Protein 7L7X (pdb70)

Solvent-accessible surface area: 29473 Å² total; per-residue (Å²): 154,31,25,67,37,5,36,14,51,104,115,1,0,62,1,0,18,156,12,0,70,52,30,97,0,3,1,83,54,7,112,38,0,38,70,0,17,97,57,0,6,146,69,0,68,11,155,53,8,0,0,0,11,7,9,8,4,0,4,17,0,0,0,63,8,4,113,4,16,95,54,30,25,0,0,0,2,0,1,3,88,3,6,3,0,0,1,0,32,55,44,41,7,48,2,34,8,0,16,5,47,99,41,16,1,4,2,25,28,148,22,0,47,85,42,28,70,156,139,10,55,1,1,0,0,5,0,4,5,0,17,0,1,46,0,80,20,0,46,55,15,2,112,148,78,135,8,80,0,2,0,8,0,17,20,0,0,18,1,38,6,91,56,102,8,0,1,5,38,7,62,0,0,0,0,8,0,25,41,32,29,0,0,2,0,0,0,3,0,0,0,0,0,3,60,64,73,104,19,30,56,115,0,4,10,35,0,0,4,0,27,19,55,39,5,24,101,99,72,152,52,78,132,59,94,121,108,25,8,72,55,32,0,4,6,24,26,0,3,1,2,10,0,12,0,0,48,31,1,14,164,49,2,98,65,21,28,61,91,2,41,56,16,0,45,61,0,3,84,9,0,46,96,20,70,88,113,15,24,1,43,9,27,42,1,92,132,34,144,135,13,63,108,10,64,14,0,3,20,24,4,23,1,16,6,62,64,145,71,21,54,209,149,26,48,34,89,65,0,28,139,43,0,64,111,106,49,4,28,3,87,25,16,24,13,8,12,2,2,63,3,121,9,2,53,162,55,82,30,90,33,171,111,115,24,94,35,0,69,68,2,23,85,8,0,1,18,2,33,0,12,12,48,13,67,161,77,21,9,112,68,3,27,90,4,1,40,39,7,1,35,85,8,75,146,155,28,23,67,37,4,33,14,52,105,115,1,0,80,7,0,17,139,5,0,66,51,31,93,0,3,0,84,55,6,112,26,0,39,71,0,15,96,55,0,6,145,67,0,79,11,155,54,9,1,0,0,11,6,10,8,4,0,4,16,0,0,0,69,10,12,112,5,17,96,53,29,29,0,0,0,3,0,1,3,86,3,6,2,0,0,1,0,32,55,46,42,7,47,3,33,8,0,17,5,47,100,41,15,0,4,2,27,29,146,23,0,48,83,40,36,71,139,116,14,54,1,1,0,0,5,0,4,4,0,17,0,1,41,0,72,20,0,47,63,23,3,125,159,82,116,7,73,0,2,0,7,0,16,21,0,0,17,1,36,2,64,59,100,8,0,1,14,40,6,59,0,0,0,0,8,0,27,41,33,29,0,0,2,0,0,0,4,0,0,0,0,0,2,62,67,72,104,22,31,56,117,0,3,10,35,0,0,4,0,27,20,54,39,6,25,101,97,74,153,57,80,137,57,96,132,111,23,9,74,53,34,0,4,6,24,25,0,3,1,1,12,0,6,0,0,48,32,1,14,163,46,3,100,66,19,29,60,91,2,37,59,16,0,51,62,0,2,85,9,0,44,80,11,69,93,84,15,24,0,42,9,26,36,1,82,132,35,143,129,14,62,105,9,62,15,0,3,20,26,5,24,0,15,6,62,63,144,73,20,53,205,150,25,49,31,75,61,0,25,130,48,0,63,124,104,50,4,32,3,89,23,16,26,11,8,11,2,0,62,2,124,8,2,60,161,57,81,33,80,33,177,120,119,25,94,36,0,68,69,1,24,83,9,0,0,18,2,34,0,11,12,47,14,67,126,84,19,10,104,64,3,28,120,4,1,41,38,6,1,48,82,6,87,166

Nearest PDB structures (foldseek):
  7l7x-assembly1_BBB  TM=1.002E+00  e=5.937E-85  Psychrobacter cryohalolentis K5
  7b0m-assembly1_AAA-2  TM=9.394E-01  e=1.020E-35  uncultured bacterium
  6blg-assembly1_A  TM=9.410E-01  e=3.674E-32  Klebsiella pneumoniae subsp. pneumoniae MGH 78578
  8e75-assembly1_A  TM=9.158E-01  e=1.496E-31  Psychrobacter cryohalolentis K5
  1b9h-assembly1_A-2  TM=8.781E-01  e=1.890E-31  Amycolatopsis mediterranei

Radius of gyration: 28.17 Å; Cα contacts (8 Å, |Δi|>4): 1909; chains: 2; bounding box: 57×68×94 Å

Secondary structure (P-SEA, 3-state):
cccccccccaaaaaaaaaaaaacccccccccaaaaaaaaaaaaaccccccccccaaaaaaaaaaaacccccbbbbbbccccccccaaaaaabbbbbbbbbbcccccccaaaaaacccccccccccccccccccaaaaaaaaaaaabbbbbbbcccccccccccccccccccbbbbbbcccccccccccccccccccaaaaaaaaaaacccccccccccccccccccccccbbbbcccccaaaaaaaaaaaaaaaaaaaaaaaaaaaaaaaaaaaaaaccbbbbbcccccccccbbbcccbbbbbbccccccccccaaaaaaaaaaacccccccccccccccccccccccccccccaaaaaaaabbbbbbbcccccaaaaaaaaaaaaaaaaaaac/cccccccccaaaaaaaaaaaaacccccccccaaaaaaaaaaaaaccccccccccaaaaaaaaaaaacccccbbbbbbccccccccaaaaaabbbbbbbbbbcccccccaaaaaaaccccccccccccccccccaaaaaaaaaaaabbbbbbbcccccccccccccccccccbbbbbbcccccccccccccccccccaaaaaaaaaaacccccccccccccccccccccccbbbbcccccaaaaaaaaaaaaaaaaaaaaaaaaaaaaaaaaaaaaaaccbbbbbcccccccccbbbcccbbbbbbccccccccccaaaaaaaaaaacccccccccccccccccccccccccccccaaaaaaaabbbbbbbcccccaaaaaaaaaaaaaaaaaaac

Foldseek 3Di:
DFDDFPDDDPVLVVLLVVCVVVVQKAPVRDCLQVVLFVLVCVLQVFPTKHKFFFLLVLLLLLCVLLVAAAQAEEEFEQWFPCSSPVSCVVRHYFYAYFAADLQQLWHALVRSVVGDDLRYAEYETENPLQNDYLLVSVVVSCVVSVHFYEYECQNHVVWFFLQGHPQERTQKYKYWQARRHLHHLPHTIIMMGHRDVSSNQSSNLQQPQQFGPCQVPVDDDDPDDGDGRPDGHHHGHDISSSSNSSVVVSVCLVVFQVQLVVLQVLQLVLCVVLVVVVFKARRDLCPDPSRPSIDGSRSKHKIWTPQVNFPPVDFQVVLQVQLVVLVFHKDLDTRLRNCVDCVVPPVPNHDPDGNVSSVRSSRTIIIHHRTNSGDPVNSVSSSVSVCVVSVVRVD/DFDDPPDDDPVLVVLLVVCVVVVQKAPVRDCLQVVLFVLVCVLQVFPTKHKFFFLLVLLLLLCVLLVQAAQAEEEFEQWFPCSLPVSCVVRHYFYAYFFADLQQLWHALVSRVVGDDLRHAEYETENPLANDYLLVSVVVSCVVNVHFYEYECQNHVPWFFLAGHPQERTQKYKYWQARRHLHHLPHTIIMMGHRDVSSNQSSNLQQVQQFGPCQVPVDDDDPDDGDGRPDGHHHRHDISSSSNSSVVVSVCLVVFQVQLVVLLCLQLVLCVVLVVVPFKARRDLCPDPSRVSIDGSRSKHKIWTNQVPFDPVDFQVVLQVQLVVLVFHKDLDTRLRNCVPCVVPPVVNRPPDGNVSSVRSSRTIIIHDRTNSGDPVNSVSNSVSSCVSSVVRVD

Sequence (790 aa):
PFSPWPSFTQIEADAVSSRRVLLSNQVNYWTGQECRQFETTEFAEWADSKKYAIAMGNGTLALDVALQQALDIGAGDEVIVTPRTFIASISSSVVNIGATPVFSDVDDEATGNITPESIAAVLTDKTKGIVCVHLAGWPCDMDGIMALADKHNLYYVIEDCAQAHGATYKGRSVGSIGHIGAWSFCQDKKIMTTGGEGGMVTTNDDEQLWRKKMWAYKDHGKSYAAVYETDHAPGYRWLHESFGTNWRMTEMQAVLGRIQLKRMPDWTAKRTANAQQTILDACAKWEAKGYLSVPRLEESVQFADSTHAYYKLLYVYVVQSSDNLPKEEWSRDRIIRREINNDLGVPCFSGSASEVYLEKAFDNTGLRPENRLPVAKQLGETSLMFLVHPTLTEDEIKQTVQAIDGVFANNIHNPFSPWPSFTQIEADAVSSRVLLSNQVNYWTGQECRQFETTEFAEWADSKYAIAMGNGTLALDVALQQALDIGAGDEVIVTPRTFIASISSSVVNIGATPVFSDVDDEATGNITPESSIAAVLTDKTKGIVCVHLAGWPCDMDGIMALADKHNLYYVIEDCAQAHGATYKGRSVGSIGHIGAWSFCQDKKIMTTGGEGGMVTTNDDEQLWRKMWAYKDHGKSYAAVYETDHAPGYRWLHESFGTNWRMTEMQAVLGRIQLKRMPDWTAKRTANAQQTILDACAKWEAKKGYLSSVPRLEESVQFADSTHAYYKLYVYVQSSDNLPKEWSRDRIIREINDLGVPCFSGSASEVYLEKAFDNTGLRPENRLLPVAKQLGETSLMFLVHPTLTEDEIKQTVQAIDGVFANIHN

Structure (mmCIF, N/CA/C/O backbone):
data_7L7X
#
_entry.id   7L7X
#
_cell.length_a   57.529
_cell.length_b   63.141
_cell.length_c   69.853
_cell.angle_alpha   81.747
_cell.angle_beta   78.593
_cell.angle_gamma   66.818
#
_symmetry.space_group_name_H-M   'P 1'
#
loop_
_entity.id
_entity.type
_entity.pdbx_description
1 polymer 'DegT/DnrJ/EryC1/StrS aminotransferase'
2 non-polymer "4'-DEOXY-4'-AMINOPYRIDOXAL-5'-PHOSPHATE"
3 non-polymer '[(2R,3R,4R,5S,6R)-3-acetamido-6-methyl-5-[(E)-[2-methyl-3-oxidanyl-5-(phosphonooxymethyl)pyridin-4-yl]methylideneamino]-4-oxidanyl-oxan-2-yl] [[(2R,3S,4R,5R)-5-[2,4-bis(oxidanylidene)pyrimidin-1-yl]-3,4-bis(oxidanyl)oxolan-2-yl]methoxy-oxidanyl-phosphoryl] hydrogen phosphate'
4 non-polymer 1,2-ETHANEDIOL
5 non-polymer 'TETRAMETHYLAMMONIUM ION'
6 non-polymer 'SODIUM ION'
7 water water
#
loop_
_atom_site.group_PDB
_atom_site.id
_atom_site.type_symbol
_atom_site.label_atom_id
_atom_site.label_alt_id
_atom_site.label_comp_id
_atom_site.label_asym_id
_atom_site.label_entity_id
_atom_site.label_seq_id
_atom_site.pdbx_PDB_ins_code
_atom_site.Cartn_x
_atom_site.Cartn_y
_atom_site.Cartn_z
_atom_site.occupancy
_atom_site.B_iso_or_equiv
_atom_site.auth_seq_id
_atom_site.auth_comp_id
_atom_site.auth_asym_id
_atom_site.auth_atom_id
_atom_site.pdbx_PDB_model_num
ATOM 1 N N . PRO A 1 9 ? -10.439 -18.348 20.475 1.000 36.312 5 PRO AAA N 1
ATOM 2 C CA . PRO A 1 9 ? -9.878 -17.361 19.484 1.000 33.953 5 PRO AAA CA 1
ATOM 3 C C . PRO A 1 9 ? -11.020 -16.573 18.839 1.000 26.660 5 PRO AAA C 1
ATOM 4 O O . PRO A 1 9 ? -12.146 -17.117 18.723 1.000 24.867 5 PRO AAA O 1
ATOM 6 N N . PHE A 1 10 ? -10.740 -15.358 18.366 1.000 20.102 6 PHE AAA N 1
ATOM 7 C CA . PHE A 1 10 ? -11.735 -14.543 17.641 1.000 15.689 6 PHE AAA CA 1
ATOM 8 C C . PHE A 1 10 ? -12.014 -15.149 16.263 1.000 13.883 6 PHE AAA C 1
ATOM 9 O O . PHE A 1 10 ? -11.168 -15.861 15.692 1.000 13.823 6 PHE AAA O 1
ATOM 17 N N . SER A 1 11 ? -13.168 -14.803 15.734 1.000 12.679 7 SER AAA N 1
ATOM 18 C CA . SER A 1 11 ? -13.602 -15.166 14.369 1.000 11.836 7 SER AAA CA 1
ATOM 19 C C . SER A 1 11 ? -12.439 -14.979 13.405 1.000 12.369 7 SER AAA C 1
ATOM 20 O O . SER A 1 11 ? -11.722 -13.985 13.449 1.000 11.638 7 SER AAA O 1
ATOM 23 N N . PRO A 1 12 ? -12.258 -15.926 12.479 1.000 11.149 8 PRO AAA N 1
ATOM 24 C CA . PRO A 1 12 ? -11.088 -15.956 11.612 1.000 10.751 8 PRO AAA CA 1
ATOM 25 C C . PRO A 1 12 ? -11.097 -14.858 10.541 1.000 9.350 8 PRO AAA C 1
ATOM 26 O O . PRO A 1 12 ? -12.141 -14.462 10.059 1.000 9.662 8 PRO AAA O 1
ATOM 30 N N . TRP A 1 13 ? -9.911 -14.454 10.136 1.000 9.896 9 TRP AAA N 1
ATOM 31 C CA . TRP A 1 13 ? -9.681 -13.751 8.860 1.000 9.210 9 TRP AAA CA 1
ATOM 32 C C . TRP A 1 13 ? -8.384 -14.261 8.281 1.000 9.365 9 TRP AAA C 1
ATOM 33 O O . TRP A 1 13 ? -7.364 -14.282 8.958 1.000 10.080 9 TRP AAA O 1
ATOM 44 N N . PRO A 1 14 ? -8.382 -14.795 7.047 1.000 8.625 10 PRO AAA N 1
ATOM 45 C CA . PRO A 1 14 ? -9.575 -14.867 6.203 1.000 8.711 10 PRO AAA CA 1
ATOM 46 C C . PRO A 1 14 ? -10.584 -15.919 6.677 1.000 8.502 10 PRO AAA C 1
ATOM 47 O O . PRO A 1 14 ? -10.309 -16.697 7.561 1.000 9.407 10 PRO AAA O 1
ATOM 51 N N . SER A 1 15 ? -11.763 -15.869 6.084 1.000 8.493 11 SER AAA N 1
ATOM 52 C CA . SER A 1 15 ? -12.885 -16.779 6.400 1.000 9.465 11 SER AAA CA 1
ATOM 53 C C . SER A 1 15 ? -13.622 -17.114 5.108 1.000 9.527 11 SER AAA C 1
ATOM 54 O O . SER A 1 15 ? -14.510 -16.365 4.704 1.000 11.244 11 SER AAA O 1
ATOM 57 N N . PHE A 1 16 ? -13.176 -18.143 4.415 1.000 9.250 12 PHE AAA N 1
ATOM 58 C CA . PHE A 1 16 ? -13.714 -18.509 3.088 1.000 9.778 12 PHE AAA CA 1
ATOM 59 C C . PHE A 1 16 ? -15.062 -19.220 3.262 1.000 9.543 12 PHE AAA C 1
ATOM 60 O O . PHE A 1 16 ? -15.248 -20.039 4.185 1.000 10.043 12 PHE AAA O 1
ATOM 68 N N . THR A 1 17 ? -15.980 -18.848 2.397 1.000 10.547 13 THR AAA N 1
ATOM 69 C CA . THR A 1 17 ? -17.384 -19.308 2.424 1.000 11.085 13 THR AAA CA 1
ATOM 70 C C . THR A 1 17 ? -17.541 -20.515 1.499 1.000 12.421 13 THR AAA C 1
ATOM 71 O O . THR A 1 17 ? -16.714 -20.751 0.581 1.000 10.180 13 THR AAA O 1
ATOM 75 N N . GLN A 1 18 ? -18.614 -21.262 1.692 1.000 11.666 14 GLN AAA N 1
ATOM 76 C CA . GLN A 1 18 ? -18.967 -22.352 0.770 1.000 12.415 14 GLN AAA CA 1
ATOM 77 C C . GLN A 1 18 ? -19.141 -21.799 -0.655 1.000 10.944 14 GLN AAA C 1
ATOM 78 O O . GLN A 1 18 ? -18.763 -22.488 -1.622 1.000 11.719 14 GLN AAA O 1
ATOM 84 N N . ILE A 1 19 ? -19.736 -20.629 -0.827 1.000 10.927 15 ILE AAA N 1
ATOM 85 C CA . ILE A 1 19 ? -19.899 -20.015 -2.175 1.000 11.705 15 ILE AAA CA 1
ATOM 86 C C . ILE A 1 19 ? -18.511 -19.910 -2.840 1.000 10.382 15 ILE AAA C 1
ATOM 87 O O . ILE A 1 19 ? -18.356 -20.274 -4.027 1.000 10.810 15 ILE AAA O 1
ATOM 92 N N . GLU A 1 20 ? -17.510 -19.435 -2.106 1.000 9.300 16 GLU AAA N 1
ATOM 93 C CA . GLU A 1 20 ? -16.132 -19.299 -2.658 1.000 9.157 16 GLU AAA CA 1
ATOM 94 C C . GLU A 1 20 ? -15.514 -20.676 -2.932 1.000 8.676 16 GLU AAA C 1
ATOM 95 O O . GLU A 1 20 ? -14.888 -20.863 -4.005 1.000 9.589 16 GLU AAA O 1
ATOM 101 N N . ALA A 1 21 ? -15.678 -21.632 -2.023 1.000 9.170 17 ALA AAA N 1
ATOM 102 C CA . ALA A 1 21 ? -15.144 -22.991 -2.239 1.000 9.388 17 ALA AAA CA 1
ATOM 103 C C . ALA A 1 21 ? -15.766 -23.599 -3.492 1.000 9.889 17 ALA AAA C 1
ATOM 104 O O . ALA A 1 21 ? -15.055 -24.243 -4.283 1.000 10.228 17 ALA AAA O 1
ATOM 106 N N . ASP A 1 22 ? -17.077 -23.456 -3.645 1.000 10.531 18 ASP AAA N 1
ATOM 107 C CA . ASP A 1 22 ? -17.795 -24.031 -4.797 1.000 11.176 18 ASP AAA CA 1
ATOM 108 C C . ASP A 1 22 ? -17.310 -23.353 -6.077 1.000 10.373 18 ASP AAA C 1
ATOM 109 O O . ASP A 1 22 ? -17.141 -24.034 -7.091 1.000 10.704 18 ASP AAA O 1
ATOM 114 N N . ALA A 1 23 ? -17.036 -22.052 -6.036 1.000 9.611 19 ALA AAA N 1
ATOM 115 C CA . ALA A 1 23 ? -16.551 -21.330 -7.228 1.000 9.314 19 ALA AAA CA 1
ATOM 116 C C . ALA A 1 23 ? -15.159 -21.845 -7.642 1.000 8.586 19 ALA AAA C 1
ATOM 117 O O . ALA A 1 23 ? -14.931 -22.052 -8.846 1.000 8.937 19 ALA AAA O 1
ATOM 119 N N . VAL A 1 24 ? -14.243 -22.036 -6.700 1.000 8.612 20 VAL AAA N 1
ATOM 120 C CA . VAL A 1 24 ? -12.876 -22.492 -7.062 1.000 9.142 20 VAL AAA CA 1
ATOM 121 C C . VAL A 1 24 ? -12.974 -23.930 -7.578 1.000 8.489 20 VAL AAA C 1
ATOM 122 O O . VAL A 1 24 ? -12.295 -24.269 -8.539 1.000 8.916 20 VAL AAA O 1
ATOM 126 N N . SER A 1 25 ? -13.836 -24.756 -6.978 1.000 9.590 21 SER AAA N 1
ATOM 127 C CA A SER A 1 25 ? -14.070 -26.152 -7.436 0.500 10.188 21 SER AAA CA 1
ATOM 128 C CA B SER A 1 25 ? -14.052 -26.153 -7.440 0.500 9.686 21 SER AAA CA 1
ATOM 129 C C . SER A 1 25 ? -14.565 -26.150 -8.889 1.000 9.191 21 SER AAA C 1
ATOM 130 O O . SER A 1 25 ? -14.036 -26.924 -9.703 1.000 8.686 21 SER AAA O 1
ATOM 135 N N . ARG A 1 26 ? -15.511 -25.276 -9.219 1.000 9.911 22 ARG AAA N 1
ATOM 136 C CA A ARG A 1 26 ? -16.080 -25.167 -10.592 0.500 10.445 22 ARG AAA CA 1
ATOM 137 C CA B ARG A 1 26 ? -16.072 -25.202 -10.589 0.500 10.997 22 ARG AAA CA 1
ATOM 138 C C . ARG A 1 26 ? -14.976 -24.731 -11.559 1.000 9.645 22 ARG AAA C 1
ATOM 139 O O . ARG A 1 26 ? -14.878 -25.288 -12.654 1.000 9.613 22 ARG AAA O 1
ATOM 154 N N . VAL A 1 27 ? -14.170 -23.723 -11.180 1.000 8.955 23 VAL AAA N 1
ATOM 155 C CA . VAL A 1 27 ? -13.066 -23.286 -12.072 1.000 9.075 23 VAL AAA CA 1
ATOM 156 C C . VAL A 1 27 ? -12.150 -24.475 -12.327 1.000 8.245 23 VAL AAA C 1
ATOM 157 O O . VAL A 1 27 ? -11.792 -24.743 -13.489 1.000 8.184 23 VAL AAA O 1
ATOM 161 N N . LEU A 1 28 ? -11.761 -25.194 -11.274 1.000 8.026 24 LEU AAA N 1
ATOM 162 C CA . LEU A 1 28 ? -10.769 -26.275 -11.453 1.000 8.295 24 LEU AAA CA 1
ATOM 163 C C . LEU A 1 28 ? -11.362 -27.335 -12.389 1.000 8.676 24 LEU AAA C 1
ATOM 164 O O . LEU A 1 28 ? -10.692 -27.754 -13.350 1.000 8.850 24 LEU AAA O 1
ATOM 169 N N . LEU A 1 29 ? -12.590 -27.774 -12.127 1.000 8.413 25 LEU AAA N 1
ATOM 170 C CA . LEU A 1 29 ? -13.161 -28.903 -12.895 1.000 10.153 25 LEU AAA CA 1
ATOM 171 C C . LEU A 1 29 ? -13.428 -28.471 -14.334 1.000 9.872 25 LEU AAA C 1
ATOM 172 O O . LEU A 1 29 ? -13.505 -29.348 -15.201 1.000 9.960 25 LEU AAA O 1
ATOM 177 N N . SER A 1 30 ? -13.603 -27.178 -14.611 1.000 9.275 26 SER AAA N 1
ATOM 178 C CA . SER A 1 30 ? -13.731 -26.674 -15.997 1.000 9.784 26 SER AAA CA 1
ATOM 179 C C . SER A 1 30 ? -12.444 -26.902 -16.791 1.000 9.551 26 SER AAA C 1
ATOM 180 O O . SER A 1 30 ? -12.511 -26.845 -18.017 1.000 10.317 26 SER AAA O 1
ATOM 183 N N . ASN A 1 31 ? -11.309 -27.050 -16.103 1.000 9.198 27 ASN AAA N 1
ATOM 184 C CA . ASN A 1 31 ? -9.962 -27.147 -16.700 1.000 8.719 27 ASN AAA CA 1
ATOM 185 C C . ASN A 1 31 ? -9.515 -25.808 -17.296 1.000 9.541 27 ASN AAA C 1
ATOM 186 O O . ASN A 1 31 ? -8.354 -25.763 -17.787 1.000 10.929 27 ASN AAA O 1
ATOM 191 N N . GLN A 1 32 ? -10.332 -24.775 -17.200 1.000 9.275 28 GLN AAA N 1
ATOM 192 C CA . GLN A 1 32 ? -9.986 -23.430 -17.711 1.000 9.377 28 GLN AAA CA 1
ATOM 193 C C . GLN A 1 32 ? -9.296 -22.666 -16.577 1.000 8.527 28 GLN AAA C 1
ATOM 194 O O . GLN A 1 32 ? -9.904 -21.838 -15.959 1.000 9.689 28 GLN AAA O 1
ATOM 200 N N . VAL A 1 33 ? -8.047 -23.008 -16.306 1.000 8.170 29 VAL AAA N 1
ATOM 201 C CA . VAL A 1 33 ? -7.399 -22.650 -15.005 1.000 7.824 29 VAL AAA CA 1
ATOM 202 C C . VAL A 1 33 ? -6.380 -21.523 -15.159 1.000 7.920 29 VAL AAA C 1
ATOM 203 O O . VAL A 1 33 ? -5.966 -20.994 -14.130 1.000 7.854 29 VAL AAA O 1
ATOM 207 N N . ASN A 1 34 ? -6.049 -21.139 -16.374 1.000 7.925 30 ASN AAA N 1
ATOM 208 C CA . ASN A 1 34 ? -4.963 -20.190 -16.648 1.000 7.601 30 ASN AAA CA 1
ATOM 209 C C . ASN A 1 34 ? -5.516 -18.900 -17.250 1.000 7.085 30 ASN AAA C 1
ATOM 210 O O . ASN A 1 34 ? -6.590 -18.932 -17.916 1.000 7.055 30 ASN AAA O 1
ATOM 215 N N . TYR A 1 35 ? -4.791 -17.812 -17.061 1.000 6.753 31 TYR AAA N 1
ATOM 216 C CA . TYR A 1 35 ? -5.056 -16.490 -17.684 1.000 7.510 31 TYR AAA CA 1
ATOM 217 C C . TYR A 1 35 ? -5.359 -16.629 -19.177 1.000 8.306 31 TYR AAA C 1
ATOM 218 O O . TYR A 1 35 ? -6.091 -15.781 -19.730 1.000 9.475 31 TYR AAA O 1
ATOM 227 N N . TRP A 1 36 ? -4.740 -17.603 -19.836 1.000 8.780 32 TRP AAA N 1
ATOM 228 C CA . TRP A 1 36 ? -4.806 -17.803 -21.312 1.000 8.801 32 TRP AAA CA 1
ATOM 229 C C . TRP A 1 36 ? -5.833 -18.871 -21.694 1.000 9.949 32 TRP AAA C 1
ATOM 230 O O . TRP A 1 36 ? -5.973 -19.131 -22.924 1.000 11.796 32 TRP AAA O 1
ATOM 241 N N . THR A 1 37 ? -6.493 -19.525 -20.732 1.000 9.725 33 THR AAA N 1
ATOM 242 C CA . THR A 1 37 ? -7.466 -20.606 -21.055 1.000 10.701 33 THR AAA CA 1
ATOM 243 C C . THR A 1 37 ? -8.837 -20.341 -20.441 1.000 11.300 33 THR AAA C 1
ATOM 244 O O . THR A 1 37 ? -9.766 -21.093 -20.762 1.000 14.936 33 THR AAA O 1
ATOM 248 N N . GLY A 1 38 ? -8.991 -19.299 -19.635 1.000 10.249 34 GLY AAA N 1
ATOM 249 C CA . GLY A 1 38 ? -10.278 -18.895 -19.063 1.000 9.808 34 GLY AAA CA 1
ATOM 250 C C . GLY A 1 38 ? -10.458 -17.395 -19.077 1.000 9.723 34 GLY AAA C 1
ATOM 251 O O . GLY A 1 38 ? -9.575 -16.682 -19.561 1.000 10.138 34 GLY AAA O 1
ATOM 252 N N . GLN A 1 39 ? -11.593 -16.935 -18.565 1.000 10.084 35 GLN AAA N 1
ATOM 253 C CA . GLN A 1 39 ? -11.970 -15.502 -18.590 1.000 10.548 35 GLN AAA CA 1
ATOM 254 C C . GLN A 1 39 ? -12.177 -14.941 -17.191 1.000 10.173 35 GLN AAA C 1
ATOM 255 O O . GLN A 1 39 ? -12.620 -13.805 -17.113 1.000 10.046 35 GLN AAA O 1
ATOM 261 N N . GLU A 1 40 ? -11.896 -15.677 -16.110 1.000 8.262 36 GLU AAA N 1
ATOM 262 C CA . GLU A 1 40 ? -12.137 -15.126 -14.757 1.000 8.943 36 GLU AAA CA 1
ATOM 263 C C . GLU A 1 40 ? -11.168 -13.954 -14.519 1.000 8.376 36 GLU AAA C 1
ATOM 264 O O . GLU A 1 40 ? -11.602 -12.905 -14.039 1.000 8.456 36 GLU AAA O 1
ATOM 270 N N . CYS A 1 41 ? -9.875 -14.137 -14.780 1.000 8.352 37 CYS AAA N 1
ATOM 271 C CA . CYS A 1 41 ? -8.920 -13.021 -14.607 1.000 7.666 37 CYS AAA CA 1
ATOM 272 C C . CYS A 1 41 ? -9.351 -11.835 -15.468 1.000 7.823 37 CYS AAA C 1
ATOM 273 O O . CYS A 1 41 ? -9.278 -10.711 -14.999 1.000 7.482 37 CYS AAA O 1
ATOM 276 N N . ARG A 1 42 ? -9.714 -12.063 -16.728 1.000 8.098 38 ARG AAA N 1
ATOM 277 C CA . ARG A 1 42 ? -10.016 -10.908 -17.616 1.000 8.580 38 ARG AAA CA 1
ATOM 278 C C . ARG A 1 42 ? -11.247 -10.168 -17.082 1.000 8.569 38 ARG AAA C 1
ATOM 279 O O . ARG A 1 42 ? -11.243 -8.924 -17.070 1.000 9.640 38 ARG AAA O 1
ATOM 287 N N . GLN A 1 43 ? -12.273 -10.871 -16.612 1.000 8.811 39 GLN AAA N 1
ATOM 288 C CA . GLN A 1 43 ? -13.468 -10.204 -16.053 1.000 9.696 39 GLN AAA CA 1
ATOM 289 C C . GLN A 1 43 ? -13.123 -9.530 -14.720 1.000 9.641 39 GLN AAA C 1
ATOM 290 O O . GLN A 1 43 ? -13.629 -8.426 -14.447 1.000 9.377 39 GLN AAA O 1
ATOM 296 N N . PHE A 1 44 ? -12.278 -10.162 -13.904 1.000 8.850 40 PHE AAA N 1
ATOM 297 C CA . PHE A 1 44 ? -11.829 -9.542 -12.636 1.000 8.045 40 PHE AAA CA 1
ATOM 298 C C . PHE A 1 44 ? -11.114 -8.216 -12.938 1.000 8.447 40 PHE AAA C 1
ATOM 299 O O . PHE A 1 44 ? -11.339 -7.230 -12.244 1.000 8.104 40 PHE AAA O 1
ATOM 307 N N . GLU A 1 45 ? -10.263 -8.201 -13.956 1.000 7.637 41 GLU AAA N 1
ATOM 308 C CA . GLU A 1 45 ? -9.560 -6.960 -14.363 1.000 7.719 41 GLU AAA CA 1
ATOM 309 C C . GLU A 1 45 ? -10.593 -5.861 -14.669 1.000 8.386 41 GLU AAA C 1
ATOM 310 O O . GLU A 1 45 ? -10.479 -4.750 -14.140 1.000 9.174 41 GLU AAA O 1
ATOM 316 N N . THR A 1 46 ? -11.596 -6.145 -15.501 1.000 8.711 42 THR AAA N 1
ATOM 317 C CA A THR A 1 46 ? -12.526 -5.072 -15.924 0.500 9.336 42 THR AAA CA 1
ATOM 318 C CA B THR A 1 46 ? -12.624 -5.163 -15.941 0.500 8.567 42 THR AAA CA 1
ATOM 319 C C . THR A 1 46 ? -13.398 -4.673 -14.721 1.000 8.873 42 THR AAA C 1
ATOM 320 O O . THR A 1 46 ? -13.596 -3.476 -14.550 1.000 10.064 42 THR AAA O 1
ATOM 327 N N . GLU A 1 47 ? -13.813 -5.617 -13.877 1.000 8.490 43 GLU AAA N 1
ATOM 328 C CA . GLU A 1 47 ? -14.660 -5.298 -12.703 1.000 9.126 43 GLU AAA CA 1
ATOM 329 C C . GLU A 1 47 ? -13.832 -4.513 -11.682 1.000 9.242 43 GLU AAA C 1
ATOM 330 O O . GLU A 1 47 ? -14.354 -3.585 -11.056 1.000 9.946 43 GLU AAA O 1
ATOM 336 N N . PHE A 1 48 ? -12.582 -4.904 -11.464 1.000 8.949 44 PHE AAA N 1
ATOM 337 C CA . PHE A 1 48 ? -11.711 -4.210 -10.496 1.000 8.655 44 PHE AAA CA 1
ATOM 338 C C . PHE A 1 48 ? -11.469 -2.771 -10.973 1.000 8.350 44 PHE AAA C 1
ATOM 339 O O . PHE A 1 48 ? -11.513 -1.839 -10.158 1.000 8.267 44 PHE AAA O 1
ATOM 347 N N . ALA A 1 49 ? -11.148 -2.594 -12.243 1.000 8.548 45 ALA AAA N 1
ATOM 348 C CA . ALA A 1 49 ? -10.897 -1.253 -12.789 1.000 9.287 45 ALA AAA CA 1
ATOM 349 C C . ALA A 1 49 ? -12.113 -0.373 -12.508 1.000 9.774 45 ALA AAA C 1
ATOM 350 O O . ALA A 1 49 ? -11.951 0.739 -11.967 1.000 10.926 45 ALA AAA O 1
ATOM 352 N N . GLU A 1 50 ? -13.301 -0.852 -12.845 1.000 10.761 46 GLU AAA N 1
ATOM 353 C CA . GLU A 1 50 ? -14.541 -0.059 -12.646 1.000 12.653 46 GLU AAA CA 1
ATOM 354 C C . GLU A 1 50 ? -14.713 0.260 -11.160 1.000 11.633 46 GLU AAA C 1
ATOM 355 O O . GLU A 1 50 ? -14.983 1.435 -10.812 1.000 13.638 46 GLU AAA O 1
ATOM 361 N N . TRP A 1 51 ? -14.515 -0.730 -10.295 1.000 10.196 47 TRP AAA N 1
ATOM 362 C CA . TRP A 1 51 ? -14.690 -0.549 -8.845 1.000 10.864 47 TRP AAA CA 1
ATOM 363 C C . TRP A 1 51 ? -13.685 0.497 -8.333 1.000 10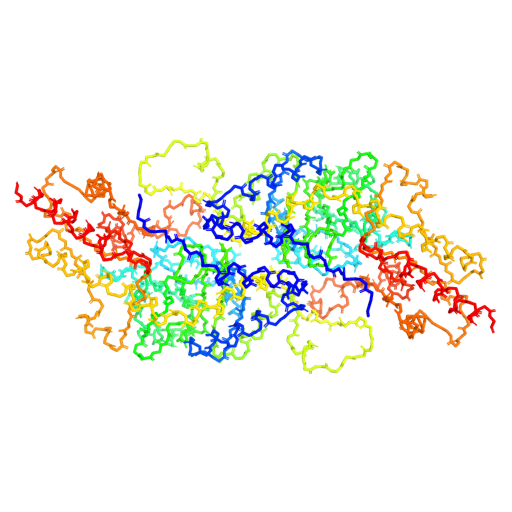.667 47 TRP AAA C 1
ATOM 364 O O . TRP A 1 51 ? -14.043 1.298 -7.452 1.000 12.567 47 TRP AAA O 1
ATOM 375 N N . ALA A 1 52 ? -12.467 0.489 -8.862 1.000 10.549 48 ALA AAA N 1
ATOM 376 C CA . ALA A 1 52 ? -11.351 1.324 -8.348 1.000 11.405 48 ALA AAA CA 1
ATOM 377 C C . ALA A 1 52 ? -11.248 2.623 -9.136 1.000 11.787 48 ALA AAA C 1
ATOM 378 O O . ALA A 1 52 ? -10.182 3.269 -9.067 1.000 12.141 48 ALA AAA O 1
ATOM 380 N N . ASP A 1 53 ? -12.278 2.983 -9.902 1.000 10.921 49 ASP AAA N 1
ATOM 381 C CA . ASP A 1 53 ? -12.328 4.297 -10.595 1.000 11.881 49 ASP AAA CA 1
ATOM 382 C C . ASP A 1 53 ? -11.143 4.451 -11.562 1.000 11.399 49 ASP AAA C 1
ATOM 383 O O . ASP A 1 53 ? -10.646 5.594 -11.739 1.000 11.231 49 ASP AAA O 1
ATOM 388 N N . SER A 1 54 ? -10.720 3.370 -12.221 1.000 9.883 50 SER AAA N 1
ATOM 389 C CA . SER A 1 54 ? -9.543 3.362 -13.113 1.000 9.642 50 SER AAA CA 1
ATOM 390 C C . SER A 1 54 ? -9.942 2.866 -14.489 1.000 9.807 50 SER AAA C 1
ATOM 391 O O . SER A 1 54 ? -10.796 1.981 -14.595 1.000 9.866 50 SER AAA O 1
ATOM 394 N N . LYS A 1 55 ? -9.277 3.351 -15.520 1.000 9.690 51 LYS AAA N 1
ATOM 395 C CA A LYS A 1 55 ? -9.575 2.908 -16.903 0.500 11.003 51 LYS AAA CA 1
ATOM 396 C CA B LYS A 1 55 ? -9.566 2.915 -16.906 0.500 10.836 51 LYS AAA CA 1
ATOM 397 C C . LYS A 1 55 ? -9.074 1.477 -17.112 1.000 10.240 51 LYS AAA C 1
ATOM 398 O O . LYS A 1 55 ? -9.692 0.755 -17.872 1.000 10.875 51 LYS AAA O 1
ATOM 409 N N . TYR A 1 56 ? -7.965 1.107 -16.470 1.000 9.808 52 TYR AAA N 1
ATOM 410 C CA . TYR A 1 56 ? -7.274 -0.176 -16.735 1.000 9.022 52 TYR AAA CA 1
ATOM 411 C C . TYR A 1 56 ? -6.920 -0.866 -15.433 1.000 8.138 52 TYR AAA C 1
ATOM 412 O O . TYR A 1 56 ? -6.524 -0.205 -14.459 1.000 8.529 52 TYR AAA O 1
ATOM 421 N N . ALA A 1 57 ? -6.999 -2.196 -15.446 1.000 7.318 53 ALA AAA N 1
ATOM 422 C CA . ALA A 1 57 ? -6.467 -3.033 -14.360 1.000 7.464 53 ALA AAA CA 1
ATOM 423 C C . ALA A 1 57 ? -5.851 -4.293 -14.958 1.000 7.592 53 ALA AAA C 1
ATOM 424 O O . ALA A 1 57 ? -6.309 -4.766 -15.979 1.000 7.328 53 ALA AAA O 1
ATOM 426 N N . ILE A 1 58 ? -4.818 -4.806 -14.295 1.000 6.992 54 ILE AAA N 1
ATOM 427 C CA . ILE A 1 58 ? -4.129 -6.055 -14.689 1.000 6.847 54 ILE AAA CA 1
ATOM 428 C C . ILE A 1 58 ? -3.983 -6.915 -13.457 1.000 6.651 54 ILE AAA C 1
ATOM 429 O O . ILE A 1 58 ? -3.435 -6.434 -12.442 1.000 6.400 54 ILE AAA O 1
ATOM 434 N N . ALA A 1 59 ? -4.427 -8.147 -13.565 1.000 6.811 55 ALA AAA N 1
ATOM 435 C CA . ALA A 1 59 ? -4.304 -9.145 -12.484 1.000 7.013 55 ALA AAA CA 1
ATOM 436 C C . ALA A 1 59 ? -2.841 -9.599 -12.369 1.000 6.453 55 ALA AAA C 1
ATOM 437 O O . ALA A 1 59 ? -2.203 -9.932 -13.375 1.000 6.445 55 ALA AAA O 1
ATOM 439 N N . MET A 1 60 ? -2.349 -9.633 -11.152 1.000 6.320 56 MET AAA N 1
ATOM 440 C CA . MET A 1 60 ? -0.941 -9.945 -10.833 1.000 6.349 56 MET AAA CA 1
ATOM 441 C C . MET A 1 60 ? -0.859 -11.075 -9.792 1.000 6.713 56 MET AAA C 1
ATOM 442 O O . MET A 1 60 ? -1.831 -11.340 -9.077 1.000 6.448 56 MET AAA O 1
ATOM 447 N N . GLY A 1 61 ? 0.301 -11.695 -9.687 1.000 6.137 57 GLY AAA N 1
ATOM 448 C CA . GLY A 1 61 ? 0.483 -12.821 -8.758 1.000 6.397 57 GLY AAA CA 1
ATOM 449 C C . GLY A 1 61 ? 0.389 -12.360 -7.318 1.000 6.320 57 GLY AAA C 1
ATOM 450 O O . GLY A 1 61 ? -0.021 -13.152 -6.471 1.000 6.620 57 GLY AAA O 1
ATOM 451 N N . ASN A 1 62 ? 0.812 -11.147 -6.990 1.000 6.194 58 ASN AAA N 1
ATOM 452 C CA . ASN A 1 62 ? 0.813 -10.664 -5.585 1.000 6.101 58 ASN AAA CA 1
ATOM 453 C C . ASN A 1 62 ? 1.105 -9.170 -5.584 1.000 5.955 58 ASN AAA C 1
ATOM 454 O O . ASN A 1 62 ? 1.352 -8.591 -6.656 1.000 6.058 58 ASN AAA O 1
ATOM 459 N N . GLY A 1 63 ? 1.006 -8.544 -4.424 1.000 6.259 59 GLY AAA N 1
ATOM 460 C CA . GLY A 1 63 ? 1.167 -7.080 -4.315 1.000 6.290 59 GLY AAA CA 1
ATOM 461 C C . GLY A 1 63 ? 2.598 -6.646 -4.500 1.000 6.263 59 GLY AAA C 1
ATOM 462 O O . GLY A 1 63 ? 2.837 -5.497 -4.862 1.000 5.861 59 GLY AAA O 1
ATOM 463 N N . THR A 1 64 ? 3.553 -7.522 -4.260 1.000 5.827 60 THR AAA N 1
ATOM 464 C CA . THR A 1 64 ? 4.981 -7.228 -4.482 1.000 5.947 60 THR AAA CA 1
ATOM 465 C C . THR A 1 64 ? 5.198 -7.108 -5.988 1.000 6.270 60 THR AAA C 1
ATOM 466 O O . THR A 1 64 ? 5.796 -6.125 -6.453 1.000 6.344 60 THR AAA O 1
ATOM 470 N N . LEU A 1 65 ? 4.720 -8.084 -6.748 1.000 6.160 61 LEU AAA N 1
ATOM 471 C CA . LEU A 1 65 ? 4.856 -8.065 -8.229 1.000 6.262 61 LEU AAA CA 1
ATOM 472 C C . LEU A 1 65 ? 4.087 -6.872 -8.798 1.000 5.708 61 LEU AAA C 1
ATOM 473 O O . LEU A 1 65 ? 4.526 -6.294 -9.816 1.000 6.037 61 LEU AAA O 1
ATOM 478 N N . ALA A 1 66 ? 2.980 -6.474 -8.189 1.000 5.504 62 ALA AAA N 1
ATOM 479 C CA . ALA A 1 66 ? 2.250 -5.251 -8.619 1.000 6.096 62 ALA AAA CA 1
ATOM 480 C C . ALA A 1 66 ? 3.184 -4.034 -8.509 1.000 6.110 62 ALA AAA C 1
ATOM 481 O O . ALA A 1 66 ? 3.261 -3.203 -9.446 1.000 6.083 62 ALA AAA O 1
ATOM 483 N N . LEU A 1 67 ? 3.886 -3.882 -7.381 1.000 5.489 63 LEU AAA N 1
ATOM 484 C CA . LEU A 1 67 ? 4.850 -2.777 -7.241 1.000 6.387 63 LEU AAA CA 1
ATOM 485 C C . LEU A 1 67 ? 5.950 -2.929 -8.297 1.000 6.070 63 LEU AAA C 1
ATOM 486 O O . LEU A 1 67 ? 6.332 -1.937 -8.935 1.000 6.667 63 LEU AAA O 1
ATOM 491 N N . ASP A 1 68 ? 6.477 -4.127 -8.441 1.000 5.935 64 ASP AAA N 1
ATOM 492 C CA . ASP A 1 68 ? 7.590 -4.395 -9.376 1.000 6.253 64 ASP AAA CA 1
ATOM 493 C C . ASP A 1 68 ? 7.197 -4.004 -10.797 1.000 6.359 64 ASP AAA C 1
ATOM 494 O O . ASP A 1 68 ? 8.012 -3.358 -11.501 1.000 6.789 64 ASP AAA O 1
ATOM 499 N N . VAL A 1 69 ? 6.002 -4.357 -11.234 1.000 6.598 65 VAL AAA N 1
ATOM 500 C CA . VAL A 1 69 ? 5.616 -4.117 -12.650 1.000 6.193 65 VAL AAA CA 1
ATOM 501 C C . VAL A 1 69 ? 5.359 -2.612 -12.840 1.000 5.961 65 VAL AAA C 1
ATOM 502 O O . VAL A 1 69 ? 5.608 -2.099 -13.920 1.000 6.303 65 VAL AAA O 1
ATOM 506 N N . ALA A 1 70 ? 4.850 -1.934 -11.818 1.000 6.085 66 ALA AAA N 1
ATOM 507 C CA . ALA A 1 70 ? 4.635 -0.476 -11.899 1.000 6.383 66 ALA AAA CA 1
ATOM 508 C C . ALA A 1 70 ? 5.991 0.213 -12.076 1.000 6.742 66 ALA AAA C 1
ATOM 509 O O . ALA A 1 70 ? 6.107 1.110 -12.952 1.000 6.837 66 ALA AAA O 1
ATOM 511 N N . LEU A 1 71 ? 6.997 -0.141 -11.281 1.000 7.563 67 LEU AAA N 1
ATOM 512 C CA . LEU A 1 71 ? 8.349 0.464 -11.411 1.000 7.554 67 LEU AAA CA 1
ATOM 513 C C . LEU A 1 71 ? 8.942 0.169 -12.797 1.000 7.883 67 LEU AAA C 1
ATOM 514 O O . LEU A 1 71 ? 9.554 1.081 -13.386 1.000 8.742 67 LEU AAA O 1
ATOM 519 N N . GLN A 1 72 ? 8.742 -1.029 -13.339 1.000 7.945 68 GLN AAA N 1
ATOM 520 C CA A GLN A 1 72 ? 9.214 -1.391 -14.690 0.500 8.877 68 GLN AAA CA 1
ATOM 521 C CA B GLN A 1 72 ? 9.228 -1.387 -14.700 0.500 8.024 68 GLN AAA CA 1
ATOM 522 C C . GLN A 1 72 ? 8.575 -0.462 -15.728 1.000 8.154 68 GLN AAA C 1
ATOM 523 O O . GLN A 1 72 ? 9.299 0.068 -16.607 1.000 8.252 68 GLN AAA O 1
ATOM 534 N N . ALA A 1 73 ? 7.268 -0.298 -15.676 1.000 7.752 69 ALA AAA N 1
ATOM 535 C CA . ALA A 1 73 ? 6.552 0.482 -16.707 1.000 7.939 69 ALA AAA CA 1
ATOM 536 C C . ALA A 1 73 ? 7.001 1.943 -16.658 1.000 8.862 69 ALA AAA C 1
ATOM 537 O O . ALA A 1 73 ? 6.958 2.625 -17.692 1.000 9.167 69 ALA AAA O 1
ATOM 539 N N . LEU A 1 74 ? 7.358 2.439 -15.483 1.000 7.576 70 LEU AAA N 1
ATOM 540 C CA . LEU A 1 74 ? 7.772 3.855 -15.317 1.000 8.514 70 LEU AAA CA 1
ATOM 541 C C . LEU A 1 74 ? 9.256 4.043 -15.635 1.000 9.494 70 LEU AAA C 1
ATOM 542 O O . LEU A 1 74 ? 9.737 5.198 -15.518 1.000 10.124 70 LEU AAA O 1
ATOM 547 N N . ASP A 1 75 ? 9.964 2.993 -16.049 1.000 9.184 71 ASP AAA N 1
ATOM 548 C CA . ASP A 1 75 ? 11.385 3.099 -16.471 1.000 10.939 71 ASP AAA CA 1
ATOM 549 C C . ASP A 1 75 ? 12.210 3.656 -15.308 1.000 10.307 71 ASP AAA C 1
ATOM 550 O O . ASP A 1 75 ? 13.063 4.557 -15.509 1.000 11.381 71 ASP AAA O 1
ATOM 555 N N . ILE A 1 76 ? 11.922 3.194 -14.107 1.000 9.719 72 ILE AAA N 1
ATOM 556 C CA . ILE A 1 76 ? 12.698 3.571 -12.909 1.000 9.582 72 ILE AAA CA 1
ATOM 557 C C . ILE A 1 76 ? 13.786 2.525 -12.712 1.000 10.088 72 ILE AAA C 1
ATOM 558 O O . ILE A 1 76 ? 13.472 1.321 -12.696 1.000 10.720 72 ILE AAA O 1
ATOM 563 N N . GLY A 1 77 ? 15.040 2.927 -12.571 1.000 9.700 73 GLY AAA N 1
ATOM 564 C CA . GLY A 1 77 ? 16.180 1.995 -12.468 1.000 9.821 73 GLY AAA CA 1
ATOM 565 C C . GLY A 1 77 ? 17.418 2.668 -11.928 1.000 9.851 73 GLY AAA C 1
ATOM 566 O O . GLY A 1 77 ? 17.291 3.592 -11.119 1.000 9.347 73 GLY AAA O 1
ATOM 567 N N . ALA A 1 78 ? 18.589 2.163 -12.317 1.000 11.003 74 ALA AAA N 1
ATOM 568 C CA . ALA A 1 78 ? 19.897 2.602 -11.797 1.000 10.809 74 ALA AAA CA 1
ATOM 569 C C . ALA A 1 78 ? 19.982 4.128 -11.857 1.000 11.257 74 ALA AAA C 1
ATOM 570 O O . ALA A 1 78 ? 19.781 4.725 -12.935 1.000 12.000 74 ALA AAA O 1
ATOM 572 N N . GLY A 1 79 ? 20.333 4.722 -10.723 1.000 11.304 75 GLY AAA N 1
ATOM 573 C CA . GLY A 1 79 ? 20.599 6.170 -10.632 1.000 12.028 75 GLY AAA CA 1
ATOM 574 C C . GLY A 1 79 ? 19.354 6.956 -10.283 1.000 12.707 75 GLY AAA C 1
ATOM 575 O O . GLY A 1 79 ? 19.502 8.117 -9.920 1.000 15.065 75 GLY AAA O 1
ATOM 576 N N . ASP A 1 80 ? 18.164 6.367 -10.380 1.000 9.962 76 ASP AAA N 1
ATOM 577 C CA . ASP A 1 80 ? 16.893 7.048 -10.039 1.000 9.221 76 ASP AAA CA 1
ATOM 578 C C . ASP A 1 80 ? 16.635 6.878 -8.557 1.000 8.870 76 ASP AAA C 1
ATOM 579 O O . ASP A 1 80 ? 16.745 5.746 -8.043 1.000 9.988 76 ASP AAA O 1
ATOM 584 N N . GLU A 1 81 ? 16.289 7.950 -7.885 1.000 8.901 77 GLU AAA N 1
ATOM 585 C CA . GLU A 1 81 ? 15.843 7.890 -6.482 1.000 8.579 77 GLU AAA CA 1
ATOM 586 C C . GLU A 1 81 ? 14.328 7.773 -6.443 1.000 7.703 77 GLU AAA C 1
ATOM 587 O O . GLU A 1 81 ? 13.626 8.380 -7.265 1.000 8.083 77 GLU AAA O 1
ATOM 593 N N . VAL A 1 82 ? 13.835 7.015 -5.475 1.000 7.041 78 VAL AAA N 1
ATOM 594 C CA . VAL A 1 82 ? 12.379 6.856 -5.255 1.000 7.222 78 VAL AAA CA 1
ATOM 595 C C . VAL A 1 82 ? 12.117 7.091 -3.783 1.000 7.249 78 VAL AAA C 1
ATOM 596 O O . VAL A 1 82 ? 12.717 6.399 -2.935 1.000 7.060 78 VAL AAA O 1
ATOM 600 N N . ILE A 1 83 ? 11.206 8.010 -3.501 1.000 7.001 79 ILE AAA N 1
ATOM 601 C CA . ILE A 1 83 ? 10.832 8.268 -2.093 1.000 7.010 79 ILE AAA CA 1
ATOM 602 C C . ILE A 1 83 ? 9.962 7.112 -1.619 1.000 7.377 79 ILE AAA C 1
ATOM 603 O O . ILE A 1 83 ? 9.008 6.725 -2.312 1.000 7.829 79 ILE AAA O 1
ATOM 608 N N . VAL A 1 84 ? 10.310 6.586 -0.467 1.000 7.031 80 VAL AAA N 1
ATOM 609 C CA . VAL A 1 84 ? 9.605 5.439 0.154 1.000 7.492 80 VAL AAA CA 1
ATOM 610 C C . VAL A 1 84 ? 9.272 5.789 1.591 1.000 7.818 80 VAL AAA C 1
ATOM 611 O O . VAL A 1 84 ? 9.873 6.711 2.146 1.000 7.922 80 VAL AAA O 1
ATOM 615 N N . THR A 1 85 ? 8.391 5.001 2.203 1.000 6.814 81 THR AAA N 1
ATOM 616 C CA . THR A 1 85 ? 8.055 5.120 3.638 1.000 7.225 81 THR AAA CA 1
ATOM 617 C C . THR A 1 85 ? 8.821 4.084 4.449 1.000 7.202 81 THR AAA C 1
ATOM 618 O O . THR A 1 85 ? 9.036 2.962 4.006 1.000 7.524 81 THR AAA O 1
ATOM 622 N N . PRO A 1 86 ? 9.231 4.438 5.681 1.000 7.002 82 PRO AAA N 1
ATOM 623 C CA . PRO A 1 86 ? 9.844 3.471 6.588 1.000 7.504 82 PRO AAA CA 1
ATOM 624 C C . PRO A 1 86 ? 8.810 2.596 7.282 1.000 6.696 82 PRO AAA C 1
ATOM 625 O O . PRO A 1 86 ? 9.200 1.613 7.868 1.000 7.109 82 PRO AAA O 1
ATOM 629 N N . ARG A 1 87 ? 7.534 3.000 7.219 1.000 6.816 83 ARG AAA N 1
ATOM 630 C CA . ARG A 1 87 ? 6.450 2.401 8.032 1.000 7.277 83 ARG AAA CA 1
ATOM 631 C C . ARG A 1 87 ? 5.508 1.656 7.102 1.000 7.014 83 ARG AAA C 1
ATOM 632 O O . ARG A 1 87 ? 4.551 2.239 6.591 1.000 7.080 83 ARG AAA O 1
ATOM 640 N N . THR A 1 88 ? 5.841 0.395 6.833 1.000 7.062 84 THR AAA N 1
ATOM 641 C CA . THR A 1 88 ? 5.180 -0.422 5.814 1.000 7.154 84 THR AAA CA 1
ATOM 642 C C . THR A 1 88 ? 5.724 -1.836 5.945 1.000 7.144 84 THR AAA C 1
ATOM 643 O O . THR A 1 88 ? 6.502 -2.128 6.873 1.000 7.597 84 THR AAA O 1
ATOM 647 N N . PHE A 1 89 ? 5.301 -2.699 5.043 1.000 7.640 85 PHE AAA N 1
ATOM 648 C CA . PHE A 1 89 ? 5.944 -3.997 4.774 1.000 7.860 85 PHE AAA CA 1
ATOM 649 C C . PHE A 1 89 ? 7.098 -3.763 3.794 1.000 7.588 85 PHE AAA C 1
ATOM 650 O O . PHE A 1 89 ? 6.977 -2.928 2.873 1.000 7.156 85 PHE AAA O 1
ATOM 658 N N . ILE A 1 90 ? 8.183 -4.518 3.968 1.000 7.124 86 ILE AAA N 1
ATOM 659 C CA . ILE A 1 90 ? 9.460 -4.301 3.239 1.000 7.580 86 ILE AAA CA 1
ATOM 660 C C . ILE A 1 90 ? 9.258 -4.192 1.715 1.000 6.976 86 ILE AAA C 1
ATOM 661 O O . ILE A 1 90 ? 10.009 -3.439 1.081 1.000 7.356 86 ILE AAA O 1
ATOM 666 N N . ALA A 1 91 ? 8.278 -4.879 1.111 1.000 7.275 87 ALA AAA N 1
ATOM 667 C CA . ALA A 1 91 ? 8.083 -4.864 -0.355 1.000 7.317 87 ALA AAA CA 1
ATOM 668 C C . ALA A 1 91 ? 7.951 -3.443 -0.897 1.000 6.652 87 ALA AAA C 1
ATOM 669 O O . ALA A 1 91 ? 8.369 -3.239 -2.018 1.000 7.276 87 ALA AAA O 1
ATOM 671 N N . SER A 1 92 ? 7.346 -2.526 -0.144 1.000 7.006 88 SER AAA N 1
ATOM 672 C CA . SER A 1 92 ? 7.150 -1.120 -0.571 1.000 7.339 88 SER AAA CA 1
ATOM 673 C C . SER A 1 92 ? 8.494 -0.441 -0.818 1.000 7.371 88 SER AAA C 1
ATOM 674 O O . SER A 1 92 ? 8.490 0.660 -1.394 1.000 7.295 88 SER AAA O 1
ATOM 677 N N . ILE A 1 93 ? 9.578 -1.022 -0.317 1.000 7.535 89 ILE AAA N 1
ATOM 678 C CA . ILE A 1 93 ? 10.967 -0.478 -0.404 1.000 7.278 89 ILE AAA CA 1
ATOM 679 C C . ILE A 1 93 ? 11.835 -1.405 -1.254 1.000 6.971 89 ILE AAA C 1
ATOM 680 O O . ILE A 1 93 ? 12.559 -0.918 -2.128 1.000 7.902 89 ILE AAA O 1
ATOM 685 N N . SER A 1 94 ? 11.798 -2.703 -0.997 1.000 7.139 90 SER AAA N 1
ATOM 686 C CA . SER A 1 94 ? 12.674 -3.642 -1.703 1.000 7.454 90 SER AAA CA 1
ATOM 687 C C . SER A 1 94 ? 12.325 -3.752 -3.196 1.000 6.788 90 SER AAA C 1
ATOM 688 O O . SER A 1 94 ? 13.208 -4.041 -3.974 1.000 7.113 90 SER AAA O 1
ATOM 691 N N A SER A 1 95 ? 11.067 -3.524 -3.590 0.500 6.781 91 SER AAA N 1
ATOM 692 N N B SER A 1 95 ? 11.081 -3.499 -3.593 0.500 7.565 91 SER AAA N 1
ATOM 693 C CA A SER A 1 95 ? 10.709 -3.408 -5.031 0.500 6.522 91 SER AAA CA 1
ATOM 694 C CA B SER A 1 95 ? 10.739 -3.434 -5.036 0.500 7.748 91 SER AAA CA 1
ATOM 695 C C A SER A 1 95 ? 11.633 -2.371 -5.691 0.500 6.710 91 SER AAA C 1
ATOM 696 C C B SER A 1 95 ? 11.588 -2.349 -5.719 0.500 7.367 91 SER AAA C 1
ATOM 697 O O A SER A 1 95 ? 12.184 -2.636 -6.764 0.500 6.635 91 SER AAA O 1
ATOM 698 O O B SER A 1 95 ? 12.064 -2.570 -6.836 0.500 6.985 91 SER AAA O 1
ATOM 703 N N . VAL A 1 96 ? 11.832 -1.229 -5.038 1.000 7.123 92 VAL AAA N 1
ATOM 704 C CA . VAL A 1 96 ? 12.710 -0.163 -5.590 1.000 6.581 92 VAL AAA CA 1
ATOM 705 C C . VAL A 1 96 ? 14.148 -0.671 -5.697 1.000 6.315 92 VAL AAA C 1
ATOM 706 O O . VAL A 1 96 ? 14.783 -0.522 -6.778 1.000 6.903 92 VAL AAA O 1
ATOM 710 N N . VAL A 1 97 ? 14.661 -1.283 -4.636 1.000 6.777 93 VAL AAA N 1
ATOM 711 C CA . VAL A 1 97 ? 16.044 -1.833 -4.631 1.000 7.439 93 VAL AAA CA 1
ATOM 712 C C . VAL A 1 97 ? 16.176 -2.863 -5.757 1.000 7.576 93 VAL AAA C 1
ATOM 713 O O . VAL A 1 97 ? 17.180 -2.860 -6.505 1.000 7.578 93 VAL AAA O 1
ATOM 717 N N . ASN A 1 98 ? 15.180 -3.740 -5.917 1.000 7.970 94 ASN AAA N 1
ATOM 718 C CA . ASN A 1 98 ? 15.364 -4.910 -6.816 1.000 8.801 94 ASN AAA CA 1
ATOM 719 C C . ASN A 1 98 ? 15.423 -4.484 -8.280 1.000 8.695 94 ASN AAA C 1
ATOM 720 O O . ASN A 1 98 ? 16.057 -5.193 -9.081 1.000 8.482 94 ASN AAA O 1
ATOM 725 N N . ILE A 1 99 ? 14.786 -3.372 -8.651 1.000 8.406 95 ILE AAA N 1
ATOM 726 C CA . ILE A 1 99 ? 14.841 -2.868 -10.049 1.000 8.313 95 ILE AAA CA 1
ATOM 727 C C . ILE A 1 99 ? 16.117 -2.038 -10.259 1.000 8.494 95 ILE AAA C 1
ATOM 728 O O . ILE A 1 99 ? 16.373 -1.613 -11.406 1.000 10.483 95 ILE AAA O 1
ATOM 733 N N . GLY A 1 100 ? 16.905 -1.812 -9.212 1.000 7.656 96 GLY AAA N 1
ATOM 734 C CA . GLY A 1 100 ? 18.206 -1.132 -9.330 1.000 8.652 96 GLY AAA CA 1
ATOM 735 C C . GLY A 1 100 ? 18.147 0.321 -8.918 1.000 9.385 96 GLY AAA C 1
ATOM 736 O O . GLY A 1 100 ? 19.189 0.986 -8.980 1.000 10.225 96 GLY AAA O 1
ATOM 737 N N . ALA A 1 101 ? 16.987 0.824 -8.519 1.000 8.606 97 ALA AAA N 1
ATOM 738 C CA . ALA A 1 101 ? 16.832 2.232 -8.100 1.000 7.845 97 ALA AAA CA 1
ATOM 739 C C . ALA A 1 101 ? 17.214 2.389 -6.636 1.000 8.229 97 ALA AAA C 1
ATOM 740 O O . ALA A 1 101 ? 17.480 1.395 -5.922 1.000 8.255 97 ALA AAA O 1
ATOM 742 N N . THR A 1 102 ? 17.271 3.627 -6.194 1.000 7.859 98 THR AAA N 1
ATOM 743 C CA . THR A 1 102 ? 17.740 3.996 -4.848 1.000 8.134 98 THR AAA CA 1
ATOM 744 C C . THR A 1 102 ? 16.559 4.465 -4.022 1.000 8.018 98 THR AAA C 1
ATOM 745 O O . THR A 1 102 ? 16.060 5.572 -4.254 1.000 8.130 98 THR AAA O 1
ATOM 749 N N . PRO A 1 103 ? 16.089 3.680 -3.026 1.000 8.041 99 PRO AAA N 1
ATOM 750 C CA . PRO A 1 103 ? 15.027 4.151 -2.139 1.000 8.035 99 PRO AAA CA 1
ATOM 751 C C . PRO A 1 103 ? 15.595 5.233 -1.221 1.000 8.487 99 PRO AAA C 1
ATOM 752 O O . PRO A 1 103 ? 16.737 5.113 -0.757 1.000 8.378 99 PRO AAA O 1
ATOM 756 N N . VAL A 1 104 ? 14.784 6.255 -0.967 1.000 7.720 100 VAL AAA N 1
ATOM 757 C CA . VAL A 1 104 ? 15.116 7.382 -0.065 1.000 8.084 100 VAL AAA CA 1
ATOM 758 C C . VAL A 1 104 ? 13.926 7.536 0.869 1.000 7.366 100 VAL AAA C 1
ATOM 759 O O . VAL A 1 104 ? 12.813 7.750 0.393 1.000 7.367 100 VAL AAA O 1
ATOM 763 N N . PHE A 1 105 ? 14.168 7.417 2.168 1.000 7.808 101 PHE AAA N 1
ATOM 764 C CA . PHE A 1 105 ? 13.086 7.387 3.167 1.000 7.995 101 PHE AAA CA 1
ATOM 765 C C . PHE A 1 105 ? 12.624 8.793 3.522 1.000 8.020 101 PHE AAA C 1
ATOM 766 O O . PHE A 1 105 ? 13.478 9.667 3.815 1.000 9.939 101 PHE AAA O 1
ATOM 774 N N . SER A 1 106 ? 11.309 8.988 3.506 1.000 8.166 102 SER AAA N 1
ATOM 775 C CA . SER A 1 106 ? 10.599 10.166 4.079 1.000 9.059 102 SER AAA CA 1
ATOM 776 C C . SER A 1 106 ? 10.072 9.814 5.467 1.000 8.762 102 SER AAA C 1
ATOM 777 O O . SER A 1 106 ? 9.575 8.697 5.667 1.000 8.508 102 SER AAA O 1
ATOM 780 N N . ASP A 1 107 ? 10.072 10.746 6.397 1.000 8.653 103 ASP AAA N 1
ATOM 781 C CA . ASP A 1 107 ? 9.348 10.538 7.668 1.000 8.222 103 ASP AAA CA 1
ATOM 782 C C . ASP A 1 107 ? 7.841 10.561 7.417 1.000 7.935 103 ASP AAA C 1
ATOM 783 O O . ASP A 1 107 ? 7.383 10.864 6.289 1.000 8.346 103 ASP AAA O 1
ATOM 788 N N . VAL A 1 108 ? 7.103 10.213 8.460 1.000 8.023 104 VAL AAA N 1
ATOM 789 C CA . VAL A 1 108 ? 5.644 9.990 8.366 1.000 8.090 104 VAL AAA CA 1
ATOM 790 C C . VAL A 1 108 ? 4.897 10.964 9.274 1.000 8.214 104 VAL AAA C 1
ATOM 791 O O . VAL A 1 108 ? 5.525 11.644 10.132 1.000 9.055 104 VAL AAA O 1
ATOM 795 N N . ASP A 1 109 ? 3.614 11.059 9.002 1.000 8.518 105 ASP AAA N 1
ATOM 796 C CA A ASP A 1 109 ? 2.662 11.861 9.798 0.500 9.160 105 ASP AAA CA 1
ATOM 797 C CA B ASP A 1 109 ? 2.575 11.807 9.752 0.500 8.350 105 ASP AAA CA 1
ATOM 798 C C . ASP A 1 109 ? 2.380 11.186 11.135 1.000 9.226 105 ASP AAA C 1
ATOM 799 O O . ASP A 1 109 ? 2.127 9.993 11.198 1.000 8.517 105 ASP AAA O 1
ATOM 808 N N . GLU A 1 110 ? 2.425 11.974 12.193 1.000 8.970 106 GLU AAA N 1
ATOM 809 C CA . GLU A 1 110 ? 2.269 11.463 13.569 1.000 10.145 106 GLU AAA CA 1
ATOM 810 C C . GLU A 1 110 ? 0.857 10.927 13.818 1.000 9.574 106 GLU AAA C 1
ATOM 811 O O . GLU A 1 110 ? 0.728 10.016 14.653 1.000 10.728 106 GLU AAA O 1
ATOM 817 N N . ALA A 1 111 ? -0.155 11.406 13.097 1.000 9.475 107 ALA AAA N 1
ATOM 818 C CA . ALA A 1 111 ? -1.561 10.967 13.254 1.000 10.147 107 ALA AAA CA 1
ATOM 819 C C . ALA A 1 111 ? -1.886 9.785 12.323 1.000 10.056 107 ALA AAA C 1
ATOM 820 O O . ALA A 1 111 ? -2.629 8.892 12.731 1.000 9.573 107 ALA AAA O 1
ATOM 822 N N . THR A 1 112 ? -1.373 9.787 11.092 1.000 9.530 108 THR AAA N 1
ATOM 823 C CA . THR A 1 112 ? -1.863 8.859 10.053 1.000 10.783 108 THR AAA CA 1
ATOM 824 C C . THR A 1 112 ? -0.840 7.764 9.767 1.000 9.654 108 THR AAA C 1
ATOM 825 O O . THR A 1 112 ? -1.255 6.770 9.163 1.000 11.010 108 THR AAA O 1
ATOM 829 N N . GLY A 1 113 ? 0.436 7.947 10.096 1.000 9.229 109 GLY AAA N 1
ATOM 830 C CA . GLY A 1 113 ? 1.512 6.992 9.818 1.000 8.783 109 GLY AAA CA 1
ATOM 831 C C . GLY A 1 113 ? 1.932 6.964 8.358 1.000 8.767 109 GLY AAA C 1
ATOM 832 O O . GLY A 1 113 ? 2.746 6.124 8.032 1.000 8.165 109 GLY AAA O 1
ATOM 833 N N . ASN A 1 114 ? 1.467 7.916 7.537 1.000 7.814 110 ASN AAA N 1
ATOM 834 C CA . ASN A 1 114 ? 1.800 7.984 6.088 1.000 7.662 110 ASN AAA CA 1
ATOM 835 C C . ASN A 1 114 ? 2.871 9.033 5.797 1.000 7.873 110 ASN AAA C 1
ATOM 836 O O . ASN A 1 114 ? 2.951 10.046 6.504 1.000 8.134 110 ASN AAA O 1
ATOM 841 N N . ILE A 1 115 ? 3.641 8.826 4.746 1.000 7.143 111 ILE AAA N 1
ATOM 842 C CA . ILE A 1 115 ? 4.548 9.902 4.276 1.000 7.884 111 ILE AAA CA 1
ATOM 843 C C . ILE A 1 115 ? 3.699 11.098 3.856 1.000 8.584 111 ILE AAA C 1
ATOM 844 O O . ILE A 1 115 ? 2.560 10.943 3.369 1.000 8.969 111 ILE AAA O 1
ATOM 849 N N . THR A 1 116 ? 4.243 12.290 4.075 1.000 9.052 112 THR AAA N 1
ATOM 850 C CA . THR A 1 116 ? 3.532 13.571 3.872 1.000 9.848 112 THR AAA CA 1
ATOM 851 C C . THR A 1 116 ? 4.247 14.381 2.814 1.000 10.281 112 THR AAA C 1
ATOM 852 O O . THR A 1 116 ? 5.441 14.241 2.617 1.000 9.892 112 THR AAA O 1
ATOM 856 N N . PRO A 1 117 ? 3.539 15.294 2.137 1.000 10.372 113 PRO AAA N 1
ATOM 857 C CA . PRO A 1 117 ? 4.209 16.243 1.252 1.000 10.286 113 PRO AAA CA 1
ATOM 858 C C . PRO A 1 117 ? 5.420 16.942 1.887 1.000 9.955 113 PRO AAA C 1
ATOM 859 O O . PRO A 1 117 ? 6.424 17.038 1.264 1.000 10.240 113 PRO AAA O 1
ATOM 863 N N . GLU A 1 118 ? 5.295 17.416 3.119 1.000 10.373 114 GLU AAA N 1
ATOM 864 C CA . GLU A 1 118 ? 6.394 18.120 3.813 1.000 11.791 114 GLU AAA CA 1
ATOM 865 C C . GLU A 1 118 ? 7.601 17.182 3.964 1.000 10.487 114 GLU AAA C 1
ATOM 866 O O . GLU A 1 118 ? 8.749 17.578 3.690 1.000 11.541 114 GLU AAA O 1
ATOM 872 N N . SER A 1 119 ? 7.397 15.949 4.434 1.000 9.679 115 SER AAA N 1
ATOM 873 C CA . SER A 1 119 ? 8.533 15.043 4.717 1.000 9.233 115 SER AAA CA 1
ATOM 874 C C . SER A 1 119 ? 9.118 14.519 3.406 1.000 8.204 115 SER AAA C 1
ATOM 875 O O . SER A 1 119 ? 10.321 14.317 3.348 1.000 9.338 115 SER AAA O 1
ATOM 878 N N . ILE A 1 120 ? 8.310 14.403 2.366 1.000 8.031 116 ILE AAA N 1
ATOM 879 C CA . ILE A 1 120 ? 8.796 13.992 1.023 1.000 7.919 116 ILE AAA CA 1
ATOM 880 C C . ILE A 1 120 ? 9.678 15.117 0.480 1.000 8.518 116 ILE AAA C 1
ATOM 881 O O . ILE A 1 120 ? 10.798 14.854 0.028 1.000 8.623 116 ILE AAA O 1
ATOM 886 N N . ALA A 1 121 ? 9.167 16.346 0.512 1.000 8.590 117 ALA AAA N 1
ATOM 887 C CA . ALA A 1 121 ? 9.910 17.495 -0.056 1.000 7.955 117 ALA AAA CA 1
ATOM 888 C C . ALA A 1 121 ? 11.311 17.595 0.577 1.000 9.051 117 ALA AAA C 1
ATOM 889 O O . ALA A 1 121 ? 12.272 17.928 -0.141 1.000 10.212 117 ALA AAA O 1
ATOM 891 N N . ALA A 1 122 ? 11.431 17.303 1.868 1.000 8.744 118 ALA AAA N 1
ATOM 892 C CA . ALA A 1 122 ? 12.689 17.391 2.631 1.000 10.550 118 ALA AAA CA 1
ATOM 893 C C . ALA A 1 122 ? 13.770 16.460 2.070 1.000 10.570 118 ALA AAA C 1
ATOM 894 O O . ALA A 1 122 ? 14.945 16.699 2.353 1.000 10.870 118 ALA AAA O 1
ATOM 896 N N . VAL A 1 123 ? 13.394 15.413 1.314 1.000 9.258 119 VAL AAA N 1
ATOM 897 C CA . VAL A 1 123 ? 14.381 14.405 0.839 1.000 8.556 119 VAL AAA CA 1
ATOM 898 C C . VAL A 1 123 ? 14.389 14.331 -0.691 1.000 8.118 119 VAL AAA C 1
ATOM 899 O O . VAL A 1 123 ? 15.115 13.486 -1.230 1.000 8.544 119 VAL AAA O 1
ATOM 903 N N . LEU A 1 124 ? 13.682 15.221 -1.377 1.000 8.224 120 LEU AAA N 1
ATOM 904 C CA . LEU A 1 124 ? 13.766 15.279 -2.851 1.000 9.552 120 LEU AAA CA 1
ATOM 905 C C . LEU A 1 124 ? 15.162 15.726 -3.283 1.000 10.243 120 LEU AAA C 1
ATOM 906 O O . LEU A 1 124 ? 15.743 16.641 -2.645 1.000 11.054 120 LEU AAA O 1
ATOM 911 N N . THR A 1 125 ? 15.622 15.180 -4.400 1.000 9.082 121 THR AAA N 1
ATOM 912 C CA . THR A 1 125 ? 16.821 15.652 -5.132 1.000 9.906 121 THR AAA CA 1
ATOM 913 C C . THR A 1 125 ? 16.516 15.702 -6.620 1.000 9.785 121 THR AAA C 1
ATOM 914 O O . THR A 1 125 ? 15.420 15.312 -7.038 1.000 8.893 121 THR AAA O 1
ATOM 918 N N . ASP A 1 126 ? 17.446 16.198 -7.427 1.000 9.188 122 ASP AAA N 1
ATOM 919 C CA . ASP A 1 126 ? 17.218 16.240 -8.879 1.000 10.284 122 ASP AAA CA 1
ATOM 920 C C . ASP A 1 126 ? 17.148 14.812 -9.427 1.000 9.968 122 ASP AAA C 1
ATOM 921 O O . ASP A 1 126 ? 16.494 14.634 -10.487 1.000 12.254 122 ASP AAA O 1
ATOM 926 N N . LYS A 1 127 ? 17.708 13.837 -8.708 1.000 9.641 123 LYS AAA N 1
ATOM 927 C CA . LYS A 1 127 ? 17.694 12.411 -9.132 1.000 11.251 123 LYS AAA CA 1
ATOM 928 C C . LYS A 1 127 ? 16.407 11.704 -8.699 1.000 10.547 123 LYS AAA C 1
ATOM 929 O O . LYS A 1 127 ? 16.189 10.589 -9.158 1.000 9.786 123 LYS AAA O 1
ATOM 935 N N . THR A 1 128 ? 15.557 12.305 -7.879 1.000 9.305 124 THR AAA N 1
ATOM 936 C CA . THR A 1 128 ? 14.249 11.694 -7.561 1.000 8.316 124 THR AAA CA 1
ATOM 937 C C . THR A 1 128 ? 13.456 11.561 -8.847 1.000 8.576 124 THR AAA C 1
ATOM 938 O O . THR A 1 128 ? 13.346 12.564 -9.602 1.000 9.122 124 THR AAA O 1
ATOM 942 N N . LYS A 1 129 ? 12.886 10.377 -9.069 1.000 8.048 125 LYS AAA N 1
ATOM 943 C CA . LYS A 1 129 ? 12.014 10.136 -10.246 1.000 8.479 125 LYS AAA CA 1
ATOM 944 C C . LYS A 1 129 ? 10.620 9.676 -9.819 1.000 7.336 125 LYS AAA C 1
ATOM 945 O O . LYS A 1 129 ? 9.677 9.817 -10.596 1.000 8.000 125 LYS AAA O 1
ATOM 951 N N . GLY A 1 130 ? 10.497 9.121 -8.622 1.000 7.669 126 GLY AAA N 1
ATOM 952 C CA . GLY A 1 130 ? 9.237 8.506 -8.197 1.000 8.307 126 GLY AAA CA 1
ATOM 953 C C . GLY A 1 130 ? 8.997 8.647 -6.723 1.000 7.260 126 GLY AAA C 1
ATOM 954 O O . GLY A 1 130 ? 9.945 8.895 -5.974 1.000 7.250 126 GLY AAA O 1
ATOM 955 N N . ILE A 1 131 ? 7.748 8.405 -6.335 1.000 7.668 127 ILE AAA N 1
ATOM 956 C CA . ILE A 1 131 ? 7.289 8.284 -4.931 1.000 7.709 127 ILE AAA CA 1
ATOM 957 C C . ILE A 1 131 ? 6.436 7.017 -4.868 1.000 7.767 127 ILE AAA C 1
ATOM 958 O O . ILE A 1 131 ? 5.517 6.878 -5.709 1.000 7.795 127 ILE AAA O 1
ATOM 963 N N . VAL A 1 132 ? 6.728 6.133 -3.917 1.000 7.123 128 VAL AAA N 1
ATOM 964 C CA . VAL A 1 132 ? 5.837 4.988 -3.569 1.000 7.309 128 VAL AAA CA 1
ATOM 965 C C . VAL A 1 132 ? 5.177 5.339 -2.244 1.000 7.068 128 VAL AAA C 1
ATOM 966 O O . VAL A 1 132 ? 5.818 5.198 -1.195 1.000 7.793 128 VAL AAA O 1
ATOM 970 N N . CYS A 1 133 ? 3.963 5.859 -2.316 1.000 7.272 129 CYS AAA N 1
ATOM 971 C CA . CYS A 1 133 ? 3.233 6.253 -1.116 1.000 7.316 129 CYS AAA CA 1
ATOM 972 C C . CYS A 1 133 ? 2.307 5.118 -0.687 1.000 7.987 129 CYS AAA C 1
ATOM 973 O O . CYS A 1 133 ? 1.557 4.600 -1.487 1.000 9.352 129 CYS AAA O 1
ATOM 976 N N . VAL A 1 134 ? 2.364 4.792 0.583 1.000 7.897 130 VAL AAA N 1
ATOM 977 C CA . VAL A 1 134 ? 1.546 3.700 1.158 1.000 7.032 130 VAL AAA CA 1
ATOM 978 C C . VAL A 1 134 ? 0.354 4.329 1.863 1.000 6.663 130 VAL AAA C 1
ATOM 979 O O . VAL A 1 134 ? 0.548 5.184 2.724 1.000 6.340 130 VAL AAA O 1
ATOM 983 N N . HIS A 1 135 ? -0.843 3.830 1.596 1.000 7.059 131 HIS AAA N 1
ATOM 984 C CA . HIS A 1 135 ? -2.032 4.201 2.394 1.000 6.942 131 HIS AAA CA 1
ATOM 985 C C . HIS A 1 135 ? -2.089 3.279 3.602 1.000 6.483 131 HIS AAA C 1
ATOM 986 O O . HIS A 1 135 ? -2.745 2.208 3.557 1.000 6.886 131 HIS AAA O 1
ATOM 993 N N . LEU A 1 136 ? -1.311 3.578 4.633 1.000 6.691 132 LEU AAA N 1
ATOM 994 C CA . LEU A 1 136 ? -1.073 2.576 5.694 1.000 7.274 132 LEU AAA CA 1
ATOM 995 C C . LEU A 1 136 ? -2.354 2.295 6.478 1.000 7.633 132 LEU AAA C 1
ATOM 996 O O . LEU A 1 136 ? -3.037 3.234 6.925 1.000 6.647 132 LEU AAA O 1
ATOM 1001 N N . ALA A 1 137 ? -2.655 1.021 6.647 1.000 7.134 133 ALA AAA N 1
ATOM 1002 C CA . ALA A 1 137 ? -3.804 0.513 7.428 1.000 7.260 133 ALA AAA CA 1
ATOM 1003 C C . ALA A 1 137 ? -5.121 0.885 6.765 1.000 7.437 133 ALA AAA C 1
ATOM 1004 O O . ALA A 1 137 ? -6.137 0.535 7.336 1.000 7.494 133 ALA AAA O 1
ATOM 1006 N N . GLY A 1 138 ? -5.087 1.588 5.634 1.000 7.690 134 GLY AAA N 1
ATOM 1007 C CA . GLY A 1 138 ? -6.315 2.051 4.966 1.000 7.484 134 GLY AAA CA 1
ATOM 1008 C C . GLY A 1 138 ? -6.536 3.547 5.085 1.000 7.200 134 GLY AAA C 1
ATOM 1009 O O . GLY A 1 138 ? -7.520 4.012 4.526 1.000 7.349 134 GLY AAA O 1
ATOM 1010 N N . TRP A 1 139 ? -5.670 4.280 5.782 1.000 7.292 135 TRP AAA N 1
ATOM 1011 C CA . TRP A 1 139 ? -5.775 5.759 5.822 1.000 7.435 135 TRP AAA CA 1
ATOM 1012 C C . TRP A 1 139 ? -5.136 6.320 4.557 1.000 7.904 135 TRP AAA C 1
ATOM 1013 O O . TRP A 1 139 ? -3.949 6.090 4.343 1.000 8.241 135 TRP AAA O 1
ATOM 1024 N N . PRO A 1 140 ? -5.867 7.046 3.688 1.000 8.678 136 PRO AAA N 1
ATOM 1025 C CA . PRO A 1 140 ? -5.266 7.575 2.467 1.000 8.813 136 PRO AAA CA 1
ATOM 1026 C C . PRO A 1 140 ? -4.230 8.664 2.767 1.000 9.297 136 PRO AAA C 1
ATOM 1027 O O . PRO A 1 140 ? -4.428 9.507 3.680 1.000 9.728 136 PRO AAA O 1
ATOM 1031 N N . CYS A 1 141 ? -3.140 8.655 2.017 1.000 8.664 137 CYS AAA N 1
ATOM 1032 C CA . CYS A 1 141 ? -2.163 9.776 1.995 1.000 8.387 137 CYS AAA CA 1
ATOM 1033 C C . CYS A 1 141 ? -2.862 11.058 1.531 1.000 8.389 137 CYS AAA C 1
ATOM 1034 O O . CYS A 1 141 ? -3.924 10.990 0.892 1.000 8.678 137 CYS AAA O 1
ATOM 1037 N N . ASP A 1 142 ? -2.235 12.191 1.825 1.000 8.769 138 ASP AAA N 1
ATOM 1038 C CA . ASP A 1 142 ? -2.597 13.521 1.260 1.000 9.931 138 ASP AAA CA 1
ATOM 1039 C C . ASP A 1 142 ? -2.281 13.544 -0.238 1.000 9.499 138 ASP AAA C 1
ATOM 1040 O O . ASP A 1 142 ? -1.226 14.050 -0.627 1.000 9.852 138 ASP AAA O 1
ATOM 1045 N N . MET A 1 143 ? -3.201 13.048 -1.067 1.000 9.607 139 MET AAA N 1
ATOM 1046 C CA . MET A 1 143 ? -2.910 12.856 -2.496 1.000 9.511 139 MET AAA CA 1
ATOM 1047 C C . MET A 1 143 ? -2.914 14.206 -3.219 1.000 9.787 139 MET AAA C 1
ATOM 1048 O O . MET A 1 143 ? -2.149 14.344 -4.155 1.000 10.355 139 MET AAA O 1
ATOM 1053 N N . ASP A 1 144 ? -3.703 15.177 -2.777 1.000 11.331 140 ASP AAA N 1
ATOM 1054 C CA . ASP A 1 144 ? -3.639 16.524 -3.422 1.000 12.164 140 ASP AAA CA 1
ATOM 1055 C C . ASP A 1 144 ? -2.214 17.051 -3.259 1.000 11.199 140 ASP AAA C 1
ATOM 1056 O O . ASP A 1 144 ? -1.620 17.515 -4.264 1.000 11.630 140 ASP AAA O 1
ATOM 1061 N N . GLY A 1 145 ? -1.667 16.999 -2.046 1.000 10.778 141 GLY AAA N 1
ATOM 1062 C CA . GLY A 1 145 ? -0.308 17.465 -1.749 1.000 10.782 141 GLY AAA CA 1
ATOM 1063 C C . GLY A 1 145 ? 0.746 16.684 -2.489 1.000 10.426 141 GLY AAA C 1
ATOM 1064 O O . GLY A 1 145 ? 1.672 17.258 -3.000 1.000 10.927 141 GLY AAA O 1
ATOM 1065 N N . ILE A 1 146 ? 0.630 15.359 -2.484 1.000 9.970 142 ILE AAA N 1
ATOM 1066 C CA . ILE A 1 146 ? 1.651 14.497 -3.124 1.000 9.134 142 ILE AAA CA 1
ATOM 1067 C C . ILE A 1 146 ? 1.623 14.728 -4.639 1.000 8.528 142 ILE AAA C 1
ATOM 1068 O O . ILE A 1 146 ? 2.699 14.856 -5.251 1.000 9.074 142 ILE AAA O 1
ATOM 1073 N N . MET A 1 147 ? 0.455 14.771 -5.255 1.000 9.006 143 MET AAA N 1
ATOM 1074 C CA . MET A 1 147 ? 0.385 14.938 -6.718 1.000 9.249 143 MET AAA CA 1
ATOM 1075 C C . MET A 1 147 ? 0.865 16.354 -7.101 1.000 9.622 143 MET AAA C 1
ATOM 1076 O O . MET A 1 147 ? 1.508 16.489 -8.156 1.000 10.214 143 MET AAA O 1
ATOM 1081 N N . ALA A 1 148 ? 0.598 17.355 -6.263 1.000 10.549 144 ALA AAA N 1
ATOM 1082 C CA . ALA A 1 148 ? 1.060 18.740 -6.547 1.000 10.942 144 ALA AAA CA 1
ATOM 1083 C C . ALA A 1 148 ? 2.583 18.746 -6.547 1.000 12.450 144 ALA AAA C 1
ATOM 1084 O O . ALA A 1 148 ? 3.225 19.349 -7.447 1.000 11.838 144 ALA AAA O 1
ATOM 1086 N N . LEU A 1 149 ? 3.162 18.128 -5.539 1.000 10.906 145 LEU AAA N 1
ATOM 1087 C CA . LEU A 1 149 ? 4.610 18.021 -5.383 1.000 11.356 145 LEU AAA CA 1
ATOM 1088 C C . LEU A 1 149 ? 5.192 17.253 -6.568 1.000 11.142 145 LEU AAA C 1
ATOM 1089 O O . LEU A 1 149 ? 6.169 17.723 -7.173 1.000 12.157 145 LEU AAA O 1
ATOM 1094 N N . ALA A 1 150 ? 4.568 16.142 -6.987 1.000 9.535 146 ALA AAA N 1
ATOM 1095 C CA . ALA A 1 150 ? 5.043 15.332 -8.120 1.000 11.201 146 ALA AAA CA 1
ATOM 1096 C C . ALA A 1 150 ? 4.995 16.165 -9.410 1.000 11.478 146 ALA AAA C 1
ATOM 1097 O O . ALA A 1 150 ? 5.898 16.026 -10.236 1.000 11.504 146 ALA AAA O 1
ATOM 1099 N N . ASP A 1 151 ? 3.956 16.975 -9.588 1.000 11.208 147 ASP AAA N 1
ATOM 1100 C CA . ASP A 1 151 ? 3.842 17.837 -10.784 1.000 12.026 147 ASP AAA CA 1
ATOM 1101 C C . ASP A 1 151 ? 5.011 18.836 -10.806 1.000 11.959 147 ASP AAA C 1
ATOM 1102 O O . ASP A 1 151 ? 5.696 18.931 -11.839 1.000 12.308 147 ASP AAA O 1
ATOM 1107 N N . LYS A 1 152 ? 5.289 19.502 -9.699 1.000 10.197 148 LYS AAA N 1
ATOM 1108 C CA . LYS A 1 152 ? 6.348 20.550 -9.675 1.000 10.912 148 LYS AAA CA 1
ATOM 1109 C C . LYS A 1 152 ? 7.741 19.954 -9.876 1.000 9.996 148 LYS AAA C 1
ATOM 1110 O O . LYS A 1 152 ? 8.601 20.628 -10.459 1.000 10.817 148 LYS AAA O 1
ATOM 1116 N N . HIS A 1 153 ? 7.977 18.716 -9.451 1.000 8.685 149 HIS AAA N 1
ATOM 1117 C CA . HIS A 1 153 ? 9.298 18.065 -9.501 1.000 8.996 149 HIS AAA CA 1
ATOM 1118 C C . HIS A 1 153 ? 9.365 17.032 -10.636 1.000 7.728 149 HIS AAA C 1
ATOM 1119 O O . HIS A 1 153 ? 10.381 16.371 -10.742 1.000 9.656 149 HIS AAA O 1
ATOM 1126 N N . ASN A 1 154 ? 8.325 16.921 -11.454 1.000 9.442 150 ASN AAA N 1
ATOM 1127 C CA . ASN A 1 154 ? 8.325 15.979 -12.603 1.000 10.643 150 ASN AAA CA 1
ATOM 1128 C C . ASN A 1 154 ? 8.541 14.531 -12.113 1.000 10.670 150 ASN AAA C 1
ATOM 1129 O O . ASN A 1 154 ? 9.442 13.827 -12.632 1.000 11.967 150 ASN AAA O 1
ATOM 1134 N N . LEU A 1 155 ? 7.757 14.122 -11.131 1.000 9.483 151 LEU AAA N 1
ATOM 1135 C CA . LEU A 1 155 ? 7.866 12.783 -10.506 1.000 9.124 151 LEU AAA CA 1
ATOM 1136 C C . LEU A 1 155 ? 6.666 11.929 -10.876 1.000 9.549 151 LEU AAA C 1
ATOM 1137 O O . LEU A 1 155 ? 5.549 12.444 -11.072 1.000 9.918 151 LEU AAA O 1
ATOM 1142 N N . TYR A 1 156 ? 6.892 10.628 -10.844 1.000 9.481 152 TYR AAA N 1
ATOM 1143 C CA B TYR A 1 156 ? 5.851 9.585 -10.981 0.380 9.598 152 TYR AAA CA 1
ATOM 1144 C CA C TYR A 1 156 ? 5.816 9.625 -10.987 0.620 9.942 152 TYR AAA CA 1
ATOM 1145 C C . TYR A 1 156 ? 5.422 9.124 -9.598 1.000 9.537 152 TYR AAA C 1
ATOM 1146 O O . TYR A 1 156 ? 6.289 8.988 -8.722 1.000 11.138 152 TYR AAA O 1
ATOM 1163 N N . VAL A 1 157 ? 4.141 8.849 -9.440 1.000 8.828 153 VAL AAA N 1
ATOM 1164 C CA . VAL A 1 157 ? 3.604 8.409 -8.135 1.000 8.440 153 VAL AAA CA 1
ATOM 1165 C C . VAL A 1 157 ? 2.986 7.024 -8.327 1.000 8.076 153 VAL AAA C 1
ATOM 1166 O O . VAL A 1 157 ? 2.088 6.840 -9.171 1.000 7.976 153 VAL AAA O 1
ATOM 1170 N N . ILE A 1 158 ? 3.428 6.093 -7.488 1.000 7.082 154 ILE AAA N 1
ATOM 1171 C CA . ILE A 1 158 ? 2.791 4.773 -7.315 1.000 6.980 154 ILE AAA CA 1
ATOM 1172 C C . ILE A 1 158 ? 2.096 4.757 -5.969 1.000 6.717 154 ILE AAA C 1
ATOM 1173 O O . ILE A 1 158 ? 2.756 5.019 -4.967 1.000 7.446 154 ILE AAA O 1
ATOM 1178 N N . GLU A 1 159 ? 0.793 4.534 -5.957 1.000 6.614 155 GLU AAA N 1
ATOM 1179 C CA . GLU A 1 159 ? 0.042 4.329 -4.711 1.000 5.867 155 GLU AAA CA 1
ATOM 1180 C C . GLU A 1 159 ? 0.110 2.851 -4.328 1.000 6.543 155 GLU AAA C 1
ATOM 1181 O O . GLU A 1 159 ? -0.372 2.009 -5.116 1.000 7.223 155 GLU AAA O 1
ATOM 1187 N N . ASP A 1 160 ? 0.691 2.549 -3.184 1.000 6.130 156 ASP AAA N 1
ATOM 1188 C CA . ASP A 1 160 ? 0.660 1.177 -2.629 1.000 5.894 156 ASP AAA CA 1
ATOM 1189 C C . ASP A 1 160 ? -0.633 1.044 -1.833 1.000 5.747 156 ASP AAA C 1
ATOM 1190 O O . ASP A 1 160 ? -0.709 1.592 -0.699 1.000 6.228 156 ASP AAA O 1
ATOM 1195 N N . CYS A 1 161 ? -1.603 0.345 -2.422 1.000 5.406 157 CYS AAA N 1
ATOM 1196 C CA . CYS A 1 161 ? -2.977 0.195 -1.906 1.000 6.133 157 CYS AAA CA 1
ATOM 1197 C C . CYS A 1 161 ? -3.177 -1.181 -1.242 1.000 6.197 157 CYS AAA C 1
ATOM 1198 O O . CYS A 1 161 ? -4.338 -1.542 -0.972 1.000 7.081 157 CYS AAA O 1
ATOM 1201 N N . ALA A 1 162 ? -2.095 -1.868 -0.887 1.000 6.466 158 ALA AAA N 1
ATOM 1202 C CA . ALA A 1 162 ? -2.188 -3.231 -0.319 1.000 5.834 158 ALA AAA CA 1
ATOM 1203 C C . ALA A 1 162 ? -3.028 -3.280 0.956 1.000 6.052 158 ALA AAA C 1
ATOM 1204 O O . ALA A 1 162 ? -3.565 -4.361 1.275 1.000 6.780 158 ALA AAA O 1
ATOM 1206 N N . GLN A 1 163 ? -3.067 -2.215 1.718 1.000 6.220 159 GLN AAA N 1
ATOM 1207 C CA . GLN A 1 163 ? -3.814 -2.138 3.002 1.000 6.359 159 GLN AAA CA 1
ATOM 1208 C C . GLN A 1 163 ? -5.076 -1.262 2.867 1.000 6.665 159 GLN AAA C 1
ATOM 1209 O O . GLN A 1 163 ? -5.565 -0.809 3.910 1.000 7.119 159 GLN AAA O 1
ATOM 1215 N N . ALA A 1 164 ? -5.584 -0.991 1.663 1.000 6.822 160 ALA AAA N 1
ATOM 1216 C CA . ALA A 1 164 ? -6.495 0.159 1.490 1.000 6.666 160 ALA AAA CA 1
ATOM 1217 C C . ALA A 1 164 ? -7.678 -0.111 0.573 1.000 6.946 160 ALA AAA C 1
ATOM 1218 O O . ALA A 1 164 ? -8.302 0.836 0.145 1.000 7.714 160 ALA AAA O 1
ATOM 1220 N N . HIS A 1 165 ? -8.058 -1.367 0.363 1.000 6.783 161 HIS AAA N 1
ATOM 1221 C CA . HIS A 1 165 ? -9.261 -1.698 -0.433 1.000 7.455 161 HIS AAA CA 1
ATOM 1222 C C . HIS A 1 165 ? -10.472 -1.031 0.216 1.000 7.249 161 HIS AAA C 1
ATOM 1223 O O . HIS A 1 165 ? -10.777 -1.362 1.358 1.000 7.022 161 HIS AAA O 1
ATOM 1230 N N . GLY A 1 166 ? -11.183 -0.178 -0.517 1.000 7.794 162 GLY AAA N 1
ATOM 1231 C CA . GLY A 1 166 ? -12.359 0.544 -0.001 1.000 8.492 162 GLY AAA CA 1
ATOM 1232 C C . GLY A 1 166 ? -12.030 1.958 0.412 1.000 8.526 162 GLY AAA C 1
ATOM 1233 O O . GLY A 1 166 ? -12.976 2.734 0.589 1.000 11.687 162 GLY AAA O 1
ATOM 1234 N N . ALA A 1 167 ? -10.750 2.309 0.581 1.000 7.938 163 ALA AAA N 1
ATOM 1235 C CA . ALA A 1 167 ? -10.381 3.695 0.926 1.000 8.666 163 ALA AAA CA 1
ATOM 1236 C C . ALA A 1 167 ? -10.693 4.608 -0.255 1.000 9.330 163 ALA AAA C 1
ATOM 1237 O O . ALA A 1 167 ? -10.533 4.212 -1.416 1.000 8.917 163 ALA AAA O 1
ATOM 1239 N N . THR A 1 168 ? -11.112 5.828 0.050 1.000 9.714 164 THR AAA N 1
ATOM 1240 C CA . THR A 1 168 ? -11.337 6.889 -0.956 1.000 10.685 164 THR AAA CA 1
ATOM 1241 C C . THR A 1 168 ? -10.643 8.165 -0.501 1.000 10.067 164 THR AAA C 1
ATOM 1242 O O . THR A 1 168 ? -10.479 8.376 0.690 1.000 10.357 164 THR AAA O 1
ATOM 1246 N N . TYR A 1 169 ? -10.273 8.988 -1.466 1.000 12.727 165 TYR AAA N 1
ATOM 1247 C CA . TYR A 1 169 ? -9.652 10.294 -1.206 1.000 12.875 165 TYR AAA CA 1
ATOM 1248 C C . TYR A 1 169 ? -10.431 11.320 -1.997 1.000 14.437 165 TYR AAA C 1
ATOM 1249 O O . TYR A 1 169 ? -10.469 11.226 -3.231 1.000 14.962 165 TYR AAA O 1
ATOM 1258 N N . LYS A 1 170 ? -11.158 12.176 -1.271 1.000 15.663 166 LYS AAA N 1
ATOM 1259 C CA . LYS A 1 170 ? -11.967 13.262 -1.872 1.000 17.700 166 LYS AAA CA 1
ATOM 1260 C C . LYS A 1 170 ? -12.765 12.706 -3.058 1.000 18.487 166 LYS AAA C 1
ATOM 1261 O O . LYS A 1 170 ? -12.672 13.296 -4.132 1.000 24.086 166 LYS AAA O 1
ATOM 1267 N N . GLY A 1 171 ? -13.511 11.616 -2.843 1.000 20.164 167 GLY AAA N 1
ATOM 1268 C CA . GLY A 1 171 ? -14.581 11.110 -3.726 1.000 20.902 167 GLY AAA CA 1
ATOM 1269 C C . GLY A 1 171 ? -14.115 10.003 -4.670 1.000 20.824 167 GLY AAA C 1
ATOM 1270 O O . GLY A 1 171 ? -14.968 9.413 -5.359 1.000 23.691 167 GLY AAA O 1
ATOM 1271 N N . ARG A 1 172 ? -12.815 9.711 -4.688 1.000 17.467 168 ARG AAA N 1
ATOM 1272 C CA . ARG A 1 172 ? -12.189 8.792 -5.679 1.000 18.648 168 ARG AAA CA 1
ATOM 1273 C C . ARG A 1 172 ? -11.569 7.604 -4.938 1.000 13.486 168 ARG AAA C 1
ATOM 1274 O O . ARG A 1 172 ? -10.933 7.814 -3.911 1.000 13.859 168 ARG AAA O 1
ATOM 1282 N N . SER A 1 173 ? -11.642 6.415 -5.514 1.000 12.617 169 SER AAA N 1
ATOM 1283 C CA . SER A 1 173 ? -10.901 5.242 -4.985 1.000 10.839 169 SER AAA CA 1
ATOM 1284 C C . SER A 1 173 ? -9.415 5.557 -4.893 1.000 10.037 169 SER AAA C 1
ATOM 1285 O O . SER A 1 173 ? -8.814 6.068 -5.843 1.000 9.337 169 SER AAA O 1
ATOM 1288 N N . VAL A 1 174 ? -8.785 5.148 -3.812 1.000 8.839 170 VAL AAA N 1
ATOM 1289 C CA . VAL A 1 174 ? -7.309 5.023 -3.847 1.000 8.710 170 VAL AAA CA 1
ATOM 1290 C C . VAL A 1 174 ? -6.925 4.133 -5.042 1.000 7.636 170 VAL AAA C 1
ATOM 1291 O O . VAL A 1 174 ? -7.712 3.271 -5.498 1.000 8.298 170 VAL AAA O 1
ATOM 1295 N N . GLY A 1 175 ? -5.739 4.365 -5.565 1.000 7.501 171 GLY AAA N 1
ATOM 1296 C CA . GLY A 1 175 ? -5.202 3.576 -6.670 1.000 7.824 171 GLY AAA CA 1
ATOM 1297 C C . GLY A 1 175 ? -5.520 4.182 -8.018 1.000 8.505 171 GLY AAA C 1
ATOM 1298 O O . GLY A 1 175 ? -4.962 3.692 -9.018 1.000 8.439 171 GLY AAA O 1
ATOM 1299 N N . SER A 1 176 ? -6.381 5.203 -8.055 1.000 9.140 172 SER AAA N 1
ATOM 1300 C CA . SER A 1 176 ? -6.837 5.866 -9.305 1.000 9.288 172 SER AAA CA 1
ATOM 1301 C C . SER A 1 176 ? -6.202 7.245 -9.461 1.000 10.002 172 SER AAA C 1
ATOM 1302 O O . SER A 1 176 ? -6.500 7.892 -10.479 1.000 9.953 172 SER AAA O 1
ATOM 1305 N N . ILE A 1 177 ? -5.403 7.696 -8.496 1.000 8.571 173 ILE AAA N 1
ATOM 1306 C CA . ILE A 1 177 ? -4.954 9.117 -8.419 1.000 9.602 173 ILE AAA CA 1
ATOM 1307 C C . ILE A 1 177 ? -3.505 9.231 -8.883 1.000 9.136 173 ILE AAA C 1
ATOM 1308 O O . ILE A 1 177 ? -3.187 10.094 -9.718 1.000 10.236 173 ILE AAA O 1
ATOM 1313 N N . GLY A 1 178 ? -2.615 8.403 -8.364 1.000 8.433 174 GLY AAA N 1
ATOM 1314 C CA . GLY A 1 178 ? -1.235 8.318 -8.848 1.000 8.832 174 GLY AAA CA 1
ATOM 1315 C C . GLY A 1 178 ? -1.163 7.791 -10.268 1.000 7.971 174 GLY AAA C 1
ATOM 1316 O O . GLY A 1 178 ? -2.196 7.433 -10.861 1.000 8.092 174 GLY AAA O 1
ATOM 1317 N N . HIS A 1 179 ? 0.033 7.759 -10.845 1.000 8.061 175 HIS AAA N 1
ATOM 1318 C CA . HIS A 1 179 ? 0.210 7.205 -12.193 1.000 8.388 175 HIS AAA CA 1
ATOM 1319 C C . HIS A 1 179 ? -0.246 5.742 -12.213 1.000 7.314 175 HIS AAA C 1
ATOM 1320 O O . HIS A 1 179 ? -0.836 5.325 -13.199 1.000 6.826 175 HIS AAA O 1
ATOM 1327 N N . ILE A 1 180 ? 0.077 4.980 -11.168 1.000 7.531 176 ILE AAA N 1
ATOM 1328 C CA . ILE A 1 180 ? -0.246 3.532 -11.061 1.000 7.373 176 ILE AAA CA 1
ATOM 1329 C C . ILE A 1 180 ? -0.607 3.233 -9.613 1.000 7.293 176 ILE AAA C 1
ATOM 1330 O O . ILE A 1 180 ? 0.087 3.761 -8.712 1.000 7.185 176 ILE AAA O 1
ATOM 1335 N N . GLY A 1 181 ? -1.631 2.404 -9.419 1.000 6.993 177 GLY AAA N 1
ATOM 1336 C CA . GLY A 1 181 ? -1.973 1.794 -8.126 1.000 6.946 177 GLY AAA CA 1
ATOM 1337 C C . GLY A 1 181 ? -1.502 0.347 -8.089 1.000 6.798 177 GLY AAA C 1
ATOM 1338 O O . GLY A 1 181 ? -1.703 -0.373 -9.062 1.000 7.193 177 GLY AAA O 1
ATOM 1339 N N . ALA A 1 182 ? -0.862 -0.043 -6.996 1.000 6.321 178 ALA AAA N 1
ATOM 1340 C CA . ALA A 1 182 ? -0.429 -1.430 -6.746 1.000 6.909 178 ALA AAA CA 1
ATOM 1341 C C . ALA A 1 182 ? -1.262 -1.998 -5.611 1.000 6.358 178 ALA AAA C 1
ATOM 1342 O O . ALA A 1 182 ? -1.457 -1.313 -4.584 1.000 7.135 178 ALA AAA O 1
ATOM 1344 N N . TRP A 1 183 ? -1.746 -3.225 -5.787 1.000 6.554 179 TRP AAA N 1
ATOM 1345 C CA . TRP A 1 183 ? -2.667 -3.864 -4.844 1.000 6.390 179 TRP AAA CA 1
ATOM 1346 C C . TRP A 1 183 ? -2.170 -5.260 -4.484 1.000 6.344 179 TRP AAA C 1
ATOM 1347 O O . TRP A 1 183 ? -1.720 -5.968 -5.361 1.000 6.325 179 TRP AAA O 1
ATOM 1358 N N . SER A 1 184 ? -2.413 -5.646 -3.246 1.000 6.062 180 SER AAA N 1
ATOM 1359 C CA . SER A 1 184 ? -2.239 -7.004 -2.701 1.000 5.966 180 SER AAA CA 1
ATOM 1360 C C . SER A 1 184 ? -3.600 -7.573 -2.351 1.000 6.741 180 SER AAA C 1
ATOM 1361 O O . SER A 1 184 ? -4.440 -6.839 -1.845 1.000 7.140 180 SER AAA O 1
ATOM 1364 N N . PHE A 1 185 ? -3.741 -8.878 -2.528 1.000 6.355 181 PHE AAA N 1
ATOM 1365 C CA . PHE A 1 185 ? -4.847 -9.679 -1.963 1.000 6.820 181 PHE AAA CA 1
ATOM 1366 C C . PHE A 1 185 ? -4.250 -10.840 -1.198 1.000 6.795 181 PHE AAA C 1
ATOM 1367 O O . PHE A 1 185 ? -4.768 -11.960 -1.284 1.000 6.833 181 PHE AAA O 1
ATOM 1375 N N . CYS A 1 186 ? -3.195 -10.584 -0.440 1.000 6.778 182 CYS AAA N 1
ATOM 1376 C CA . CYS A 1 186 ? -2.574 -11.615 0.393 1.000 7.939 182 CYS AAA CA 1
ATOM 1377 C C . CYS A 1 186 ? -3.515 -12.004 1.541 1.000 7.405 182 CYS AAA C 1
ATOM 1378 O O . CYS A 1 186 ? -4.619 -11.464 1.685 1.000 7.313 182 CYS AAA O 1
ATOM 1381 N N . GLN A 1 187 ? -3.125 -13.056 2.251 1.000 7.639 183 GLN AAA N 1
ATOM 1382 C CA . GLN A 1 187 ? -4.078 -13.897 2.998 1.000 8.006 183 GLN AAA CA 1
ATOM 1383 C C . GLN A 1 187 ? -4.925 -13.119 3.999 1.000 7.687 183 GLN AAA C 1
ATOM 1384 O O . GLN A 1 187 ? -6.106 -13.455 4.095 1.000 7.834 183 GLN AAA O 1
ATOM 1390 N N . ASP A 1 188 ? -4.404 -12.118 4.712 1.000 7.737 184 ASP AAA N 1
ATOM 1391 C CA . ASP A 1 188 ? -5.238 -11.419 5.718 1.000 8.192 184 ASP AAA CA 1
ATOM 1392 C C . ASP A 1 188 ? -5.706 -10.044 5.211 1.000 8.278 184 ASP AAA C 1
ATOM 1393 O O . ASP A 1 188 ? -6.264 -9.281 6.021 1.000 8.526 184 ASP AAA O 1
ATOM 1398 N N . LYS A 1 189 ? -5.521 -9.736 3.938 1.000 8.276 185 LYS AAA N 1
ATOM 1399 C CA A LYS A 1 189 ? -5.856 -8.378 3.441 0.500 7.594 185 LYS AAA CA 1
ATOM 1400 C CA B LYS A 1 189 ? -5.862 -8.399 3.386 0.500 8.001 185 LYS AAA CA 1
ATOM 1401 C C . LYS A 1 189 ? -7.380 -8.223 3.304 1.000 7.509 185 LYS AAA C 1
ATOM 1402 O O . LYS A 1 189 ? -8.138 -9.215 3.445 1.000 7.423 185 LYS AAA O 1
ATOM 1413 N N . ILE A 1 190 ? -7.826 -7.011 3.042 1.000 7.065 186 ILE AAA N 1
ATOM 1414 C CA . ILE A 1 190 ? -9.276 -6.692 3.011 1.000 7.076 186 ILE AAA CA 1
ATOM 1415 C C . ILE A 1 190 ? -9.958 -7.514 1.909 1.000 7.406 186 ILE AAA C 1
ATOM 1416 O O . ILE A 1 190 ? -11.091 -7.972 2.095 1.000 7.785 186 ILE AAA O 1
ATOM 1421 N N . MET A 1 191 ? -9.294 -7.684 0.788 1.000 6.807 187 MET AAA N 1
ATOM 1422 C CA . MET A 1 191 ? -9.650 -8.708 -0.217 1.000 7.907 187 MET AAA CA 1
ATOM 1423 C C . MET A 1 191 ? -8.524 -9.727 -0.219 1.000 7.530 187 MET AAA C 1
ATOM 1424 O O . MET A 1 191 ? -7.355 -9.328 -0.063 1.000 7.755 187 MET AAA O 1
ATOM 1429 N N . THR A 1 192 ? -8.867 -11.010 -0.321 1.000 7.161 188 THR AAA N 1
ATOM 1430 C CA . THR A 1 192 ? -7.937 -12.108 -0.041 1.000 7.516 188 THR AAA CA 1
ATOM 1431 C C . THR A 1 192 ? -8.242 -13.230 -1.029 1.000 7.259 188 THR AAA C 1
ATOM 1432 O O . THR A 1 192 ? -9.199 -14.006 -0.818 1.000 7.558 188 THR AAA O 1
ATOM 1436 N N . THR A 1 193 ? -7.496 -13.303 -2.118 1.000 6.757 189 THR AAA N 1
ATOM 1437 C CA . THR A 1 193 ? -7.809 -14.196 -3.243 1.000 6.586 189 THR AAA CA 1
ATOM 1438 C C . THR A 1 193 ? -7.192 -15.592 -3.035 1.000 6.661 189 THR AAA C 1
ATOM 1439 O O . THR A 1 193 ? -6.492 -16.082 -3.932 1.000 7.096 189 THR AAA O 1
ATOM 1443 N N . GLY A 1 194 ? -7.493 -16.228 -1.911 1.000 6.729 190 GLY AAA N 1
ATOM 1444 C CA . GLY A 1 194 ? -7.162 -17.650 -1.722 1.000 6.816 190 GLY AAA CA 1
ATOM 1445 C C . GLY A 1 194 ? -5.683 -17.921 -1.483 1.000 7.400 190 GLY AAA C 1
ATOM 1446 O O . GLY A 1 194 ? -5.219 -19.030 -1.799 1.000 9.608 190 GLY AAA O 1
ATOM 1447 N N . GLY A 1 195 ? -4.963 -16.962 -0.915 1.000 7.272 191 GLY AAA N 1
ATOM 1448 C CA . GLY A 1 195 ? -3.618 -17.154 -0.352 1.000 6.594 191 GLY AAA CA 1
ATOM 1449 C C . GLY A 1 195 ? -2.633 -16.112 -0.844 1.000 7.170 191 GLY AAA C 1
ATOM 1450 O O . GLY A 1 195 ? -1.724 -15.752 -0.085 1.000 7.441 191 GLY AAA O 1
ATOM 1451 N N . GLU A 1 196 ? -2.724 -15.766 -2.123 1.000 6.620 192 GLU AAA N 1
ATOM 1452 C CA . GLU A 1 196 ? -1.912 -14.708 -2.752 1.000 6.497 192 GLU AAA CA 1
ATOM 1453 C C . GLU A 1 196 ? -2.779 -14.011 -3.780 1.000 6.596 192 GLU AAA C 1
ATOM 1454 O O . GLU A 1 196 ? -3.703 -14.625 -4.298 1.000 6.758 192 GLU AAA O 1
ATOM 1460 N N . GLY A 1 197 ? -2.405 -12.799 -4.148 1.000 6.564 193 GLY AAA N 1
ATOM 1461 C CA . GLY A 1 197 ? -2.941 -12.174 -5.357 1.000 6.357 193 GLY AAA CA 1
ATOM 1462 C C . GLY A 1 197 ? -2.570 -10.723 -5.412 1.000 6.268 193 GLY AAA C 1
ATOM 1463 O O . GLY A 1 197 ? -2.201 -10.159 -4.390 1.000 6.449 193 GLY AAA O 1
ATOM 1464 N N . GLY A 1 198 ? -2.657 -10.128 -6.598 1.000 6.502 194 GLY AAA N 1
ATOM 1465 C CA . GLY A 1 198 ? -2.402 -8.696 -6.738 1.000 6.140 194 GLY AAA CA 1
ATOM 1466 C C . GLY A 1 198 ? -3.087 -8.115 -7.932 1.000 6.116 194 GLY AAA C 1
ATOM 1467 O O . GLY A 1 198 ? -3.725 -8.817 -8.710 1.000 6.273 194 GLY AAA O 1
ATOM 1468 N N . MET A 1 199 ? -2.859 -6.833 -8.120 1.000 6.308 195 MET AAA N 1
ATOM 1469 C CA . MET A 1 199 ? -3.483 -6.083 -9.212 1.000 6.401 195 MET AAA CA 1
ATOM 1470 C C . MET A 1 199 ? -2.699 -4.797 -9.385 1.000 6.249 195 MET AAA C 1
ATOM 1471 O O . MET A 1 199 ? -2.227 -4.245 -8.373 1.000 6.087 195 MET AAA O 1
ATOM 1476 N N . VAL A 1 200 ? -2.671 -4.280 -10.601 1.000 5.829 196 VAL AAA N 1
ATOM 1477 C CA . VAL A 1 200 ? -2.321 -2.857 -10.828 1.000 6.262 196 VAL AAA CA 1
ATOM 1478 C C . VAL A 1 200 ? -3.507 -2.162 -11.474 1.000 6.789 196 VAL AAA C 1
ATOM 1479 O O . VAL A 1 200 ? -4.225 -2.758 -12.254 1.000 7.815 196 VAL AAA O 1
ATOM 1483 N N . THR A 1 201 ? -3.637 -0.888 -11.170 1.000 6.511 197 THR AAA N 1
ATOM 1484 C CA . THR A 1 201 ? -4.623 -0.003 -11.806 1.000 6.947 197 THR AAA CA 1
ATOM 1485 C C . THR A 1 201 ? -3.891 1.200 -12.386 1.000 7.087 197 THR AAA C 1
ATOM 1486 O O . THR A 1 201 ? -2.877 1.650 -11.816 1.000 7.060 197 THR AAA O 1
ATOM 1490 N N . THR A 1 202 ? -4.381 1.703 -13.510 1.000 7.079 198 THR AAA N 1
ATOM 1491 C CA . THR A 1 202 ? -3.829 2.932 -14.122 1.000 7.386 198 THR AAA CA 1
ATOM 1492 C C . THR A 1 202 ? -4.893 3.540 -15.015 1.000 8.592 198 THR AAA C 1
ATOM 1493 O O . THR A 1 202 ? -5.806 2.835 -15.457 1.000 8.062 198 THR AAA O 1
ATOM 1497 N N . ASN A 1 203 ? -4.734 4.829 -15.287 1.000 8.485 199 ASN AAA N 1
ATOM 1498 C CA . ASN A 1 203 ? -5.564 5.531 -16.280 1.000 9.734 199 ASN AAA CA 1
ATOM 1499 C C . ASN A 1 203 ? -4.790 5.713 -17.577 1.000 9.528 199 ASN AAA C 1
ATOM 1500 O O . ASN A 1 203 ? -5.408 6.218 -18.561 1.000 12.107 199 ASN AAA O 1
ATOM 1505 N N . ASP A 1 204 ? -3.516 5.309 -17.635 1.000 8.923 200 ASP AAA N 1
ATOM 1506 C CA A ASP A 1 204 ? -2.638 5.621 -18.791 0.500 9.676 200 ASP AAA CA 1
ATOM 1507 C CA B ASP A 1 204 ? -2.614 5.623 -18.768 0.500 9.111 200 ASP AAA CA 1
ATOM 1508 C C . ASP A 1 204 ? -2.508 4.389 -19.675 1.000 10.127 200 ASP AAA C 1
ATOM 1509 O O . ASP A 1 204 ? -2.041 3.350 -19.195 1.000 9.750 200 ASP AAA O 1
ATOM 1518 N N . GLU A 1 205 ? -2.980 4.480 -20.914 1.000 10.281 201 GLU AAA N 1
ATOM 1519 C CA . GLU A 1 205 ? -2.977 3.326 -21.842 1.000 10.804 201 GLU AAA CA 1
ATOM 1520 C C . GLU A 1 205 ? -1.555 2.789 -22.049 1.000 9.860 201 GLU AAA C 1
ATOM 1521 O O . GLU A 1 205 ? -1.405 1.576 -22.187 1.000 8.999 201 GLU AAA O 1
ATOM 1527 N N . GLN A 1 206 ? -0.543 3.635 -22.189 1.000 10.136 202 GLN AAA N 1
ATOM 1528 C CA . GLN A 1 206 ? 0.821 3.156 -22.474 1.000 10.318 202 GLN AAA CA 1
ATOM 1529 C C . GLN A 1 206 ? 1.384 2.429 -21.253 1.000 8.789 202 GLN AAA C 1
ATOM 1530 O O . GLN A 1 206 ? 2.054 1.410 -21.435 1.000 9.831 202 GLN AAA O 1
ATOM 1536 N N . LEU A 1 207 ? 1.121 2.932 -20.046 1.000 8.355 203 LEU AAA N 1
ATOM 1537 C CA . LEU A 1 207 ? 1.578 2.220 -18.823 1.000 7.641 203 LEU AAA CA 1
ATOM 1538 C C . LEU A 1 207 ? 0.856 0.868 -18.736 1.000 7.808 203 LEU AAA C 1
ATOM 1539 O O . LEU A 1 207 ? 1.489 -0.159 -18.389 1.000 7.577 203 LEU AAA O 1
ATOM 1544 N N . TRP A 1 208 ? -0.432 0.843 -19.046 1.000 7.626 204 TRP AAA N 1
ATOM 1545 C CA . TRP A 1 208 ? -1.203 -0.410 -19.069 1.000 7.685 204 TRP AAA CA 1
ATOM 1546 C C . TRP A 1 208 ? -0.556 -1.378 -20.072 1.000 8.467 204 TRP AAA C 1
ATOM 1547 O O . TRP A 1 208 ? -0.294 -2.541 -19.708 1.000 8.172 204 TRP AAA O 1
ATOM 1558 N N . ARG A 1 209 ? -0.299 -0.949 -21.301 1.000 8.249 205 ARG AAA N 1
ATOM 1559 C CA . ARG A 1 209 ? 0.283 -1.867 -22.319 1.000 8.152 205 ARG AAA CA 1
ATOM 1560 C C . ARG A 1 209 ? 1.631 -2.390 -21.818 1.000 7.965 205 ARG AAA C 1
ATOM 1561 O O . ARG A 1 209 ? 1.948 -3.576 -22.023 1.000 7.964 205 ARG AAA O 1
ATOM 1569 N N . LYS A 1 210 ? 2.447 -1.543 -21.205 1.000 7.617 206 LYS AAA N 1
ATOM 1570 C CA A LYS A 1 210 ? 3.799 -1.956 -20.756 0.500 7.757 206 LYS AAA CA 1
ATOM 1571 C CA B LYS A 1 210 ? 3.800 -1.953 -20.754 0.500 8.213 206 LYS AAA CA 1
ATOM 1572 C C . LYS A 1 210 ? 3.666 -2.994 -19.633 1.000 6.944 206 LYS AAA C 1
ATOM 1573 O O . LYS A 1 210 ? 4.366 -4.007 -19.662 1.000 7.344 206 LYS AAA O 1
ATOM 1584 N N . MET A 1 211 ? 2.830 -2.727 -18.649 1.000 6.759 207 MET AAA N 1
ATOM 1585 C CA . MET A 1 211 ? 2.699 -3.679 -17.524 1.000 6.393 207 MET AAA CA 1
ATOM 1586 C C . MET A 1 211 ? 2.083 -4.983 -18.023 1.000 6.539 207 MET AAA C 1
ATOM 1587 O O . MET A 1 211 ? 2.474 -6.067 -17.554 1.000 6.339 207 MET AAA O 1
ATOM 1592 N N . TRP A 1 212 ? 1.095 -4.921 -18.916 1.000 6.334 208 TRP AAA N 1
ATOM 1593 C CA . TRP A 1 212 ? 0.416 -6.130 -19.410 1.000 6.817 208 TRP AAA CA 1
ATOM 1594 C C . TRP A 1 212 ? 1.427 -7.042 -20.103 1.000 6.936 208 TRP AAA C 1
ATOM 1595 O O . TRP A 1 212 ? 1.410 -8.251 -19.847 1.000 7.248 208 TRP AAA O 1
ATOM 1606 N N . ALA A 1 213 ? 2.299 -6.498 -20.926 1.000 6.614 209 ALA AAA N 1
ATOM 1607 C CA . ALA A 1 213 ? 3.362 -7.253 -21.604 1.000 6.903 209 ALA AAA CA 1
ATOM 1608 C C . ALA A 1 213 ? 4.361 -7.808 -20.572 1.000 6.910 209 ALA AAA C 1
ATOM 1609 O O . ALA A 1 213 ? 4.748 -8.993 -20.672 1.000 7.436 209 ALA AAA O 1
ATOM 1611 N N . TYR A 1 214 ? 4.770 -7.013 -19.601 1.000 6.462 210 TYR AAA N 1
ATOM 1612 C CA . TYR A 1 214 ? 5.929 -7.375 -18.772 1.000 6.025 210 TYR AAA CA 1
ATOM 1613 C C . TYR A 1 214 ? 5.533 -8.593 -17.941 1.000 6.324 210 TYR AAA C 1
ATOM 1614 O O . TYR A 1 214 ? 6.381 -9.455 -17.685 1.000 6.742 210 TYR AAA O 1
ATOM 1623 N N . LYS A 1 215 ? 4.281 -8.660 -17.480 1.000 6.228 211 LYS AAA N 1
ATOM 1624 C CA . LYS A 1 215 ? 3.828 -9.796 -16.624 1.000 5.776 211 LYS AAA CA 1
ATOM 1625 C C . LYS A 1 215 ? 3.591 -11.062 -17.448 1.000 5.917 211 LYS AAA C 1
ATOM 1626 O O . LYS A 1 215 ? 3.279 -12.101 -16.826 1.000 6.282 211 LYS AAA O 1
ATOM 1632 N N . ASP A 1 216 ? 3.728 -10.988 -18.776 1.000 6.299 212 ASP AAA N 1
ATOM 1633 C CA . ASP A 1 216 ? 3.386 -12.075 -19.729 1.000 6.575 212 ASP AAA CA 1
ATOM 1634 C C . ASP A 1 216 ? 4.518 -12.236 -20.738 1.000 6.730 212 ASP AAA C 1
ATOM 1635 O O . ASP A 1 216 ? 4.266 -12.343 -21.954 1.000 6.941 212 ASP AAA O 1
ATOM 1640 N N . HIS A 1 217 ? 5.744 -12.289 -20.239 1.000 6.667 213 HIS AAA N 1
ATOM 1641 C CA . HIS A 1 217 ? 6.952 -12.641 -21.043 1.000 7.096 213 HIS AAA CA 1
ATOM 1642 C C . HIS A 1 217 ? 7.191 -11.663 -22.192 1.000 7.038 213 HIS AAA C 1
ATOM 1643 O O . HIS A 1 217 ? 7.892 -12.041 -23.129 1.000 8.204 213 HIS AAA O 1
ATOM 1650 N N . GLY A 1 218 ? 6.660 -10.456 -22.118 1.000 7.299 214 GLY AAA N 1
ATOM 1651 C CA . GLY A 1 218 ? 6.857 -9.460 -23.176 1.000 7.166 214 GLY AAA CA 1
ATOM 1652 C C . GLY A 1 218 ? 5.913 -9.655 -24.335 1.000 7.640 214 GLY AAA C 1
ATOM 1653 O O . GLY A 1 218 ? 6.168 -9.062 -25.402 1.000 7.907 214 GLY AAA O 1
ATOM 1654 N N . LYS A 1 219 ? 4.861 -10.436 -24.180 1.000 7.552 215 LYS AAA N 1
ATOM 1655 C CA . LYS A 1 219 ? 3.801 -10.484 -25.207 1.000 7.687 215 LYS AAA CA 1
ATOM 1656 C C . LYS A 1 219 ? 3.215 -9.079 -25.363 1.000 7.936 215 LYS AAA C 1
ATOM 1657 O O . LYS A 1 219 ? 2.725 -8.484 -24.408 1.000 8.024 215 LYS AAA O 1
ATOM 1663 N N . SER A 1 220 ? 3.262 -8.580 -26.583 1.000 8.430 216 SER AAA N 1
ATOM 1664 C CA . SER A 1 220 ? 2.653 -7.285 -26.928 1.000 9.126 216 SER AAA CA 1
ATOM 1665 C C . SER A 1 220 ? 1.133 -7.457 -26.961 1.000 8.365 216 SER AAA C 1
ATOM 1666 O O . SER A 1 220 ? 0.665 -8.303 -27.732 1.000 8.125 216 SER AAA O 1
ATOM 1669 N N . TYR A 1 221 ? 0.384 -6.620 -26.263 1.000 8.303 217 TYR AAA N 1
ATOM 1670 C CA . TYR A 1 221 ? -1.088 -6.640 -26.379 1.000 8.895 217 TYR AAA CA 1
ATOM 1671 C C . TYR A 1 221 ? -1.473 -6.438 -27.847 1.000 9.805 217 TYR AAA C 1
ATOM 1672 O O . TYR A 1 221 ? -2.390 -7.129 -28.340 1.000 10.382 217 TYR AAA O 1
ATOM 1681 N N . ALA A 1 222 ? -0.788 -5.522 -28.513 1.000 10.234 218 ALA AAA N 1
ATOM 1682 C CA . ALA A 1 222 ? -1.021 -5.236 -29.946 1.000 10.644 218 ALA AAA CA 1
ATOM 1683 C C . ALA A 1 222 ? -0.771 -6.498 -30.787 1.000 11.263 218 ALA AAA C 1
ATOM 1684 O O . ALA A 1 222 ? -1.588 -6.784 -31.694 1.000 11.397 218 ALA AAA O 1
ATOM 1686 N N . ALA A 1 223 ? 0.319 -7.222 -30.544 1.000 10.220 219 ALA AAA N 1
ATOM 1687 C CA . ALA A 1 223 ? 0.641 -8.440 -31.322 1.000 11.396 219 ALA AAA CA 1
ATOM 1688 C C . ALA A 1 223 ? -0.442 -9.476 -31.063 1.000 11.306 219 ALA AAA C 1
ATOM 1689 O O . ALA A 1 223 ? -0.809 -10.203 -31.990 1.000 11.812 219 ALA AAA O 1
ATOM 1691 N N . VAL A 1 224 ? -0.902 -9.614 -29.825 1.000 10.724 220 VAL AAA N 1
ATOM 1692 C CA . VAL A 1 224 ? -1.885 -10.673 -29.487 1.000 10.338 220 VAL AAA CA 1
ATOM 1693 C C . VAL A 1 224 ? -3.269 -10.341 -30.070 1.000 12.487 220 VAL AAA C 1
ATOM 1694 O O . VAL A 1 224 ? -3.884 -11.259 -30.647 1.000 13.108 220 VAL AAA O 1
ATOM 1698 N N . TYR A 1 225 ? -3.767 -9.119 -29.876 1.000 11.304 221 TYR AAA N 1
ATOM 1699 C CA . TYR A 1 225 ? -5.204 -8.771 -30.059 1.000 11.676 221 TYR AAA CA 1
ATOM 1700 C C . TYR A 1 225 ? -5.423 -7.782 -31.213 1.000 12.240 221 TYR AAA C 1
ATOM 1701 O O . TYR A 1 225 ? -6.600 -7.598 -31.564 1.000 14.148 221 TYR AAA O 1
ATOM 1710 N N . GLU A 1 226 ? -4.399 -7.115 -31.726 1.000 11.262 222 GLU AAA N 1
ATOM 1711 C CA . GLU A 1 226 ? -4.602 -5.991 -32.685 1.000 12.627 222 GLU AAA CA 1
ATOM 1712 C C . GLU A 1 226 ? -3.838 -6.283 -33.983 1.000 14.127 222 GLU AAA C 1
ATOM 1713 O O . GLU A 1 226 ? -3.504 -5.317 -34.698 1.000 17.319 222 GLU AAA O 1
ATOM 1719 N N . THR A 1 227 ? -3.562 -7.562 -34.234 1.000 15.802 223 THR AAA N 1
ATOM 1720 C CA . THR A 1 227 ? -2.746 -8.050 -35.377 1.000 21.281 223 THR AAA CA 1
ATOM 1721 C C . THR A 1 227 ? -3.449 -9.278 -35.979 1.000 24.611 223 THR AAA C 1
ATOM 1722 O O . THR A 1 227 ? -3.858 -10.165 -35.201 1.000 28.719 223 THR AAA O 1
ATOM 1726 N N . ASP A 1 228 ? -3.598 -9.341 -37.306 1.000 30.387 224 ASP AAA N 1
ATOM 1727 C CA . ASP A 1 228 ? -4.186 -10.520 -38.010 1.000 33.619 224 ASP AAA CA 1
ATOM 1728 C C . ASP A 1 228 ? -3.081 -11.566 -38.191 1.000 32.057 224 ASP AAA C 1
ATOM 1729 O O . ASP A 1 228 ? -2.026 -11.208 -38.718 1.000 30.263 224 ASP AAA O 1
ATOM 1734 N N . HIS A 1 229 ? -3.297 -12.791 -37.706 1.000 37.720 225 HIS AAA N 1
ATOM 1735 C CA . HIS A 1 229 ? -2.253 -13.845 -37.615 1.000 40.458 225 HIS AAA CA 1
ATOM 1736 C C . HIS A 1 229 ? -2.461 -14.907 -38.700 1.000 47.253 225 HIS AAA C 1
ATOM 1737 O O . HIS A 1 229 ? -3.573 -15.468 -38.768 1.000 41.758 225 HIS AAA O 1
ATOM 1744 N N . ALA A 1 230 ? -1.408 -15.177 -39.480 1.000 50.542 226 ALA AAA N 1
ATOM 1745 C CA . ALA A 1 230 ? -1.267 -16.359 -40.363 1.000 52.945 226 ALA AAA CA 1
ATOM 1746 C C . ALA A 1 230 ? -1.386 -17.625 -39.521 1.000 56.839 226 ALA AAA C 1
ATOM 1747 O O . ALA A 1 230 ? -1.089 -17.612 -38.322 1.000 50.680 226 ALA AAA O 1
ATOM 1749 N N . PRO A 1 231 ? -1.812 -18.761 -40.123 1.000 53.785 227 PRO AAA N 1
ATOM 1750 C CA . PRO A 1 231 ? -1.875 -20.031 -39.404 1.000 46.954 227 PRO AAA CA 1
ATOM 1751 C C . PRO A 1 231 ? -0.495 -20.394 -38.838 1.000 35.881 227 PRO AAA C 1
ATOM 1752 O O . PRO A 1 231 ? 0.498 -19.960 -39.391 1.000 34.857 227 PRO AAA O 1
ATOM 1756 N N . GLY A 1 232 ? -0.480 -21.155 -37.745 1.000 35.776 228 GLY AAA N 1
ATOM 1757 C CA . GLY A 1 232 ? 0.741 -21.703 -37.131 1.000 33.065 228 GLY AAA CA 1
ATOM 1758 C C . GLY A 1 232 ? 1.335 -20.765 -36.090 1.000 32.841 228 GLY AAA C 1
ATOM 1759 O O . GLY A 1 232 ? 0.589 -19.931 -35.515 1.000 29.432 228 GLY AAA O 1
ATOM 1760 N N . TYR A 1 233 ? 2.639 -20.901 -35.852 1.000 31.295 229 TYR AAA N 1
ATOM 1761 C CA . TYR A 1 233 ? 3.372 -20.213 -34.760 1.000 27.821 229 TYR AAA CA 1
ATOM 1762 C C . TYR A 1 233 ? 3.167 -18.689 -34.864 1.000 26.943 229 TYR AAA C 1
ATOM 1763 O O . TYR A 1 233 ? 3.413 -18.083 -35.920 1.000 25.753 229 TYR AAA O 1
ATOM 1772 N N . ARG A 1 234 ? 2.783 -18.056 -33.759 1.000 23.825 230 ARG AAA N 1
ATOM 1773 C CA . ARG A 1 234 ? 2.620 -16.578 -33.712 1.000 21.393 230 ARG AAA CA 1
ATOM 1774 C C . ARG A 1 234 ? 3.816 -15.958 -32.974 1.000 16.299 230 ARG AAA C 1
ATOM 1775 O O . ARG A 1 234 ? 4.128 -16.460 -31.883 1.000 18.171 230 ARG AAA O 1
ATOM 1783 N N . TRP A 1 235 ? 4.430 -14.936 -33.574 1.000 18.128 231 TRP AAA N 1
ATOM 1784 C CA . TRP A 1 235 ? 5.546 -14.139 -32.981 1.000 17.846 231 TRP AAA CA 1
ATOM 1785 C C . TRP A 1 235 ? 4.966 -12.978 -32.165 1.000 14.490 231 TRP AAA C 1
ATOM 1786 O O . TRP A 1 235 ? 4.473 -11.992 -32.758 1.000 14.610 231 TRP AAA O 1
ATOM 1797 N N . LEU A 1 236 ? 5.036 -13.085 -30.843 1.000 11.527 232 LEU AAA N 1
ATOM 1798 C CA . LEU A 1 236 ? 4.294 -12.196 -29.919 1.000 10.397 232 LEU AAA CA 1
ATOM 1799 C C . LEU A 1 236 ? 5.240 -11.418 -29.004 1.000 9.670 232 LEU AAA C 1
ATOM 1800 O O . LEU A 1 236 ? 4.771 -10.414 -28.423 1.000 9.722 232 LEU AAA O 1
ATOM 1805 N N . HIS A 1 237 ? 6.457 -11.909 -28.768 1.000 9.029 233 HIS AAA N 1
ATOM 1806 C CA . HIS A 1 237 ? 7.321 -11.410 -27.671 1.000 9.121 233 HIS AAA CA 1
ATOM 1807 C C . HIS A 1 237 ? 8.177 -10.267 -28.203 1.000 9.227 233 HIS AAA C 1
ATOM 1808 O O . HIS A 1 237 ? 9.283 -10.516 -28.703 1.000 9.605 233 HIS AAA O 1
ATOM 1815 N N . GLU A 1 238 ? 7.641 -9.055 -28.158 1.000 9.115 234 GLU AAA N 1
ATOM 1816 C CA . GLU A 1 238 ? 8.267 -7.873 -28.792 1.000 9.193 234 GLU AAA CA 1
ATOM 1817 C C . GLU A 1 238 ? 9.166 -7.127 -27.811 1.000 9.676 234 GLU AAA C 1
ATOM 1818 O O . GLU A 1 238 ? 9.881 -6.192 -28.240 1.000 10.757 234 GLU AAA O 1
ATOM 1824 N N . SER A 1 239 ? 9.171 -7.552 -26.561 1.000 8.871 235 SER AAA N 1
ATOM 1825 C CA . SER A 1 239 ? 10.060 -7.015 -25.513 1.000 8.113 235 SER AAA CA 1
ATOM 1826 C C . SER A 1 239 ? 10.301 -8.139 -24.521 1.000 8.199 235 SER AAA C 1
ATOM 1827 O O . SER A 1 239 ? 9.673 -9.185 -24.661 1.000 7.975 235 SER AAA O 1
ATOM 1830 N N . PHE A 1 240 ? 11.213 -7.945 -23.576 1.000 8.124 236 PHE AAA N 1
ATOM 1831 C CA . PHE A 1 240 ? 11.460 -8.965 -22.534 1.000 8.326 236 PHE AAA CA 1
ATOM 1832 C C . PHE A 1 240 ? 10.488 -8.752 -21.380 1.000 7.888 236 PHE AAA C 1
ATOM 1833 O O . PHE A 1 240 ? 10.182 -7.628 -21.007 1.000 8.874 236 PHE AAA O 1
ATOM 1841 N N . GLY A 1 241 ? 10.071 -9.862 -20.768 1.000 7.268 237 GLY AAA N 1
ATOM 1842 C CA . GLY A 1 241 ? 9.207 -9.859 -19.591 1.000 7.118 237 GLY AAA CA 1
ATOM 1843 C C . GLY A 1 241 ? 9.338 -11.162 -18.855 1.000 7.317 237 GLY AAA C 1
ATOM 1844 O O . GLY A 1 241 ? 10.325 -11.883 -19.053 1.000 7.876 237 GLY AAA O 1
ATOM 1845 N N . THR A 1 242 ? 8.369 -11.423 -18.000 1.000 6.863 238 THR AAA N 1
ATOM 1846 C CA . THR A 1 242 ? 8.456 -12.502 -17.012 1.000 6.639 238 THR AAA CA 1
ATOM 1847 C C . THR A 1 242 ? 7.056 -13.074 -16.810 1.000 6.654 238 THR AAA C 1
ATOM 1848 O O . THR A 1 242 ? 6.139 -12.720 -17.550 1.000 7.165 238 THR AAA O 1
ATOM 1852 N N . ASN A 1 243 ? 6.903 -13.983 -15.851 1.000 6.359 239 ASN AAA N 1
ATOM 1853 C CA . ASN A 1 243 ? 5.572 -14.550 -15.522 1.000 5.798 239 ASN AAA CA 1
ATOM 1854 C C . ASN A 1 243 ? 5.156 -14.047 -14.146 1.000 5.694 239 ASN AAA C 1
ATOM 1855 O O . ASN A 1 243 ? 5.645 -14.579 -13.135 1.000 6.449 239 ASN AAA O 1
ATOM 1860 N N . TRP A 1 244 ? 4.315 -13.024 -14.116 1.000 5.807 240 TRP AAA N 1
ATOM 1861 C CA . TRP A 1 244 ? 3.790 -12.485 -12.851 1.000 5.335 240 TRP AAA CA 1
ATOM 1862 C C . TRP A 1 244 ? 2.272 -12.579 -12.854 1.000 5.911 240 TRP AAA C 1
ATOM 1863 O O . TRP A 1 244 ? 1.604 -11.736 -12.223 1.000 6.131 240 TRP AAA O 1
ATOM 1874 N N . ARG A 1 245 ? 1.746 -13.640 -13.463 1.000 6.362 241 ARG AAA N 1
ATOM 1875 C CA . ARG A 1 245 ? 0.283 -13.812 -13.635 1.000 6.976 241 ARG AAA CA 1
ATOM 1876 C C . ARG A 1 245 ? -0.402 -14.368 -12.376 1.000 7.013 241 ARG AAA C 1
ATOM 1877 O O . ARG A 1 245 ? 0.240 -15.047 -11.537 1.000 8.329 241 ARG AAA O 1
ATOM 1885 N N . MET A 1 246 ? -1.706 -14.123 -12.322 1.000 7.280 242 MET AAA N 1
ATOM 1886 C CA . MET A 1 246 ? -2.694 -14.706 -11.386 1.000 8.052 242 MET AAA CA 1
ATOM 1887 C C . MET A 1 246 ? -3.331 -15.947 -12.040 1.000 7.347 242 MET AAA C 1
ATOM 1888 O O . MET A 1 246 ? -3.413 -15.997 -13.271 1.000 7.897 242 MET AAA O 1
ATOM 1893 N N . THR A 1 247 ? -3.775 -16.902 -11.226 1.000 7.185 243 THR AAA N 1
ATOM 1894 C CA . THR A 1 247 ? -4.600 -18.047 -11.683 1.000 6.844 243 THR AAA CA 1
ATOM 1895 C C . THR A 1 247 ? -6.091 -17.683 -11.735 1.000 6.547 243 THR AAA C 1
ATOM 1896 O O . THR A 1 247 ? -6.576 -16.771 -11.031 1.000 6.600 243 THR AAA O 1
ATOM 1900 N N . GLU A 1 248 ? -6.842 -18.460 -12.485 1.000 6.627 244 GLU AAA N 1
ATOM 1901 C CA . GLU A 1 248 ? -8.310 -18.325 -12.571 1.000 6.979 244 GLU AAA CA 1
ATOM 1902 C C . GLU A 1 248 ? -8.974 -18.581 -11.212 1.000 7.188 244 GLU AAA C 1
ATOM 1903 O O . GLU A 1 248 ? -9.987 -17.888 -10.900 1.000 7.727 244 GLU AAA O 1
ATOM 1909 N N . MET A 1 249 ? -8.469 -19.509 -10.410 1.000 7.446 245 MET AAA N 1
ATOM 1910 C CA . MET A 1 249 ? -9.089 -19.778 -9.096 1.000 7.894 245 MET AAA CA 1
ATOM 1911 C C . MET A 1 249 ? -8.953 -18.550 -8.194 1.000 7.920 245 MET AAA C 1
ATOM 1912 O O . MET A 1 249 ? -9.900 -18.209 -7.452 1.000 7.958 245 MET AAA O 1
ATOM 1917 N N . GLN A 1 250 ? -7.818 -17.860 -8.252 1.000 7.323 246 GLN AAA N 1
ATOM 1918 C CA . GLN A 1 250 ? -7.635 -16.632 -7.448 1.000 7.713 246 GLN AAA CA 1
ATOM 1919 C C . GLN A 1 250 ? -8.617 -15.557 -7.954 1.000 7.359 246 GLN AAA C 1
ATOM 1920 O O . GLN A 1 250 ? -9.264 -14.860 -7.141 1.000 7.511 246 GLN AAA O 1
ATOM 1926 N N . ALA A 1 251 ? -8.732 -15.429 -9.268 1.000 7.102 247 ALA AAA N 1
ATOM 1927 C CA . ALA A 1 251 ? -9.567 -14.386 -9.869 1.000 7.066 247 ALA AAA CA 1
ATOM 1928 C C . ALA A 1 251 ? -11.040 -14.574 -9.492 1.000 7.375 247 ALA AAA C 1
ATOM 1929 O O . ALA A 1 251 ? -11.698 -13.576 -9.222 1.000 8.268 247 ALA AAA O 1
ATOM 1931 N N . VAL A 1 252 ? -11.557 -15.789 -9.489 1.000 7.300 248 VAL AAA N 1
ATOM 1932 C CA . VAL A 1 252 ? -13.011 -15.954 -9.206 1.000 7.813 248 VAL AAA CA 1
ATOM 1933 C C . VAL A 1 252 ? -13.271 -15.521 -7.760 1.000 8.175 248 VAL AAA C 1
ATOM 1934 O O . VAL A 1 252 ? -14.327 -14.931 -7.494 1.000 8.636 248 VAL AAA O 1
ATOM 1938 N N . LEU A 1 253 ? -12.328 -15.766 -6.851 1.000 7.740 249 LEU AAA N 1
ATOM 1939 C CA . LEU A 1 253 ? -12.468 -15.277 -5.459 1.000 7.954 249 LEU AAA CA 1
ATOM 1940 C C . LEU A 1 253 ? -12.509 -13.751 -5.453 1.000 8.010 249 LEU AAA C 1
ATOM 1941 O O . LEU A 1 253 ? -13.336 -13.176 -4.760 1.000 7.684 249 LEU AAA O 1
ATOM 1946 N N . GLY A 1 254 ? -11.612 -13.118 -6.187 1.000 8.101 250 GLY AAA N 1
ATOM 1947 C CA . GLY A 1 254 ? -11.588 -11.645 -6.296 1.000 8.254 250 GLY AAA CA 1
ATOM 1948 C C . GLY A 1 254 ? -12.925 -11.102 -6.766 1.000 8.528 250 GLY AAA C 1
ATOM 1949 O O . GLY A 1 254 ? -13.410 -10.109 -6.226 1.000 7.950 250 GLY AAA O 1
ATOM 1950 N N . ARG A 1 255 ? -13.503 -11.726 -7.782 1.000 8.017 251 ARG AAA N 1
ATOM 1951 C CA . ARG A 1 255 ? -14.769 -11.238 -8.360 1.000 8.405 251 ARG AAA CA 1
ATOM 1952 C C . ARG A 1 255 ? -15.885 -11.341 -7.317 1.000 8.508 251 ARG AAA C 1
ATOM 1953 O O . ARG A 1 255 ? -16.706 -10.422 -7.205 1.000 9.541 251 ARG AAA O 1
ATOM 1961 N N . ILE A 1 256 ? -15.939 -12.439 -6.582 1.000 8.584 252 ILE AAA N 1
ATOM 1962 C CA . ILE A 1 256 ? -16.941 -12.630 -5.499 1.000 8.820 252 ILE AAA CA 1
ATOM 1963 C C . ILE A 1 256 ? -16.738 -11.538 -4.449 1.000 9.362 252 ILE AAA C 1
ATOM 1964 O O . ILE A 1 256 ? -17.727 -10.934 -3.999 1.000 9.450 252 ILE AAA O 1
ATOM 1969 N N . GLN A 1 257 ? -15.488 -11.301 -4.049 1.000 8.760 253 GLN AAA N 1
ATOM 1970 C CA . GLN A 1 257 ? -15.225 -10.403 -2.918 1.000 8.559 253 GLN AAA CA 1
ATOM 1971 C C . GLN A 1 257 ? -15.490 -8.952 -3.326 1.000 8.543 253 GLN AAA C 1
ATOM 1972 O O . GLN A 1 257 ? -15.934 -8.172 -2.483 1.000 9.462 253 GLN AAA O 1
ATOM 1978 N N . LEU A 1 258 ? -15.273 -8.584 -4.581 1.000 9.405 254 LEU AAA N 1
ATOM 1979 C CA . LEU A 1 258 ? -15.606 -7.213 -5.029 1.000 10.358 254 LEU AAA CA 1
ATOM 1980 C C . LEU A 1 258 ? -17.065 -6.893 -4.692 1.000 10.183 254 LEU AAA C 1
ATOM 1981 O O . LEU A 1 258 ? -17.349 -5.770 -4.290 1.000 11.452 254 LEU AAA O 1
ATOM 1986 N N . LYS A 1 259 ? -17.967 -7.845 -4.885 1.000 11.356 255 LYS AAA N 1
ATOM 1987 C CA . LYS A 1 259 ? -19.420 -7.628 -4.662 1.000 12.179 255 LYS AAA CA 1
ATOM 1988 C C . LYS A 1 259 ? -19.698 -7.479 -3.168 1.000 11.381 255 LYS AAA C 1
ATOM 1989 O O . LYS A 1 259 ? -20.706 -6.828 -2.828 1.000 12.842 255 LYS AAA O 1
ATOM 1995 N N . ARG A 1 260 ? -18.839 -8.037 -2.315 1.000 10.299 256 ARG AAA N 1
ATOM 1996 C CA . ARG A 1 260 ? -18.973 -7.955 -0.838 1.000 9.862 256 ARG AAA CA 1
ATOM 1997 C C . ARG A 1 260 ? -18.331 -6.675 -0.293 1.000 10.055 256 ARG AAA C 1
ATOM 1998 O O . ARG A 1 260 ? -18.529 -6.394 0.885 1.000 10.342 256 ARG AAA O 1
ATOM 2006 N N . MET A 1 261 ? -17.578 -5.932 -1.090 1.000 10.367 257 MET AAA N 1
ATOM 2007 C CA . MET A 1 261 ? -16.767 -4.830 -0.524 1.000 9.683 257 MET AAA CA 1
ATOM 2008 C C . MET A 1 261 ? -17.653 -3.776 0.148 1.000 10.909 257 MET AAA C 1
ATOM 2009 O O . MET A 1 261 ? -17.270 -3.264 1.202 1.000 10.305 257 MET AAA O 1
ATOM 2014 N N . PRO A 1 262 ? -18.828 -3.362 -0.379 1.000 10.999 258 PRO AAA N 1
ATOM 2015 C CA . PRO A 1 262 ? -19.653 -2.402 0.370 1.000 11.345 258 PRO AAA CA 1
ATOM 2016 C C . PRO A 1 262 ? -19.927 -2.872 1.800 1.000 11.461 258 PRO AAA C 1
ATOM 2017 O O . PRO A 1 262 ? -19.752 -2.093 2.741 1.000 12.189 258 PRO AAA O 1
ATOM 2021 N N . ASP A 1 263 ? -20.306 -4.132 1.945 1.000 10.809 259 ASP AAA N 1
ATOM 2022 C CA . ASP A 1 263 ? -20.645 -4.745 3.242 1.000 12.916 259 ASP AAA CA 1
ATOM 2023 C C . ASP A 1 263 ? -19.375 -4.806 4.097 1.000 11.409 259 ASP AAA C 1
ATOM 2024 O O . ASP A 1 263 ? -19.422 -4.494 5.306 1.000 11.925 259 ASP AAA O 1
ATOM 2029 N N . TRP A 1 264 ? -18.283 -5.280 3.513 1.000 10.944 260 TRP AAA N 1
ATOM 2030 C CA . TRP A 1 264 ? -17.017 -5.492 4.251 1.000 10.335 260 TRP AAA CA 1
ATOM 2031 C C . TRP A 1 264 ? -16.478 -4.160 4.761 1.000 9.355 260 TRP AAA C 1
ATOM 2032 O O . TRP A 1 264 ? -16.089 -4.070 5.944 1.000 9.814 260 TRP AAA O 1
ATOM 2043 N N . THR A 1 265 ? -16.506 -3.131 3.936 1.000 8.720 261 THR AAA N 1
ATOM 2044 C CA . THR A 1 265 ? -16.062 -1.790 4.364 1.000 9.002 261 THR AAA CA 1
ATOM 2045 C C . THR A 1 265 ? -16.995 -1.296 5.462 1.000 10.204 261 THR AAA C 1
ATOM 2046 O O . THR A 1 265 ? -16.502 -0.723 6.450 1.000 10.515 261 THR AAA O 1
ATOM 2050 N N . ALA A 1 266 ? -18.306 -1.481 5.298 1.000 10.440 262 ALA AAA N 1
ATOM 2051 C CA . ALA A 1 266 ? -19.259 -1.004 6.318 1.000 11.106 262 ALA AAA CA 1
ATOM 2052 C C . ALA A 1 266 ? -18.979 -1.698 7.650 1.000 10.549 262 ALA AAA C 1
ATOM 2053 O O . ALA A 1 266 ? -19.005 -1.004 8.703 1.000 11.674 262 ALA AAA O 1
ATOM 2055 N N . LYS A 1 267 ? -18.737 -3.003 7.649 1.000 9.888 263 LYS AAA N 1
ATOM 2056 C CA . LYS A 1 267 ? -18.509 -3.771 8.900 1.000 10.726 263 LYS AAA CA 1
ATOM 2057 C C . LYS A 1 267 ? -17.168 -3.365 9.527 1.000 10.693 263 LYS AAA C 1
ATOM 2058 O O . LYS A 1 267 ? -17.113 -3.150 10.753 1.000 10.185 263 LYS AAA O 1
ATOM 2064 N N . ARG A 1 268 ? -16.107 -3.266 8.732 1.000 10.033 264 ARG AAA N 1
ATOM 2065 C CA . ARG A 1 268 ? -14.807 -2.813 9.282 1.000 9.901 264 ARG AAA CA 1
ATOM 2066 C C . ARG A 1 268 ? -14.975 -1.426 9.900 1.000 10.125 264 ARG AAA C 1
ATOM 2067 O O . ARG A 1 268 ? -14.412 -1.164 10.959 1.000 9.689 264 ARG AAA O 1
ATOM 2075 N N . THR A 1 269 ? -15.713 -0.548 9.232 1.000 10.444 265 THR AAA N 1
ATOM 2076 C CA . THR A 1 269 ? -15.903 0.834 9.694 1.000 9.971 265 THR AAA CA 1
ATOM 2077 C C . THR A 1 269 ? -16.677 0.804 11.018 1.000 10.511 265 THR AAA C 1
ATOM 2078 O O . THR A 1 269 ? -16.309 1.513 11.949 1.000 10.330 265 THR AAA O 1
ATOM 2082 N N . ALA A 1 270 ? -17.737 0.017 11.107 1.000 10.814 266 ALA AAA N 1
ATOM 2083 C CA . ALA A 1 270 ? -18.556 -0.039 12.341 1.000 11.197 266 ALA AAA CA 1
ATOM 2084 C C . ALA A 1 270 ? -17.705 -0.574 13.490 1.000 11.277 266 ALA AAA C 1
ATOM 2085 O O . ALA A 1 270 ? -17.778 -0.019 14.626 1.000 11.442 266 ALA AAA O 1
ATOM 2087 N N . ASN A 1 271 ? -16.914 -1.610 13.224 1.000 10.519 267 ASN AAA N 1
ATOM 2088 C CA . ASN A 1 271 ? -16.015 -2.209 14.234 1.000 10.697 267 ASN AAA CA 1
ATOM 2089 C C . ASN A 1 271 ? -15.010 -1.159 14.701 1.000 10.693 267 ASN AAA C 1
ATOM 2090 O O . ASN A 1 271 ? -14.809 -1.002 15.932 1.000 10.419 267 ASN AAA O 1
ATOM 2095 N N . ALA A 1 272 ? -14.388 -0.457 13.766 1.000 10.276 268 ALA AAA N 1
ATOM 2096 C CA . ALA A 1 272 ? -13.380 0.568 14.102 1.000 10.819 268 ALA AAA CA 1
ATOM 2097 C C . ALA A 1 272 ? -14.028 1.670 14.943 1.000 11.722 268 ALA AAA C 1
ATOM 2098 O O . ALA A 1 272 ? -13.415 2.077 15.943 1.000 12.047 268 ALA AAA O 1
ATOM 2100 N N . GLN A 1 273 ? -15.215 2.132 14.559 1.000 11.903 269 GLN AAA N 1
ATOM 2101 C CA A GLN A 1 273 ? -15.933 3.260 15.229 0.500 13.089 269 GLN AAA CA 1
ATOM 2102 C CA B GLN A 1 273 ? -15.815 3.304 15.246 0.500 13.114 269 GLN AAA CA 1
ATOM 2103 C C . GLN A 1 273 ? -16.203 2.882 16.681 1.000 12.482 269 GLN AAA C 1
ATOM 2104 O O . GLN A 1 273 ? -16.012 3.719 17.585 1.000 13.501 269 GLN AAA O 1
ATOM 2115 N N . THR A 1 274 ? -16.625 1.639 16.921 1.000 12.045 270 THR AAA N 1
ATOM 2116 C CA . THR A 1 274 ? -16.936 1.179 18.296 1.000 11.893 270 THR AAA CA 1
ATOM 2117 C C . THR A 1 274 ? -15.652 1.204 19.128 1.000 11.707 270 THR AAA C 1
ATOM 2118 O O . THR A 1 274 ? -15.652 1.668 20.304 1.000 12.051 270 THR AAA O 1
ATOM 2122 N N . ILE A 1 275 ? -14.553 0.710 18.572 1.000 10.951 271 ILE AAA N 1
ATOM 2123 C CA . ILE A 1 275 ? -13.274 0.687 19.329 1.000 10.185 271 ILE AAA CA 1
ATOM 2124 C C . ILE A 1 275 ? -12.761 2.119 19.534 1.000 10.805 271 ILE AAA C 1
ATOM 2125 O O . ILE A 1 275 ? -12.390 2.458 20.662 1.000 10.795 271 ILE AAA O 1
ATOM 2130 N N . LEU A 1 276 ? -12.725 2.950 18.495 1.000 10.583 272 LEU AAA N 1
ATOM 2131 C CA . LEU A 1 276 ? -12.240 4.340 18.633 1.000 10.752 272 LEU AAA CA 1
ATOM 2132 C C . LEU A 1 276 ? -13.092 5.076 19.675 1.000 11.406 272 LEU AAA C 1
ATOM 2133 O O . LEU A 1 276 ? -12.533 5.831 20.456 1.000 11.012 272 LEU AAA O 1
ATOM 2138 N N . ASP A 1 277 ? -14.406 4.879 19.658 1.000 10.772 273 ASP AAA N 1
ATOM 2139 C CA . ASP A 1 277 ? -15.293 5.554 20.642 1.000 11.848 273 ASP AAA CA 1
ATOM 2140 C C . 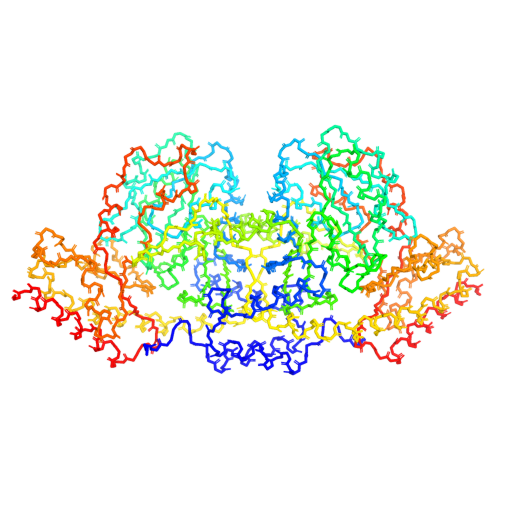ASP A 1 277 ? -14.873 5.150 22.061 1.000 11.135 273 ASP AAA C 1
ATOM 2141 O O . ASP A 1 277 ? -14.822 6.034 22.944 1.000 12.031 273 ASP AAA O 1
ATOM 2146 N N . ALA A 1 278 ? -14.585 3.877 22.315 1.000 10.787 274 ALA AAA N 1
ATOM 2147 C CA . ALA A 1 278 ? -14.217 3.407 23.664 1.000 10.799 274 ALA AAA CA 1
ATOM 2148 C C . ALA A 1 278 ? -12.884 4.018 24.087 1.000 11.572 274 ALA AAA C 1
ATOM 2149 O O . ALA A 1 278 ? -12.661 4.237 25.302 1.000 11.523 274 ALA AAA O 1
ATOM 2151 N N . CYS A 1 279 ? -12.003 4.251 23.118 1.000 11.114 275 CYS AAA N 1
ATOM 2152 C CA . CYS A 1 279 ? -10.663 4.811 23.375 1.000 12.217 275 CYS AAA CA 1
ATOM 2153 C C . CYS A 1 279 ? -10.766 6.300 23.746 1.000 11.781 275 CYS AAA C 1
ATOM 2154 O O . CYS A 1 279 ? -9.824 6.777 24.410 1.000 12.931 275 CYS AAA O 1
ATOM 2157 N N . ALA A 1 280 ? -11.869 6.990 23.418 1.000 13.531 276 ALA AAA N 1
ATOM 2158 C CA . ALA A 1 280 ? -12.019 8.456 23.646 1.000 13.292 276 ALA AAA CA 1
ATOM 2159 C C . ALA A 1 280 ? -11.770 8.794 25.112 1.000 13.860 276 ALA AAA C 1
ATOM 2160 O O . ALA A 1 280 ? -11.067 9.780 25.370 1.000 12.463 276 ALA AAA O 1
ATOM 2162 N N . LYS A 1 281 ? -12.392 8.085 26.052 1.000 13.860 277 LYS AAA N 1
ATOM 2163 C CA . LYS A 1 281 ? -12.289 8.439 27.487 1.000 13.056 277 LYS AAA CA 1
ATOM 2164 C C . LYS A 1 281 ? -10.830 8.339 27.919 1.000 11.247 277 LYS AAA C 1
ATOM 2165 O O . LYS A 1 281 ? -10.439 9.079 28.803 1.000 12.241 277 LYS AAA O 1
ATOM 2171 N N . TRP A 1 282 ? -10.052 7.400 27.363 1.000 11.106 278 TRP AAA N 1
ATOM 2172 C CA . TRP A 1 282 ? -8.649 7.202 27.796 1.000 10.603 278 TRP AAA CA 1
ATOM 2173 C C . TRP A 1 282 ? -7.752 8.243 27.120 1.000 9.923 278 TRP AAA C 1
ATOM 2174 O O . TRP A 1 282 ? -6.714 8.608 27.702 1.000 11.619 278 TRP AAA O 1
ATOM 2185 N N . GLU A 1 283 ? -8.127 8.710 25.942 1.000 10.078 279 GLU AAA N 1
ATOM 2186 C CA . GLU A 1 283 ? -7.484 9.897 25.329 1.000 10.827 279 GLU AAA CA 1
ATOM 2187 C C . GLU A 1 283 ? -7.742 11.121 26.217 1.000 10.890 279 GLU AAA C 1
ATOM 2188 O O . GLU A 1 283 ? -6.794 11.868 26.476 1.000 10.389 279 GLU AAA O 1
ATOM 2194 N N . ALA A 1 284 ? -8.977 11.307 26.680 1.000 11.457 280 ALA AAA N 1
ATOM 2195 C CA . ALA A 1 284 ? -9.311 12.428 27.589 1.000 10.532 280 ALA AAA CA 1
ATOM 2196 C C . ALA A 1 284 ? -8.431 12.375 28.843 1.000 11.373 280 ALA AAA C 1
ATOM 2197 O O . ALA A 1 284 ? -8.068 13.439 29.358 1.000 11.626 280 ALA AAA O 1
ATOM 2199 N N . LYS A 1 285 ? -8.174 11.185 29.373 1.000 10.294 281 LYS AAA N 1
ATOM 2200 C CA . LYS A 1 285 ? -7.331 10.993 30.579 1.000 11.683 281 LYS AAA CA 1
ATOM 2201 C C . LYS A 1 285 ? -5.832 11.078 30.260 1.000 11.462 281 LYS AAA C 1
ATOM 2202 O O . LYS A 1 285 ? -5.025 11.031 31.232 1.000 13.351 281 LYS AAA O 1
ATOM 2208 N N . GLY A 1 286 ? -5.441 11.178 28.972 1.000 9.890 282 GLY AAA N 1
ATOM 2209 C CA . GLY A 1 286 ? -4.053 11.430 28.556 1.000 9.895 282 GLY AAA CA 1
ATOM 2210 C C . GLY A 1 286 ? -3.260 10.177 28.221 1.000 10.465 282 GLY AAA C 1
ATOM 2211 O O . GLY A 1 286 ? -2.073 10.305 27.994 1.000 10.838 282 GLY AAA O 1
ATOM 2212 N N . TYR A 1 287 ? -3.869 8.992 28.207 1.000 9.084 283 TYR AAA N 1
ATOM 2213 C CA . TYR A 1 287 ? -3.100 7.731 28.050 1.000 9.699 283 TYR AAA CA 1
ATOM 2214 C C . TYR A 1 287 ? -2.974 7.334 26.574 1.000 9.274 283 TYR AAA C 1
ATOM 2215 O O . TYR A 1 287 ? -2.060 6.549 26.264 1.000 9.072 283 TYR AAA O 1
ATOM 2224 N N . LEU A 1 288 ? -3.914 7.780 25.748 1.000 9.171 284 LEU AAA N 1
ATOM 2225 C CA . LEU A 1 288 ? -3.981 7.403 24.321 1.000 9.314 284 LEU AAA CA 1
ATOM 2226 C C . LEU A 1 288 ? -4.071 8.660 23.479 1.000 10.120 284 LEU AAA C 1
ATOM 2227 O O . LEU A 1 288 ? -4.595 9.680 23.912 1.000 10.242 284 LEU AAA O 1
ATOM 2232 N N . SER A 1 289 ? -3.602 8.538 22.266 1.000 9.324 285 SER AAA N 1
ATOM 2233 C CA . SER A 1 289 ? -3.904 9.469 21.170 1.000 10.279 285 SER AAA CA 1
ATOM 2234 C C . SER A 1 289 ? -4.686 8.678 20.157 1.000 9.757 285 SER AAA C 1
ATOM 2235 O O . SER A 1 289 ? -4.227 7.560 19.811 1.000 9.366 285 SER AAA O 1
ATOM 2238 N N . VAL A 1 290 ? -5.841 9.198 19.775 1.000 9.287 286 VAL AAA N 1
ATOM 2239 C CA . VAL A 1 290 ? -6.843 8.449 18.981 1.000 9.661 286 VAL AAA CA 1
ATOM 2240 C C . VAL A 1 290 ? -7.214 9.264 17.748 1.000 10.532 286 VAL AAA C 1
ATOM 2241 O O . VAL A 1 290 ? -8.300 9.836 17.667 1.000 10.760 286 VAL AAA O 1
ATOM 2245 N N . PRO A 1 291 ? -6.331 9.324 16.725 1.000 10.319 287 PRO AAA N 1
ATOM 2246 C CA . PRO A 1 291 ? -6.656 10.041 15.502 1.000 10.229 287 PRO AAA CA 1
ATOM 2247 C C . PRO A 1 291 ? -7.829 9.365 14.780 1.000 10.181 287 PRO AAA C 1
ATOM 2248 O O . PRO A 1 291 ? -7.859 8.140 14.669 1.000 10.673 287 PRO AAA O 1
ATOM 2252 N N . ARG A 1 292 ? -8.778 10.149 14.295 1.000 10.799 288 ARG AAA N 1
ATOM 2253 C CA . ARG A 1 292 ? -9.977 9.635 13.601 1.000 11.358 288 ARG AAA CA 1
ATOM 2254 C C . ARG A 1 292 ? -10.121 10.342 12.267 1.000 11.431 288 ARG AAA C 1
ATOM 2255 O O . ARG A 1 292 ? -10.195 11.572 12.275 1.000 12.213 288 ARG AAA O 1
ATOM 2263 N N . LEU A 1 293 ? -10.031 9.604 11.166 1.000 11.391 289 LEU AAA N 1
ATOM 2264 C CA . LEU A 1 293 ? -10.047 10.214 9.820 1.000 12.452 289 LEU AAA CA 1
ATOM 2265 C C . LEU A 1 293 ? -11.319 11.046 9.643 1.000 13.435 289 LEU AAA C 1
ATOM 2266 O O . LEU A 1 293 ? -11.218 12.127 9.065 1.000 13.247 289 LEU AAA O 1
ATOM 2271 N N . GLU A 1 294 ? -12.463 10.550 10.132 1.000 15.102 290 GLU AAA N 1
ATOM 2272 C CA . GLU A 1 294 ? -13.802 11.148 9.908 1.000 16.318 290 GLU AAA CA 1
ATOM 2273 C C . GLU A 1 294 ? -13.887 12.489 10.645 1.000 17.839 290 GLU AAA C 1
ATOM 2274 O O . GLU A 1 294 ? -14.780 13.268 10.287 1.000 20.133 290 GLU AAA O 1
ATOM 2280 N N . GLU A 1 295 ? -12.963 12.764 11.576 1.000 19.633 291 GLU AAA N 1
ATOM 2281 C CA . GLU A 1 295 ? -12.893 14.040 12.345 1.000 22.750 291 GLU AAA CA 1
ATOM 2282 C C . GLU A 1 295 ? -11.772 14.938 11.827 1.000 22.188 291 GLU AAA C 1
ATOM 2283 O O . GLU A 1 295 ? -11.663 16.080 12.294 1.000 28.436 291 GLU AAA O 1
ATOM 2289 N N . SER A 1 296 ? -10.974 14.481 10.876 1.000 24.097 292 SER AAA N 1
ATOM 2290 C CA . SER A 1 296 ? -9.804 15.233 10.377 1.000 24.004 292 SER AAA CA 1
ATOM 2291 C C . SER A 1 296 ? -10.263 16.205 9.300 1.000 28.386 292 SER AAA C 1
ATOM 2292 O O . SER A 1 296 ? -10.834 15.734 8.307 1.000 34.554 292 SER AAA O 1
ATOM 2295 N N . VAL A 1 297 ? -9.949 17.489 9.438 1.000 28.583 293 VAL AAA N 1
ATOM 2296 C CA . VAL A 1 297 ? -10.377 18.515 8.446 1.000 32.602 293 VAL AAA CA 1
ATOM 2297 C C . VAL A 1 297 ? -9.672 18.248 7.108 1.000 29.084 293 VAL AAA C 1
ATOM 2298 O O . VAL A 1 297 ? -10.300 18.487 6.069 1.000 32.292 293 VAL AAA O 1
ATOM 2302 N N . GLN A 1 298 ? -8.451 17.703 7.127 1.000 29.515 294 GLN AAA N 1
ATOM 2303 C CA . GLN A 1 298 ? -7.656 17.421 5.894 1.000 29.357 294 GLN AAA CA 1
ATOM 2304 C C . GLN A 1 298 ? -8.246 16.248 5.091 1.000 26.378 294 GLN AAA C 1
ATOM 2305 O O . GLN A 1 298 ? -7.852 16.089 3.919 1.000 28.825 294 GLN AAA O 1
ATOM 2311 N N . PHE A 1 299 ? -9.069 15.401 5.702 1.000 24.260 295 PHE AAA N 1
ATOM 2312 C CA . PHE A 1 299 ? -9.534 14.121 5.093 1.000 24.137 295 PHE AAA CA 1
ATOM 2313 C C . PHE A 1 299 ? -11.060 14.127 5.003 1.000 29.767 295 PHE AAA C 1
ATOM 2314 O O . PHE A 1 299 ? -11.684 13.055 5.123 1.000 30.477 295 PHE AAA O 1
ATOM 2322 N N . ALA A 1 300 ? -11.635 15.314 4.767 1.000 31.498 296 ALA AAA N 1
ATOM 2323 C CA . ALA A 1 300 ? -13.062 15.492 4.424 1.000 31.377 296 ALA AAA CA 1
ATOM 2324 C C . ALA A 1 300 ? -13.329 14.831 3.071 1.000 29.663 296 ALA AAA C 1
ATOM 2325 O O . ALA A 1 300 ? -12.452 14.900 2.175 1.000 30.495 296 ALA AAA O 1
ATOM 2327 N N . ASP A 1 301 ? -14.506 14.232 2.930 1.000 26.401 297 ASP AAA N 1
ATOM 2328 C CA . ASP A 1 301 ? -14.944 13.535 1.700 1.000 27.820 297 ASP AAA CA 1
ATOM 2329 C C . ASP A 1 301 ? -13.939 12.422 1.394 1.000 22.589 297 ASP AAA C 1
ATOM 2330 O O . ASP A 1 301 ? -13.895 11.988 0.236 1.000 25.744 297 ASP AAA O 1
ATOM 2335 N N . SER A 1 302 ? -13.181 11.954 2.399 1.000 21.508 298 SER AAA N 1
ATOM 2336 C CA . SER A 1 302 ? -12.324 10.741 2.268 1.000 15.698 298 SER AAA CA 1
ATOM 2337 C C . SER A 1 302 ? -12.817 9.655 3.208 1.000 14.610 298 SER AAA C 1
ATOM 2338 O O . SER A 1 302 ? -13.580 9.956 4.157 1.000 15.789 298 SER AAA O 1
ATOM 2341 N N . THR A 1 303 ? -12.392 8.424 2.975 1.000 11.765 299 THR AAA N 1
ATOM 2342 C CA . THR A 1 303 ? -12.817 7.303 3.817 1.000 11.665 299 THR AAA CA 1
ATOM 2343 C C . THR A 1 303 ? -11.645 6.361 4.049 1.000 9.666 299 THR AAA C 1
ATOM 2344 O O . THR A 1 303 ? -10.792 6.190 3.157 1.000 10.494 299 THR AAA O 1
ATOM 2348 N N . HIS A 1 304 ?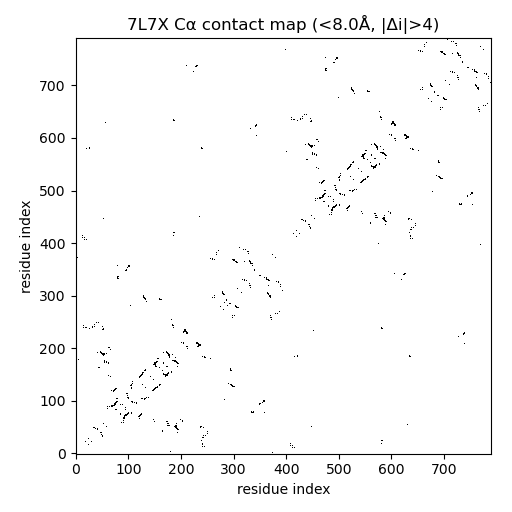 -11.606 5.816 5.256 1.000 8.763 300 HIS AAA N 1
ATOM 2349 C CA . HIS A 1 304 ? -10.584 4.856 5.721 1.000 8.643 300 HIS AAA CA 1
ATOM 2350 C C . HIS A 1 304 ? -11.013 3.447 5.325 1.000 8.671 300 HIS AAA C 1
ATOM 2351 O O . HIS A 1 304 ? -12.170 3.078 5.576 1.000 9.067 300 HIS AAA O 1
ATOM 2358 N N . ALA A 1 305 ? -10.094 2.635 4.809 1.000 8.112 301 ALA AAA N 1
ATOM 2359 C CA . ALA A 1 305 ? -10.409 1.231 4.485 1.000 7.422 301 ALA AAA CA 1
ATOM 2360 C C . ALA A 1 305 ? -10.467 0.362 5.731 1.000 7.514 301 ALA AAA C 1
ATOM 2361 O O . ALA A 1 305 ? -11.087 -0.700 5.686 1.000 8.028 301 ALA AAA O 1
ATOM 2363 N N . TYR A 1 306 ? -9.801 0.758 6.798 1.000 7.625 302 TYR AAA N 1
ATOM 2364 C CA . TYR A 1 306 ? -9.786 -0.036 8.047 1.000 7.592 302 TYR AAA CA 1
ATOM 2365 C C . TYR A 1 306 ? -9.325 -1.472 7.789 1.000 7.503 302 TYR AAA C 1
ATOM 2366 O O . TYR A 1 306 ? -9.961 -2.462 8.220 1.000 7.467 302 TYR AAA O 1
ATOM 2375 N N . TYR A 1 307 ? -8.135 -1.628 7.200 1.000 6.970 303 TYR AAA N 1
ATOM 2376 C CA . TYR A 1 307 ? -7.431 -2.925 7.225 1.000 7.299 303 TYR AAA CA 1
ATOM 2377 C C . TYR A 1 307 ? -7.185 -3.342 8.681 1.000 7.036 303 TYR AAA C 1
ATOM 2378 O O . TYR A 1 307 ? -7.441 -4.489 9.055 1.000 8.322 303 TYR AAA O 1
ATOM 2387 N N . LYS A 1 308 ? -6.634 -2.433 9.464 1.000 7.846 304 LYS AAA N 1
ATOM 2388 C CA . LYS A 1 308 ? -6.310 -2.618 10.893 1.000 8.317 304 LYS AAA CA 1
ATOM 2389 C C . LYS A 1 308 ? -6.622 -1.314 11.589 1.000 8.550 304 LYS AAA C 1
ATOM 2390 O O . LYS A 1 308 ? -6.658 -0.272 10.903 1.000 8.808 304 LYS AAA O 1
ATOM 2396 N N . LEU A 1 309 ? -6.837 -1.357 12.891 1.000 8.296 305 LEU AAA N 1
ATOM 2397 C CA A LEU A 1 309 ? -7.216 -0.157 13.682 0.500 8.247 305 LEU AAA CA 1
ATOM 2398 C CA B LEU A 1 309 ? -7.208 -0.161 13.675 0.500 8.554 305 LEU AAA CA 1
ATOM 2399 C C . LEU A 1 309 ? -6.059 0.211 14.614 1.000 7.967 305 LEU AAA C 1
ATOM 2400 O O . LEU A 1 309 ? -5.729 -0.576 15.510 1.000 8.766 305 LEU AAA O 1
ATOM 2409 N N . TYR A 1 310 ? -5.497 1.401 14.413 1.000 8.089 306 TYR AAA N 1
ATOM 2410 C CA . TYR A 1 310 ? -4.402 1.919 15.258 1.000 8.339 306 TYR AAA CA 1
ATOM 2411 C C . TYR A 1 310 ? -4.909 2.980 16.227 1.000 8.293 306 TYR AAA C 1
ATOM 2412 O O . TYR A 1 310 ? -5.651 3.890 15.840 1.000 8.268 306 TYR AAA O 1
ATOM 2421 N N . VAL A 1 311 ? -4.436 2.878 17.459 1.000 8.425 307 VAL AAA N 1
ATOM 2422 C CA . VAL A 1 311 ? -4.357 4.016 18.407 1.000 8.009 307 VAL AAA CA 1
ATOM 2423 C C . VAL A 1 311 ? -2.932 4.032 18.937 1.000 7.999 307 VAL AAA C 1
ATOM 2424 O O . VAL A 1 311 ? -2.123 3.137 18.592 1.000 7.846 307 VAL AAA O 1
ATOM 2428 N N . TYR A 1 312 ? -2.590 5.053 19.722 1.000 8.105 308 TYR AAA N 1
ATOM 2429 C CA . TYR A 1 312 ? -1.191 5.269 20.132 1.000 8.092 308 TYR AAA CA 1
ATOM 2430 C C . TYR A 1 312 ? -1.150 5.621 21.596 1.000 9.656 308 TYR AAA C 1
ATOM 2431 O O . TYR A 1 312 ? -1.885 6.465 22.039 1.000 10.241 308 TYR AAA O 1
ATOM 2440 N N . VAL A 1 313 ? -0.283 4.968 22.330 1.000 9.427 309 VAL AAA N 1
ATOM 2441 C CA A VAL A 1 313 ? -0.057 5.327 23.754 0.500 10.000 309 VAL AAA CA 1
ATOM 2442 C CA B VAL A 1 313 ? -0.088 5.348 23.758 0.500 8.875 309 VAL AAA CA 1
ATOM 2443 C C . VAL A 1 313 ? 0.601 6.711 23.809 1.000 9.925 309 VAL AAA C 1
ATOM 2444 O O . VAL A 1 313 ? 1.400 7.029 22.911 1.000 10.260 309 VAL AAA O 1
ATOM 2451 N N . GLN A 1 314 ? 0.261 7.490 24.826 1.000 9.848 310 GLN AAA N 1
ATOM 2452 C CA . GLN A 1 314 ? 1.066 8.666 25.243 1.000 9.855 310 GLN AAA CA 1
ATOM 2453 C C . GLN A 1 314 ? 2.064 8.160 26.285 1.000 11.549 310 GLN AAA C 1
ATOM 2454 O O . GLN A 1 314 ? 1.700 8.119 27.470 1.000 10.781 310 GLN AAA O 1
ATOM 2460 N N . SER A 1 315 ? 3.243 7.747 25.848 1.000 12.422 311 SER AAA N 1
ATOM 2461 C CA A SER A 1 315 ? 4.283 7.097 26.692 0.500 14.441 311 SER AAA CA 1
ATOM 2462 C CA B SER A 1 315 ? 4.228 7.062 26.725 0.500 14.132 311 SER AAA CA 1
ATOM 2463 C C . SER A 1 315 ? 4.545 7.946 27.940 1.000 14.007 311 SER AAA C 1
ATOM 2464 O O . SER A 1 315 ? 4.669 7.388 29.030 1.000 15.254 311 SER AAA O 1
ATOM 2469 N N . ASP A 1 316 ? 4.600 9.259 27.767 1.000 14.013 312 ASP AAA N 1
ATOM 2470 C CA . ASP A 1 316 ? 4.972 10.196 28.863 1.000 15.793 312 ASP AAA CA 1
ATOM 2471 C C . ASP A 1 316 ? 3.950 10.143 30.006 1.000 16.040 312 ASP AAA C 1
ATOM 2472 O O . ASP A 1 316 ? 4.315 10.540 31.142 1.000 16.165 312 ASP AAA O 1
ATOM 2477 N N . ASN A 1 317 ? 2.710 9.731 29.740 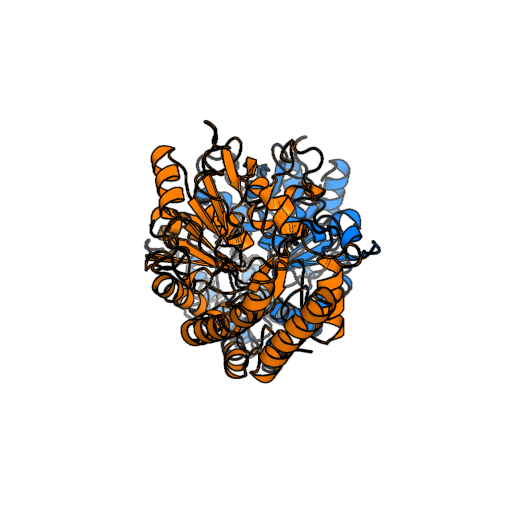1.000 11.842 313 ASN AAA N 1
ATOM 2478 C CA . ASN A 1 317 ? 1.596 9.786 30.721 1.000 11.698 313 ASN AAA CA 1
ATOM 2479 C C . ASN A 1 317 ? 1.339 8.416 31.339 1.000 11.995 313 ASN AAA C 1
ATOM 2480 O O . ASN A 1 317 ? 0.476 8.325 32.232 1.000 14.594 313 ASN AAA O 1
ATOM 2485 N N . LEU A 1 318 ? 2.046 7.371 30.907 1.000 11.373 314 LEU AAA N 1
ATOM 2486 C CA . LEU A 1 318 ? 1.875 6.038 31.533 1.000 11.894 314 LEU AAA CA 1
ATOM 2487 C C . LEU A 1 318 ? 2.662 6.018 32.833 1.000 13.117 314 LEU AAA C 1
ATOM 2488 O O . LEU A 1 318 ? 3.788 6.503 32.902 1.000 15.564 314 LEU AAA O 1
ATOM 2493 N N . PRO A 1 319 ? 2.122 5.371 33.869 1.000 12.747 315 PRO AAA N 1
ATOM 2494 C CA . PRO A 1 319 ? 2.919 5.100 35.066 1.000 13.511 315 PRO AAA CA 1
ATOM 2495 C C . PRO A 1 319 ? 4.162 4.276 34.705 1.000 12.120 315 PRO AAA C 1
ATOM 2496 O O . PRO A 1 319 ? 4.162 3.529 33.716 1.000 12.195 315 PRO AAA O 1
ATOM 2500 N N . LYS A 1 320 ? 5.189 4.348 35.551 1.000 12.361 316 LYS AAA N 1
ATOM 2501 C CA . LYS A 1 320 ? 6.494 3.697 35.303 1.000 13.442 316 LYS AAA CA 1
ATOM 2502 C C . LYS A 1 320 ? 6.316 2.178 35.132 1.000 11.559 316 LYS AAA C 1
ATOM 2503 O O . LYS A 1 320 ? 7.090 1.564 34.369 1.000 12.934 316 LYS AAA O 1
ATOM 2509 N N . GLU A 1 321 ? 5.366 1.561 35.820 1.000 12.222 317 GLU AAA N 1
ATOM 2510 C CA A GLU A 1 321 ? 5.193 0.089 35.805 0.500 12.096 317 GLU AAA CA 1
ATOM 2511 C CA B GLU A 1 321 ? 5.192 0.087 35.786 0.500 11.587 317 GLU AAA CA 1
ATOM 2512 C C . GLU A 1 321 ? 4.463 -0.317 34.503 1.000 11.902 317 GLU AAA C 1
ATOM 2513 O O . GLU A 1 321 ? 4.252 -1.512 34.295 1.000 12.852 317 GLU AAA O 1
ATOM 2524 N N . TRP A 1 322 ? 4.115 0.658 33.670 1.000 10.558 318 TRP AAA N 1
ATOM 2525 C CA . TRP A 1 322 ? 3.332 0.402 32.433 1.000 11.928 318 TRP AAA CA 1
ATOM 2526 C C . TRP A 1 322 ? 4.148 0.771 31.199 1.000 11.897 318 TRP AAA C 1
ATOM 2527 O O . TRP A 1 322 ? 5.066 1.584 31.264 1.000 12.432 318 TRP AAA O 1
ATOM 2538 N N . SER A 1 323 ? 3.738 0.219 30.061 1.000 11.633 319 SER AAA N 1
ATOM 2539 C CA . SER A 1 323 ? 4.386 0.460 28.764 1.000 11.968 319 SER AAA CA 1
ATOM 2540 C C . SER A 1 323 ? 3.414 0.017 27.676 1.000 11.543 319 SER AAA C 1
ATOM 2541 O O . SER A 1 323 ? 2.474 -0.732 27.972 1.000 10.722 319 SER AAA O 1
ATOM 2544 N N . ARG A 1 324 ? 3.654 0.455 26.443 1.000 11.414 320 ARG AAA N 1
ATOM 2545 C CA . ARG A 1 324 ? 2.916 -0.065 25.273 1.000 9.782 320 ARG AAA CA 1
ATOM 2546 C C . ARG A 1 324 ? 2.978 -1.601 25.288 1.000 10.616 320 ARG AAA C 1
ATOM 2547 O O . ARG A 1 324 ? 1.941 -2.224 25.128 1.000 10.154 320 ARG AAA O 1
ATOM 2555 N N . ASP A 1 325 ? 4.163 -2.181 25.433 1.000 10.901 321 ASP AAA N 1
ATOM 2556 C CA . ASP A 1 325 ? 4.363 -3.649 25.357 1.000 12.011 321 ASP AAA CA 1
ATOM 2557 C C . ASP A 1 325 ? 3.571 -4.337 26.470 1.000 11.667 321 ASP AAA C 1
ATOM 2558 O O . ASP A 1 325 ? 2.965 -5.366 26.214 1.000 12.469 321 ASP AAA O 1
ATOM 2563 N N . ARG A 1 326 ? 3.547 -3.787 27.679 1.000 11.547 322 ARG AAA N 1
ATOM 2564 C CA . ARG A 1 326 ? 2.745 -4.403 28.753 1.000 11.308 322 ARG AAA CA 1
ATOM 2565 C C . ARG A 1 326 ? 1.254 -4.330 28.408 1.000 10.190 322 ARG AAA C 1
ATOM 2566 O O . ARG A 1 326 ? 0.548 -5.302 28.649 1.000 11.312 322 ARG AAA O 1
ATOM 2574 N N . ILE A 1 327 ? 0.779 -3.214 27.851 1.000 10.542 323 ILE AAA N 1
ATOM 2575 C CA . ILE A 1 327 ? -0.647 -3.113 27.445 1.000 10.267 323 ILE AAA CA 1
ATOM 2576 C C . ILE A 1 327 ? -0.963 -4.237 26.440 1.000 9.723 323 ILE AAA C 1
ATOM 2577 O O . ILE A 1 327 ? -2.021 -4.880 26.567 1.000 10.645 323 ILE AAA O 1
ATOM 2582 N N . ILE A 1 328 ? -0.110 -4.444 25.435 1.000 10.517 324 ILE AAA N 1
ATOM 2583 C CA . ILE A 1 328 ? -0.325 -5.558 24.457 1.000 10.451 324 ILE AAA CA 1
ATOM 2584 C C . ILE A 1 328 ? -0.463 -6.884 25.232 1.000 11.461 324 ILE AAA C 1
ATOM 2585 O O . ILE A 1 328 ? -1.408 -7.620 24.986 1.000 11.765 324 ILE AAA O 1
ATOM 2590 N N . ARG A 1 329 ? 0.469 -7.167 26.130 1.000 13.370 325 ARG AAA N 1
ATOM 2591 C CA A ARG A 1 329 ? 0.487 -8.408 26.958 0.500 14.808 325 ARG AAA CA 1
ATOM 2592 C CA B ARG A 1 329 ? 0.467 -8.440 26.894 0.500 14.021 325 ARG AAA CA 1
ATOM 2593 C C . ARG A 1 329 ? -0.844 -8.552 27.692 1.000 14.530 325 ARG AAA C 1
ATOM 2594 O O . ARG A 1 329 ? -1.464 -9.639 27.655 1.000 14.390 325 ARG AAA O 1
ATOM 2609 N N . GLU A 1 330 ? -1.245 -7.505 28.396 1.000 13.674 326 GLU AAA N 1
ATOM 2610 C CA . GLU A 1 330 ? -2.429 -7.555 29.284 1.000 13.507 326 GLU AAA CA 1
ATOM 2611 C C . GLU A 1 330 ? -3.696 -7.735 28.452 1.000 15.074 326 GLU AAA C 1
ATOM 2612 O O . GLU A 1 330 ? -4.623 -8.428 28.912 1.000 16.367 326 GLU AAA O 1
ATOM 2618 N N . ILE A 1 331 ? -3.804 -7.083 27.287 1.000 11.877 327 ILE AAA N 1
ATOM 2619 C CA . ILE A 1 331 ? -5.036 -7.227 26.473 1.000 11.912 327 ILE AAA CA 1
ATOM 2620 C C . ILE A 1 331 ? -5.059 -8.650 25.888 1.000 12.506 327 ILE AAA C 1
ATOM 2621 O O . ILE A 1 331 ? -6.130 -9.279 25.884 1.000 13.099 327 ILE AAA O 1
ATOM 2626 N N . ASN A 1 332 ? -3.930 -9.142 25.390 1.000 12.582 328 ASN AAA N 1
ATOM 2627 C CA A ASN A 1 332 ? -3.859 -10.535 24.877 0.500 13.639 328 ASN AAA CA 1
ATOM 2628 C CA B ASN A 1 332 ? -3.801 -10.543 24.905 0.500 13.435 328 ASN AAA CA 1
ATOM 2629 C C . ASN A 1 332 ? -4.229 -11.504 26.014 1.000 14.970 328 ASN AAA C 1
ATOM 2630 O O . ASN A 1 332 ? -4.939 -12.467 25.717 1.000 14.365 328 ASN AAA O 1
ATOM 2639 N N . ASP A 1 333 ? -3.807 -11.234 27.250 1.000 15.403 329 ASP AAA N 1
ATOM 2640 C CA . ASP A 1 333 ? -4.083 -12.156 28.387 1.000 17.031 329 ASP AAA CA 1
ATOM 2641 C C . ASP A 1 333 ? -5.581 -12.224 28.684 1.000 17.798 329 ASP AAA C 1
ATOM 2642 O O . ASP A 1 333 ? -6.007 -13.269 29.228 1.000 19.436 329 ASP AAA O 1
ATOM 2647 N N . LEU A 1 334 ? -6.363 -11.206 28.320 1.000 16.771 330 LEU AAA N 1
ATOM 2648 C CA . LEU A 1 334 ? -7.843 -11.178 28.470 1.000 16.906 330 LEU AAA CA 1
ATOM 2649 C C . LEU A 1 334 ? -8.536 -11.845 27.263 1.000 16.517 330 LEU AAA C 1
ATOM 2650 O O . LEU A 1 334 ? -9.757 -11.818 27.223 1.000 20.091 330 LEU AAA O 1
ATOM 2655 N N . GLY A 1 335 ? -7.789 -12.401 26.311 1.000 16.768 331 GLY AAA N 1
ATOM 2656 C CA . GLY A 1 335 ? -8.338 -13.140 25.155 1.000 16.103 331 GLY AAA CA 1
ATOM 2657 C C . GLY A 1 335 ? -8.602 -12.253 23.934 1.000 16.349 331 GLY AAA C 1
ATOM 2658 O O . GLY A 1 335 ? -9.324 -12.685 23.019 1.000 18.737 331 GLY AAA O 1
ATOM 2659 N N . VAL A 1 336 ? -8.041 -11.052 23.900 1.000 13.621 332 VAL AAA N 1
ATOM 2660 C CA . VAL A 1 336 ? -8.303 -10.067 22.817 1.000 13.226 332 VAL AAA CA 1
ATOM 2661 C C . VAL A 1 336 ? -7.031 -9.888 22.001 1.000 11.402 332 VAL AAA C 1
ATOM 2662 O O . VAL A 1 336 ? -5.966 -9.582 22.540 1.000 12.352 332 VAL AAA O 1
ATOM 2666 N N . PRO A 1 337 ? -7.088 -10.040 20.655 1.000 12.233 333 PRO AAA N 1
ATOM 2667 C CA . PRO A 1 337 ? -5.913 -9.771 19.837 1.000 11.972 333 PRO AAA CA 1
ATOM 2668 C C . PRO A 1 337 ? -5.489 -8.299 19.939 1.000 10.881 333 PRO AAA C 1
ATOM 2669 O O . PRO A 1 337 ? -6.309 -7.409 20.030 1.000 11.708 333 PRO AAA O 1
ATOM 2673 N N . CYS A 1 338 ? -4.182 -8.105 20.028 1.000 10.665 334 CYS AAA N 1
ATOM 2674 C CA . CYS A 1 338 ? -3.548 -6.774 20.110 1.000 9.937 334 CYS AAA CA 1
ATOM 2675 C C . CYS A 1 338 ? -2.097 -6.899 19.687 1.000 9.723 334 CYS AAA C 1
ATOM 2676 O O . CYS A 1 338 ? -1.424 -7.855 20.080 1.000 10.936 334 CYS AAA O 1
ATOM 2679 N N . PHE A 1 339 ? -1.631 -5.940 18.901 1.000 9.327 335 PHE AAA N 1
ATOM 2680 C CA . PHE A 1 339 ? -0.313 -6.012 18.247 1.000 9.849 335 PHE AAA CA 1
ATOM 2681 C C . PHE A 1 339 ? 0.360 -4.652 18.263 1.000 9.483 335 PHE AAA C 1
ATOM 2682 O O . PHE A 1 339 ? -0.292 -3.612 18.427 1.000 9.590 335 PHE AAA O 1
ATOM 2690 N N . SER A 1 340 ? 1.671 -4.679 18.081 1.000 9.482 336 SER AAA N 1
ATOM 2691 C CA . SER A 1 340 ? 2.456 -3.442 17.896 1.000 11.103 336 SER AAA CA 1
ATOM 2692 C C . SER A 1 340 ? 2.296 -2.912 16.467 1.000 11.403 336 SER AAA C 1
ATOM 2693 O O . SER A 1 340 ? 2.554 -1.719 16.249 1.000 13.780 336 SER AAA O 1
ATOM 2696 N N . GLY A 1 341 ? 1.826 -3.726 15.533 1.000 10.710 337 GLY AAA N 1
ATOM 2697 C CA . GLY A 1 341 ? 1.485 -3.245 14.182 1.000 11.099 337 GLY AAA CA 1
ATOM 2698 C C . GLY A 1 341 ? 2.652 -3.234 13.207 1.000 9.708 337 GLY AAA C 1
ATOM 2699 O O . GLY A 1 341 ? 3.627 -3.950 13.355 1.000 10.487 337 GLY AAA O 1
ATOM 2700 N N . SER A 1 342 ? 2.515 -2.423 12.182 1.000 9.573 338 SER AAA N 1
ATOM 2701 C CA . SER A 1 342 ? 3.457 -2.334 11.057 1.000 8.889 338 SER AAA CA 1
ATOM 2702 C C . SER A 1 342 ? 4.874 -2.172 11.594 1.000 8.759 338 SER AAA C 1
ATOM 2703 O O . SER A 1 342 ? 5.081 -1.381 12.521 1.000 9.416 338 SER AAA O 1
ATOM 2706 N N . ALA A 1 343 ? 5.869 -2.735 10.923 1.000 8.628 339 ALA AAA N 1
ATOM 2707 C CA . ALA A 1 343 ? 7.237 -2.240 11.065 1.000 8.760 339 ALA AAA CA 1
ATOM 2708 C C . ALA A 1 343 ? 7.184 -0.732 10.823 1.000 8.163 339 ALA AAA C 1
ATOM 2709 O O . ALA A 1 343 ? 6.477 -0.290 9.901 1.000 7.986 339 ALA AAA O 1
ATOM 2711 N N . SER A 1 344 ? 7.920 0.041 11.598 1.000 7.808 340 SER AAA N 1
ATOM 2712 C CA . SER A 1 344 ? 7.893 1.520 11.500 1.000 7.603 340 SER AAA CA 1
ATOM 2713 C C . SER A 1 344 ? 9.229 2.066 10.986 1.000 7.820 340 SER AAA C 1
ATOM 2714 O O . SER A 1 344 ? 9.268 3.214 10.534 1.000 8.618 340 SER AAA O 1
ATOM 2717 N N . GLU A 1 345 ? 10.298 1.289 11.089 1.000 8.681 341 GLU AAA N 1
ATOM 2718 C CA . GLU A 1 345 ? 11.641 1.662 10.603 1.000 8.575 341 GLU AAA CA 1
ATOM 2719 C C . GLU A 1 345 ? 12.219 0.479 9.831 1.000 8.178 341 GLU AAA C 1
ATOM 2720 O O . GLU A 1 345 ? 13.146 -0.162 10.295 1.000 8.880 341 GLU AAA O 1
ATOM 2726 N N . VAL A 1 346 ? 11.673 0.206 8.654 1.000 8.044 342 VAL AAA N 1
ATOM 2727 C CA . VAL A 1 346 ? 12.062 -0.997 7.883 1.000 8.050 342 VAL AAA CA 1
ATOM 2728 C C . VAL A 1 346 ? 13.569 -0.939 7.598 1.000 8.703 342 VAL AAA C 1
ATOM 2729 O O . VAL A 1 346 ? 14.202 -1.982 7.516 1.000 9.069 342 VAL AAA O 1
ATOM 2733 N N . TYR A 1 347 ? 14.128 0.260 7.442 1.000 9.056 343 TYR AAA N 1
ATOM 2734 C CA . TYR A 1 347 ? 15.576 0.450 7.171 1.000 9.044 343 TYR AAA CA 1
ATOM 2735 C C . TYR A 1 347 ? 16.454 -0.164 8.268 1.000 9.627 343 TYR AAA C 1
ATOM 2736 O O . TYR A 1 347 ? 17.653 -0.293 7.977 1.000 10.266 343 TYR AAA O 1
ATOM 2745 N N . LEU A 1 348 ? 15.925 -0.528 9.439 1.000 9.542 344 LEU AAA N 1
ATOM 2746 C CA . LEU A 1 348 ? 16.746 -1.186 10.489 1.000 10.754 344 LEU AAA CA 1
ATOM 2747 C C . LEU A 1 348 ? 17.022 -2.651 10.140 1.000 12.171 344 LEU AAA C 1
ATOM 2748 O O . LEU A 1 348 ? 17.913 -3.230 10.764 1.000 12.620 344 LEU AAA O 1
ATOM 2753 N N . GLU A 1 349 ? 16.302 -3.239 9.184 1.000 10.343 345 GLU AAA N 1
ATOM 2754 C CA . GLU A 1 349 ? 16.553 -4.637 8.779 1.000 10.455 345 GLU AAA CA 1
ATOM 2755 C C . GLU A 1 349 ? 18.010 -4.777 8.344 1.000 9.050 345 GLU AAA C 1
ATOM 2756 O O . GLU A 1 349 ? 18.558 -3.862 7.719 1.000 9.322 345 GLU AAA O 1
ATOM 2762 N N . LYS A 1 350 ? 18.588 -5.956 8.581 1.000 10.788 346 LYS AAA N 1
ATOM 2763 C CA . LYS A 1 350 ? 19.976 -6.251 8.158 1.000 10.898 346 LYS AAA CA 1
ATOM 2764 C C . LYS A 1 350 ? 20.148 -6.202 6.639 1.000 10.717 346 LYS AAA C 1
ATOM 2765 O O . LYS A 1 350 ? 21.272 -6.000 6.203 1.000 10.809 346 LYS AAA O 1
ATOM 2771 N N . ALA A 1 351 ? 19.089 -6.343 5.843 1.000 9.837 347 ALA AAA N 1
ATOM 2772 C CA . ALA A 1 351 ? 19.203 -6.183 4.385 1.000 9.868 347 ALA AAA CA 1
ATOM 2773 C C . ALA A 1 351 ? 19.869 -4.829 4.050 1.000 9.349 347 ALA AAA C 1
ATOM 2774 O O . ALA A 1 351 ? 20.492 -4.696 2.980 1.000 10.801 347 ALA AAA O 1
ATOM 2776 N N . PHE A 1 352 ? 19.711 -3.816 4.911 1.000 9.989 348 PHE AAA N 1
ATOM 2777 C CA . PHE A 1 352 ? 20.200 -2.440 4.628 1.000 9.964 348 PHE AAA CA 1
ATOM 2778 C C . PHE A 1 352 ? 21.652 -2.269 5.103 1.000 10.876 348 PHE AAA C 1
ATOM 2779 O O . PHE A 1 352 ? 22.256 -1.224 4.809 1.000 11.470 348 PHE AAA O 1
ATOM 2787 N N . ASP A 1 353 ? 22.212 -3.271 5.760 1.000 12.870 349 ASP AAA N 1
ATOM 2788 C CA . ASP A 1 353 ? 23.619 -3.194 6.251 1.000 13.713 349 ASP AAA CA 1
ATOM 2789 C C . ASP A 1 353 ? 24.535 -2.963 5.055 1.000 16.132 349 ASP AAA C 1
ATOM 2790 O O . ASP A 1 353 ? 24.389 -3.671 4.047 1.000 15.167 349 ASP AAA O 1
ATOM 2795 N N . ASN A 1 354 ? 25.453 -2.001 5.168 1.000 17.436 350 ASN AAA N 1
ATOM 2796 C CA . ASN A 1 354 ? 26.522 -1.775 4.161 1.000 21.099 350 ASN AAA CA 1
ATOM 2797 C C . ASN A 1 354 ? 25.934 -1.365 2.802 1.000 21.409 350 ASN AAA C 1
ATOM 2798 O O . ASN A 1 354 ? 26.611 -1.570 1.789 1.000 25.526 350 ASN AAA O 1
ATOM 2803 N N . THR A 1 355 ? 24.729 -0.790 2.744 1.000 15.023 351 THR AAA N 1
ATOM 2804 C CA . THR A 1 355 ? 24.114 -0.362 1.461 1.000 14.383 351 THR AAA CA 1
ATOM 2805 C C . THR A 1 355 ? 24.234 1.142 1.242 1.000 13.724 351 THR AAA C 1
ATOM 2806 O O . THR A 1 355 ? 24.016 1.565 0.114 1.000 15.701 351 THR AAA O 1
ATOM 2810 N N . GLY A 1 356 ? 24.440 1.914 2.303 1.000 14.043 352 GLY AAA N 1
ATOM 2811 C CA . GLY A 1 356 ? 24.320 3.379 2.271 1.000 15.955 352 GLY AAA CA 1
ATOM 2812 C C . GLY A 1 356 ? 22.882 3.876 2.150 1.000 15.846 352 GLY AAA C 1
ATOM 2813 O O . GLY A 1 356 ? 22.691 5.102 1.916 1.000 16.187 352 GLY AAA O 1
ATOM 2814 N N . LEU A 1 357 ? 21.878 2.999 2.311 1.000 13.797 353 LEU AAA N 1
ATOM 2815 C CA . LEU A 1 357 ? 20.466 3.378 2.101 1.000 13.851 353 LEU AAA CA 1
ATOM 2816 C C . LEU A 1 357 ? 19.811 3.863 3.391 1.000 14.045 353 LEU AAA C 1
ATOM 2817 O O . LEU A 1 357 ? 18.748 4.460 3.288 1.000 16.460 353 LEU AAA O 1
ATOM 2822 N N . ARG A 1 358 ? 20.401 3.603 4.552 1.000 15.680 354 ARG AAA N 1
ATOM 2823 C CA . ARG A 1 358 ? 19.806 4.090 5.824 1.000 16.978 354 ARG AAA CA 1
ATOM 2824 C C . ARG A 1 358 ? 19.813 5.607 5.836 1.000 19.131 354 ARG AAA C 1
ATOM 2825 O O . ARG A 1 358 ? 20.710 6.259 5.307 1.000 20.321 354 ARG AAA O 1
ATOM 2833 N N . PRO A 1 359 ? 18.794 6.241 6.432 1.000 17.475 355 PRO AAA N 1
ATOM 2834 C CA . PRO A 1 359 ? 18.858 7.677 6.669 1.000 18.968 355 PRO AAA CA 1
ATOM 2835 C C . PRO A 1 359 ? 20.008 7.973 7.645 1.000 20.067 355 PRO AAA C 1
ATOM 2836 O O . PRO A 1 359 ? 20.352 7.101 8.435 1.000 18.473 355 PRO AAA O 1
ATOM 2840 N N . GLU A 1 360 ? 20.566 9.185 7.551 1.000 22.387 356 GLU AAA N 1
ATOM 2841 C CA . GLU A 1 360 ? 21.700 9.653 8.400 1.000 27.390 356 GLU AAA CA 1
ATOM 2842 C C . GLU A 1 360 ? 21.330 9.415 9.869 1.000 24.266 356 GLU AAA C 1
ATOM 2843 O O . GLU A 1 360 ? 22.136 8.850 10.619 1.000 24.036 356 GLU AAA O 1
ATOM 2849 N N . ASN A 1 361 ? 20.104 9.775 10.238 1.000 20.939 357 ASN AAA N 1
ATOM 2850 C CA . ASN A 1 361 ? 19.579 9.654 11.611 1.000 20.083 357 ASN AAA CA 1
ATOM 2851 C C . ASN A 1 361 ? 18.265 8.878 11.524 1.000 16.012 357 ASN AAA C 1
ATOM 2852 O O . ASN A 1 361 ? 17.605 8.974 10.476 1.000 16.302 357 ASN AAA O 1
ATOM 2857 N N . ARG A 1 362 ? 17.896 8.163 12.576 1.000 14.829 358 ARG AAA N 1
ATOM 2858 C CA . ARG A 1 362 ? 16.548 7.552 12.638 1.000 13.369 358 ARG AAA CA 1
ATOM 2859 C C . ARG A 1 362 ? 15.494 8.630 12.405 1.000 13.213 358 ARG AAA C 1
ATOM 2860 O O . ARG A 1 362 ? 15.682 9.803 12.850 1.000 14.214 358 ARG AAA O 1
ATOM 2868 N N . LEU A 1 363 ? 14.463 8.307 11.635 1.000 11.701 359 LEU AAA N 1
ATOM 2869 C CA . LEU A 1 363 ? 13.353 9.226 11.351 1.000 10.270 359 LEU AAA CA 1
ATOM 2870 C C . LEU A 1 363 ? 12.459 9.319 12.587 1.000 10.219 359 LEU AAA C 1
ATOM 2871 O O . LEU A 1 363 ? 11.962 8.310 13.089 1.000 9.204 359 LEU AAA O 1
ATOM 2876 N N . PRO A 1 364 ? 12.331 10.514 13.188 1.000 9.547 360 PRO AAA N 1
ATOM 2877 C CA . PRO A 1 364 ? 11.802 10.599 14.548 1.000 9.529 360 PRO AAA CA 1
ATOM 2878 C C . PRO A 1 364 ? 10.320 10.234 14.684 1.000 10.004 360 PRO AAA C 1
ATOM 2879 O O . PRO A 1 364 ? 9.977 9.597 15.661 1.000 11.032 360 PRO AAA O 1
ATOM 2883 N N . VAL A 1 365 ? 9.475 10.610 13.743 1.000 10.234 361 VAL AAA N 1
ATOM 2884 C CA . VAL A 1 365 ? 8.029 10.293 13.883 1.000 9.562 361 VAL AAA CA 1
ATOM 2885 C C . VAL A 1 365 ? 7.880 8.788 13.668 1.000 9.847 361 VAL AAA C 1
ATOM 2886 O O . VAL A 1 365 ? 7.191 8.128 14.452 1.000 9.547 361 VAL AAA O 1
ATOM 2890 N N . ALA A 1 366 ? 8.521 8.236 12.644 1.000 8.745 362 ALA AAA N 1
ATOM 2891 C CA . ALA A 1 366 ? 8.460 6.783 12.375 1.000 9.070 362 ALA AAA CA 1
ATOM 2892 C C . ALA A 1 366 ? 8.929 6.005 13.599 1.000 8.973 362 ALA AAA C 1
ATOM 2893 O O . ALA A 1 366 ? 8.289 5.019 13.983 1.000 8.425 362 ALA AAA O 1
ATOM 2895 N N . LYS A 1 367 ? 10.027 6.430 14.224 1.000 9.476 363 LYS AAA N 1
ATOM 2896 C CA . LYS A 1 367 ? 10.551 5.751 15.422 1.000 9.844 363 LYS AAA CA 1
ATOM 2897 C C . LYS A 1 367 ? 9.483 5.808 16.529 1.000 9.124 363 LYS AAA C 1
ATOM 2898 O O . LYS A 1 367 ? 9.161 4.774 17.152 1.000 9.738 363 LYS AAA O 1
ATOM 2904 N N . GLN A 1 368 ? 8.916 6.981 16.747 1.000 9.469 364 GLN AAA N 1
ATOM 2905 C CA . GLN A 1 368 ? 7.883 7.152 17.803 1.000 10.081 364 GLN AAA CA 1
ATOM 2906 C C . GLN A 1 368 ? 6.707 6.209 17.541 1.000 9.184 364 GLN AAA C 1
ATOM 2907 O O . GLN A 1 368 ? 6.284 5.523 18.464 1.000 9.821 364 GLN AAA O 1
ATOM 2913 N N . LEU A 1 369 ? 6.179 6.152 16.314 1.000 8.994 365 LEU AAA N 1
ATOM 2914 C CA . LEU A 1 369 ? 4.956 5.361 16.091 1.000 9.057 365 LEU AAA CA 1
ATOM 2915 C C . LEU A 1 369 ? 5.277 3.879 16.289 1.000 8.823 365 LEU AAA C 1
ATOM 2916 O O . LEU A 1 369 ? 4.403 3.125 16.735 1.000 8.590 365 LEU AAA O 1
ATOM 2921 N N . GLY A 1 370 ? 6.493 3.430 15.970 1.000 8.919 366 GLY AAA N 1
ATOM 2922 C CA . GLY A 1 370 ? 6.842 2.025 16.250 1.000 9.571 366 GLY AAA CA 1
ATOM 2923 C C . GLY A 1 370 ? 6.731 1.727 17.730 1.000 9.151 366 GLY AAA C 1
ATOM 2924 O O . GLY A 1 370 ? 6.381 0.606 18.100 1.000 10.386 366 GLY AAA O 1
ATOM 2925 N N . GLU A 1 371 ? 7.057 2.706 18.568 1.000 9.690 367 GLU AAA N 1
ATOM 2926 C CA . GLU A 1 371 ? 7.104 2.558 20.043 1.000 10.349 367 GLU AAA CA 1
ATOM 2927 C C . GLU A 1 371 ? 5.699 2.683 20.634 1.000 9.734 367 GLU AAA C 1
ATOM 2928 O O . GLU A 1 371 ? 5.472 2.137 21.726 1.000 9.862 367 GLU AAA O 1
ATOM 2934 N N . THR A 1 372 ? 4.808 3.445 20.013 1.000 9.133 368 THR AAA N 1
ATOM 2935 C CA . THR A 1 372 ? 3.524 3.848 20.638 1.000 8.727 368 THR AAA CA 1
ATOM 2936 C C . THR A 1 372 ? 2.311 3.111 20.059 1.000 8.597 368 THR AAA C 1
ATOM 2937 O O . THR A 1 372 ? 1.242 3.139 20.703 1.000 9.183 368 THR AAA O 1
ATOM 2941 N N . SER A 1 373 ? 2.432 2.479 18.899 1.000 8.509 369 SER AAA N 1
ATOM 2942 C CA . SER A 1 373 ? 1.265 1.875 18.219 1.000 8.063 369 SER AAA CA 1
ATOM 2943 C C . SER A 1 373 ? 0.658 0.744 19.047 1.000 8.477 369 SER AAA C 1
ATOM 2944 O O . SER A 1 373 ? 1.403 -0.147 19.516 1.000 8.921 369 SER AAA O 1
ATOM 2947 N N . LEU A 1 374 ? -0.659 0.751 19.102 1.000 8.929 370 LEU AAA N 1
ATOM 2948 C CA . LEU A 1 374 ? -1.510 -0.387 19.500 1.000 8.657 370 LEU AAA CA 1
ATOM 2949 C C . LEU A 1 374 ? -2.436 -0.666 18.337 1.000 9.141 370 LEU AAA C 1
ATOM 2950 O O . LEU A 1 374 ? -3.102 0.257 17.859 1.000 10.177 370 LEU AAA O 1
ATOM 2955 N N . MET A 1 375 ? -2.445 -1.898 17.859 1.000 8.008 371 MET AAA N 1
ATOM 2956 C CA . MET A 1 375 ? -3.206 -2.265 16.645 1.000 8.411 371 MET AAA CA 1
ATOM 2957 C C . MET A 1 375 ? -4.223 -3.355 16.985 1.000 8.327 371 MET AAA C 1
ATOM 2958 O O . MET A 1 375 ? -3.854 -4.367 17.634 1.000 10.162 371 MET AAA O 1
ATOM 2963 N N . PHE A 1 376 ? -5.463 -3.137 16.586 1.000 8.373 372 PHE AAA N 1
ATOM 2964 C CA . PHE A 1 376 ? -6.589 -4.043 16.849 1.000 8.955 372 PHE AAA CA 1
ATOM 2965 C C . PHE A 1 376 ? -7.174 -4.516 15.526 1.000 9.192 372 PHE AAA C 1
ATOM 2966 O O . PHE A 1 376 ? -7.027 -3.838 14.469 1.000 9.721 372 PHE AAA O 1
ATOM 2974 N N . LEU A 1 377 ? -7.823 -5.666 15.584 1.000 9.193 373 LEU AAA N 1
ATOM 2975 C CA . LEU A 1 377 ? -8.488 -6.283 14.427 1.000 9.310 373 LEU AAA CA 1
ATOM 2976 C C . LEU A 1 377 ? -9.928 -5.796 14.329 1.000 9.159 373 LEU AAA C 1
ATOM 2977 O O . LEU A 1 377 ? -10.626 -5.650 15.367 1.000 10.578 373 LEU AAA O 1
ATOM 2982 N N . VAL A 1 378 ? -10.405 -5.610 13.096 1.000 8.235 374 VAL AAA N 1
ATOM 2983 C CA . VAL A 1 378 ? -11.737 -5.045 12.790 1.000 8.545 374 VAL AAA CA 1
ATOM 2984 C C . VAL A 1 378 ? -12.356 -5.783 11.603 1.000 8.364 374 VAL AAA C 1
ATOM 2985 O O . VAL A 1 378 ? -13.319 -5.270 11.040 1.000 8.600 374 VAL AAA O 1
ATOM 2989 N N . HIS A 1 379 ? -11.849 -6.949 11.243 1.000 9.123 375 HIS AAA N 1
ATOM 2990 C CA . HIS A 1 379 ? -12.289 -7.649 10.010 1.000 9.444 375 HIS AAA CA 1
ATOM 2991 C C . HIS A 1 379 ? -13.754 -8.056 10.126 1.000 10.085 375 HIS AAA C 1
ATOM 2992 O O . HIS A 1 379 ? -14.327 -8.154 11.213 1.000 9.613 375 HIS AAA O 1
ATOM 2999 N N . PRO A 1 380 ? -14.432 -8.234 8.978 1.000 9.862 376 PRO AAA N 1
ATOM 3000 C CA . PRO A 1 380 ? -15.887 -8.287 8.953 1.000 10.521 376 PRO AAA CA 1
ATOM 3001 C C . PRO A 1 380 ? -16.570 -9.475 9.644 1.000 11.243 376 PRO AAA C 1
ATOM 3002 O O . PRO A 1 380 ? -17.783 -9.375 9.901 1.000 12.058 376 PRO AAA O 1
ATOM 3006 N N . THR A 1 381 ? -15.845 -10.551 9.917 1.000 9.636 377 THR AAA N 1
ATOM 3007 C CA . THR A 1 381 ? -16.431 -11.723 10.601 1.000 10.700 377 THR AAA CA 1
ATOM 3008 C C . THR A 1 381 ? -16.503 -11.484 12.111 1.000 11.247 377 THR AAA C 1
ATOM 3009 O O . THR A 1 381 ? -17.124 -12.324 12.796 1.000 12.529 377 THR AAA O 1
ATOM 3013 N N . LEU A 1 382 ? -15.824 -10.483 12.661 1.000 10.504 378 LEU AAA N 1
ATOM 3014 C CA . LEU A 1 382 ? -15.871 -10.276 14.135 1.000 10.736 378 LEU AAA CA 1
ATOM 3015 C C . LEU A 1 382 ? -17.308 -9.994 14.557 1.000 11.335 378 LEU AAA C 1
ATOM 3016 O O . LEU A 1 382 ? -17.993 -9.146 13.954 1.000 11.996 378 LEU AAA O 1
ATOM 3021 N N . THR A 1 383 ? -17.771 -10.696 15.586 1.000 11.463 379 THR AAA N 1
ATOM 3022 C CA . THR A 1 383 ? -19.167 -10.545 16.045 1.000 12.164 379 THR AAA CA 1
ATOM 3023 C C . THR A 1 383 ? -19.297 -9.301 16.919 1.000 13.616 379 THR AAA C 1
ATOM 3024 O O . THR A 1 383 ? -18.265 -8.812 17.440 1.000 11.977 379 THR AAA O 1
ATOM 3028 N N . GLU A 1 384 ? -20.529 -8.848 17.122 1.000 14.217 380 GLU AAA N 1
ATOM 3029 C CA . GLU A 1 384 ? -20.820 -7.762 18.089 1.000 14.789 380 GLU AAA CA 1
ATOM 3030 C C . GLU A 1 384 ? -20.164 -8.124 19.420 1.000 13.802 380 GLU AAA C 1
ATOM 3031 O O . GLU A 1 384 ? -19.583 -7.243 20.074 1.000 13.003 380 GLU AAA O 1
ATOM 3037 N N . ASP A 1 385 ? -20.264 -9.377 19.849 1.000 13.540 381 ASP AAA N 1
ATOM 3038 C CA . ASP A 1 385 ? -19.736 -9.759 21.175 1.000 13.074 381 ASP AAA CA 1
ATOM 3039 C C . ASP A 1 385 ? -18.203 -9.660 21.180 1.000 11.778 381 ASP AAA C 1
ATOM 3040 O O . ASP A 1 385 ? -17.631 -9.295 22.212 1.000 12.198 381 ASP AAA O 1
ATOM 3045 N N . GLU A 1 386 ? -17.535 -10.013 20.084 1.000 11.322 382 GLU AAA N 1
ATOM 3046 C CA . GLU A 1 386 ? -16.060 -9.939 20.040 1.000 10.374 382 GLU AAA CA 1
ATOM 3047 C C . GLU A 1 386 ? -15.629 -8.471 20.087 1.000 9.495 382 GLU AAA C 1
ATOM 3048 O O . GLU A 1 386 ? -14.635 -8.168 20.765 1.000 10.538 382 GLU AAA O 1
ATOM 3054 N N . ILE A 1 387 ? -16.356 -7.587 19.437 1.000 9.811 383 ILE AAA N 1
ATOM 3055 C CA . ILE A 1 387 ? -16.027 -6.143 19.516 1.000 10.882 383 ILE AAA CA 1
ATOM 3056 C C . ILE A 1 387 ? -16.300 -5.647 20.947 1.000 11.229 383 ILE AAA C 1
ATOM 3057 O O . ILE A 1 387 ? -15.465 -4.902 21.485 1.000 10.683 383 ILE AAA O 1
ATOM 3062 N N . LYS A 1 388 ? -17.386 -6.124 21.568 1.000 11.216 384 LYS AAA N 1
ATOM 3063 C CA . LYS A 1 388 ? -17.708 -5.805 22.994 1.000 11.858 384 LYS AAA CA 1
ATOM 3064 C C . LYS A 1 388 ? -16.539 -6.250 23.881 1.000 11.304 384 LYS AAA C 1
ATOM 3065 O O . LYS A 1 388 ? -16.081 -5.478 24.760 1.000 10.950 384 LYS AAA O 1
ATOM 3071 N N . GLN A 1 389 ? -16.033 -7.454 23.679 1.000 10.607 385 GLN AAA N 1
ATOM 3072 C CA . GLN A 1 389 ? -14.890 -7.960 24.455 1.000 11.173 385 GLN AAA CA 1
ATOM 3073 C C . GLN A 1 389 ? -13.668 -7.075 24.216 1.000 11.142 385 GLN AAA C 1
ATOM 3074 O O . GLN A 1 389 ? -12.876 -6.890 25.153 1.000 11.449 385 GLN AAA O 1
ATOM 3080 N N . THR A 1 390 ? -13.457 -6.615 22.983 1.000 11.424 386 THR AAA N 1
ATOM 3081 C CA . THR A 1 390 ? -12.318 -5.713 22.659 1.000 11.249 386 THR AAA CA 1
ATOM 3082 C C . THR A 1 390 ? -12.433 -4.436 23.509 1.000 10.346 386 THR AAA C 1
ATOM 3083 O O . THR A 1 390 ? -11.461 -4.057 24.175 1.000 11.235 386 THR AAA O 1
ATOM 3087 N N . VAL A 1 391 ? -13.570 -3.785 23.462 1.000 10.795 387 VAL AAA N 1
ATOM 3088 C CA . VAL A 1 391 ? -13.852 -2.556 24.245 1.000 12.159 387 VAL AAA CA 1
ATOM 3089 C C . VAL A 1 391 ? -13.606 -2.847 25.727 1.000 12.333 387 VAL AAA C 1
ATOM 3090 O O . VAL A 1 391 ? -13.010 -2.015 26.405 1.000 12.771 387 VAL AAA O 1
ATOM 3094 N N . GLN A 1 392 ? -14.086 -3.982 26.223 1.000 12.603 388 GLN AAA N 1
ATOM 3095 C CA . GLN A 1 392 ? -14.009 -4.275 27.667 1.000 12.745 388 GLN AAA CA 1
ATOM 3096 C C . GLN A 1 392 ? -12.572 -4.529 28.083 1.000 11.907 388 GLN AAA C 1
ATOM 3097 O O . GLN A 1 392 ? -12.220 -4.172 29.231 1.000 12.191 388 GLN AAA O 1
ATOM 3103 N N . ALA A 1 393 ? -11.742 -5.113 27.224 1.000 11.450 389 ALA AAA N 1
ATOM 3104 C CA . ALA A 1 393 ? -10.320 -5.360 27.536 1.000 11.935 389 ALA AAA CA 1
ATOM 3105 C C . ALA A 1 393 ? -9.600 -4.008 27.576 1.000 11.985 389 ALA AAA C 1
ATOM 3106 O O . ALA A 1 393 ? -8.751 -3.791 28.468 1.000 12.577 389 ALA AAA O 1
ATOM 3108 N N . ILE A 1 394 ? -9.905 -3.127 26.623 1.000 12.479 390 ILE AAA N 1
ATOM 3109 C CA . ILE A 1 394 ? -9.306 -1.764 26.598 1.000 12.032 390 ILE AAA CA 1
ATOM 3110 C C . ILE A 1 394 ? -9.700 -1.045 27.892 1.000 12.580 390 ILE AAA C 1
ATOM 3111 O O . ILE A 1 394 ? -8.814 -0.522 28.591 1.000 11.701 390 ILE AAA O 1
ATOM 3116 N N . ASP A 1 395 ? -10.982 -1.033 28.226 1.000 12.716 391 ASP AAA N 1
ATOM 3117 C CA . ASP A 1 395 ? -11.463 -0.334 29.440 1.000 12.370 391 ASP AAA CA 1
ATOM 3118 C C . ASP A 1 395 ? -10.826 -0.974 30.684 1.000 12.575 391 ASP AAA C 1
ATOM 3119 O O . ASP A 1 395 ? -10.470 -0.218 31.616 1.000 13.412 391 ASP AAA O 1
ATOM 3124 N N . GLY A 1 396 ? -10.700 -2.298 30.743 1.000 12.760 392 GLY AAA N 1
ATOM 3125 C CA . GLY A 1 396 ? -10.151 -2.971 31.939 1.000 13.523 392 GLY AAA CA 1
ATOM 3126 C C . GLY A 1 396 ? -8.705 -2.596 32.170 1.000 13.727 392 GLY AAA C 1
ATOM 3127 O O . GLY A 1 396 ? -8.328 -2.229 33.308 1.000 14.847 392 GLY AAA O 1
ATOM 3128 N N . VAL A 1 397 ? -7.889 -2.631 31.115 1.000 11.311 393 VAL AAA N 1
ATOM 3129 C CA . VAL A 1 397 ? -6.445 -2.363 31.238 1.000 11.311 393 VAL AAA CA 1
ATOM 3130 C C . VAL A 1 397 ? -6.236 -0.875 31.506 1.000 11.348 393 VAL AAA C 1
ATOM 3131 O O . VAL A 1 397 ? -5.447 -0.540 32.398 1.000 12.697 393 VAL AAA O 1
ATOM 3135 N N . PHE A 1 398 ? -6.940 0.004 30.810 1.000 10.918 394 PHE AAA N 1
ATOM 3136 C CA . PHE A 1 398 ? -6.713 1.454 31.008 1.000 10.804 394 PHE AAA CA 1
ATOM 3137 C C . PHE A 1 398 ? -7.283 1.887 32.369 1.000 12.262 394 PHE AAA C 1
ATOM 3138 O O . PHE A 1 398 ? -6.680 2.785 32.976 1.000 11.600 394 PHE AAA O 1
ATOM 3146 N N . ALA A 1 399 ? -8.361 1.269 32.852 1.000 11.798 395 ALA AAA N 1
ATOM 3147 C CA . ALA A 1 399 ? -8.863 1.534 34.221 1.000 13.562 395 ALA AAA CA 1
ATOM 3148 C C . ALA A 1 399 ? -7.781 1.138 35.233 1.000 14.272 395 ALA AAA C 1
ATOM 3149 O O . ALA A 1 399 ? -7.564 1.896 36.206 1.000 14.571 395 ALA AAA O 1
ATOM 3151 N N . ASN A 1 400 ? -7.078 0.042 35.003 1.000 14.583 396 ASN AAA N 1
ATOM 3152 C CA A ASN A 1 400 ? -5.927 -0.397 35.835 0.500 16.835 396 ASN AAA CA 1
ATOM 3153 C CA B ASN A 1 400 ? -5.947 -0.369 35.875 0.500 15.840 396 ASN AAA CA 1
ATOM 3154 C C . ASN A 1 400 ? -4.824 0.670 35.811 1.000 16.857 396 ASN AAA C 1
ATOM 3155 O O . ASN A 1 400 ? -4.306 1.045 36.879 1.000 19.506 396 ASN AAA O 1
ATOM 3164 N N . ILE A 1 401 ? -4.467 1.145 34.623 1.000 14.357 397 ILE AAA N 1
ATOM 3165 C CA . ILE A 1 401 ? -3.458 2.222 34.467 1.000 13.483 397 ILE AAA CA 1
ATOM 3166 C C . ILE A 1 401 ? -3.903 3.452 35.255 1.000 13.796 397 ILE AAA C 1
ATOM 3167 O O . ILE A 1 401 ? -3.069 4.064 35.914 1.000 15.438 397 ILE AAA O 1
ATOM 3172 N N . HIS A 1 402 ? -5.168 3.831 35.128 1.000 13.331 398 HIS AAA N 1
ATOM 3173 C CA . HIS A 1 402 ? -5.710 5.077 35.727 1.000 15.727 398 HIS AAA CA 1
ATOM 3174 C C . HIS A 1 402 ? -5.709 4.989 37.266 1.000 19.017 398 HIS AAA C 1
ATOM 3175 O O . HIS A 1 402 ? -5.496 6.043 37.915 1.000 18.430 398 HIS AAA O 1
ATOM 3182 N N . ASN A 1 403 ? -5.941 3.795 37.819 1.000 22.863 399 ASN AAA N 1
ATOM 3183 C CA . ASN A 1 403 ? -6.329 3.570 39.240 1.000 29.522 399 ASN AAA CA 1
ATOM 3184 C C . ASN A 1 403 ? -5.323 2.620 39.900 1.000 34.603 399 ASN AAA C 1
ATOM 3185 O O . ASN A 1 403 ? -4.242 2.988 40.360 1.000 35.645 399 ASN AAA O 1
ATOM 3190 N N . PRO B 1 9 ? -13.715 -32.633 -29.703 1.000 39.945 5 PRO BBB N 1
ATOM 3191 C CA . PRO B 1 9 ? -12.254 -32.475 -29.367 1.000 35.170 5 PRO BBB CA 1
ATOM 3192 C C . PRO B 1 9 ? -11.730 -33.756 -28.706 1.000 27.057 5 PRO BBB C 1
ATOM 3193 O O . PRO B 1 9 ? -12.558 -34.543 -28.180 1.000 29.832 5 PRO BBB O 1
ATOM 3195 N N . PHE B 1 10 ? -10.404 -33.924 -28.647 1.000 20.455 6 PHE BBB N 1
ATOM 3196 C CA . PHE B 1 10 ? -9.772 -35.005 -27.852 1.000 15.376 6 PHE BBB CA 1
ATOM 3197 C C . PHE B 1 10 ? -9.920 -34.727 -26.349 1.000 13.179 6 PHE BBB C 1
ATOM 3198 O O . PHE B 1 10 ? -10.049 -33.555 -25.943 1.000 14.393 6 PHE BBB O 1
ATOM 3206 N N . SER B 1 11 ? -9.863 -35.787 -25.557 1.000 11.903 7 SER BBB N 1
ATOM 3207 C CA . SER B 1 11 ? -9.856 -35.750 -24.081 1.000 11.553 7 SER BBB CA 1
ATOM 3208 C C . SER B 1 11 ? -8.967 -34.609 -23.603 1.000 12.497 7 SER BBB C 1
ATOM 3209 O O . SER B 1 11 ? -7.877 -34.376 -24.140 1.000 12.242 7 SER BBB O 1
ATOM 3212 N N . PRO B 1 12 ? -9.421 -33.868 -22.580 1.000 11.815 8 PRO BBB N 1
ATOM 3213 C CA . PRO B 1 12 ? -8.735 -32.650 -22.173 1.000 10.949 8 PRO BBB CA 1
ATOM 3214 C C . PRO B 1 12 ? -7.405 -32.880 -21.457 1.000 9.968 8 PRO BBB C 1
ATOM 3215 O O . PRO B 1 12 ? -7.223 -33.873 -20.760 1.000 9.467 8 PRO BBB O 1
ATOM 3219 N N . TRP B 1 13 ? -6.513 -31.912 -21.612 1.000 9.798 9 TRP BBB N 1
ATOM 3220 C CA . TRP B 1 13 ? -5.362 -31.737 -20.703 1.000 9.052 9 TRP BBB CA 1
ATOM 3221 C C . TRP B 1 13 ? -5.209 -30.254 -20.451 1.000 8.093 9 TRP BBB C 1
ATOM 3222 O O . TRP B 1 13 ? -5.119 -29.489 -21.400 1.000 9.364 9 TRP BBB O 1
ATOM 3233 N N . PRO B 1 14 ? -5.224 -29.770 -19.191 1.000 8.650 10 PRO BBB N 1
ATOM 3234 C CA . PRO B 1 14 ? -5.376 -30.607 -18.009 1.000 8.292 10 PRO BBB CA 1
ATOM 3235 C C . PRO B 1 14 ? -6.800 -31.167 -17.853 1.000 8.464 10 PRO BBB C 1
ATOM 3236 O O . PRO B 1 14 ? -7.695 -30.787 -18.571 1.000 8.451 10 PRO BBB O 1
ATOM 3240 N N . SER B 1 15 ? -6.945 -32.108 -16.929 1.000 8.882 11 SER BBB N 1
ATOM 3241 C CA . SER B 1 15 ? -8.231 -32.783 -16.640 1.000 9.447 11 SER BBB CA 1
ATOM 3242 C C . SER B 1 15 ? -8.308 -33.000 -15.137 1.000 9.214 11 SER BBB C 1
ATOM 3243 O O . SER B 1 15 ? -7.806 -34.007 -14.632 1.000 9.795 11 SER BBB O 1
ATOM 3246 N N . PHE B 1 16 ? -8.840 -32.024 -14.423 1.000 8.547 12 PHE BBB N 1
ATOM 3247 C CA . PHE B 1 16 ? -8.945 -32.087 -12.956 1.000 9.310 12 PHE BBB CA 1
ATOM 3248 C C . PHE B 1 16 ? -10.063 -33.030 -12.517 1.000 8.758 12 PHE BBB C 1
ATOM 3249 O O . PHE B 1 16 ? -11.153 -33.007 -13.050 1.000 9.855 12 PHE BBB O 1
ATOM 3257 N N . THR B 1 17 ? -9.738 -33.814 -11.516 1.000 9.123 13 THR BBB N 1
ATOM 3258 C CA . THR B 1 17 ? -10.636 -34.817 -10.925 1.000 8.498 13 THR BBB CA 1
ATOM 3259 C C . THR B 1 17 ? -11.410 -34.233 -9.755 1.000 9.475 13 THR BBB C 1
ATOM 3260 O O . THR B 1 17 ? -10.974 -33.234 -9.133 1.000 9.459 13 THR BBB O 1
ATOM 3264 N N . GLN B 1 18 ? -12.487 -34.913 -9.352 1.000 9.172 14 GLN BBB N 1
ATOM 3265 C CA . GLN B 1 18 ? -13.221 -34.540 -8.132 1.000 9.001 14 GLN BBB CA 1
ATOM 3266 C C . GLN B 1 18 ? -12.289 -34.585 -6.928 1.000 8.506 14 GLN BBB C 1
ATOM 3267 O O . GLN B 1 18 ? -12.456 -33.758 -6.021 1.000 8.957 14 GLN BBB O 1
ATOM 3273 N N . ILE B 1 19 ? -11.353 -35.522 -6.857 1.000 8.327 15 ILE BBB N 1
ATOM 3274 C CA . ILE B 1 19 ? -10.405 -35.585 -5.716 1.000 8.735 15 ILE BBB CA 1
ATOM 3275 C C . ILE B 1 19 ? -9.669 -34.240 -5.628 1.000 8.637 15 ILE BBB C 1
ATOM 3276 O O . ILE B 1 19 ? -9.465 -33.710 -4.502 1.000 9.280 15 ILE BBB O 1
ATOM 3281 N N . GLU B 1 20 ? -9.175 -33.748 -6.767 1.000 8.398 16 GLU BBB N 1
ATOM 3282 C CA . GLU B 1 20 ? -8.438 -32.470 -6.806 1.000 8.265 16 GLU BBB CA 1
ATOM 3283 C C . GLU B 1 20 ? -9.365 -31.303 -6.457 1.000 8.146 16 GLU BBB C 1
ATOM 3284 O O . GLU B 1 20 ? -8.946 -30.417 -5.696 1.000 8.709 16 GLU BBB O 1
ATOM 3290 N N . ALA B 1 21 ? -10.571 -31.252 -6.995 1.000 8.595 17 ALA BBB N 1
ATOM 3291 C CA . ALA B 1 21 ? -11.526 -30.170 -6.669 1.000 9.117 17 ALA BBB CA 1
ATOM 3292 C C . ALA B 1 21 ? -11.848 -30.196 -5.178 1.000 9.836 17 ALA BBB C 1
ATOM 3293 O O . ALA B 1 21 ? -11.886 -29.135 -4.528 1.000 9.693 17 ALA BBB O 1
ATOM 3295 N N . ASP B 1 22 ? -12.061 -31.385 -4.610 1.000 9.430 18 ASP BBB N 1
ATOM 3296 C CA . ASP B 1 22 ? -12.361 -31.495 -3.166 1.000 9.832 18 ASP BBB CA 1
ATOM 3297 C C . ASP B 1 22 ? -11.160 -31.001 -2.361 1.000 9.924 18 ASP BBB C 1
ATOM 3298 O O . ASP B 1 22 ? -11.342 -30.367 -1.313 1.000 9.719 18 ASP BBB O 1
ATOM 3303 N N . ALA B 1 23 ? -9.945 -31.296 -2.788 1.000 10.197 19 ALA BBB N 1
ATOM 3304 C CA . ALA B 1 23 ? -8.720 -30.915 -2.055 1.000 10.154 19 ALA BBB CA 1
ATOM 3305 C C . ALA B 1 23 ? -8.595 -29.385 -2.040 1.000 10.365 19 ALA BBB C 1
ATOM 3306 O O . ALA B 1 23 ? -8.304 -28.843 -0.966 1.000 10.280 19 ALA BBB O 1
ATOM 3308 N N . VAL B 1 24 ? -8.820 -28.713 -3.161 1.000 8.708 20 VAL BBB N 1
ATOM 3309 C CA . VAL B 1 24 ? -8.648 -27.242 -3.180 1.000 9.744 20 VAL BBB CA 1
ATOM 3310 C C . VAL B 1 24 ? -9.764 -26.634 -2.336 1.000 10.282 20 VAL BBB C 1
ATOM 3311 O O . VAL B 1 24 ? -9.519 -25.639 -1.654 1.000 9.817 20 VAL BBB O 1
ATOM 3315 N N . SER B 1 25 ? -10.974 -27.164 -2.407 1.000 9.795 21 SER BBB N 1
ATOM 3316 C CA A SER B 1 25 ? -12.112 -26.667 -1.595 0.500 9.991 21 SER BBB CA 1
ATOM 3317 C CA B SER B 1 25 ? -12.126 -26.704 -1.582 0.500 11.255 21 SER BBB CA 1
ATOM 3318 C C . SER B 1 25 ? -11.771 -26.816 -0.099 1.000 10.809 21 SER BBB C 1
ATOM 3319 O O . SER B 1 25 ? -12.008 -25.882 0.662 1.000 9.696 21 SER BBB O 1
ATOM 3324 N N . ARG B 1 26 ? -11.225 -27.950 0.303 1.000 11.077 22 ARG BBB N 1
ATOM 3325 C CA . ARG B 1 26 ? -10.870 -28.214 1.713 1.000 12.222 22 ARG BBB CA 1
ATOM 3326 C C . ARG B 1 26 ? -9.799 -27.222 2.154 1.000 10.573 22 ARG BBB C 1
ATOM 3327 O O . ARG B 1 26 ? -9.902 -26.656 3.268 1.000 10.143 22 ARG BBB O 1
ATOM 3335 N N . VAL B 1 27 ? -8.777 -27.015 1.329 1.000 9.172 23 VAL BBB N 1
ATOM 3336 C CA . VAL B 1 27 ? -7.673 -26.086 1.698 1.000 9.180 23 VAL BBB CA 1
ATOM 3337 C C . VAL B 1 27 ? -8.266 -24.677 1.864 1.000 8.827 23 VAL BBB C 1
ATOM 3338 O O . VAL B 1 27 ? -8.005 -23.989 2.892 1.000 8.350 23 VAL BBB O 1
ATOM 3342 N N . LEU B 1 28 ? -9.139 -24.272 0.955 1.000 8.282 24 LEU BBB N 1
ATOM 3343 C CA . LEU B 1 28 ? -9.732 -22.919 1.017 1.000 8.115 24 LEU BBB CA 1
ATOM 3344 C C . LEU B 1 28 ? -10.549 -22.781 2.306 1.000 9.107 24 LEU BBB C 1
ATOM 3345 O O . LEU B 1 28 ? -10.363 -21.799 3.056 1.000 9.751 24 LEU BBB O 1
ATOM 3350 N N . LEU B 1 29 ? -11.428 -23.733 2.599 1.000 8.863 25 LEU BBB N 1
ATOM 3351 C CA . LEU B 1 29 ? -12.356 -23.587 3.746 1.000 10.396 25 LEU BBB CA 1
ATOM 3352 C C . LEU B 1 29 ? -11.567 -23.678 5.048 1.000 9.528 25 LEU BBB C 1
ATOM 3353 O O . LEU B 1 29 ? -12.070 -23.136 6.046 1.000 9.871 25 LEU BBB O 1
ATOM 3358 N N . SER B 1 30 ? -10.383 -24.292 5.067 1.000 9.972 26 SER BBB N 1
ATOM 3359 C CA . SER B 1 30 ? -9.497 -24.347 6.253 1.000 10.054 26 SER BBB CA 1
ATOM 3360 C C . SER B 1 30 ? -9.024 -22.945 6.625 1.000 9.631 26 SER BBB C 1
ATOM 3361 O O . SER B 1 30 ? -8.617 -22.773 7.764 1.000 10.267 26 SER BBB O 1
ATOM 3364 N N . ASN B 1 31 ? -8.997 -22.025 5.654 1.000 9.041 27 ASN BBB N 1
ATOM 3365 C CA . ASN B 1 31 ? -8.447 -20.641 5.775 1.000 9.049 27 ASN BBB CA 1
ATOM 3366 C C . ASN B 1 31 ? -6.922 -20.675 5.849 1.000 9.449 27 ASN BBB C 1
ATOM 3367 O O . ASN B 1 31 ? -6.327 -19.597 5.880 1.000 11.248 27 ASN BBB O 1
ATOM 3372 N N . GLN B 1 32 ? -6.308 -21.841 5.807 1.000 9.969 28 GLN BBB N 1
ATOM 3373 C CA . GLN B 1 32 ? -4.840 -21.969 5.864 1.000 11.042 28 GLN BBB CA 1
ATOM 3374 C C . GLN B 1 32 ? -4.335 -21.926 4.426 1.000 9.611 28 GLN BBB C 1
ATOM 3375 O O . GLN B 1 32 ? -4.040 -22.957 3.857 1.000 9.934 28 GLN BBB O 1
ATOM 3381 N N . VAL B 1 33 ? -4.320 -20.731 3.820 1.000 8.467 29 VAL BBB N 1
ATOM 3382 C CA . VAL B 1 33 ? -4.254 -20.619 2.336 1.000 8.696 29 VAL BBB CA 1
ATOM 3383 C C . VAL B 1 33 ? -2.878 -20.165 1.864 1.000 7.906 29 VAL BBB C 1
ATOM 3384 O O . VAL B 1 33 ? -2.604 -20.270 0.655 1.000 7.505 29 VAL BBB O 1
ATOM 3388 N N . ASN B 1 34 ? -2.011 -19.766 2.764 1.000 7.745 30 ASN BBB N 1
ATOM 3389 C CA . ASN B 1 34 ? -0.724 -19.161 2.418 1.000 8.134 30 ASN BBB CA 1
ATOM 3390 C C . ASN B 1 34 ? 0.432 -20.058 2.873 1.000 8.276 30 ASN BBB C 1
ATOM 3391 O O . ASN B 1 34 ? 0.263 -20.873 3.838 1.000 7.870 30 ASN BBB O 1
ATOM 3396 N N . TYR B 1 35 ? 1.566 -19.954 2.197 1.000 7.700 31 TYR BBB N 1
ATOM 3397 C CA . TYR B 1 35 ? 2.862 -20.580 2.577 1.000 7.949 31 TYR BBB CA 1
ATOM 3398 C C . TYR B 1 35 ? 3.150 -20.435 4.073 1.000 8.541 31 TYR BBB C 1
ATOM 3399 O O . TYR B 1 35 ? 3.846 -21.306 4.618 1.000 9.870 31 TYR BBB O 1
ATOM 3408 N N . TRP B 1 36 ? 2.717 -19.336 4.690 1.000 8.465 32 TRP BBB N 1
ATOM 3409 C CA . TRP B 1 36 ? 3.013 -18.992 6.100 1.000 9.235 32 TRP BBB CA 1
ATOM 3410 C C . TRP B 1 36 ? 1.857 -19.376 7.024 1.000 9.817 32 TRP BBB C 1
ATOM 3411 O O . TRP B 1 36 ? 1.995 -19.112 8.236 1.000 12.054 32 TRP BBB O 1
ATOM 3422 N N . THR B 1 37 ? 0.731 -19.866 6.527 1.000 9.828 33 THR BBB N 1
ATOM 3423 C CA . THR B 1 37 ? -0.417 -20.210 7.412 1.000 10.577 33 THR BBB CA 1
ATOM 3424 C C . THR B 1 37 ? -0.848 -21.665 7.252 1.000 11.825 33 THR BBB C 1
ATOM 3425 O O . THR B 1 37 ? -1.728 -22.088 8.022 1.000 15.023 33 THR BBB O 1
ATOM 3429 N N . GLY B 1 38 ? -0.261 -22.420 6.340 1.000 11.095 34 GLY BBB N 1
ATOM 3430 C CA . GLY B 1 38 ? -0.522 -23.858 6.205 1.000 10.279 34 GLY BBB CA 1
ATOM 3431 C C . GLY B 1 38 ? 0.749 -24.628 5.942 1.000 10.215 34 GLY BBB C 1
ATOM 3432 O O . GLY B 1 38 ? 1.853 -24.047 5.896 1.000 11.137 34 GLY BBB O 1
ATOM 3433 N N . GLN B 1 39 ? 0.592 -25.935 5.759 1.000 10.362 35 GLN BBB N 1
ATOM 3434 C CA . GLN B 1 39 ? 1.724 -26.867 5.587 1.000 10.854 35 GLN BBB CA 1
ATOM 3435 C C . GLN B 1 39 ? 1.646 -27.598 4.253 1.000 10.026 35 GLN BBB C 1
ATOM 3436 O O . GLN B 1 39 ? 2.491 -28.486 4.045 1.000 11.019 35 GLN BBB O 1
ATOM 3442 N N . GLU B 1 40 ? 0.727 -27.245 3.359 1.000 8.955 36 GLU BBB N 1
ATOM 3443 C CA . GLU B 1 40 ? 0.675 -27.967 2.062 1.000 9.110 36 GLU BBB CA 1
ATOM 3444 C C . GLU B 1 40 ? 1.954 -27.698 1.238 1.000 9.058 36 GLU BBB C 1
ATOM 3445 O O . GLU B 1 40 ? 2.579 -28.661 0.724 1.000 8.307 36 GLU BBB O 1
ATOM 3451 N N . CYS B 1 41 ? 2.331 -26.442 1.027 1.000 8.333 37 CYS BBB N 1
ATOM 3452 C CA . CYS B 1 41 ? 3.577 -26.136 0.290 1.000 8.433 37 CYS BBB CA 1
ATOM 3453 C C . CYS B 1 41 ? 4.773 -26.806 0.966 1.000 8.137 37 CYS BBB C 1
ATOM 3454 O O . CYS B 1 41 ? 5.598 -27.358 0.270 1.000 8.140 37 CYS BBB O 1
ATOM 3457 N N . ARG B 1 42 ? 4.853 -26.765 2.297 1.000 8.703 38 ARG BBB N 1
ATOM 3458 C CA . ARG B 1 42 ? 6.060 -27.278 2.975 1.000 9.127 38 ARG BBB CA 1
ATOM 3459 C C . ARG B 1 42 ? 6.160 -28.792 2.751 1.000 8.397 38 ARG BBB C 1
ATOM 3460 O O . ARG B 1 42 ? 7.271 -29.278 2.488 1.000 9.554 38 ARG BBB O 1
ATOM 3468 N N . GLN B 1 43 ? 5.041 -29.503 2.802 1.000 9.356 39 GLN BBB N 1
ATOM 3469 C CA . GLN B 1 43 ? 5.041 -30.969 2.562 1.000 9.920 39 GLN BBB CA 1
ATOM 3470 C C . GLN B 1 43 ? 5.261 -31.262 1.076 1.000 9.686 39 GLN BBB C 1
ATOM 3471 O O . GLN B 1 43 ? 5.965 -32.231 0.752 1.000 10.062 39 GLN BBB O 1
ATOM 3477 N N . PHE B 1 44 ? 4.741 -30.415 0.193 1.000 8.753 40 PHE BBB N 1
ATOM 3478 C CA . PHE B 1 44 ? 4.998 -30.561 -1.258 1.000 8.353 40 PHE BBB CA 1
ATOM 3479 C C . PHE B 1 44 ? 6.493 -30.448 -1.517 1.000 8.189 40 PHE BBB C 1
ATOM 3480 O O . PHE B 1 44 ? 7.026 -31.205 -2.334 1.000 7.689 40 PHE BBB O 1
ATOM 3488 N N . GLU B 1 45 ? 7.157 -29.495 -0.881 1.000 7.958 41 GLU BBB N 1
ATOM 3489 C CA . GLU B 1 45 ? 8.622 -29.320 -1.028 1.000 8.392 41 GLU BBB CA 1
ATOM 3490 C C . GLU B 1 45 ? 9.351 -30.611 -0.644 1.000 8.730 41 GLU BBB C 1
ATOM 3491 O O . GLU B 1 45 ? 10.196 -31.070 -1.409 1.000 9.529 41 GLU BBB O 1
ATOM 3497 N N . THR B 1 46 ? 9.082 -31.152 0.524 1.000 9.436 42 THR BBB N 1
ATOM 3498 C CA A THR B 1 46 ? 9.853 -32.342 0.956 0.500 9.700 42 THR BBB CA 1
ATOM 3499 C CA B THR B 1 46 ? 9.749 -32.386 1.030 0.500 9.503 42 THR BBB CA 1
ATOM 3500 C C . THR B 1 46 ? 9.471 -33.532 0.049 1.000 9.193 42 THR BBB C 1
ATOM 3501 O O . THR B 1 46 ? 10.384 -34.271 -0.337 1.000 9.846 42 THR BBB O 1
ATOM 3508 N N . GLU B 1 47 ? 8.203 -33.672 -0.334 1.000 9.136 43 GLU BBB N 1
ATOM 3509 C CA . GLU B 1 47 ? 7.780 -34.802 -1.196 1.000 9.161 43 GLU BBB CA 1
ATOM 3510 C C . GLU B 1 47 ? 8.416 -34.639 -2.569 1.000 9.439 43 GLU BBB C 1
ATOM 3511 O O . GLU B 1 47 ? 8.837 -35.636 -3.189 1.000 10.975 43 GLU BBB O 1
ATOM 3517 N N . PHE B 1 48 ? 8.418 -33.422 -3.112 1.000 8.926 44 PHE BBB N 1
ATOM 3518 C CA . PHE B 1 48 ? 8.980 -33.200 -4.459 1.000 8.055 44 PHE BBB CA 1
ATOM 3519 C C . PHE B 1 48 ? 10.487 -33.471 -4.458 1.000 7.924 44 PHE BBB C 1
ATOM 3520 O O . PHE B 1 48 ? 11.017 -34.099 -5.383 1.000 8.370 44 PHE BBB O 1
ATOM 3528 N N . ALA B 1 49 ? 11.192 -32.983 -3.455 1.000 8.238 45 ALA BBB N 1
ATOM 3529 C CA . ALA B 1 49 ? 12.640 -33.203 -3.357 1.000 9.087 45 ALA BBB CA 1
ATOM 3530 C C . ALA B 1 49 ? 12.898 -34.722 -3.391 1.000 9.391 45 ALA BBB C 1
ATOM 3531 O O . ALA B 1 49 ? 13.747 -35.181 -4.195 1.000 10.072 45 ALA BBB O 1
ATOM 3533 N N . GLU B 1 50 ? 12.181 -35.488 -2.586 1.000 10.673 46 GLU BBB N 1
ATOM 3534 C CA . GLU B 1 50 ? 12.380 -36.965 -2.524 1.000 12.582 46 GLU BBB CA 1
ATOM 3535 C C . GLU B 1 50 ? 12.113 -37.552 -3.907 1.000 10.993 46 GLU BBB C 1
ATOM 3536 O O . GLU B 1 50 ? 12.938 -38.352 -4.404 1.000 11.899 46 GLU BBB O 1
ATOM 3542 N N . TRP B 1 51 ? 11.002 -37.162 -4.521 1.000 9.831 47 TRP BBB N 1
ATOM 3543 C CA . TRP B 1 51 ? 10.603 -37.700 -5.841 1.000 10.382 47 TRP BBB CA 1
ATOM 3544 C C . TRP B 1 51 ? 11.668 -37.365 -6.891 1.000 11.110 47 TRP BBB C 1
ATOM 3545 O O . TRP B 1 51 ? 11.957 -38.227 -7.773 1.000 11.802 47 TRP BBB O 1
ATOM 3556 N N . ALA B 1 52 ? 12.248 -36.161 -6.838 1.000 10.509 48 ALA BBB N 1
ATOM 3557 C CA . ALA B 1 52 ? 13.213 -35.669 -7.855 1.000 11.542 48 ALA BBB CA 1
ATOM 3558 C C . ALA B 1 52 ? 14.666 -35.959 -7.464 1.000 11.349 48 ALA BBB C 1
ATOM 3559 O O . ALA B 1 52 ? 15.563 -35.343 -8.028 1.000 11.568 48 ALA BBB O 1
ATOM 3561 N N . ASP B 1 53 ? 14.905 -36.864 -6.511 1.000 10.324 49 ASP BBB N 1
ATOM 3562 C CA . ASP B 1 53 ? 16.267 -37.325 -6.152 1.000 12.137 49 ASP BBB CA 1
ATOM 3563 C C . ASP B 1 53 ? 17.138 -36.152 -5.695 1.000 11.297 49 ASP BBB C 1
ATOM 3564 O O . ASP B 1 53 ? 18.351 -36.153 -5.947 1.000 11.532 49 ASP BBB O 1
ATOM 3569 N N . SER B 1 54 ? 16.545 -35.167 -5.022 1.000 10.417 50 SER BBB N 1
ATOM 3570 C CA . SER B 1 54 ? 17.240 -33.938 -4.594 1.000 10.232 50 SER BBB CA 1
ATOM 3571 C C . SER B 1 54 ? 17.123 -33.777 -3.087 1.000 9.957 50 SER BBB C 1
ATOM 3572 O O . SER B 1 54 ? 16.079 -34.142 -2.511 1.000 10.901 50 SER BBB O 1
ATOM 3575 N N . LYS B 1 55 ? 18.142 -33.183 -2.485 1.000 11.044 51 LYS BBB N 1
ATOM 3576 C CA . LYS B 1 55 ? 18.146 -32.936 -1.026 1.000 11.681 51 LYS BBB CA 1
ATOM 3577 C C . LYS B 1 55 ? 17.115 -31.851 -0.688 1.000 10.534 51 LYS BBB C 1
ATOM 3578 O O . LYS B 1 55 ? 16.553 -31.883 0.405 1.000 11.302 51 LYS BBB O 1
ATOM 3584 N N . TYR B 1 56 ? 16.935 -30.868 -1.577 1.000 9.524 52 TYR BBB N 1
ATOM 3585 C CA . TYR B 1 56 ? 16.150 -29.644 -1.274 1.000 10.341 52 TYR BBB CA 1
ATOM 3586 C C . TYR B 1 56 ? 15.205 -29.323 -2.422 1.000 9.403 52 TYR BBB C 1
ATOM 3587 O O . TYR B 1 56 ? 15.584 -29.453 -3.599 1.000 8.925 52 TYR BBB O 1
ATOM 3596 N N . ALA B 1 57 ? 14.038 -28.803 -2.076 1.000 8.761 53 ALA BBB N 1
ATOM 3597 C CA . ALA B 1 57 ? 13.089 -28.235 -3.061 1.000 8.267 53 ALA BBB CA 1
ATOM 3598 C C . ALA B 1 57 ? 12.414 -27.026 -2.427 1.000 8.021 53 ALA BBB C 1
ATOM 3599 O O . ALA B 1 57 ? 12.196 -27.004 -1.228 1.000 7.645 53 ALA BBB O 1
ATOM 3601 N N . ILE B 1 58 ? 12.070 -26.060 -3.276 1.000 7.284 54 ILE BBB N 1
ATOM 3602 C CA . ILE B 1 58 ? 11.325 -24.845 -2.861 1.000 7.647 54 ILE BBB CA 1
ATOM 3603 C C . ILE B 1 58 ? 10.181 -24.608 -3.830 1.000 6.872 54 ILE BBB C 1
ATOM 3604 O O . ILE B 1 58 ? 10.422 -24.552 -5.050 1.000 7.454 54 ILE BBB O 1
ATOM 3609 N N . ALA B 1 59 ? 8.983 -24.475 -3.310 1.000 7.082 55 ALA BBB N 1
ATOM 3610 C CA . ALA B 1 59 ? 7.773 -24.204 -4.098 1.000 7.049 55 ALA BBB CA 1
ATOM 3611 C C . ALA B 1 59 ? 7.811 -22.761 -4.602 1.000 7.040 55 ALA BBB C 1
ATOM 3612 O O . ALA B 1 59 ? 8.116 -21.859 -3.830 1.000 6.977 55 ALA BBB O 1
ATOM 3614 N N . MET B 1 60 ? 7.551 -22.591 -5.895 1.000 6.400 56 MET BBB N 1
ATOM 3615 C CA . MET B 1 60 ? 7.638 -21.289 -6.596 1.000 6.549 56 MET BBB CA 1
ATOM 3616 C C . MET B 1 60 ? 6.307 -20.969 -7.292 1.000 6.167 56 MET BBB C 1
ATOM 3617 O O . MET B 1 60 ? 5.524 -21.862 -7.573 1.000 6.585 56 MET BBB O 1
ATOM 3622 N N . GLY B 1 61 ? 6.097 -19.712 -7.672 1.000 5.460 57 GLY BBB N 1
ATOM 3623 C CA . GLY B 1 61 ? 4.854 -19.306 -8.321 1.000 6.284 57 GLY BBB CA 1
ATOM 3624 C C . GLY B 1 61 ? 4.722 -19.893 -9.722 1.000 6.366 57 GLY BBB C 1
ATOM 3625 O O . GLY B 1 61 ? 3.612 -20.134 -10.157 1.000 6.503 57 GLY BBB O 1
ATOM 3626 N N . ASN B 1 62 ? 5.828 -20.118 -10.419 1.000 6.040 58 ASN BBB N 1
ATOM 3627 C CA . ASN B 1 62 ? 5.785 -20.630 -11.804 1.000 6.086 58 ASN BBB CA 1
ATOM 3628 C C . ASN B 1 62 ? 7.189 -21.003 -12.236 1.000 5.608 58 ASN BBB C 1
ATOM 3629 O O . ASN B 1 62 ? 8.163 -20.791 -11.472 1.000 6.281 58 ASN BBB O 1
ATOM 3634 N N . GLY B 1 63 ? 7.313 -21.606 -13.399 1.000 6.042 59 GLY BBB N 1
ATOM 3635 C CA . GLY B 1 63 ? 8.604 -22.104 -13.897 1.000 6.146 59 GLY BBB CA 1
ATOM 3636 C C . GLY B 1 63 ? 9.522 -20.988 -14.317 1.000 6.292 59 GLY BBB C 1
ATOM 3637 O O . GLY B 1 63 ? 10.734 -21.186 -14.346 1.000 6.676 59 GLY BBB O 1
ATOM 3638 N N . THR B 1 64 ? 8.995 -19.821 -14.646 1.000 5.691 60 THR BBB N 1
ATOM 3639 C CA . THR B 1 64 ? 9.840 -18.668 -14.991 1.000 6.208 60 THR BBB CA 1
ATOM 3640 C C . THR B 1 64 ? 10.522 -18.178 -13.718 1.000 5.772 60 THR BBB C 1
ATOM 3641 O O . THR B 1 64 ? 11.751 -17.957 -13.732 1.000 5.684 60 THR BBB O 1
ATOM 3645 N N . LEU B 1 65 ? 9.747 -18.044 -12.647 1.000 5.989 61 LEU BBB N 1
ATOM 3646 C CA . LEU B 1 65 ? 10.320 -17.594 -11.354 1.000 6.263 61 LEU BBB CA 1
ATOM 3647 C C . LEU B 1 65 ? 11.321 -18.635 -10.858 1.000 5.941 61 LEU BBB C 1
ATOM 3648 O O . LEU B 1 65 ? 12.300 -18.256 -10.176 1.000 6.857 61 LEU BBB O 1
ATOM 3653 N N . ALA B 1 66 ? 11.087 -19.914 -11.120 1.000 6.169 62 ALA BBB N 1
ATOM 3654 C CA . ALA B 1 66 ? 12.069 -20.957 -10.758 1.000 6.686 62 ALA BBB CA 1
ATOM 3655 C C . ALA B 1 66 ? 13.416 -20.699 -11.442 1.000 6.396 62 ALA BBB C 1
ATOM 3656 O O . ALA B 1 66 ? 14.479 -20.734 -10.790 1.000 6.688 62 ALA BBB O 1
ATOM 3658 N N . LEU B 1 67 ? 13.417 -20.407 -12.743 1.000 6.632 63 LEU BBB N 1
ATOM 3659 C CA . LEU B 1 67 ? 14.646 -20.018 -13.467 1.000 6.610 63 LEU BBB CA 1
ATOM 3660 C C . LEU B 1 67 ? 15.226 -18.744 -12.849 1.000 6.869 63 LEU BBB C 1
ATOM 3661 O O . LEU B 1 67 ? 16.437 -18.696 -12.621 1.000 7.326 63 LEU BBB O 1
ATOM 3666 N N . ASP B 1 68 ? 14.379 -17.749 -12.597 1.000 7.071 64 ASP BBB N 1
ATOM 3667 C CA . ASP B 1 68 ? 14.839 -16.444 -12.070 1.000 7.302 64 ASP BBB CA 1
ATOM 3668 C C . ASP B 1 68 ? 15.568 -16.668 -10.746 1.000 7.081 64 ASP BBB C 1
ATOM 3669 O O . ASP B 1 68 ? 16.624 -16.078 -10.539 1.000 7.615 64 ASP BBB O 1
ATOM 3674 N N . VAL B 1 69 ? 14.989 -17.433 -9.844 1.000 7.024 65 VAL BBB N 1
ATOM 3675 C CA . VAL B 1 69 ? 15.550 -17.556 -8.467 1.000 7.700 65 VAL BBB CA 1
ATOM 3676 C C . VAL B 1 69 ? 16.842 -18.387 -8.526 1.000 7.256 65 VAL BBB C 1
ATOM 3677 O O . VAL B 1 69 ? 17.774 -18.115 -7.765 1.000 7.637 65 VAL BBB O 1
ATOM 3681 N N . ALA B 1 70 ? 16.933 -19.347 -9.436 1.000 7.268 66 ALA BBB N 1
ATOM 3682 C CA . ALA B 1 70 ? 18.177 -20.124 -9.633 1.000 7.783 66 ALA BBB CA 1
ATOM 3683 C C . ALA B 1 70 ? 19.288 -19.173 -10.097 1.000 8.120 66 ALA BBB C 1
ATOM 3684 O O . ALA B 1 70 ? 20.430 -19.225 -9.536 1.000 8.263 66 ALA BBB O 1
ATOM 3686 N N . LEU B 1 71 ? 19.029 -18.353 -11.113 1.000 8.379 67 LEU BBB N 1
ATOM 3687 C CA . LEU B 1 71 ? 20.050 -17.388 -11.594 1.000 8.373 67 LEU BBB CA 1
ATOM 3688 C C . LEU B 1 71 ? 20.466 -16.458 -10.451 1.000 8.384 67 LEU BBB C 1
ATOM 3689 O O . LEU B 1 71 ? 21.654 -16.154 -10.353 1.000 9.388 67 LEU BBB O 1
ATOM 3694 N N . GLN B 1 72 ? 19.532 -16.021 -9.613 1.000 8.603 68 GLN BBB N 1
ATOM 3695 C CA A GLN B 1 72 ? 19.833 -15.116 -8.480 0.500 10.287 68 GLN BBB CA 1
ATOM 3696 C CA B GLN B 1 72 ? 19.830 -15.110 -8.466 0.500 9.051 68 GLN BBB CA 1
ATOM 3697 C C . GLN B 1 72 ? 20.790 -15.809 -7.504 1.000 9.983 68 GLN BBB C 1
ATOM 3698 O O . GLN B 1 72 ? 21.778 -15.195 -7.072 1.000 10.520 68 GLN BBB O 1
ATOM 3709 N N . ALA B 1 73 ? 20.512 -17.047 -7.162 1.000 8.479 69 ALA BBB N 1
ATOM 3710 C CA . ALA B 1 73 ? 21.310 -17.782 -6.151 1.000 9.152 69 ALA BBB CA 1
ATOM 3711 C C . ALA B 1 73 ? 22.725 -18.011 -6.672 1.000 10.438 69 ALA BBB C 1
ATOM 3712 O O . ALA B 1 73 ? 23.662 -18.056 -5.876 1.000 10.985 69 ALA BBB O 1
ATOM 3714 N N . LEU B 1 74 ? 22.884 -18.175 -7.978 1.000 10.007 70 LEU BBB N 1
ATOM 3715 C CA . LEU B 1 74 ? 24.192 -18.478 -8.603 1.000 11.080 70 LEU BBB CA 1
ATOM 3716 C C . LEU B 1 74 ? 24.984 -17.198 -8.843 1.000 12.804 70 LEU BBB C 1
ATOM 3717 O O . LEU B 1 74 ? 26.105 -17.323 -9.380 1.000 13.978 70 LEU BBB O 1
ATOM 3722 N N . ASP B 1 75 ? 24.444 -16.025 -8.499 1.000 11.701 71 ASP BBB N 1
ATOM 3723 C CA . ASP B 1 75 ? 25.166 -14.740 -8.634 1.000 14.493 71 ASP BBB CA 1
ATOM 3724 C C . ASP B 1 75 ? 25.526 -14.520 -10.106 1.000 14.757 71 ASP BBB C 1
ATOM 3725 O O . ASP B 1 75 ? 26.643 -14.098 -10.410 1.000 16.513 71 ASP BBB O 1
ATOM 3730 N N . ILE B 1 76 ? 24.606 -14.827 -11.001 1.000 13.401 72 ILE BBB N 1
ATOM 3731 C CA . ILE B 1 76 ? 24.792 -14.581 -12.447 1.000 13.493 72 ILE BBB CA 1
ATOM 3732 C C . ILE B 1 76 ? 24.171 -13.220 -12.757 1.000 12.094 72 ILE BBB C 1
ATOM 3733 O O . ILE B 1 76 ? 23.041 -12.944 -12.315 1.000 13.436 72 ILE BBB O 1
ATOM 3738 N N . GLY B 1 77 ? 24.900 -12.368 -13.458 1.000 12.181 73 GLY BBB N 1
ATOM 3739 C CA . GLY B 1 77 ? 24.461 -10.983 -13.707 1.000 12.847 73 GLY BBB CA 1
ATOM 3740 C C . GLY B 1 77 ? 25.276 -10.313 -14.790 1.000 11.842 73 GLY BBB C 1
ATOM 3741 O O . GLY B 1 77 ? 25.768 -10.996 -15.703 1.000 11.813 73 GLY BBB O 1
ATOM 3742 N N . ALA B 1 78 ? 25.390 -8.992 -14.719 1.000 13.397 74 ALA BBB N 1
ATOM 3743 C CA . ALA B 1 78 ? 25.980 -8.158 -15.786 1.000 13.760 74 ALA BBB CA 1
ATOM 3744 C C . ALA B 1 78 ? 27.392 -8.667 -16.109 1.000 13.614 74 ALA BBB C 1
ATOM 3745 O O . ALA B 1 78 ? 28.188 -8.875 -15.174 1.000 15.144 74 ALA BBB O 1
ATOM 3747 N N . GLY B 1 79 ? 27.677 -8.879 -17.389 1.000 14.522 75 GLY BBB N 1
ATOM 3748 C CA . GLY B 1 79 ? 29.002 -9.291 -17.865 1.000 15.436 75 GLY BBB CA 1
ATOM 3749 C C . GLY B 1 79 ? 29.181 -10.802 -17.888 1.000 15.297 75 GLY BBB C 1
ATOM 3750 O O . GLY B 1 79 ? 30.175 -11.259 -18.474 1.000 18.074 75 GLY BBB O 1
ATOM 3751 N N . ASP B 1 80 ? 28.245 -11.573 -17.326 1.000 12.895 76 ASP BBB N 1
ATOM 3752 C CA . ASP B 1 80 ? 28.305 -13.053 -17.362 1.000 12.585 76 ASP BBB CA 1
ATOM 3753 C C . ASP B 1 80 ? 27.570 -13.533 -18.607 1.000 12.097 76 ASP BBB C 1
ATOM 3754 O O . ASP B 1 80 ? 26.421 -13.103 -18.815 1.000 12.506 76 ASP BBB O 1
ATOM 3759 N N . GLU B 1 81 ? 28.169 -14.431 -19.359 1.000 11.838 77 GLU BBB N 1
ATOM 3760 C CA . GLU B 1 81 ? 27.465 -15.120 -20.459 1.000 11.442 77 GLU BBB CA 1
ATOM 3761 C C . GLU B 1 81 ? 26.853 -16.403 -19.926 1.000 11.777 77 GLU BBB C 1
ATOM 3762 O O . GLU B 1 81 ? 27.463 -17.090 -19.077 1.000 11.664 77 GLU BBB O 1
ATOM 3768 N N . VAL B 1 82 ? 25.654 -16.713 -20.399 1.000 10.034 78 VAL BBB N 1
ATOM 3769 C CA . VAL B 1 82 ? 24.966 -17.972 -20.039 1.000 9.926 78 VAL BBB CA 1
ATOM 3770 C C . VAL B 1 82 ? 24.580 -18.629 -21.349 1.000 10.580 78 VAL BBB C 1
ATOM 3771 O O . VAL B 1 82 ? 23.862 -18.001 -22.143 1.000 9.897 78 VAL BBB O 1
ATOM 3775 N N . ILE B 1 83 ? 25.004 -19.865 -21.552 1.000 9.731 79 ILE BBB N 1
ATOM 3776 C CA . ILE B 1 83 ? 24.628 -20.626 -22.769 1.000 10.702 79 ILE BBB CA 1
ATOM 3777 C C . ILE B 1 83 ? 23.174 -21.034 -22.638 1.000 10.629 79 ILE BBB C 1
ATOM 3778 O O . ILE B 1 83 ? 22.790 -21.575 -21.588 1.000 10.725 79 ILE BBB O 1
ATOM 3783 N N . VAL B 1 84 ? 22.409 -20.787 -23.684 1.000 9.967 80 VAL BBB N 1
ATOM 3784 C CA . VAL B 1 84 ? 20.950 -21.056 -23.727 1.000 10.076 80 VAL BBB CA 1
ATOM 3785 C C . VAL B 1 84 ? 20.650 -21.825 -25.013 1.000 9.138 80 VAL BBB C 1
ATOM 3786 O O . VAL B 1 84 ? 21.463 -21.819 -25.967 1.000 9.508 80 VAL BBB O 1
ATOM 3790 N N . THR B 1 85 ? 19.469 -22.428 -25.064 1.000 8.610 81 THR BBB N 1
ATOM 3791 C CA . THR B 1 85 ? 18.961 -23.081 -26.280 1.000 8.483 81 THR BBB CA 1
ATOM 3792 C C . THR B 1 85 ? 18.048 -22.123 -27.018 1.000 8.173 81 THR BBB C 1
ATOM 3793 O O . THR B 1 85 ? 17.331 -21.335 -26.425 1.000 8.722 81 THR BBB O 1
ATOM 3797 N N . PRO B 1 86 ? 18.073 -22.146 -28.363 1.000 7.908 82 PRO BBB N 1
ATOM 3798 C CA . PRO B 1 86 ? 17.099 -21.395 -29.155 1.000 8.172 82 PRO BBB CA 1
ATOM 3799 C C . PRO B 1 86 ? 15.734 -22.083 -29.286 1.000 7.427 82 PRO BBB C 1
ATOM 3800 O O . PRO B 1 86 ? 14.767 -21.456 -29.724 1.000 8.140 82 PRO BBB O 1
ATOM 3804 N N . ARG B 1 87 ? 15.671 -23.362 -28.900 1.000 7.802 83 ARG BBB N 1
ATOM 3805 C CA . ARG B 1 87 ? 14.504 -24.251 -29.120 1.000 7.346 83 ARG BBB CA 1
ATOM 3806 C C . ARG B 1 87 ? 13.861 -24.543 -27.775 1.000 7.467 83 ARG BBB C 1
ATOM 3807 O O . ARG B 1 87 ? 14.220 -25.513 -27.119 1.000 7.380 83 ARG BBB O 1
ATOM 3815 N N . THR B 1 88 ? 12.935 -23.679 -27.386 1.000 7.304 84 THR BBB N 1
ATOM 3816 C CA . THR B 1 88 ? 12.333 -23.679 -26.042 1.000 7.738 84 THR BBB CA 1
ATOM 3817 C C . THR B 1 88 ? 11.230 -22.629 -26.014 1.000 7.618 84 THR BBB C 1
ATOM 3818 O O . THR B 1 88 ? 10.894 -22.024 -27.070 1.000 8.473 84 THR BBB O 1
ATOM 3822 N N . PHE B 1 89 ? 10.670 -22.431 -24.845 1.000 7.514 85 PHE BBB N 1
ATOM 3823 C CA . PHE B 1 89 ? 9.837 -21.269 -24.523 1.000 7.652 85 PHE BBB CA 1
ATOM 3824 C C . PHE B 1 89 ? 10.739 -20.122 -24.077 1.000 7.279 85 PHE BBB C 1
ATOM 3825 O O . PHE B 1 89 ? 11.760 -20.364 -23.434 1.000 7.467 85 PHE BBB O 1
ATOM 3833 N N . ILE B 1 90 ? 10.373 -18.911 -24.433 1.000 7.442 86 ILE BBB N 1
ATOM 3834 C CA . ILE B 1 90 ? 11.265 -17.736 -24.253 1.000 7.955 86 ILE BBB CA 1
ATOM 3835 C C . ILE B 1 90 ? 11.800 -17.609 -22.819 1.000 7.481 86 ILE BBB C 1
ATOM 3836 O O . ILE B 1 90 ? 12.947 -17.140 -22.645 1.000 7.950 86 ILE BBB O 1
ATOM 3841 N N . ALA B 1 91 ? 11.056 -18.025 -21.794 1.000 7.330 87 ALA BBB N 1
ATOM 3842 C CA . ALA B 1 91 ? 11.507 -17.868 -20.391 1.000 7.251 87 ALA BBB CA 1
ATOM 3843 C C . ALA B 1 91 ? 12.904 -18.458 -20.173 1.000 6.939 87 ALA BBB C 1
ATOM 3844 O O . ALA B 1 91 ? 13.643 -17.932 -19.333 1.000 7.919 87 ALA BBB O 1
ATOM 3846 N N . SER B 1 92 ? 13.252 -19.554 -20.863 1.000 6.900 88 SER BBB N 1
ATOM 3847 C CA . SER B 1 92 ? 14.573 -20.225 -20.699 1.000 7.511 88 SER BBB CA 1
ATOM 3848 C C . SER B 1 92 ? 15.721 -19.279 -21.091 1.000 8.127 88 SER BBB C 1
ATOM 3849 O O . SER B 1 92 ? 16.878 -19.594 -20.811 1.000 8.534 88 SER BBB O 1
ATOM 3852 N N . ILE B 1 93 ? 15.403 -18.226 -21.823 1.000 8.280 89 ILE BBB N 1
ATOM 3853 C CA . ILE B 1 93 ? 16.371 -17.217 -22.328 1.000 8.263 89 ILE BBB CA 1
ATOM 3854 C C . ILE B 1 93 ? 16.130 -15.876 -21.642 1.000 7.872 89 ILE BBB C 1
ATOM 3855 O O . ILE B 1 93 ? 17.120 -15.249 -21.181 1.000 7.650 89 ILE BBB O 1
ATOM 3860 N N . SER B 1 94 ? 14.886 -15.425 -21.568 1.000 7.845 90 SER BBB N 1
ATOM 3861 C CA . SER B 1 94 ? 14.581 -14.095 -21.027 1.000 7.829 90 SER BBB CA 1
ATOM 3862 C C . SER B 1 94 ? 14.897 -14.024 -19.525 1.000 7.618 90 SER BBB C 1
ATOM 3863 O O . SER B 1 94 ? 15.217 -12.950 -19.027 1.000 7.738 90 SER BBB O 1
ATOM 3866 N N A SER B 1 95 ? 14.830 -15.139 -18.795 0.500 7.225 91 SER BBB N 1
ATOM 3867 N N B SER B 1 95 ? 14.872 -15.133 -18.796 0.500 8.029 91 SER BBB N 1
ATOM 3868 C CA A SER B 1 95 ? 15.282 -15.162 -17.383 0.500 7.277 91 SER BBB CA 1
ATOM 3869 C CA B SER B 1 95 ? 15.282 -15.100 -17.374 0.500 8.599 91 SER BBB CA 1
ATOM 3870 C C A SER B 1 95 ? 16.732 -14.655 -17.311 0.500 7.300 91 SER BBB C 1
ATOM 3871 C C B SER B 1 95 ? 16.759 -14.689 -17.273 0.500 8.017 91 SER BBB C 1
ATOM 3872 O O A SER B 1 95 ? 17.036 -13.814 -16.453 0.500 7.479 91 SER BBB O 1
ATOM 3873 O O B SER B 1 95 ? 17.109 -13.935 -16.357 0.500 8.031 91 SER BBB O 1
ATOM 3878 N N . VAL B 1 96 ? 17.587 -15.123 -18.219 1.000 7.810 92 VAL BBB N 1
ATOM 3879 C CA . VAL B 1 96 ? 19.006 -14.688 -18.274 1.000 8.180 92 VAL BBB CA 1
ATOM 3880 C C . VAL B 1 96 ? 19.064 -13.184 -18.549 1.000 8.453 92 VAL BBB C 1
ATOM 3881 O O . VAL B 1 96 ? 19.783 -12.473 -17.840 1.000 8.750 92 VAL BBB O 1
ATOM 3885 N N . VAL B 1 97 ? 18.336 -12.706 -19.548 1.000 8.268 93 VAL BBB N 1
ATOM 3886 C CA . VAL B 1 97 ? 18.324 -11.261 -19.897 1.000 8.816 93 VAL BBB CA 1
ATOM 3887 C C . VAL B 1 97 ? 17.861 -10.449 -18.683 1.000 8.675 93 VAL BBB C 1
ATOM 3888 O O . VAL B 1 97 ? 18.450 -9.408 -18.349 1.000 9.385 93 VAL BBB O 1
ATOM 3892 N N . ASN B 1 98 ? 16.811 -10.897 -18.015 1.000 8.812 94 ASN BBB N 1
ATOM 3893 C CA . ASN B 1 98 ? 16.155 -10.068 -16.972 1.000 8.456 94 ASN BBB CA 1
ATOM 3894 C C . ASN B 1 98 ? 17.062 -9.877 -15.759 1.000 9.291 94 ASN BBB C 1
ATOM 3895 O O . ASN B 1 98 ? 16.937 -8.824 -15.101 1.000 10.107 94 ASN BBB O 1
ATOM 3900 N N . ILE B 1 99 ? 17.952 -10.809 -15.472 1.000 9.234 95 ILE BBB N 1
ATOM 3901 C CA . ILE B 1 99 ? 18.915 -10.642 -14.355 1.000 9.657 95 ILE BBB CA 1
ATOM 3902 C C . ILE B 1 99 ? 20.136 -9.810 -14.806 1.000 11.073 95 ILE BBB C 1
ATOM 3903 O O . ILE B 1 99 ? 21.009 -9.513 -13.966 1.000 12.517 95 ILE BBB O 1
ATOM 3908 N N . GLY B 1 100 ? 20.219 -9.443 -16.078 1.000 10.084 96 GLY BBB N 1
ATOM 3909 C CA . GLY B 1 100 ? 21.281 -8.564 -16.599 1.000 11.289 96 GLY BBB CA 1
ATOM 3910 C C . GLY B 1 100 ? 22.401 -9.344 -17.245 1.000 11.280 96 GLY BBB C 1
ATOM 3911 O O . GLY B 1 100 ? 23.364 -8.703 -17.727 1.000 12.920 96 GLY BBB O 1
ATOM 3912 N N . ALA B 1 101 ? 22.331 -10.678 -17.298 1.000 10.431 97 ALA BBB N 1
ATOM 3913 C CA . ALA B 1 101 ? 23.343 -11.507 -17.974 1.000 10.289 97 ALA BBB CA 1
ATOM 3914 C C . ALA B 1 101 ? 23.112 -11.557 -19.488 1.000 10.518 97 ALA BBB C 1
ATOM 3915 O O . ALA B 1 101 ? 22.090 -11.043 -19.997 1.000 10.217 97 ALA BBB O 1
ATOM 3917 N N . THR B 1 102 ? 24.067 -12.129 -20.193 1.000 10.589 98 THR BBB N 1
ATOM 3918 C CA . THR B 1 102 ? 24.096 -12.160 -21.666 1.000 10.694 98 THR BBB CA 1
ATOM 3919 C C . THR B 1 102 ? 23.826 -13.592 -22.102 1.000 10.375 98 THR BBB C 1
ATOM 3920 O O . THR B 1 102 ? 24.697 -14.451 -21.976 1.000 10.404 98 THR BBB O 1
ATOM 3924 N N . PRO B 1 103 ? 22.645 -13.900 -22.670 1.000 9.962 99 PRO BBB N 1
ATOM 3925 C CA . PRO B 1 103 ? 22.428 -15.230 -23.208 1.000 10.004 99 PRO BBB CA 1
ATOM 3926 C C . PRO B 1 103 ? 23.212 -15.414 -24.509 1.000 9.991 99 PRO BBB C 1
ATOM 3927 O O . PRO B 1 103 ? 23.296 -14.474 -25.333 1.000 10.584 99 PRO BBB O 1
ATOM 3931 N N . VAL B 1 104 ? 23.815 -16.591 -24.634 1.000 9.103 100 VAL BBB N 1
ATOM 3932 C CA . VAL B 1 104 ? 24.573 -16.999 -25.836 1.000 9.607 100 VAL BBB CA 1
ATOM 3933 C C . VAL B 1 104 ? 24.007 -18.321 -26.324 1.000 9.304 100 VAL BBB C 1
ATOM 3934 O O . VAL B 1 104 ? 23.944 -19.276 -25.548 1.000 8.752 100 VAL BBB O 1
ATOM 3938 N N . PHE B 1 105 ? 23.578 -18.367 -27.579 1.000 9.343 101 PHE BBB N 1
ATOM 3939 C CA . PHE B 1 105 ? 22.814 -19.517 -28.112 1.000 9.675 101 PHE BBB CA 1
ATOM 3940 C C . PHE B 1 105 ? 23.762 -20.603 -28.593 1.000 10.615 101 PHE BBB C 1
ATOM 3941 O O . PHE B 1 105 ? 24.683 -20.334 -29.381 1.000 12.421 101 PHE BBB O 1
ATOM 3949 N N . SER B 1 106 ? 23.484 -21.825 -28.171 1.000 10.604 102 SER BBB N 1
ATOM 3950 C CA . SER B 1 106 ? 24.069 -23.075 -28.698 1.000 10.966 102 SER BBB CA 1
ATOM 3951 C C . SER B 1 106 ? 23.097 -23.699 -29.695 1.000 10.234 102 SER BBB C 1
ATOM 3952 O O . SER B 1 106 ? 21.878 -23.680 -29.450 1.000 10.290 102 SER BBB O 1
ATOM 3955 N N . ASP B 1 107 ? 23.602 -24.337 -30.742 1.000 10.303 103 ASP BBB N 1
ATOM 3956 C CA . ASP B 1 107 ? 22.730 -25.142 -31.614 1.000 10.387 103 ASP BBB CA 1
ATOM 3957 C C . ASP B 1 107 ? 22.342 -26.422 -30.885 1.000 10.030 103 ASP BBB C 1
ATOM 3958 O O . ASP B 1 107 ? 22.853 -26.725 -29.791 1.000 10.093 103 ASP BBB O 1
ATOM 3963 N N . VAL B 1 108 ? 21.422 -27.129 -31.497 1.000 9.763 104 VAL BBB N 1
ATOM 3964 C CA . VAL B 1 108 ? 20.774 -28.292 -30.865 1.000 9.819 104 VAL BBB CA 1
ATOM 3965 C C . VAL B 1 108 ? 21.086 -29.567 -31.638 1.000 10.393 104 VAL BBB C 1
ATOM 3966 O O . VAL B 1 108 ? 21.562 -29.537 -32.797 1.000 10.445 104 VAL BBB O 1
ATOM 3970 N N A ASP B 1 109 ? 20.804 -30.682 -30.995 0.500 10.354 105 ASP BBB N 1
ATOM 3971 N N B ASP B 1 109 ? 20.775 -30.677 -30.988 0.500 9.731 105 ASP BBB N 1
ATOM 3972 C CA A ASP B 1 109 ? 20.940 -32.014 -31.607 0.500 11.043 105 ASP BBB CA 1
ATOM 3973 C CA B ASP B 1 109 ? 20.834 -32.066 -31.498 0.500 10.027 105 ASP BBB CA 1
ATOM 3974 C C A ASP B 1 109 ? 19.779 -32.262 -32.569 0.500 11.212 105 ASP BBB C 1
ATOM 3975 C C B ASP B 1 109 ? 19.742 -32.286 -32.556 0.500 10.513 105 ASP BBB C 1
ATOM 3976 O O A ASP B 1 109 ? 18.634 -32.001 -32.216 0.500 10.958 105 ASP BBB O 1
ATOM 3977 O O B ASP B 1 109 ? 18.583 -32.009 -32.267 0.500 10.375 105 ASP BBB O 1
ATOM 3986 N N . GLU B 1 110 ? 20.092 -32.822 -33.732 1.000 11.179 106 GLU BBB N 1
ATOM 3987 C CA . GLU B 1 110 ? 19.108 -33.047 -34.812 1.000 11.872 106 GLU BBB CA 1
ATOM 3988 C C . GLU B 1 110 ? 18.073 -34.100 -34.400 1.000 10.658 106 GLU BBB C 1
ATOM 3989 O O . GLU B 1 110 ? 16.951 -34.044 -34.912 1.000 11.862 106 GLU BBB O 1
ATOM 3995 N N . ALA B 1 111 ? 18.428 -35.031 -33.515 1.000 9.680 107 ALA BBB N 1
ATOM 3996 C CA . ALA B 1 111 ? 17.522 -36.109 -33.060 1.000 10.157 107 ALA BBB CA 1
ATOM 3997 C C . ALA B 1 111 ? 16.710 -35.676 -31.827 1.000 9.868 107 ALA BBB C 1
ATOM 3998 O O . ALA B 1 111 ? 15.539 -36.017 -31.759 1.000 10.087 107 ALA BBB O 1
ATOM 4000 N N . THR B 1 112 ? 17.311 -34.984 -30.864 1.000 10.655 108 THR BBB N 1
ATOM 4001 C CA . THR B 1 112 ? 16.694 -34.777 -29.530 1.000 10.733 108 THR BBB CA 1
ATOM 4002 C C . THR B 1 112 ? 16.143 -33.357 -29.404 1.000 10.537 108 THR BBB C 1
ATOM 4003 O O . THR B 1 112 ? 15.318 -33.145 -28.497 1.000 12.729 108 THR BBB O 1
ATOM 4007 N N . GLY B 1 113 ? 16.620 -32.398 -30.196 1.000 9.789 109 GLY BBB N 1
ATOM 4008 C CA . GLY B 1 113 ? 16.234 -30.984 -30.089 1.000 9.798 109 GLY BBB CA 1
ATOM 4009 C C . GLY B 1 113 ? 16.840 -30.271 -28.891 1.000 9.095 109 GLY BBB C 1
ATOM 4010 O O . GLY B 1 113 ? 16.492 -29.101 -28.686 1.000 9.813 109 GLY BBB O 1
ATOM 4011 N N . ASN B 1 114 ? 17.825 -30.883 -28.229 1.000 8.246 110 ASN BBB N 1
ATOM 4012 C CA . ASN B 1 114 ? 18.485 -30.303 -27.046 1.000 9.149 110 ASN BBB CA 1
ATOM 4013 C C . ASN B 1 114 ? 19.854 -29.743 -27.411 1.000 8.845 110 ASN BBB C 1
ATOM 4014 O O . ASN B 1 114 ? 20.520 -30.291 -28.298 1.000 10.010 110 ASN BBB O 1
ATOM 4019 N N . ILE B 1 115 ? 20.312 -28.758 -26.648 1.000 9.652 111 ILE BBB N 1
ATOM 4020 C CA . ILE B 1 115 ? 21.736 -28.319 -26.743 1.000 9.905 111 ILE BBB CA 1
ATOM 4021 C C . ILE B 1 115 ? 22.643 -29.475 -26.329 1.000 10.713 111 ILE BBB C 1
ATOM 4022 O O . ILE B 1 115 ? 22.252 -30.296 -25.499 1.000 11.286 111 ILE BBB O 1
ATOM 4027 N N . THR B 1 116 ? 23.817 -29.552 -26.947 1.000 11.280 112 THR BBB N 1
ATOM 4028 C CA . THR B 1 116 ? 24.753 -30.682 -26.790 1.000 12.389 112 THR BBB CA 1
ATOM 4029 C C . THR B 1 116 ? 26.075 -30.176 -26.239 1.000 12.480 112 THR BBB C 1
ATOM 4030 O O . THR B 1 116 ? 26.427 -29.015 -26.417 1.000 12.236 112 THR BBB O 1
ATOM 4034 N N . PRO B 1 117 ? 26.857 -31.044 -25.596 1.000 12.956 113 PRO BBB N 1
ATOM 4035 C CA . PRO B 1 117 ? 28.208 -30.674 -25.191 1.000 14.528 113 PRO BBB CA 1
ATOM 4036 C C . PRO B 1 117 ? 29.005 -30.028 -26.327 1.000 13.362 113 PRO BBB C 1
ATOM 4037 O O . PRO B 1 117 ? 29.648 -28.998 -26.110 1.000 14.834 113 PRO BBB O 1
ATOM 4041 N N . GLU B 1 118 ? 28.954 -30.600 -27.526 1.000 14.674 114 GLU BBB N 1
ATOM 4042 C CA . GLU B 1 118 ? 29.773 -30.090 -28.662 1.000 15.370 114 GLU BBB CA 1
ATOM 4043 C C . GLU B 1 118 ? 29.300 -28.682 -29.059 1.000 13.888 114 GLU BBB C 1
ATOM 4044 O O . GLU B 1 118 ? 30.129 -27.796 -29.326 1.000 14.232 114 GLU BBB O 1
ATOM 4050 N N A SER B 1 119 ? 27.990 -28.444 -29.148 0.500 12.524 115 SER BBB N 1
ATOM 4051 N N B SER B 1 119 ? 27.979 -28.481 -29.131 0.500 13.624 115 SER BBB N 1
ATOM 4052 C CA A SER B 1 119 ? 27.472 -27.130 -29.609 0.500 12.018 115 SER BBB CA 1
ATOM 4053 C CA B SER B 1 119 ? 27.359 -27.200 -29.553 0.500 13.791 115 SER BBB CA 1
ATOM 4054 C C A SER B 1 119 ? 27.621 -26.079 -28.491 0.500 11.391 115 SER BBB C 1
ATOM 4055 C C B SER B 1 119 ? 27.626 -26.114 -28.498 0.500 12.402 115 SER BBB C 1
ATOM 4056 O O A SER B 1 119 ? 27.812 -24.888 -28.811 0.500 11.918 115 SER BBB O 1
ATOM 4057 O O B SER B 1 119 ? 27.855 -24.945 -28.870 0.500 13.208 115 SER BBB O 1
ATOM 4062 N N . ILE B 1 120 ? 27.617 -26.504 -27.226 1.000 11.280 116 ILE BBB N 1
ATOM 4063 C CA . ILE B 1 120 ? 27.910 -25.606 -26.074 1.000 11.579 116 ILE BBB CA 1
ATOM 4064 C C . ILE B 1 120 ? 29.391 -25.203 -26.118 1.000 12.016 116 ILE BBB C 1
ATOM 4065 O O . ILE B 1 120 ? 29.692 -24.018 -26.036 1.000 12.200 116 ILE BBB O 1
ATOM 4070 N N . ALA B 1 121 ? 30.277 -26.173 -26.261 1.000 13.815 117 ALA BBB N 1
ATOM 4071 C CA . ALA B 1 121 ? 31.735 -25.912 -26.320 1.000 13.799 117 ALA BBB CA 1
ATOM 4072 C C . ALA B 1 121 ? 32.032 -24.893 -27.420 1.000 14.898 117 ALA BBB C 1
ATOM 4073 O O . ALA B 1 121 ? 32.910 -24.034 -27.229 1.000 16.068 117 ALA BBB O 1
ATOM 4075 N N . ALA B 1 122 ? 31.312 -24.960 -28.537 1.000 14.886 118 ALA BBB N 1
ATOM 4076 C CA . ALA B 1 122 ? 31.566 -24.098 -29.716 1.000 15.252 118 ALA BBB CA 1
ATOM 4077 C C . ALA B 1 122 ? 31.333 -22.621 -29.386 1.000 15.546 118 ALA BBB C 1
ATOM 4078 O O . ALA B 1 122 ? 31.853 -21.764 -30.100 1.000 16.563 118 ALA BBB O 1
ATOM 4080 N N . VAL B 1 123 ? 30.539 -22.299 -28.358 1.000 13.992 119 VAL BBB N 1
ATOM 4081 C CA . VAL B 1 123 ? 30.163 -20.889 -28.072 1.000 13.323 119 VAL BBB CA 1
ATOM 4082 C C . VAL B 1 123 ? 30.644 -20.482 -26.678 1.000 13.040 119 VAL BBB C 1
ATOM 4083 O O . VAL B 1 123 ? 30.323 -19.353 -26.273 1.000 13.469 119 VAL BBB O 1
ATOM 4087 N N . LEU B 1 124 ? 31.426 -21.332 -26.008 1.000 13.894 120 LEU BBB N 1
ATOM 4088 C CA . LEU B 1 124 ? 32.059 -20.963 -24.719 1.000 15.059 120 LEU BBB CA 1
ATOM 4089 C C . LEU B 1 124 ? 33.057 -19.827 -24.937 1.000 16.255 120 LEU BBB C 1
ATOM 4090 O O . LEU B 1 124 ? 33.784 -19.842 -25.968 1.000 17.955 120 LEU BBB O 1
ATOM 4095 N N . THR B 1 125 ? 33.123 -18.903 -23.992 1.000 16.039 121 THR BBB N 1
ATOM 4096 C CA . THR B 1 125 ? 34.156 -17.839 -23.949 1.000 16.329 121 THR BBB CA 1
ATOM 4097 C C . THR B 1 125 ? 34.683 -17.742 -22.531 1.000 17.565 121 THR BBB C 1
ATOM 4098 O O . THR B 1 125 ? 34.130 -18.401 -21.659 1.000 15.227 121 THR BBB O 1
ATOM 4102 N N . ASP B 1 126 ? 35.663 -16.875 -22.302 1.000 17.438 122 ASP BBB N 1
ATOM 4103 C CA . ASP B 1 126 ? 36.194 -16.641 -20.940 1.000 18.119 122 ASP BBB CA 1
ATOM 4104 C C . ASP B 1 126 ? 35.131 -15.963 -20.069 1.000 17.888 122 ASP BBB C 1
ATOM 4105 O O . ASP B 1 126 ? 35.348 -15.921 -18.866 1.000 17.986 122 ASP BBB O 1
ATOM 4110 N N . LYS B 1 127 ? 34.007 -15.487 -20.628 1.000 16.223 123 LYS BBB N 1
ATOM 4111 C CA . LYS B 1 127 ? 32.945 -14.809 -19.838 1.000 17.253 123 LYS BBB CA 1
ATOM 4112 C C . LYS B 1 127 ? 31.772 -15.755 -19.538 1.000 14.158 123 LYS BBB C 1
ATOM 4113 O O . LYS B 1 127 ? 30.925 -15.389 -18.704 1.000 14.533 123 LYS BBB O 1
ATOM 4119 N N . THR B 1 128 ? 31.741 -16.948 -20.116 1.000 13.486 124 THR BBB N 1
ATOM 4120 C CA . THR B 1 128 ? 30.668 -17.913 -19.799 1.000 13.529 124 THR BBB CA 1
ATOM 4121 C C . THR B 1 128 ? 30.735 -18.233 -18.304 1.000 12.665 124 THR BBB C 1
ATOM 4122 O O . THR B 1 128 ? 31.819 -18.628 -17.829 1.000 13.811 124 THR BBB O 1
ATOM 4126 N N . LYS B 1 129 ? 29.603 -18.143 -17.612 1.000 12.199 125 LYS BBB N 1
ATOM 4127 C CA . LYS B 1 129 ? 29.477 -18.517 -16.185 1.000 12.801 125 LYS BBB CA 1
ATOM 4128 C C . LYS B 1 129 ? 28.472 -19.659 -16.010 1.000 12.115 125 LYS BBB C 1
ATOM 4129 O O . LYS B 1 129 ? 28.544 -20.358 -14.991 1.000 11.181 125 LYS BBB O 1
ATOM 4135 N N . GLY B 1 130 ? 27.500 -19.775 -16.921 1.000 11.488 126 GLY BBB N 1
ATOM 4136 C CA . GLY B 1 130 ? 26.370 -20.696 -16.726 1.000 10.989 126 GLY BBB CA 1
ATOM 4137 C C . GLY B 1 130 ? 25.911 -21.344 -18.008 1.000 9.754 126 GLY BBB C 1
ATOM 4138 O O . GLY B 1 130 ? 26.214 -20.845 -19.083 1.000 10.354 126 GLY BBB O 1
ATOM 4139 N N . ILE B 1 131 ? 25.156 -22.420 -17.847 1.000 9.536 127 ILE BBB N 1
ATOM 4140 C CA . ILE B 1 131 ? 24.407 -23.109 -18.936 1.000 9.756 127 ILE BBB CA 1
ATOM 4141 C C . ILE B 1 131 ? 22.985 -23.299 -18.417 1.000 9.401 127 ILE BBB C 1
ATOM 4142 O O . ILE B 1 131 ? 22.820 -23.856 -17.313 1.000 9.816 127 ILE BBB O 1
ATOM 4147 N N . VAL B 1 132 ? 21.994 -22.924 -19.205 1.000 8.973 128 VAL BBB N 1
ATOM 4148 C CA . VAL B 1 132 ? 20.579 -23.294 -18.931 1.000 8.849 128 VAL BBB CA 1
ATOM 4149 C C . VAL B 1 132 ? 20.198 -24.321 -19.976 1.000 8.653 128 VAL BBB C 1
ATOM 4150 O O . VAL B 1 132 ? 19.915 -23.932 -21.114 1.000 9.826 128 VAL BBB O 1
ATOM 4154 N N . CYS B 1 133 ? 20.250 -25.592 -19.615 1.000 8.734 129 CYS BBB N 1
ATOM 4155 C CA . CYS B 1 133 ? 19.940 -26.676 -20.564 1.000 9.428 129 CYS BBB CA 1
ATOM 4156 C C . CYS B 1 133 ? 18.489 -27.091 -20.374 1.000 9.638 129 CYS BBB C 1
ATOM 4157 O O . CYS B 1 133 ? 18.069 -27.348 -19.239 1.000 11.301 129 CYS BBB O 1
ATOM 4160 N N . VAL B 1 134 ? 17.759 -27.180 -21.467 1.000 8.274 130 VAL BBB N 1
ATOM 4161 C CA . VAL B 1 134 ? 16.330 -27.548 -21.446 1.000 8.122 130 VAL BBB CA 1
ATOM 4162 C C . VAL B 1 134 ? 16.236 -29.017 -21.848 1.000 7.546 130 VAL BBB C 1
ATOM 4163 O O . VAL B 1 134 ? 16.789 -29.415 -22.897 1.000 7.797 130 VAL BBB O 1
ATOM 4167 N N . HIS B 1 135 ? 15.514 -29.814 -21.078 1.000 7.568 131 HIS BBB N 1
ATOM 4168 C CA . HIS B 1 135 ? 15.150 -31.188 -21.471 1.000 7.214 131 HIS BBB CA 1
ATOM 4169 C C . HIS B 1 135 ? 13.898 -31.102 -22.346 1.000 7.286 131 HIS BBB C 1
ATOM 4170 O O . HIS B 1 135 ? 12.784 -31.207 -21.839 1.000 7.372 131 HIS BBB O 1
ATOM 4177 N N . LEU B 1 136 ? 14.080 -30.817 -23.628 1.000 6.714 132 LEU BBB N 1
ATOM 4178 C CA . LEU B 1 136 ? 12.940 -30.388 -24.465 1.000 7.643 132 LEU BBB CA 1
ATOM 4179 C C . LEU B 1 136 ? 11.969 -31.553 -24.679 1.000 7.280 132 LEU BBB C 1
ATOM 4180 O O . LEU B 1 136 ? 12.403 -32.668 -25.067 1.000 7.434 132 LEU BBB O 1
ATOM 4185 N N . ALA B 1 137 ? 10.685 -31.307 -24.423 1.000 6.731 133 ALA BBB N 1
ATOM 4186 C CA . ALA B 1 137 ? 9.584 -32.275 -24.629 1.000 7.049 133 ALA BBB CA 1
ATOM 4187 C C . ALA B 1 137 ? 9.711 -33.464 -23.690 1.000 7.280 133 ALA BBB C 1
ATOM 4188 O O . ALA B 1 137 ? 8.854 -34.356 -23.763 1.000 7.315 133 ALA BBB O 1
ATOM 4190 N N . GLY B 1 138 ? 10.740 -33.495 -22.840 1.000 7.067 134 GLY BBB N 1
ATOM 4191 C CA . GLY B 1 138 ? 10.941 -34.623 -21.910 1.000 7.896 134 GLY BBB CA 1
ATOM 4192 C C . GLY B 1 138 ? 12.158 -35.469 -22.258 1.000 7.623 134 GLY BBB C 1
ATOM 4193 O O . GLY B 1 138 ? 12.438 -36.382 -21.515 1.000 8.495 134 GLY BBB O 1
ATOM 4194 N N . TRP B 1 139 ? 12.863 -35.182 -23.350 1.000 7.879 135 TRP BBB N 1
ATOM 4195 C CA . TRP B 1 139 ? 14.104 -35.910 -23.684 1.000 8.122 135 TRP BBB CA 1
ATOM 4196 C C . TRP B 1 139 ? 15.227 -35.288 -22.877 1.000 8.191 135 TRP BBB C 1
ATOM 4197 O O . TRP B 1 139 ? 15.470 -34.088 -23.020 1.000 8.292 135 TRP BBB O 1
ATOM 4208 N N . PRO B 1 140 ? 15.934 -36.036 -22.010 1.000 8.790 136 PRO 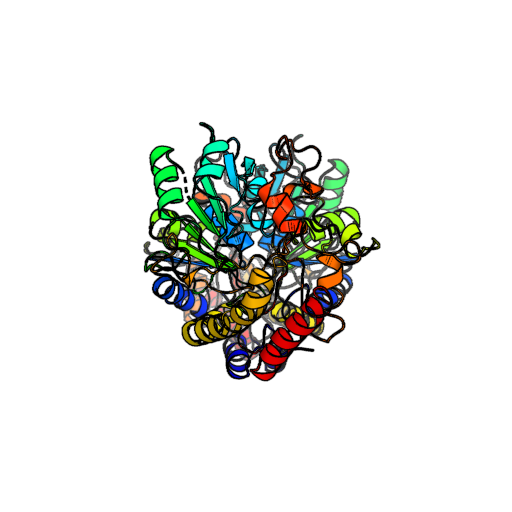BBB N 1
ATOM 4209 C CA . PRO B 1 140 ? 17.033 -35.447 -21.238 1.000 9.396 136 PRO BBB CA 1
ATOM 4210 C C . PRO B 1 140 ? 18.224 -35.066 -22.118 1.000 10.356 136 PRO BBB C 1
ATOM 4211 O O . PRO B 1 140 ? 18.552 -35.770 -23.087 1.000 11.334 136 PRO BBB O 1
ATOM 4215 N N . CYS B 1 141 ? 18.853 -33.943 -21.790 1.000 9.834 137 CYS BBB N 1
ATOM 4216 C CA . CYS B 1 141 ? 20.179 -33.563 -22.306 1.000 10.520 137 CYS BBB CA 1
ATOM 4217 C C . CYS B 1 141 ? 21.215 -34.623 -21.925 1.000 9.680 137 CYS BBB C 1
ATOM 4218 O O . CYS B 1 141 ? 20.979 -35.383 -20.976 1.000 10.362 137 CYS BBB O 1
ATOM 4221 N N . ASP B 1 142 ? 22.331 -34.630 -22.654 1.000 10.751 138 ASP BBB N 1
ATOM 4222 C CA . ASP B 1 142 ? 23.540 -35.430 -22.328 1.000 11.441 138 ASP BBB CA 1
ATOM 4223 C C . ASP B 1 142 ? 24.223 -34.817 -21.103 1.000 11.281 138 ASP BBB C 1
ATOM 4224 O O . ASP B 1 142 ? 25.130 -33.980 -21.252 1.000 12.738 138 ASP BBB O 1
ATOM 4229 N N . MET B 1 143 ? 23.737 -35.162 -19.926 1.000 11.751 139 MET BBB N 1
ATOM 4230 C CA . MET B 1 143 ? 24.180 -34.483 -18.696 1.000 11.652 139 MET BBB CA 1
ATOM 4231 C C . MET B 1 143 ? 25.609 -34.895 -18.340 1.000 12.920 139 MET BBB C 1
ATOM 4232 O O . MET B 1 143 ? 26.278 -34.109 -17.722 1.000 12.938 139 MET BBB O 1
ATOM 4237 N N . ASP B 1 144 ? 26.067 -36.089 -18.712 1.000 13.637 140 ASP BBB N 1
ATOM 4238 C CA . ASP B 1 144 ? 27.483 -36.445 -18.422 1.000 14.516 140 ASP BBB CA 1
ATOM 4239 C C . ASP B 1 144 ? 28.390 -35.468 -19.168 1.000 13.480 140 ASP BBB C 1
ATOM 4240 O O . ASP B 1 144 ? 29.307 -34.907 -18.552 1.000 13.449 140 ASP BBB O 1
ATOM 4245 N N . GLY B 1 145 ? 28.132 -35.248 -20.458 1.000 13.308 141 GLY BBB N 1
ATOM 4246 C CA . GLY B 1 145 ? 28.926 -34.336 -21.288 1.000 13.104 141 GLY BBB CA 1
ATOM 4247 C C . GLY B 1 145 ? 28.802 -32.902 -20.798 1.000 13.980 141 GLY BBB C 1
ATOM 4248 O O . GLY B 1 145 ? 29.791 -32.163 -20.824 1.000 14.167 141 GLY BBB O 1
ATOM 4249 N N . ILE B 1 146 ? 27.589 -32.478 -20.444 1.000 12.408 142 ILE BBB N 1
ATOM 4250 C CA . ILE B 1 146 ? 27.375 -31.072 -20.009 1.000 11.082 142 ILE BBB CA 1
ATOM 4251 C C . ILE B 1 146 ? 28.063 -30.865 -18.655 1.000 10.874 142 ILE BBB C 1
ATOM 4252 O O . ILE B 1 146 ? 28.712 -29.845 -18.500 1.000 11.220 142 ILE BBB O 1
ATOM 4257 N N . MET B 1 147 ? 27.930 -31.805 -17.727 1.000 11.165 143 MET BBB N 1
ATOM 4258 C CA . MET B 1 147 ? 28.522 -31.604 -16.379 1.000 11.294 143 MET BBB CA 1
ATOM 4259 C C . MET B 1 147 ? 30.054 -31.698 -16.492 1.000 11.874 143 MET BBB C 1
ATOM 4260 O O . MET B 1 147 ? 30.741 -30.995 -15.743 1.000 12.661 143 MET BBB O 1
ATOM 4265 N N . ALA B 1 148 ? 30.576 -32.482 -17.433 1.000 13.214 144 ALA BBB N 1
ATOM 4266 C CA . ALA B 1 148 ? 32.040 -32.599 -17.643 1.000 13.664 144 ALA BBB CA 1
ATOM 4267 C C . ALA B 1 148 ? 32.564 -31.249 -18.147 1.000 14.042 144 ALA BBB C 1
ATOM 4268 O O . ALA B 1 148 ? 33.627 -30.751 -17.670 1.000 14.321 144 ALA BBB O 1
ATOM 4270 N N . LEU B 1 149 ? 31.863 -30.656 -19.105 1.000 14.341 145 LEU BBB N 1
ATOM 4271 C CA . LEU B 1 149 ? 32.234 -29.358 -19.677 1.000 14.661 145 LEU BBB CA 1
ATOM 4272 C C . LEU B 1 149 ? 32.143 -28.302 -18.571 1.000 14.722 145 LEU BBB C 1
ATOM 4273 O O . LEU B 1 149 ? 33.031 -27.437 -18.470 1.000 14.834 145 LEU BBB O 1
ATOM 4278 N N . ALA B 1 150 ? 31.100 -28.350 -17.742 1.000 12.834 146 ALA BBB N 1
ATOM 4279 C CA . ALA B 1 150 ? 30.895 -27.373 -16.657 1.000 14.721 146 ALA BBB CA 1
ATOM 4280 C C . ALA B 1 150 ? 32.026 -27.497 -15.629 1.000 15.169 146 ALA BBB C 1
ATOM 4281 O O . ALA B 1 150 ? 32.516 -26.469 -15.162 1.000 14.336 146 ALA BBB O 1
ATOM 4283 N N . ASP B 1 151 ? 32.446 -28.716 -15.301 1.000 14.710 147 ASP BBB N 1
ATOM 4284 C CA . ASP B 1 151 ? 33.571 -28.935 -14.357 1.000 16.172 147 ASP BBB CA 1
ATOM 4285 C C . ASP B 1 151 ? 34.850 -28.357 -14.973 1.000 16.253 147 ASP BBB C 1
ATOM 4286 O O . ASP B 1 151 ? 35.588 -27.611 -14.288 1.000 15.185 147 ASP BBB O 1
ATOM 4291 N N . LYS B 1 152 ? 35.111 -28.654 -16.236 1.000 14.431 148 LYS BBB N 1
ATOM 4292 C CA . LYS B 1 152 ? 36.361 -28.221 -16.910 1.000 15.841 148 LYS BBB CA 1
ATOM 4293 C C . LYS B 1 152 ? 36.452 -26.692 -16.896 1.000 15.236 148 LYS BBB C 1
ATOM 4294 O O . LYS B 1 152 ? 37.559 -26.143 -16.724 1.000 14.775 148 LYS BBB O 1
ATOM 4300 N N . HIS B 1 153 ? 35.340 -25.995 -17.111 1.000 14.322 149 HIS BBB N 1
ATOM 4301 C CA . HIS B 1 153 ? 35.337 -24.536 -17.402 1.000 14.342 149 HIS BBB CA 1
ATOM 4302 C C . HIS B 1 153 ? 34.759 -23.754 -16.217 1.000 12.700 149 HIS BBB C 1
ATOM 4303 O O . HIS B 1 153 ? 34.622 -22.533 -16.336 1.000 14.018 149 HIS BBB O 1
ATOM 4310 N N . ASN B 1 154 ? 34.520 -24.419 -15.109 1.000 12.307 150 ASN BBB N 1
ATOM 4311 C CA . ASN B 1 154 ? 34.025 -23.792 -13.856 1.000 13.972 150 ASN BBB CA 1
ATOM 4312 C C . ASN B 1 154 ? 32.692 -23.090 -14.122 1.000 13.258 150 ASN BBB C 1
ATOM 4313 O O . ASN B 1 154 ? 32.566 -21.893 -13.810 1.000 16.621 150 ASN BBB O 1
ATOM 4318 N N . LEU B 1 155 ? 31.742 -23.811 -14.707 1.000 12.526 151 LEU BBB N 1
ATOM 4319 C CA . LEU B 1 155 ? 30.421 -23.255 -15.060 1.000 11.192 151 LEU BBB CA 1
ATOM 4320 C C . LEU B 1 155 ? 29.359 -23.797 -14.107 1.000 11.794 151 LEU BBB C 1
ATOM 4321 O O . LEU B 1 155 ? 29.438 -24.963 -13.629 1.000 11.780 151 LEU BBB O 1
ATOM 4326 N N . TYR B 1 156 ? 28.291 -23.025 -13.967 1.000 11.193 152 TYR BBB N 1
ATOM 4327 C CA A TYR B 1 156 ? 27.090 -23.462 -13.218 0.500 11.588 152 TYR BBB CA 1
ATOM 4328 C CA B TYR B 1 156 ? 27.064 -23.406 -13.230 0.500 11.728 152 TYR BBB CA 1
ATOM 4329 C C . TYR B 1 156 ? 26.038 -23.940 -14.215 1.000 12.096 152 TYR BBB C 1
ATOM 4330 O O . TYR B 1 156 ? 25.914 -23.351 -15.281 1.000 14.708 152 TYR BBB O 1
ATOM 4347 N N . VAL B 1 157 ? 25.351 -25.009 -13.855 1.000 10.083 153 VAL BBB N 1
ATOM 4348 C CA . VAL B 1 157 ? 24.331 -25.617 -14.744 1.000 10.223 153 VAL BBB CA 1
ATOM 4349 C C . VAL B 1 157 ? 22.976 -25.535 -14.066 1.000 8.675 153 VAL BBB C 1
ATOM 4350 O O . VAL B 1 157 ? 22.814 -26.055 -12.944 1.000 10.007 153 VAL BBB O 1
ATOM 4354 N N . ILE B 1 158 ? 22.014 -24.960 -14.790 1.000 8.547 154 ILE BBB N 1
ATOM 4355 C CA . ILE B 1 158 ? 20.574 -24.990 -14.429 1.000 8.436 154 ILE BBB CA 1
ATOM 4356 C C . ILE B 1 158 ? 19.894 -25.934 -15.418 1.000 7.662 154 ILE BBB C 1
ATOM 4357 O O . ILE B 1 158 ? 20.002 -25.694 -16.635 1.000 9.396 154 ILE BBB O 1
ATOM 4362 N N . GLU B 1 159 ? 19.257 -26.970 -14.918 1.000 8.566 155 GLU BBB N 1
ATOM 4363 C CA . GLU B 1 159 ? 18.402 -27.847 -15.741 1.000 7.615 155 GLU BBB CA 1
ATOM 4364 C C . GLU B 1 159 ? 16.997 -27.246 -15.781 1.000 7.721 155 GLU BBB C 1
ATOM 4365 O O . GLU B 1 159 ? 16.370 -27.162 -14.713 1.000 8.004 155 GLU BBB O 1
ATOM 4371 N N . ASP B 1 160 ? 16.523 -26.831 -16.940 1.000 8.258 156 ASP BBB N 1
ATOM 4372 C CA . ASP B 1 160 ? 15.127 -26.409 -17.113 1.000 7.279 156 ASP BBB CA 1
ATOM 4373 C C . ASP B 1 160 ? 14.308 -27.663 -17.374 1.000 7.041 156 ASP BBB C 1
ATOM 4374 O O . ASP B 1 160 ? 14.358 -28.199 -18.507 1.000 7.390 156 ASP BBB O 1
ATOM 4379 N N . CYS B 1 161 ? 13.565 -28.076 -16.354 1.000 7.127 157 CYS BBB N 1
ATOM 4380 C CA . CYS B 1 161 ? 12.798 -29.332 -16.317 1.000 6.763 157 CYS BBB CA 1
ATOM 4381 C C . CYS B 1 161 ? 11.301 -29.085 -16.563 1.000 6.577 157 CYS BBB C 1
ATOM 4382 O O . CYS B 1 161 ? 10.525 -30.017 -16.360 1.000 6.964 157 CYS BBB O 1
ATOM 4385 N N . ALA B 1 162 ? 10.898 -27.916 -17.071 1.000 6.281 158 ALA BBB N 1
ATOM 4386 C CA . ALA B 1 162 ? 9.484 -27.559 -17.274 1.000 6.883 158 ALA BBB CA 1
ATOM 4387 C C . ALA B 1 162 ? 8.740 -28.564 -18.150 1.000 6.555 158 ALA BBB C 1
ATOM 4388 O O . ALA B 1 162 ? 7.508 -28.635 -18.001 1.000 7.046 158 ALA BBB O 1
ATOM 4390 N N . GLN B 1 163 ? 9.424 -29.252 -19.057 1.000 6.772 159 GLN BBB N 1
ATOM 4391 C CA . GLN B 1 163 ? 8.787 -30.202 -20.004 1.000 6.944 159 GLN BBB CA 1
ATOM 4392 C C . GLN B 1 163 ? 9.160 -31.643 -19.657 1.000 7.216 159 GLN BBB C 1
ATOM 4393 O O . GLN B 1 163 ? 9.028 -32.489 -20.536 1.000 7.816 159 GLN BBB O 1
ATOM 4399 N N . ALA B 1 164 ? 9.643 -31.913 -18.443 1.000 7.696 160 ALA BBB N 1
ATOM 4400 C CA . ALA B 1 164 ? 10.403 -33.159 -18.215 1.000 6.891 160 ALA BBB CA 1
ATOM 4401 C C . ALA B 1 164 ? 10.084 -33.872 -16.908 1.000 7.344 160 ALA BBB C 1
ATOM 4402 O O . ALA B 1 164 ? 10.867 -34.746 -16.521 1.000 7.452 160 ALA BBB O 1
ATOM 4404 N N . HIS B 1 165 ? 8.932 -33.625 -16.301 1.000 7.117 161 HIS BBB N 1
ATOM 4405 C CA . HIS B 1 165 ? 8.523 -34.379 -15.095 1.000 7.473 161 HIS BBB CA 1
ATOM 4406 C C . HIS B 1 165 ? 8.479 -35.868 -15.440 1.000 7.019 161 HIS BBB C 1
ATOM 4407 O O . HIS B 1 165 ? 7.690 -36.253 -16.294 1.000 7.954 161 HIS BBB O 1
ATOM 4414 N N . GLY B 1 166 ? 9.256 -36.673 -14.737 1.000 7.506 162 GLY BBB N 1
ATOM 4415 C CA . GLY B 1 166 ? 9.318 -38.124 -14.933 1.000 8.783 162 GLY BBB CA 1
ATOM 4416 C C . GLY B 1 166 ? 10.526 -38.534 -15.755 1.000 9.750 162 GLY BBB C 1
ATOM 4417 O O . GLY B 1 166 ? 10.867 -39.746 -15.750 1.000 11.784 162 GLY BBB O 1
ATOM 4418 N N . ALA B 1 167 ? 11.180 -37.631 -16.456 1.000 9.030 163 ALA BBB N 1
ATOM 4419 C CA . ALA B 1 167 ? 12.399 -37.985 -17.203 1.000 9.226 163 ALA BBB CA 1
ATOM 4420 C C . ALA B 1 167 ? 13.509 -38.398 -16.225 1.000 10.347 163 ALA BBB C 1
ATOM 4421 O O . ALA B 1 167 ? 13.629 -37.834 -15.118 1.000 9.767 163 ALA BBB O 1
ATOM 4423 N N . THR B 1 168 ? 14.343 -39.329 -16.650 1.000 11.051 164 THR BBB N 1
ATOM 4424 C CA . THR B 1 168 ? 15.539 -39.733 -15.881 1.000 11.476 164 THR BBB CA 1
ATOM 4425 C C . THR B 1 168 ? 16.732 -39.763 -16.806 1.000 12.238 164 THR BBB C 1
ATOM 4426 O O . THR B 1 168 ? 16.570 -39.998 -18.028 1.000 12.661 164 THR BBB O 1
ATOM 4430 N N . TYR B 1 169 ? 17.902 -39.529 -16.234 1.000 13.834 165 TYR BBB N 1
ATOM 4431 C CA . TYR B 1 169 ? 19.179 -39.601 -16.949 1.000 14.632 165 TYR BBB CA 1
ATOM 4432 C C . TYR B 1 169 ? 20.073 -40.553 -16.183 1.000 16.008 165 TYR BBB C 1
ATOM 4433 O O . TYR B 1 169 ? 20.387 -40.276 -15.016 1.000 16.729 165 TYR BBB O 1
ATOM 4442 N N . LYS B 1 170 ? 20.331 -41.706 -16.798 1.000 17.388 166 LYS BBB N 1
ATOM 4443 C CA . LYS B 1 170 ? 21.233 -42.755 -16.273 1.000 20.114 166 LYS BBB CA 1
ATOM 4444 C C . LYS B 1 170 ? 20.896 -42.983 -14.797 1.000 20.517 166 LYS BBB C 1
ATOM 4445 O O . LYS B 1 170 ? 21.814 -42.910 -13.971 1.000 24.725 166 LYS BBB O 1
ATOM 4451 N N . GLY B 1 171 ? 19.612 -43.217 -14.493 1.000 19.079 167 GLY BBB N 1
ATOM 4452 C CA . GLY B 1 171 ? 19.124 -43.723 -13.195 1.000 19.958 167 GLY BBB CA 1
ATOM 4453 C C . GLY B 1 171 ? 18.670 -42.635 -12.228 1.000 22.197 167 GLY BBB C 1
ATOM 4454 O O . GLY B 1 171 ? 18.124 -42.988 -11.188 1.000 22.687 167 GLY BBB O 1
ATOM 4455 N N . ARG B 1 172 ? 18.813 -41.351 -12.548 1.000 20.584 168 ARG BBB N 1
ATOM 4456 C CA . ARG B 1 172 ? 18.373 -40.305 -11.578 1.000 19.402 168 ARG BBB CA 1
ATOM 4457 C C . ARG B 1 172 ? 17.439 -39.305 -12.253 1.000 15.190 168 ARG BBB C 1
ATOM 4458 O O . ARG B 1 172 ? 17.584 -39.037 -13.467 1.000 14.304 168 ARG BBB O 1
ATOM 4466 N N . SER B 1 173 ? 16.513 -38.771 -11.472 1.000 13.549 169 SER BBB N 1
ATOM 4467 C CA . SER B 1 173 ? 15.595 -37.711 -11.938 1.000 11.826 169 SER BBB CA 1
ATOM 4468 C C . SER B 1 173 ? 16.389 -36.595 -12.608 1.000 10.772 169 SER BBB C 1
ATOM 4469 O O . SER B 1 173 ? 17.399 -36.104 -12.068 1.000 11.251 169 SER BBB O 1
ATOM 4472 N N . VAL B 1 174 ? 15.895 -36.113 -13.734 1.000 9.339 170 VAL BBB N 1
ATOM 4473 C CA . VAL B 1 174 ? 16.293 -34.758 -14.178 1.000 9.147 170 VAL BBB CA 1
ATOM 4474 C C . VAL B 1 174 ? 16.063 -33.782 -13.019 1.000 8.811 170 VAL BBB C 1
ATOM 4475 O O . VAL B 1 174 ? 15.188 -33.991 -12.150 1.000 8.807 170 VAL BBB O 1
ATOM 4479 N N . GLY B 1 175 ? 16.839 -32.719 -13.018 1.000 8.690 171 GLY BBB N 1
ATOM 4480 C CA . GLY B 1 175 ? 16.694 -31.662 -12.013 1.000 9.185 171 GLY BBB CA 1
ATOM 4481 C C . GLY B 1 175 ? 17.590 -31.874 -10.823 1.000 9.662 171 GLY BBB C 1
ATOM 4482 O O . GLY B 1 175 ? 17.635 -30.970 -9.974 1.000 10.434 171 GLY BBB O 1
ATOM 4483 N N . SER B 1 176 ? 18.199 -33.067 -10.707 1.000 10.938 172 SER BBB N 1
ATOM 4484 C CA . SER B 1 176 ? 19.048 -33.471 -9.552 1.000 10.207 172 SER BBB CA 1
ATOM 4485 C C . SER B 1 176 ? 20.520 -33.456 -9.932 1.000 10.802 172 SER BBB C 1
ATOM 4486 O O . SER B 1 176 ? 21.337 -33.787 -9.051 1.000 11.999 172 SER BBB O 1
ATOM 4489 N N . ILE B 1 177 ? 20.865 -33.126 -11.176 1.000 10.896 173 ILE BBB N 1
ATOM 4490 C CA . ILE B 1 177 ? 22.225 -33.352 -11.728 1.000 10.611 173 ILE BBB CA 1
ATOM 4491 C C . ILE B 1 177 ? 22.961 -32.021 -11.811 1.000 11.186 173 ILE BBB C 1
ATOM 4492 O O . ILE B 1 177 ? 24.127 -31.930 -11.351 1.000 11.523 173 ILE BBB O 1
ATOM 4497 N N . GLY B 1 178 ? 22.341 -31.016 -12.425 1.000 10.001 174 GLY BBB N 1
ATOM 4498 C CA . GLY B 1 178 ? 22.877 -29.652 -12.453 1.000 9.582 174 GLY BBB CA 1
ATOM 4499 C C . GLY B 1 178 ? 22.960 -29.080 -11.042 1.000 8.934 174 GLY BBB C 1
ATOM 4500 O O . GLY B 1 178 ? 22.468 -29.699 -10.082 1.000 10.212 174 GLY BBB O 1
ATOM 4501 N N . HIS B 1 179 ? 23.508 -27.884 -10.916 1.000 9.442 175 HIS BBB N 1
ATOM 4502 C CA . HIS B 1 179 ? 23.524 -27.181 -9.614 1.000 9.545 175 HIS BBB CA 1
ATOM 4503 C C . HIS B 1 179 ? 22.097 -26.957 -9.117 1.000 8.832 175 HIS BBB C 1
ATOM 4504 O O . HIS B 1 179 ? 21.866 -27.121 -7.915 1.000 8.852 175 HIS BBB O 1
ATOM 4511 N N . ILE B 1 180 ? 21.186 -26.566 -10.009 1.000 8.660 176 ILE BBB N 1
ATOM 4512 C CA . ILE B 1 180 ? 19.770 -26.292 -9.640 1.000 8.517 176 ILE BBB CA 1
ATOM 4513 C C . ILE B 1 180 ? 18.894 -26.806 -10.780 1.000 7.938 176 ILE BBB C 1
ATOM 4514 O O . ILE B 1 180 ? 19.274 -26.636 -11.948 1.000 8.592 176 ILE BBB O 1
ATOM 4519 N N . GLY B 1 181 ? 17.790 -27.422 -10.449 1.000 7.787 177 GLY BBB N 1
ATOM 4520 C CA . GLY B 1 181 ? 16.707 -27.691 -11.392 1.000 7.345 177 GLY BBB CA 1
ATOM 4521 C C . GLY B 1 181 ? 15.569 -26.714 -11.222 1.000 7.427 177 GLY BBB C 1
ATOM 4522 O O . GLY B 1 181 ? 15.199 -26.401 -10.099 1.000 7.491 177 GLY BBB O 1
ATOM 4523 N N . ALA B 1 182 ? 15.034 -26.254 -12.342 1.000 7.028 178 ALA BBB N 1
ATOM 4524 C CA . ALA B 1 182 ? 13.882 -25.352 -12.388 1.000 7.233 178 ALA BBB CA 1
ATOM 4525 C C . ALA B 1 182 ? 12.712 -26.093 -13.027 1.000 7.068 178 ALA BBB C 1
ATOM 4526 O O . ALA B 1 182 ? 12.904 -26.791 -14.039 1.000 7.341 178 ALA BBB O 1
ATOM 4528 N N . TRP B 1 183 ? 11.543 -25.958 -12.413 1.000 6.799 179 TRP BBB N 1
ATOM 4529 C CA . TRP B 1 183 ? 10.344 -26.716 -12.814 1.000 7.082 179 TRP BBB CA 1
ATOM 4530 C C . TRP B 1 183 ? 9.154 -25.790 -12.990 1.000 6.763 179 TRP BBB C 1
ATOM 4531 O O . TRP B 1 183 ? 8.980 -24.875 -12.187 1.000 6.732 179 TRP BBB O 1
ATOM 4542 N N . SER B 1 184 ? 8.336 -26.085 -13.990 1.000 6.097 180 SER BBB N 1
ATOM 4543 C CA . SER B 1 184 ? 7.011 -25.479 -14.241 1.000 6.031 180 SER BBB CA 1
ATOM 4544 C C . SER B 1 184 ? 5.936 -26.512 -13.955 1.000 6.493 180 SER BBB C 1
ATOM 4545 O O . SER B 1 184 ? 6.136 -27.679 -14.296 1.000 6.528 180 SER BBB O 1
ATOM 4548 N N . PHE B 1 185 ? 4.804 -26.055 -13.444 1.000 6.426 181 PHE BBB N 1
ATOM 4549 C CA . PHE B 1 185 ? 3.537 -26.806 -13.392 1.000 7.045 181 PHE BBB CA 1
ATOM 4550 C C . PHE B 1 185 ? 2.450 -25.951 -14.035 1.000 6.843 181 PHE BBB C 1
ATOM 4551 O O . PHE B 1 185 ? 1.331 -25.931 -13.563 1.000 6.808 181 PHE BBB O 1
ATOM 4559 N N . CYS B 1 186 ? 2.757 -25.322 -15.170 1.000 7.299 182 CYS BBB N 1
ATOM 4560 C CA . CYS B 1 186 ? 1.769 -24.522 -15.913 1.000 7.952 182 CYS BBB CA 1
ATOM 4561 C C . CYS B 1 186 ? 0.717 -25.433 -16.538 1.000 7.286 182 CYS BBB C 1
ATOM 4562 O O . CYS B 1 186 ? 0.822 -26.666 -16.428 1.000 7.569 182 CYS BBB O 1
ATOM 4565 N N . GLN B 1 187 ? -0.329 -24.832 -17.079 1.000 7.490 183 GLN BBB N 1
ATOM 4566 C CA . GLN B 1 187 ? -1.652 -25.463 -17.236 1.000 8.184 183 GLN BBB CA 1
ATOM 4567 C C . GLN B 1 187 ? -1.577 -26.764 -18.034 1.000 7.666 183 GLN BBB C 1
ATOM 4568 O O . GLN B 1 187 ? -2.293 -27.687 -17.630 1.000 7.686 183 GLN BBB O 1
ATOM 4574 N N . ASP B 1 188 ? -0.777 -26.877 -19.092 1.000 7.851 184 ASP BBB N 1
ATOM 4575 C CA . ASP B 1 188 ? -0.781 -28.139 -19.882 1.000 8.538 184 ASP BBB CA 1
ATOM 4576 C C . ASP B 1 188 ? 0.454 -28.996 -19.586 1.000 8.407 184 ASP BBB C 1
ATOM 4577 O O . ASP B 1 188 ? 0.683 -29.974 -20.305 1.000 7.908 184 ASP BBB O 1
ATOM 4582 N N . LYS B 1 189 ? 1.245 -28.685 -18.557 1.000 7.354 185 LYS BBB N 1
ATOM 4583 C CA A LYS B 1 189 ? 2.491 -29.459 -18.326 0.500 7.582 185 LYS BBB CA 1
ATOM 4584 C CA B LYS B 1 189 ? 2.495 -29.418 -18.225 0.500 7.885 185 LYS BBB CA 1
ATOM 4585 C C . LYS B 1 189 ? 2.168 -30.818 -17.682 1.000 7.176 185 LYS BBB C 1
ATOM 4586 O O . LYS B 1 189 ? 0.993 -31.104 -17.335 1.000 7.363 185 LYS BBB O 1
ATOM 4597 N N . ILE B 1 190 ? 3.175 -31.653 -17.569 1.000 6.993 186 ILE BBB N 1
ATOM 4598 C CA . ILE B 1 190 ? 2.988 -33.066 -17.119 1.000 6.783 186 ILE BBB CA 1
ATOM 4599 C C . ILE B 1 190 ? 2.421 -33.063 -15.698 1.000 7.140 186 ILE BBB C 1
ATOM 4600 O O . ILE B 1 190 ? 1.574 -33.913 -15.381 1.000 6.523 186 ILE BBB O 1
ATOM 4605 N N . MET B 1 191 ? 2.885 -32.152 -14.859 1.000 6.754 187 MET BBB N 1
ATOM 4606 C CA . MET B 1 191 ? 2.199 -31.805 -13.601 1.000 7.162 187 MET BBB CA 1
ATOM 4607 C C . MET B 1 191 ? 1.674 -30.383 -13.753 1.000 6.824 187 MET BBB C 1
ATOM 4608 O O . MET B 1 191 ? 2.347 -29.564 -14.393 1.000 7.282 187 MET BBB O 1
ATOM 4613 N N . THR B 1 192 ? 0.468 -30.127 -13.237 1.000 6.676 188 THR BBB N 1
ATOM 4614 C CA . THR B 1 192 ? -0.314 -28.922 -13.547 1.000 6.716 188 THR BBB CA 1
ATOM 4615 C C . THR B 1 192 ? -1.064 -28.506 -12.290 1.000 6.671 188 THR BBB C 1
ATOM 4616 O O . THR B 1 192 ? -2.139 -29.071 -11.992 1.000 6.873 188 THR BBB O 1
ATOM 4620 N N . THR B 1 193 ? -0.482 -27.577 -11.531 1.000 6.082 189 THR BBB N 1
ATOM 4621 C CA . THR B 1 193 ? -0.977 -27.214 -10.195 1.000 6.586 189 THR BBB CA 1
ATOM 4622 C C . THR B 1 193 ? -2.045 -26.119 -10.299 1.000 6.603 189 THR BBB C 1
ATOM 4623 O O . THR B 1 193 ? -1.962 -25.120 -9.567 1.000 6.821 189 THR BBB O 1
ATOM 4627 N N . GLY B 1 194 ? -3.108 -26.352 -11.063 1.000 6.847 190 GLY BBB N 1
ATOM 4628 C CA . GLY B 1 194 ? -4.320 -25.521 -10.976 1.000 6.985 190 GLY BBB CA 1
ATOM 4629 C C . GLY B 1 194 ? -4.159 -24.169 -11.653 1.000 7.755 190 GLY BBB C 1
ATOM 4630 O O . GLY B 1 194 ? -4.883 -23.252 -11.297 1.000 8.849 190 GLY BBB O 1
ATOM 4631 N N . GLY B 1 195 ? -3.276 -24.076 -12.659 1.000 7.260 191 GLY BBB N 1
ATOM 4632 C CA . GLY B 1 195 ? -3.202 -22.920 -13.582 1.000 7.589 191 GLY BBB CA 1
ATOM 4633 C C . GLY B 1 195 ? -1.782 -22.393 -13.708 1.000 7.312 191 GLY BBB C 1
ATOM 4634 O O . GLY B 1 195 ? -1.392 -21.992 -14.794 1.000 7.418 191 GLY BBB O 1
ATOM 4635 N N . GLU B 1 196 ? -1.057 -22.366 -12.602 1.000 6.855 192 GLU BBB N 1
ATOM 4636 C CA . GLU B 1 196 ? 0.357 -21.950 -12.548 1.000 6.826 192 GLU BBB CA 1
ATOM 4637 C C . GLU B 1 196 ? 1.033 -22.737 -11.439 1.000 6.452 192 GLU BBB C 1
ATOM 4638 O O . GLU B 1 196 ? 0.345 -23.221 -10.523 1.000 6.303 192 GLU BBB O 1
ATOM 4644 N N . GLY B 1 197 ? 2.348 -22.809 -11.494 1.000 6.478 193 GLY BBB N 1
ATOM 4645 C CA . GLY B 1 197 ? 3.167 -23.293 -10.376 1.000 6.332 193 GLY BBB CA 1
ATOM 4646 C C . GLY B 1 197 ? 4.570 -23.602 -10.795 1.000 6.057 193 GLY BBB C 1
ATOM 4647 O O . GLY B 1 197 ? 4.851 -23.759 -11.971 1.000 5.915 193 GLY BBB O 1
ATOM 4648 N N . GLY B 1 198 ? 5.455 -23.652 -9.832 1.000 6.693 194 GLY BBB N 1
ATOM 4649 C CA . GLY B 1 198 ? 6.828 -24.045 -10.127 1.000 6.412 194 GLY BBB CA 1
ATOM 4650 C C . GLY B 1 198 ? 7.544 -24.576 -8.916 1.000 6.015 194 GLY BBB C 1
ATOM 4651 O O . GLY B 1 198 ? 6.971 -24.669 -7.815 1.000 6.468 194 GLY BBB O 1
ATOM 4652 N N . MET B 1 199 ? 8.799 -24.883 -9.105 1.000 6.186 195 MET BBB N 1
ATOM 4653 C CA . MET B 1 199 ? 9.634 -25.526 -8.062 1.000 6.497 195 MET BBB CA 1
ATOM 4654 C C . MET B 1 199 ? 11.076 -25.350 -8.487 1.000 6.754 195 MET BBB C 1
ATOM 4655 O O . MET B 1 199 ? 11.374 -25.387 -9.701 1.000 6.218 195 MET BBB O 1
ATOM 4660 N N . VAL B 1 200 ? 11.969 -25.238 -7.514 1.000 6.483 196 VAL BBB N 1
ATOM 4661 C CA . VAL B 1 200 ? 13.412 -25.468 -7.726 1.000 6.696 196 VAL BBB CA 1
ATOM 4662 C C . VAL B 1 200 ? 13.855 -26.661 -6.882 1.000 7.386 196 VAL BBB C 1
ATOM 4663 O O . VAL B 1 200 ? 13.318 -26.885 -5.801 1.000 7.754 196 VAL BBB O 1
ATOM 4667 N N . THR B 1 201 ? 14.814 -27.386 -7.413 1.000 7.610 197 THR BBB N 1
ATOM 4668 C CA . THR B 1 201 ? 15.493 -28.486 -6.707 1.000 7.754 197 THR BBB CA 1
ATOM 4669 C C . THR B 1 201 ? 16.991 -28.199 -6.677 1.000 8.210 197 THR BBB C 1
ATOM 4670 O O . THR B 1 201 ? 17.553 -27.655 -7.645 1.000 8.667 197 THR BBB O 1
ATOM 4674 N N . THR B 1 202 ? 17.650 -28.625 -5.601 1.000 8.332 198 THR BBB N 1
ATOM 4675 C CA . THR B 1 202 ? 19.117 -28.549 -5.522 1.000 8.633 198 THR BBB CA 1
ATOM 4676 C C . THR B 1 202 ? 19.611 -29.537 -4.478 1.000 8.848 198 THR BBB C 1
ATOM 4677 O O . THR B 1 202 ? 18.826 -29.927 -3.608 1.000 9.307 198 THR BBB O 1
ATOM 4681 N N . ASN B 1 203 ? 20.895 -29.843 -4.546 1.000 10.100 199 ASN BBB N 1
ATOM 4682 C CA . ASN B 1 203 ? 21.567 -30.643 -3.502 1.000 11.489 199 ASN BBB CA 1
ATOM 4683 C C . ASN B 1 203 ? 22.437 -29.745 -2.630 1.000 11.794 199 ASN BBB C 1
ATOM 4684 O O . ASN B 1 203 ? 23.002 -30.265 -1.645 1.000 13.498 199 ASN BBB O 1
ATOM 4689 N N A ASP B 1 204 ? 22.573 -28.462 -2.981 0.500 11.091 200 ASP BBB N 1
ATOM 4690 N N B ASP B 1 204 ? 22.514 -28.446 -2.929 0.500 10.674 200 ASP BBB N 1
ATOM 4691 C CA A ASP B 1 204 ? 23.472 -27.519 -2.269 0.500 11.292 200 ASP BBB CA 1
ATOM 4692 C CA B ASP B 1 204 ? 23.483 -27.508 -2.299 0.500 10.643 200 ASP BBB CA 1
ATOM 4693 C C A ASP B 1 204 ? 22.679 -26.753 -1.202 0.500 10.673 200 ASP BBB C 1
ATOM 4694 C C B ASP B 1 204 ? 22.780 -26.652 -1.233 0.500 10.309 200 ASP BBB C 1
ATOM 4695 O O A ASP B 1 204 ? 21.661 -26.108 -1.522 0.500 9.353 200 ASP BBB O 1
ATOM 4696 O O B ASP B 1 204 ? 21.952 -25.799 -1.608 0.500 9.595 200 ASP BBB O 1
ATOM 4705 N N . GLU B 1 205 ? 23.099 -26.856 0.054 1.000 11.252 201 GLU BBB N 1
ATOM 4706 C CA . GLU B 1 205 ? 22.400 -26.192 1.170 1.000 11.750 201 GLU BBB CA 1
ATOM 4707 C C . GLU B 1 205 ? 22.446 -24.669 0.985 1.000 11.116 201 GLU BBB C 1
ATOM 4708 O O . GLU B 1 205 ? 21.449 -24.018 1.298 1.000 10.478 201 GLU BBB O 1
ATOM 4714 N N . GLN B 1 206 ? 23.577 -24.103 0.580 1.000 11.570 202 GLN BBB N 1
ATOM 4715 C CA . GLN B 1 206 ? 23.723 -22.633 0.468 1.000 11.916 202 GLN BBB CA 1
ATOM 4716 C C . GLN B 1 206 ? 22.841 -22.128 -0.677 1.000 10.496 202 GLN BBB C 1
ATOM 4717 O O . GLN B 1 206 ? 22.210 -21.076 -0.511 1.000 11.108 202 GLN BBB O 1
ATOM 4723 N N . LEU B 1 207 ? 22.781 -22.834 -1.805 1.000 9.775 203 LEU BBB N 1
ATOM 4724 C CA . LEU B 1 207 ? 21.885 -22.415 -2.909 1.000 9.515 203 LEU BBB CA 1
ATOM 4725 C C . LEU B 1 207 ? 20.439 -22.502 -2.416 1.000 9.064 203 LEU BBB C 1
ATOM 4726 O O . LEU B 1 207 ? 19.618 -21.604 -2.736 1.000 8.481 203 LEU BBB O 1
ATOM 4731 N N . TRP B 1 208 ? 20.080 -23.546 -1.683 1.000 9.001 204 TRP BBB N 1
ATOM 4732 C CA . TRP B 1 208 ? 18.727 -23.677 -1.111 1.000 8.327 204 TRP BBB CA 1
ATOM 4733 C C . TRP B 1 208 ? 18.423 -22.476 -0.198 1.000 8.389 204 TRP BBB C 1
ATOM 4734 O O . TRP B 1 208 ? 17.378 -21.838 -0.366 1.000 8.717 204 TRP BBB O 1
ATOM 4745 N N . ARG B 1 209 ? 19.300 -22.151 0.743 1.000 8.536 205 ARG BBB N 1
ATOM 4746 C CA . ARG B 1 209 ? 19.037 -21.036 1.687 1.000 8.626 205 ARG BBB CA 1
ATOM 4747 C C . ARG B 1 209 ? 18.891 -19.732 0.907 1.000 8.254 205 ARG BBB C 1
ATOM 4748 O O . ARG B 1 209 ? 18.007 -18.920 1.258 1.000 8.149 205 ARG BBB O 1
ATOM 4756 N N . LYS B 1 210 ? 19.695 -19.537 -0.122 1.000 7.880 206 LYS BBB N 1
ATOM 4757 C CA . LYS B 1 210 ? 19.635 -18.283 -0.902 1.000 8.188 206 LYS BBB CA 1
ATOM 4758 C C . LYS B 1 210 ? 18.291 -18.210 -1.648 1.000 7.511 206 LYS BBB C 1
ATOM 4759 O O . LYS B 1 210 ? 17.612 -17.134 -1.621 1.000 7.828 206 LYS BBB O 1
ATOM 4765 N N . MET B 1 211 ? 17.921 -19.265 -2.359 1.000 7.184 207 MET BBB N 1
ATOM 4766 C CA . MET B 1 211 ? 16.651 -19.221 -3.138 1.000 7.107 207 MET BBB CA 1
ATOM 4767 C C . MET B 1 211 ? 15.462 -19.108 -2.181 1.000 7.041 207 MET BBB C 1
ATOM 4768 O O . MET B 1 211 ? 14.493 -18.406 -2.482 1.000 7.533 207 MET BBB O 1
ATOM 4773 N N . TRP B 1 212 ? 15.489 -19.799 -1.050 1.000 7.167 208 TRP BBB N 1
ATOM 4774 C CA . TRP B 1 212 ? 14.378 -19.769 -0.089 1.000 7.445 208 TRP BBB CA 1
ATOM 4775 C C . TRP B 1 212 ? 14.146 -18.342 0.391 1.000 7.012 208 TRP BBB C 1
ATOM 4776 O O . TRP B 1 212 ? 12.985 -17.917 0.451 1.000 7.559 208 TRP BBB O 1
ATOM 4787 N N . ALA B 1 213 ? 15.209 -17.628 0.719 1.000 7.926 209 ALA BBB N 1
ATOM 4788 C CA . ALA B 1 213 ? 15.126 -16.235 1.173 1.000 7.435 209 ALA BBB CA 1
ATOM 4789 C C . ALA B 1 213 ? 14.609 -15.349 0.037 1.000 7.542 209 ALA BBB C 1
ATOM 4790 O O . ALA B 1 213 ? 13.737 -14.496 0.264 1.000 7.406 209 ALA BBB O 1
ATOM 4792 N N . TYR B 1 214 ? 15.144 -15.538 -1.160 1.000 7.110 210 TYR BBB N 1
ATOM 4793 C CA . TYR B 1 214 ? 14.909 -14.576 -2.256 1.000 6.706 210 TYR BBB CA 1
ATOM 4794 C C . TYR B 1 214 ? 13.419 -14.582 -2.629 1.000 6.849 210 TYR BBB C 1
ATOM 4795 O O . TYR B 1 214 ? 12.851 -13.538 -2.962 1.000 7.075 210 TYR BBB O 1
ATOM 4804 N N . LYS B 1 215 ? 12.768 -15.745 -2.555 1.000 5.979 211 LYS BBB N 1
ATOM 4805 C CA . LYS B 1 215 ? 11.343 -15.859 -2.938 1.000 6.311 211 LYS BBB CA 1
ATOM 4806 C C . LYS B 1 215 ? 10.413 -15.398 -1.812 1.000 6.792 211 LYS BBB C 1
ATOM 4807 O O . LYS B 1 215 ? 9.201 -15.328 -2.065 1.000 7.131 211 LYS BBB O 1
ATOM 4813 N N . ASP B 1 216 ? 10.985 -14.999 -0.676 1.000 6.812 212 ASP BBB N 1
ATOM 4814 C CA . ASP B 1 216 ? 10.260 -14.601 0.555 1.000 7.247 212 ASP BBB CA 1
ATOM 4815 C C . ASP B 1 216 ? 10.828 -13.287 1.100 1.000 7.165 212 ASP BBB C 1
ATOM 4816 O O . ASP B 1 216 ? 11.054 -13.178 2.318 1.000 7.214 212 ASP BBB O 1
ATOM 4821 N N . HIS B 1 217 ? 11.015 -12.302 0.229 1.000 6.092 213 HIS BBB N 1
ATOM 4822 C CA . HIS B 1 217 ? 11.386 -10.918 0.605 1.000 6.524 213 HIS BBB CA 1
ATOM 4823 C C . HIS B 1 217 ? 12.718 -10.857 1.358 1.000 7.017 213 HIS BBB C 1
ATOM 4824 O O . HIS B 1 217 ? 12.936 -9.871 2.081 1.000 7.404 213 HIS BBB O 1
ATOM 4831 N N . GLY B 1 218 ? 13.579 -11.853 1.220 1.000 7.231 214 GLY BBB N 1
ATOM 4832 C CA . GLY B 1 218 ? 14.883 -11.871 1.922 1.000 7.048 214 GLY BBB CA 1
ATOM 4833 C C . GLY B 1 218 ? 14.782 -12.360 3.357 1.000 8.049 214 GLY BBB C 1
ATOM 4834 O O . GLY B 1 218 ? 15.758 -12.181 4.104 1.000 8.125 214 GLY BBB O 1
ATOM 4835 N N . LYS B 1 219 ? 13.680 -12.984 3.758 1.000 7.776 215 LYS BBB N 1
ATOM 4836 C CA . LYS B 1 219 ? 13.626 -13.683 5.056 1.000 8.121 215 LYS BBB CA 1
ATOM 4837 C C . LYS B 1 219 ? 14.747 -14.711 5.081 1.000 9.135 215 LYS BBB C 1
ATOM 4838 O O . LYS B 1 219 ? 14.799 -15.598 4.227 1.000 8.440 215 LYS BBB O 1
ATOM 4844 N N . SER B 1 220 ? 15.615 -14.618 6.080 1.000 8.811 216 SER BBB N 1
ATOM 4845 C CA . SER B 1 220 ? 16.659 -15.631 6.288 1.000 9.763 216 SER BBB CA 1
ATOM 4846 C C . SER B 1 220 ? 16.018 -16.876 6.907 1.000 8.994 216 SER BBB C 1
ATOM 4847 O O . SER B 1 220 ? 15.358 -16.747 7.944 1.000 9.063 216 SER BBB O 1
ATOM 4850 N N . TYR B 1 221 ? 16.237 -18.059 6.341 1.000 9.404 217 TYR BBB N 1
ATOM 4851 C CA . TYR B 1 221 ? 15.765 -19.308 6.957 1.000 9.637 217 TYR BBB CA 1
ATOM 4852 C C . TYR B 1 221 ? 16.321 -19.406 8.379 1.000 9.818 217 TYR BBB C 1
ATOM 4853 O O . TYR B 1 221 ? 15.559 -19.809 9.309 1.000 10.096 217 TYR BBB O 1
ATOM 4862 N N . ALA B 1 222 ? 17.589 -19.082 8.539 1.000 10.546 218 ALA BBB N 1
ATOM 4863 C CA . ALA B 1 222 ? 18.241 -19.110 9.871 1.000 11.218 218 ALA BBB CA 1
ATOM 4864 C C . ALA B 1 222 ? 17.530 -18.139 10.837 1.000 11.219 218 ALA BBB C 1
ATOM 4865 O O . ALA B 1 222 ? 17.254 -18.530 11.988 1.000 12.146 218 ALA BBB O 1
ATOM 4867 N N . ALA B 1 223 ? 17.198 -16.918 10.419 1.000 10.706 219 ALA BBB N 1
ATOM 4868 C CA . ALA B 1 223 ? 16.464 -15.969 11.286 1.000 10.682 219 ALA BBB CA 1
ATOM 4869 C C . ALA B 1 223 ? 15.087 -16.541 11.660 1.000 10.867 219 ALA BBB C 1
ATOM 4870 O O . ALA B 1 223 ? 14.645 -16.369 12.819 1.000 11.922 219 ALA BBB O 1
ATOM 4872 N N . VAL B 1 224 ? 14.378 -17.159 10.723 1.000 10.348 220 VAL BBB N 1
ATOM 4873 C CA . VAL B 1 224 ? 13.000 -17.632 10.979 1.000 10.737 220 VAL BBB CA 1
ATOM 4874 C C . VAL B 1 224 ? 13.039 -18.858 11.892 1.000 11.605 220 VAL BBB C 1
ATOM 4875 O O . VAL B 1 224 ? 12.231 -18.908 12.835 1.000 12.181 220 VAL BBB O 1
ATOM 4879 N N . TYR B 1 225 ? 13.884 -19.845 11.587 1.000 11.465 221 TYR BBB N 1
ATOM 4880 C CA . TYR B 1 225 ? 13.769 -21.208 12.172 1.000 11.773 221 TYR BBB CA 1
ATOM 4881 C C . TYR B 1 225 ? 14.930 -21.555 13.102 1.000 12.812 221 TYR BBB C 1
ATOM 4882 O O . TYR B 1 225 ? 14.776 -22.580 13.785 1.000 14.358 221 TYR BBB O 1
ATOM 4891 N N . GLU B 1 226 ? 16.050 -20.853 13.054 1.000 12.199 222 GLU BBB N 1
ATOM 4892 C CA . GLU B 1 226 ? 17.304 -21.313 13.709 1.000 13.844 222 GLU BBB CA 1
ATOM 4893 C C . GLU B 1 226 ? 17.768 -20.267 14.736 1.000 15.309 222 GLU BBB C 1
ATOM 4894 O O . GLU B 1 226 ? 18.954 -20.294 15.087 1.000 17.749 222 GLU BBB O 1
ATOM 4900 N N . THR B 1 227 ? 16.855 -19.410 15.188 1.000 17.224 223 THR BBB N 1
ATOM 4901 C CA . THR B 1 227 ? 17.131 -18.224 16.039 1.000 21.355 223 THR BBB CA 1
ATOM 4902 C C . THR B 1 227 ? 16.035 -18.143 17.107 1.000 24.667 223 THR BBB C 1
ATOM 4903 O O . THR B 1 227 ? 14.857 -18.286 16.751 1.000 30.266 223 THR BBB O 1
ATOM 4907 N N . ASP B 1 228 ? 16.405 -17.880 18.361 1.000 32.766 224 ASP BBB N 1
ATOM 4908 C CA . ASP B 1 228 ? 15.448 -17.632 19.472 1.000 37.958 224 ASP BBB CA 1
ATOM 4909 C C . ASP B 1 228 ? 15.010 -16.157 19.431 1.000 39.145 224 ASP BBB C 1
ATOM 4910 O O . ASP B 1 228 ? 15.892 -15.278 19.346 1.000 38.292 224 ASP BBB O 1
ATOM 4915 N N . HIS B 1 229 ? 13.695 -15.906 19.423 1.000 44.390 225 HIS BBB N 1
ATOM 4916 C CA . HIS B 1 229 ? 13.077 -14.562 19.242 1.000 49.261 225 HIS BBB CA 1
ATOM 4917 C C . HIS B 1 229 ? 12.370 -14.112 20.530 1.000 53.217 225 HIS BBB C 1
ATOM 4918 O O . HIS B 1 229 ? 11.527 -14.876 21.036 1.000 50.998 225 HIS BBB O 1
ATOM 4925 N N . ALA B 1 230 ? 12.657 -12.891 20.995 1.000 59.386 226 ALA BBB N 1
ATOM 4926 C CA . ALA B 1 230 ? 11.845 -12.158 21.998 1.000 62.890 226 ALA BBB CA 1
ATOM 4927 C C . ALA B 1 230 ? 10.410 -12.041 21.486 1.000 65.307 226 ALA BBB C 1
ATOM 4928 O O . ALA B 1 230 ? 10.180 -12.063 20.275 1.000 62.111 226 ALA BBB O 1
ATOM 4930 N N . PRO B 1 231 ? 9.395 -11.924 22.377 1.000 60.549 227 PRO BBB N 1
ATOM 4931 C CA . PRO B 1 231 ? 8.049 -11.551 21.946 1.000 54.624 227 PRO BBB CA 1
ATOM 4932 C C . PRO B 1 231 ? 8.074 -10.242 21.139 1.000 43.625 227 PRO BBB C 1
ATOM 4933 O O . PRO B 1 231 ? 9.059 -9.516 21.195 1.000 39.363 227 PRO BBB O 1
ATOM 4937 N N . GLY B 1 232 ? 7.009 -9.993 20.378 1.000 42.815 228 GLY BBB N 1
ATOM 4938 C CA . GLY B 1 232 ? 6.851 -8.779 19.559 1.000 41.271 228 GLY BBB CA 1
ATOM 4939 C C . GLY B 1 232 ? 7.519 -8.925 18.203 1.000 37.688 228 GLY BBB C 1
ATOM 4940 O O . GLY B 1 232 ? 7.818 -10.076 17.788 1.000 38.388 228 GLY BBB O 1
ATOM 4941 N N . TYR B 1 233 ? 7.744 -7.799 17.532 1.000 31.878 229 TYR BBB N 1
ATOM 4942 C CA . TYR B 1 233 ? 8.217 -7.742 16.125 1.000 28.315 229 TYR BBB CA 1
ATOM 4943 C C . TYR B 1 233 ? 9.498 -8.571 15.952 1.000 25.942 229 TYR BBB C 1
ATOM 4944 O O . TYR B 1 233 ? 10.448 -8.387 16.702 1.000 23.532 229 TYR BBB O 1
ATOM 4953 N N . ARG B 1 234 ? 9.549 -9.430 14.934 1.000 24.274 230 ARG BBB N 1
ATOM 4954 C CA . ARG B 1 234 ? 10.773 -10.212 14.610 1.000 22.916 230 ARG BBB CA 1
ATOM 4955 C C . ARG B 1 234 ? 11.468 -9.589 13.389 1.000 17.492 230 ARG BBB C 1
ATOM 4956 O O . ARG B 1 234 ? 10.777 -9.360 12.392 1.000 18.285 230 ARG BBB O 1
ATOM 4964 N N . TRP B 1 235 ? 12.783 -9.399 13.474 1.000 17.760 231 TRP BBB N 1
ATOM 4965 C CA . TRP B 1 235 ? 13.648 -8.870 12.369 1.000 19.229 231 TRP BBB CA 1
ATOM 4966 C C . TRP B 1 235 ? 14.209 -10.040 11.543 1.000 16.101 231 TRP BBB C 1
ATOM 4967 O O . TRP B 1 235 ? 15.087 -10.756 12.038 1.000 15.204 231 TRP BBB O 1
ATOM 4978 N N . LEU B 1 236 ? 13.676 -10.244 10.344 1.000 11.004 232 LEU BBB N 1
ATOM 4979 C CA . LEU B 1 236 ? 13.889 -11.477 9.550 1.000 10.089 232 LEU BBB CA 1
ATOM 4980 C C . LEU B 1 236 ? 14.568 -11.175 8.218 1.000 9.061 232 LEU BBB C 1
ATOM 4981 O O . LEU B 1 236 ? 15.128 -12.109 7.637 1.000 9.377 232 LEU BBB O 1
ATOM 4986 N N . HIS B 1 237 ? 14.471 -9.946 7.696 1.000 9.104 233 HIS BBB N 1
ATOM 4987 C CA . HIS B 1 237 ? 14.874 -9.648 6.304 1.000 9.303 233 HIS BBB CA 1
ATOM 4988 C C . HIS B 1 237 ? 16.356 -9.269 6.261 1.000 9.349 233 HIS BBB C 1
ATOM 4989 O O . HIS B 1 237 ? 16.690 -8.069 6.355 1.000 10.760 233 HIS BBB O 1
ATOM 4996 N N . GLU B 1 238 ? 17.236 -10.256 6.088 1.000 9.364 234 GLU BBB N 1
ATOM 4997 C CA . GLU B 1 238 ? 18.699 -10.046 6.188 1.000 9.437 234 GLU BBB CA 1
ATOM 4998 C C . GLU B 1 238 ? 19.321 -9.805 4.819 1.000 9.203 234 GLU BBB C 1
ATOM 4999 O O . GLU B 1 238 ? 20.505 -9.497 4.752 1.000 10.912 234 GLU BBB O 1
ATOM 5005 N N . SER B 1 239 ? 18.499 -9.839 3.774 1.000 8.771 235 SER BBB N 1
ATOM 5006 C CA . SER B 1 239 ? 18.883 -9.560 2.376 1.000 8.866 235 SER BBB CA 1
ATOM 5007 C C . SER B 1 239 ? 17.626 -9.104 1.662 1.000 7.948 235 SER BBB C 1
ATOM 5008 O O . SER B 1 239 ? 16.549 -9.178 2.248 1.000 8.017 235 SER BBB O 1
ATOM 5011 N N . PHE B 1 240 ? 17.781 -8.622 0.447 1.000 8.122 236 PHE BBB N 1
ATOM 5012 C CA . PHE B 1 240 ? 16.621 -8.206 -0.363 1.000 8.151 236 PHE BBB CA 1
ATOM 5013 C C . PHE B 1 240 ? 16.084 -9.407 -1.125 1.000 8.308 236 PHE BBB C 1
ATOM 5014 O O . PHE B 1 240 ? 16.868 -10.244 -1.611 1.000 9.258 236 PHE BBB O 1
ATOM 5022 N N . GLY B 1 241 ? 14.764 -9.435 -1.243 1.000 6.896 237 GLY BBB N 1
ATOM 5023 C CA . GLY B 1 241 ? 14.084 -10.448 -2.050 1.000 6.618 237 GLY BBB CA 1
ATOM 5024 C C . GLY B 1 241 ? 12.725 -9.962 -2.464 1.000 6.709 237 GLY BBB C 1
ATOM 5025 O O . GLY B 1 241 ? 12.475 -8.741 -2.473 1.000 7.258 237 GLY BBB O 1
ATOM 5026 N N . THR B 1 242 ? 11.895 -10.886 -2.883 1.000 6.112 238 THR BBB N 1
ATOM 5027 C CA . THR B 1 242 ? 10.619 -10.578 -3.554 1.000 6.011 238 THR BBB CA 1
ATOM 5028 C C . THR B 1 242 ? 9.570 -11.615 -3.139 1.000 6.230 238 THR BBB C 1
ATOM 5029 O O . THR B 1 242 ? 9.830 -12.414 -2.248 1.000 6.781 238 THR BBB O 1
ATOM 5033 N N . ASN B 1 243 ? 8.390 -11.581 -3.746 1.000 5.715 239 ASN BBB N 1
ATOM 5034 C CA . ASN B 1 243 ? 7.331 -12.573 -3.473 1.000 6.122 239 ASN BBB CA 1
ATOM 5035 C C . ASN B 1 243 ? 7.169 -13.454 -4.707 1.000 6.286 239 ASN BBB C 1
ATOM 5036 O O . ASN B 1 243 ? 6.484 -13.039 -5.664 1.000 5.874 239 ASN BBB O 1
ATOM 5041 N N . TRP B 1 244 ? 7.794 -14.631 -4.685 1.000 6.203 240 TRP BBB N 1
ATOM 5042 C CA . TRP B 1 244 ? 7.687 -15.615 -5.789 1.000 6.143 240 TRP BBB CA 1
ATOM 5043 C C . TRP B 1 244 ? 7.057 -16.894 -5.235 1.000 6.232 240 TRP BBB C 1
ATOM 5044 O O . TRP B 1 244 ? 7.364 -17.981 -5.733 1.000 6.387 240 TRP BBB O 1
ATOM 5055 N N . ARG B 1 245 ? 6.141 -16.753 -4.260 1.000 6.269 241 ARG BBB N 1
ATOM 5056 C CA . ARG B 1 245 ? 5.565 -17.921 -3.570 1.000 6.690 241 ARG BBB CA 1
ATOM 5057 C C . ARG B 1 245 ? 4.441 -18.576 -4.376 1.000 6.915 241 ARG BBB C 1
ATOM 5058 O O . ARG B 1 245 ? 3.763 -17.926 -5.181 1.000 7.742 241 ARG BBB O 1
ATOM 5066 N N . MET B 1 246 ? 4.199 -19.836 -4.016 1.000 7.353 242 MET BBB N 1
ATOM 5067 C CA . MET B 1 246 ? 3.030 -20.657 -4.408 1.000 8.199 242 MET BBB CA 1
ATOM 5068 C C . MET B 1 246 ? 1.949 -20.545 -3.327 1.000 7.155 242 MET BBB C 1
ATOM 5069 O O . MET B 1 246 ? 2.321 -20.370 -2.139 1.000 8.114 242 MET BBB O 1
ATOM 5074 N N . THR B 1 247 ? 0.681 -20.724 -3.693 1.000 7.412 243 THR BBB N 1
ATOM 5075 C CA . THR B 1 247 ? -0.440 -20.858 -2.733 1.000 6.849 243 THR BBB CA 1
ATOM 5076 C C . THR B 1 247 ? -0.559 -22.307 -2.221 1.000 6.785 243 THR BBB C 1
ATOM 5077 O O . THR B 1 247 ? -0.130 -23.261 -2.914 1.000 7.099 243 THR BBB O 1
ATOM 5081 N N . GLU B 1 248 ? -1.260 -22.468 -1.112 1.000 6.961 244 GLU BBB N 1
ATOM 5082 C CA . GLU B 1 248 ? -1.589 -23.801 -0.558 1.000 6.861 244 GLU BBB CA 1
ATOM 5083 C C . GLU B 1 248 ? -2.467 -24.581 -1.538 1.000 7.307 244 GLU BBB C 1
ATOM 5084 O O . GLU B 1 248 ? -2.307 -25.825 -1.606 1.000 7.284 244 GLU BBB O 1
ATOM 5090 N N . MET B 1 249 ? -3.421 -23.947 -2.215 1.000 6.889 245 MET BBB N 1
ATOM 5091 C CA . MET B 1 249 ? -4.310 -24.683 -3.138 1.000 7.478 245 MET BBB CA 1
ATOM 5092 C C . MET B 1 249 ? -3.484 -25.264 -4.292 1.000 6.989 245 MET BBB C 1
ATOM 5093 O O . MET B 1 249 ? -3.716 -26.405 -4.715 1.000 7.482 245 MET BBB O 1
ATOM 5098 N N . GLN B 1 250 ? -2.504 -24.521 -4.796 1.000 7.073 246 GLN BBB N 1
ATOM 5099 C CA . GLN B 1 250 ? -1.620 -25.067 -5.870 1.000 7.364 246 GLN BBB CA 1
ATOM 5100 C C . GLN B 1 250 ? -0.818 -26.252 -5.305 1.000 6.901 246 GLN BBB C 1
ATOM 5101 O O . GLN B 1 250 ? -0.683 -27.282 -5.966 1.000 6.644 246 GLN BBB O 1
ATOM 5107 N N . ALA B 1 251 ? -0.319 -26.135 -4.078 1.000 6.734 247 ALA BBB N 1
ATOM 5108 C CA . ALA B 1 251 ? 0.547 -27.166 -3.499 1.000 6.812 247 ALA BBB CA 1
ATOM 5109 C C . ALA B 1 251 ? -0.234 -28.469 -3.294 1.000 7.028 247 ALA BBB C 1
ATOM 5110 O O . ALA B 1 251 ? 0.348 -29.534 -3.507 1.000 7.860 247 ALA BBB O 1
ATOM 5112 N N . VAL B 1 252 ? -1.468 -28.408 -2.830 1.000 7.059 248 VAL BBB N 1
ATOM 5113 C CA . VAL B 1 252 ? -2.194 -29.686 -2.570 1.000 7.477 248 VAL BBB CA 1
ATOM 5114 C C . VAL B 1 252 ? -2.384 -30.432 -3.900 1.000 7.704 248 VAL BBB C 1
ATOM 5115 O O . VAL B 1 252 ? -2.309 -31.678 -3.916 1.000 7.742 248 VAL BBB O 1
ATOM 5119 N N . LEU B 1 253 ? -2.610 -29.725 -4.999 1.000 7.033 249 LEU BBB N 1
ATOM 5120 C CA . LEU B 1 253 ? -2.689 -30.367 -6.327 1.000 7.023 249 LEU BBB CA 1
ATOM 5121 C C . LEU B 1 253 ? -1.358 -31.018 -6.665 1.000 7.620 249 LEU BBB C 1
ATOM 5122 O O . LEU B 1 253 ? -1.369 -32.146 -7.204 1.000 7.787 249 LEU BBB O 1
ATOM 5127 N N . GLY B 1 254 ? -0.253 -30.332 -6.408 1.000 7.180 250 GLY BBB N 1
ATOM 5128 C CA . GLY B 1 254 ? 1.079 -30.897 -6.669 1.000 7.331 250 GLY BBB CA 1
ATOM 5129 C C . GLY B 1 254 ? 1.268 -32.193 -5.912 1.000 7.844 250 GLY BBB C 1
ATOM 5130 O O . GLY B 1 254 ? 1.798 -33.157 -6.459 1.000 7.576 250 GLY BBB O 1
ATOM 5131 N N . ARG B 1 255 ? 0.899 -32.182 -4.637 1.000 8.392 251 ARG BBB N 1
ATOM 5132 C CA . ARG B 1 255 ? 1.078 -33.378 -3.798 1.000 7.860 251 ARG BBB CA 1
ATOM 5133 C C . ARG B 1 255 ? 0.270 -34.546 -4.349 1.000 7.340 251 ARG BBB C 1
ATOM 5134 O O . ARG B 1 255 ? 0.797 -35.702 -4.334 1.000 7.933 251 ARG BBB O 1
ATOM 5142 N N . ILE B 1 256 ? -0.968 -34.292 -4.735 1.000 7.413 252 ILE BBB N 1
ATOM 5143 C CA . ILE B 1 256 ? -1.840 -35.339 -5.345 1.000 8.101 252 ILE BBB CA 1
ATOM 5144 C C . ILE B 1 256 ? -1.130 -35.870 -6.594 1.000 8.320 252 ILE BBB C 1
ATOM 5145 O O . ILE B 1 256 ? -1.017 -37.113 -6.764 1.000 9.147 252 ILE BBB O 1
ATOM 5150 N N . GLN B 1 257 ? -0.654 -34.980 -7.457 1.000 7.682 253 GLN BBB N 1
ATOM 5151 C CA . GLN B 1 257 ? -0.156 -35.400 -8.777 1.000 7.606 253 GLN BBB CA 1
ATOM 5152 C C . GLN B 1 257 ? 1.159 -36.162 -8.635 1.000 8.239 253 GLN BBB C 1
ATOM 5153 O O . GLN B 1 257 ? 1.408 -37.039 -9.480 1.000 8.072 253 GLN BBB O 1
ATOM 5159 N N . LEU B 1 258 ? 1.985 -35.864 -7.655 1.000 8.701 254 LEU BBB N 1
ATOM 5160 C CA . LEU B 1 258 ? 3.217 -36.648 -7.439 1.000 9.384 254 LEU BBB CA 1
ATOM 5161 C C . LEU B 1 258 ? 2.860 -38.122 -7.314 1.000 9.606 254 LEU BBB C 1
ATOM 5162 O O . LEU B 1 258 ? 3.594 -38.944 -7.865 1.000 10.757 254 LEU BBB O 1
ATOM 5167 N N . LYS B 1 259 ? 1.800 -38.436 -6.603 1.000 9.888 255 LYS BBB N 1
ATOM 5168 C CA . LYS B 1 259 ? 1.402 -39.849 -6.382 1.000 10.807 255 LYS BBB CA 1
ATOM 5169 C C . LYS B 1 259 ? 0.902 -40.469 -7.697 1.000 10.937 255 LYS BBB C 1
ATOM 5170 O O . LYS B 1 259 ? 0.918 -41.703 -7.801 1.000 11.344 255 LYS BBB O 1
ATOM 5176 N N . ARG B 1 260 ? 0.468 -39.668 -8.659 1.000 8.837 256 ARG BBB N 1
ATOM 5177 C CA . ARG B 1 260 ? -0.027 -40.142 -9.967 1.000 8.792 256 ARG BBB CA 1
ATOM 5178 C C . ARG B 1 260 ? 1.107 -40.280 -10.977 1.000 9.015 256 ARG BBB C 1
ATOM 5179 O O . ARG B 1 260 ? 0.836 -40.802 -12.050 1.000 8.979 256 ARG BBB O 1
ATOM 5187 N N . MET B 1 261 ? 2.283 -39.752 -10.693 1.000 8.679 257 MET BBB N 1
ATOM 5188 C CA . MET B 1 261 ? 3.332 -39.619 -11.738 1.000 8.793 257 MET BBB CA 1
ATOM 5189 C C . MET B 1 261 ? 3.711 -40.981 -12.312 1.000 10.167 257 MET BBB C 1
ATOM 5190 O O . MET B 1 261 ? 3.897 -41.092 -13.524 1.000 10.012 257 MET BBB O 1
ATOM 5195 N N . PRO B 1 262 ? 3.822 -42.087 -11.550 1.000 10.527 258 PRO BBB N 1
ATOM 5196 C CA . PRO B 1 262 ? 4.142 -43.352 -12.219 1.000 11.524 258 PRO BBB CA 1
ATOM 5197 C C . PRO B 1 262 ? 3.100 -43.715 -13.281 1.000 10.465 258 PRO BBB C 1
ATOM 5198 O O . PRO B 1 262 ? 3.453 -44.112 -14.404 1.000 10.425 258 PRO BBB O 1
ATOM 5202 N N . ASP B 1 263 ? 1.837 -43.570 -12.946 1.000 9.845 259 ASP BBB N 1
ATOM 5203 C CA . ASP B 1 263 ? 0.702 -43.839 -13.854 1.000 9.474 259 ASP BBB CA 1
ATOM 5204 C C . ASP B 1 263 ? 0.804 -42.887 -15.050 1.000 9.627 259 ASP BBB C 1
ATOM 5205 O O . ASP B 1 263 ? 0.619 -43.318 -16.206 1.000 9.542 259 ASP BBB O 1
ATOM 5210 N N . TRP B 1 264 ? 1.015 -41.601 -14.793 1.000 8.242 260 TRP BBB N 1
ATOM 5211 C CA . TRP B 1 264 ? 0.980 -40.579 -15.855 1.000 9.224 260 TRP BBB CA 1
ATOM 5212 C C . TRP B 1 264 ? 2.142 -40.814 -16.819 1.000 8.211 260 TRP BBB C 1
ATOM 5213 O O . TRP B 1 264 ? 1.926 -40.746 -18.061 1.000 9.123 260 TRP BBB O 1
ATOM 5224 N N . THR B 1 265 ? 3.326 -41.083 -16.289 1.000 7.876 261 THR BBB N 1
ATOM 5225 C CA . THR B 1 265 ? 4.480 -41.371 -17.160 1.000 8.027 261 THR BBB CA 1
ATOM 5226 C C . THR B 1 265 ? 4.186 -42.647 -17.951 1.000 8.974 261 THR BBB C 1
ATOM 5227 O O . THR B 1 265 ? 4.491 -42.696 -19.166 1.000 9.780 261 THR BBB O 1
ATOM 5231 N N . ALA B 1 266 ? 3.639 -43.673 -17.315 1.000 9.205 262 ALA BBB N 1
ATOM 5232 C CA . ALA B 1 266 ? 3.385 -44.942 -18.039 1.000 9.407 262 ALA BBB CA 1
ATOM 5233 C C . ALA B 1 266 ? 2.412 -44.698 -19.177 1.000 9.014 262 ALA BBB C 1
ATOM 5234 O O . ALA B 1 266 ? 2.631 -45.234 -20.303 1.000 9.968 262 ALA BBB O 1
ATOM 5236 N N . LYS B 1 267 ? 1.359 -43.905 -18.955 1.000 8.969 263 LYS BBB N 1
ATOM 5237 C CA . LYS B 1 267 ? 0.333 -43.666 -19.991 1.000 8.900 263 LYS BBB CA 1
ATOM 5238 C C . LYS B 1 267 ? 0.922 -42.817 -21.128 1.000 9.049 263 LYS BBB C 1
ATOM 5239 O O . LYS B 1 267 ? 0.707 -43.136 -22.309 1.000 9.122 263 LYS BBB O 1
ATOM 5245 N N . ARG B 1 268 ? 1.653 -41.758 -20.800 1.000 8.918 264 ARG BBB N 1
ATOM 5246 C CA . ARG B 1 268 ? 2.318 -40.938 -21.840 1.000 8.729 264 ARG BBB CA 1
ATOM 5247 C C . ARG B 1 268 ? 3.229 -41.835 -22.674 1.000 8.431 264 ARG BBB C 1
ATOM 5248 O O . ARG B 1 268 ? 3.267 -41.675 -23.908 1.000 8.322 264 ARG BBB O 1
ATOM 5256 N N . THR B 1 269 ? 4.023 -42.660 -22.025 1.000 9.018 265 THR BBB N 1
ATOM 5257 C CA . THR B 1 269 ? 5.001 -43.561 -22.683 1.000 9.290 265 THR BBB CA 1
ATOM 5258 C C . THR B 1 269 ? 4.261 -44.525 -23.620 1.000 9.903 265 THR BBB C 1
ATOM 5259 O O . THR B 1 269 ? 4.702 -44.686 -24.771 1.000 9.677 265 THR BBB O 1
ATOM 5263 N N . ALA B 1 270 ? 3.154 -45.119 -23.181 1.000 10.106 266 ALA BBB N 1
ATOM 5264 C CA . ALA B 1 270 ? 2.390 -46.083 -24.001 1.000 10.591 266 ALA BBB CA 1
ATOM 5265 C C . ALA B 1 270 ? 1.807 -45.357 -25.207 1.000 11.472 266 ALA BBB C 1
ATOM 5266 O O . ALA B 1 270 ? 1.882 -45.892 -26.344 1.000 11.633 266 ALA BBB O 1
ATOM 5268 N N . ASN B 1 271 ? 1.273 -44.155 -24.997 1.000 9.870 267 ASN BBB N 1
ATOM 5269 C CA . ASN B 1 271 ? 0.693 -43.369 -26.107 1.000 10.014 267 ASN BBB CA 1
ATOM 5270 C C . ASN B 1 271 ? 1.795 -43.043 -27.112 1.000 9.845 267 ASN BBB C 1
ATOM 5271 O O . ASN B 1 271 ? 1.552 -43.160 -28.330 1.000 10.057 267 ASN BBB O 1
ATOM 5276 N N . ALA B 1 272 ? 2.944 -42.593 -26.615 1.000 9.599 268 ALA BBB N 1
ATOM 5277 C CA . ALA B 1 272 ? 4.080 -42.209 -27.484 1.000 10.438 268 ALA BBB CA 1
ATOM 5278 C C . ALA B 1 272 ? 4.527 -43.429 -28.288 1.000 11.789 268 ALA BBB C 1
ATOM 5279 O O . ALA B 1 272 ? 4.764 -43.299 -29.496 1.000 11.611 268 ALA BBB O 1
ATOM 5281 N N . GLN B 1 273 ? 4.661 -44.585 -27.654 1.000 10.899 269 GLN BBB N 1
ATOM 5282 C CA A GLN B 1 273 ? 5.246 -45.740 -28.378 0.500 13.147 269 GLN BBB CA 1
ATOM 5283 C CA B GLN B 1 273 ? 5.192 -45.811 -28.317 0.500 12.518 269 GLN BBB CA 1
ATOM 5284 C C . GLN B 1 273 ? 4.257 -46.199 -29.460 1.000 12.643 269 GLN BBB C 1
ATOM 5285 O O . GLN B 1 273 ? 4.729 -46.610 -30.545 1.000 12.184 269 GLN BBB O 1
ATOM 5296 N N . THR B 1 274 ? 2.956 -46.129 -29.225 1.000 11.860 270 THR BBB N 1
ATOM 5297 C CA . THR B 1 274 ? 1.966 -46.484 -30.274 1.000 11.266 270 THR BBB CA 1
ATOM 5298 C C . THR B 1 274 ? 2.149 -45.551 -31.471 1.000 10.728 270 THR BBB C 1
ATOM 5299 O O . THR B 1 274 ? 2.162 -46.014 -32.637 1.000 11.624 270 THR BBB O 1
ATOM 5303 N N . ILE B 1 275 ? 2.302 -44.256 -31.240 1.000 10.597 271 ILE BBB N 1
ATOM 5304 C CA . ILE B 1 275 ? 2.458 -43.285 -32.346 1.000 10.397 271 ILE BBB CA 1
ATOM 5305 C C . ILE B 1 275 ? 3.817 -43.489 -33.020 1.000 10.406 271 ILE BBB C 1
ATOM 5306 O O . ILE B 1 275 ? 3.834 -43.526 -34.261 1.000 10.655 271 ILE BBB O 1
ATOM 5311 N N . LEU B 1 276 ? 4.900 -43.604 -32.276 1.000 9.891 272 LEU BBB N 1
ATOM 5312 C CA . LEU B 1 276 ? 6.228 -43.797 -32.897 1.000 9.953 272 LEU BBB CA 1
ATOM 5313 C C . LEU B 1 276 ? 6.208 -45.084 -33.731 1.000 10.288 272 LEU BBB C 1
ATOM 5314 O O . LEU B 1 276 ? 6.751 -45.090 -34.841 1.000 10.256 272 LEU BBB O 1
ATOM 5319 N N . ASP B 1 277 ? 5.580 -46.132 -33.228 1.000 11.014 273 ASP BBB N 1
ATOM 5320 C CA . ASP B 1 277 ? 5.527 -47.421 -33.964 1.000 11.140 273 ASP BBB CA 1
ATOM 5321 C C . ASP B 1 277 ? 4.839 -47.204 -35.307 1.000 11.516 273 ASP BBB C 1
ATOM 5322 O O . ASP B 1 277 ? 5.322 -47.770 -36.291 1.000 11.607 273 ASP BBB O 1
ATOM 5327 N N . ALA B 1 278 ? 3.751 -46.442 -35.361 1.000 10.456 274 ALA BBB N 1
ATOM 5328 C CA . ALA B 1 278 ? 2.982 -46.223 -36.600 1.000 10.890 274 ALA BBB CA 1
ATOM 5329 C C . ALA B 1 278 ? 3.788 -45.369 -37.576 1.000 10.786 274 ALA BBB C 1
ATOM 5330 O O . ALA B 1 278 ? 3.644 -45.513 -38.801 1.000 11.073 274 ALA BBB O 1
ATOM 5332 N N . CYS B 1 279 ? 4.639 -44.488 -37.068 1.000 10.364 275 CYS BBB N 1
ATOM 5333 C CA . CYS B 1 279 ? 5.463 -43.596 -37.912 1.000 10.229 275 CYS BBB CA 1
ATOM 5334 C C . CYS B 1 279 ? 6.618 -44.370 -38.558 1.000 10.623 275 CYS BBB C 1
ATOM 5335 O O . CYS B 1 279 ? 7.132 -43.900 -39.565 1.000 11.273 275 CYS BBB O 1
ATOM 5338 N N . ALA B 1 280 ? 7.014 -45.521 -38.015 1.000 10.224 276 ALA BBB N 1
ATOM 5339 C CA . ALA B 1 280 ? 8.202 -46.262 -38.513 1.000 10.799 276 ALA BBB CA 1
ATOM 5340 C C . ALA B 1 280 ? 8.061 -46.591 -40.004 1.000 10.532 276 ALA BBB C 1
ATOM 5341 O O . ALA B 1 280 ? 9.063 -46.501 -40.729 1.000 10.563 276 ALA BBB O 1
ATOM 5343 N N . LYS B 1 281 ? 6.909 -47.047 -40.448 1.000 11.024 277 LYS BBB N 1
ATOM 5344 C CA . LYS B 1 281 ? 6.750 -47.435 -41.879 1.000 11.284 277 LYS BBB CA 1
ATOM 5345 C C . LYS B 1 281 ? 7.053 -46.225 -42.763 1.000 11.163 277 LYS BBB C 1
ATOM 5346 O O . LYS B 1 281 ? 7.590 -46.399 -43.879 1.000 11.692 277 LYS BBB O 1
ATOM 5352 N N . TRP B 1 282 ? 6.706 -45.017 -42.321 1.000 9.770 278 TRP BBB N 1
ATOM 5353 C CA . TRP B 1 282 ? 6.900 -43.798 -43.138 1.000 11.011 278 TRP BBB CA 1
ATOM 5354 C C . TRP B 1 282 ? 8.347 -43.302 -43.029 1.000 10.493 278 TRP BBB C 1
ATOM 5355 O O . TRP B 1 282 ? 8.841 -42.673 -43.996 1.000 11.639 278 TRP BBB O 1
ATOM 5366 N N . GLU B 1 283 ? 9.050 -43.640 -41.959 1.000 10.506 279 GLU BBB N 1
ATOM 5367 C CA . GLU B 1 283 ? 10.510 -43.477 -41.904 1.000 11.175 279 GLU BBB CA 1
ATOM 5368 C C . GLU B 1 283 ? 11.148 -44.424 -42.928 1.000 11.680 279 GLU BBB C 1
ATOM 5369 O O . GLU B 1 283 ? 12.008 -43.962 -43.670 1.000 11.801 279 GLU BBB O 1
ATOM 5375 N N . ALA B 1 284 ? 10.736 -45.691 -42.977 1.000 12.968 280 ALA BBB N 1
ATOM 5376 C CA . ALA B 1 284 ? 11.275 -46.673 -43.950 1.000 12.671 280 ALA BBB CA 1
ATOM 5377 C C . ALA B 1 284 ? 11.096 -46.138 -45.369 1.000 14.332 280 ALA BBB C 1
ATOM 5378 O O . ALA B 1 284 ? 11.976 -46.419 -46.213 1.000 15.501 280 ALA BBB O 1
ATOM 5380 N N . LYS B 1 285 ? 10.006 -45.432 -45.653 1.000 12.581 281 LYS BBB N 1
ATOM 5381 C CA A LYS B 1 285 ? 9.705 -44.910 -47.013 0.500 13.381 281 LYS BBB CA 1
ATOM 5382 C CA B LYS B 1 285 ? 9.718 -44.917 -47.019 0.500 12.607 281 LYS BBB CA 1
ATOM 5383 C C . LYS B 1 285 ? 10.382 -43.547 -47.234 1.000 13.144 281 LYS BBB C 1
ATOM 5384 O O . LYS B 1 285 ? 10.290 -43.039 -48.355 1.000 14.799 281 LYS BBB O 1
ATOM 5395 N N . GLY B 1 286 ? 11.038 -42.983 -46.210 1.000 11.454 282 GLY BBB N 1
ATOM 5396 C CA . GLY B 1 286 ? 11.874 -41.781 -46.360 1.000 10.692 282 GLY BBB CA 1
ATOM 5397 C C . GLY B 1 286 ? 11.159 -40.465 -46.058 1.000 10.512 282 GLY BBB C 1
ATOM 5398 O O . GLY B 1 286 ? 11.765 -39.417 -46.279 1.000 11.688 282 GLY BBB O 1
ATOM 5399 N N . TYR B 1 287 ? 9.918 -40.484 -45.580 1.000 10.355 283 TYR BBB N 1
ATOM 5400 C CA . TYR B 1 287 ? 9.131 -39.232 -45.389 1.000 10.210 283 TYR BBB CA 1
ATOM 5401 C C . TYR B 1 287 ? 9.305 -38.673 -43.975 1.000 10.417 283 TYR BBB C 1
ATOM 5402 O O . TYR B 1 287 ? 9.084 -37.465 -43.802 1.000 10.416 283 TYR BBB O 1
ATOM 5411 N N . LEU B 1 288 ? 9.673 -39.522 -43.015 1.000 10.298 284 LEU BBB N 1
ATOM 5412 C CA . LEU B 1 288 ? 9.806 -39.119 -41.593 1.000 9.878 284 LEU BBB CA 1
ATOM 5413 C C . LEU B 1 288 ? 11.172 -39.537 -41.094 1.000 10.347 284 LEU BBB C 1
ATOM 5414 O O . LEU B 1 288 ? 11.756 -40.553 -41.562 1.000 10.613 284 LEU BBB O 1
A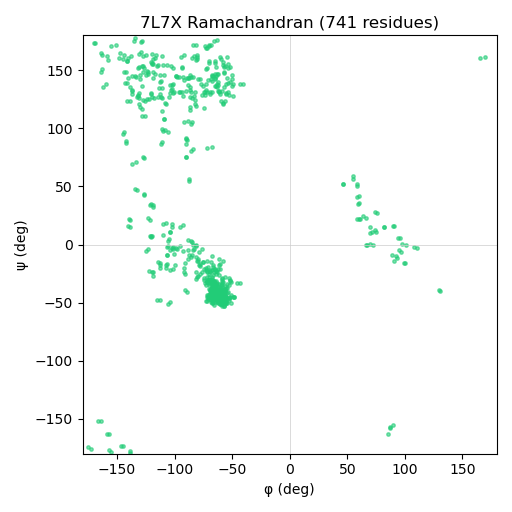TOM 5419 N N . SER B 1 289 ? 11.632 -38.812 -40.102 1.000 10.118 285 SER BBB N 1
ATOM 5420 C CA A SER B 1 289 ? 12.695 -39.252 -39.177 0.500 9.914 285 SER BBB CA 1
ATOM 5421 C CA B SER B 1 289 ? 12.700 -39.245 -39.174 0.500 11.230 285 SER BBB CA 1
ATOM 5422 C C . SER B 1 289 ? 12.071 -39.416 -37.794 1.000 10.408 285 SER BBB C 1
ATOM 5423 O O . SER B 1 289 ? 11.391 -38.488 -37.351 1.000 10.501 285 SER BBB O 1
ATOM 5428 N N . VAL B 1 290 ? 12.274 -40.567 -37.174 1.000 9.350 286 VAL BBB N 1
ATOM 5429 C CA . VAL B 1 290 ? 11.555 -40.943 -35.927 1.000 9.688 286 VAL BBB CA 1
ATOM 5430 C C . VAL B 1 290 ? 12.580 -41.315 -34.873 1.000 10.241 286 VAL BBB C 1
ATOM 5431 O O . VAL B 1 290 ? 12.756 -42.481 -34.539 1.000 10.106 286 VAL BBB O 1
ATOM 5435 N N . PRO B 1 291 ? 13.279 -40.328 -34.282 1.000 9.749 287 PRO BBB N 1
ATOM 5436 C CA . PRO B 1 291 ? 14.205 -40.616 -33.196 1.000 10.139 287 PRO BBB CA 1
ATOM 5437 C C . PRO B 1 291 ? 13.468 -41.196 -31.985 1.000 10.687 287 PRO BBB C 1
ATOM 5438 O O . PRO B 1 291 ? 12.391 -40.711 -31.624 1.000 11.127 287 PRO BBB O 1
ATOM 5442 N N . ARG B 1 292 ? 14.013 -42.245 -31.390 1.000 10.445 288 ARG BBB N 1
ATOM 5443 C CA . ARG B 1 292 ? 13.371 -42.912 -30.232 1.000 10.599 288 ARG BBB CA 1
ATOM 5444 C C . ARG B 1 292 ? 14.398 -43.059 -29.126 1.000 10.816 288 ARG BBB C 1
ATOM 5445 O O . ARG B 1 292 ? 15.439 -43.702 -29.333 1.000 10.924 288 ARG BBB O 1
ATOM 5453 N N . LEU B 1 293 ? 14.140 -42.438 -27.981 1.000 10.693 289 LEU BBB N 1
ATOM 5454 C CA . LEU B 1 293 ? 15.148 -42.400 -26.908 1.000 11.219 289 LEU BBB CA 1
ATOM 5455 C C . LEU B 1 293 ? 15.512 -43.838 -26.490 1.000 11.736 289 LEU BBB C 1
ATOM 5456 O O . LEU B 1 293 ? 16.706 -44.102 -26.218 1.000 12.074 289 LEU BBB O 1
ATOM 5461 N N . GLU B 1 294 ? 14.538 -44.727 -26.450 1.000 12.019 290 GLU BBB N 1
ATOM 5462 C CA . GLU B 1 294 ? 14.714 -46.087 -25.896 1.000 13.244 290 GLU BBB CA 1
ATOM 5463 C C . GLU B 1 294 ? 15.578 -46.917 -26.858 1.000 14.830 290 GLU BBB C 1
ATOM 5464 O O . GLU B 1 294 ? 16.003 -47.987 -26.440 1.000 15.568 290 GLU BBB O 1
ATOM 5470 N N . GLU B 1 295 ? 15.784 -46.450 -28.100 1.000 15.233 291 GLU BBB N 1
ATOM 5471 C CA . GLU B 1 295 ? 16.587 -47.159 -29.129 1.000 17.940 291 GLU BBB CA 1
ATOM 5472 C C . GLU B 1 295 ? 17.929 -46.454 -29.305 1.000 19.467 291 GLU BBB C 1
ATOM 5473 O O . GLU B 1 295 ? 18.734 -46.928 -30.117 1.000 22.865 291 GLU BBB O 1
ATOM 5479 N N . SER B 1 296 ? 18.205 -45.416 -28.513 1.000 19.778 292 SER BBB N 1
ATOM 5480 C CA . SER B 1 296 ? 19.443 -44.604 -28.590 1.000 23.461 292 SER BBB CA 1
ATOM 5481 C C . SER B 1 296 ? 20.537 -45.249 -27.738 1.000 28.106 292 SER BBB C 1
ATOM 5482 O O . SER B 1 296 ? 20.298 -45.460 -26.529 1.000 33.650 292 SER BBB O 1
ATOM 5485 N N . VAL B 1 297 ? 21.700 -45.489 -28.343 1.000 28.406 293 VAL BBB N 1
ATOM 5486 C CA . VAL B 1 297 ? 22.953 -45.943 -27.672 1.000 30.747 293 VAL BBB CA 1
ATOM 5487 C C . VAL B 1 297 ? 23.281 -44.987 -26.513 1.000 29.184 293 VAL BBB C 1
ATOM 5488 O O . VAL B 1 297 ? 23.567 -45.478 -25.410 1.000 32.407 293 VAL BBB O 1
ATOM 5492 N N . GLN B 1 298 ? 23.197 -43.674 -26.743 1.000 28.257 294 GLN BBB N 1
ATOM 5493 C CA . GLN B 1 298 ? 23.680 -42.621 -25.803 1.000 30.350 294 GLN BBB CA 1
ATOM 5494 C C . GLN B 1 298 ? 22.700 -42.396 -24.640 1.000 27.177 294 GLN BBB C 1
ATOM 5495 O O . GLN B 1 298 ? 23.116 -41.766 -23.652 1.000 27.607 294 GLN BBB O 1
ATOM 5501 N N . PHE B 1 299 ? 21.443 -42.819 -24.758 1.000 25.461 295 PHE BBB N 1
ATOM 5502 C CA . PHE B 1 299 ? 20.400 -42.566 -23.724 1.000 23.827 295 PHE BBB CA 1
ATOM 5503 C C . PHE B 1 299 ? 19.898 -43.894 -23.177 1.000 28.997 295 PHE BBB C 1
ATOM 5504 O O . PHE B 1 299 ? 18.722 -43.978 -22.780 1.000 26.405 295 PHE BBB O 1
ATOM 5512 N N . ALA B 1 300 ? 20.797 -44.886 -23.130 1.000 31.807 296 ALA BBB N 1
ATOM 5513 C CA . ALA B 1 300 ? 20.671 -46.112 -22.316 1.000 32.353 296 ALA BBB CA 1
ATOM 5514 C C . ALA B 1 300 ? 20.489 -45.728 -20.849 1.000 32.940 296 ALA BBB C 1
ATOM 5515 O O . ALA B 1 300 ? 21.212 -44.817 -20.357 1.000 39.778 296 ALA BBB O 1
ATOM 5517 N N . ASP B 1 301 ? 19.555 -46.395 -20.183 1.000 27.932 297 ASP BBB N 1
ATOM 5518 C CA . ASP B 1 301 ? 19.312 -46.248 -18.731 1.000 31.269 297 ASP BBB CA 1
ATOM 5519 C C . ASP B 1 301 ? 18.715 -44.854 -18.506 1.000 25.281 297 ASP BBB C 1
ATOM 5520 O O . ASP B 1 301 ? 18.701 -44.412 -17.349 1.000 27.535 297 ASP BBB O 1
ATOM 5525 N N . SER B 1 302 ? 18.248 -44.179 -19.569 1.000 20.907 298 SER BBB N 1
ATOM 5526 C CA . SER B 1 302 ? 17.517 -42.889 -19.435 1.000 15.412 298 SER BBB CA 1
ATOM 5527 C C . SER B 1 302 ? 16.060 -43.081 -19.813 1.000 13.483 298 SER BBB C 1
ATOM 5528 O O . SER B 1 302 ? 15.726 -44.120 -20.440 1.000 15.462 298 SER BBB O 1
ATOM 5531 N N . THR B 1 303 ? 15.191 -42.154 -19.410 1.000 12.054 299 THR BBB N 1
ATOM 5532 C CA . THR B 1 303 ? 13.770 -42.232 -19.788 1.000 11.505 299 THR BBB CA 1
ATOM 5533 C C . THR B 1 303 ? 13.246 -40.862 -20.198 1.000 9.639 299 THR BBB C 1
ATOM 5534 O O . THR B 1 303 ? 13.673 -39.852 -19.661 1.000 9.567 299 THR BBB O 1
ATOM 5538 N N . HIS B 1 304 ? 12.350 -40.887 -21.163 1.000 8.183 300 HIS BBB N 1
ATOM 5539 C CA . HIS B 1 304 ? 11.688 -39.703 -21.740 1.000 7.647 300 HIS BBB CA 1
ATOM 5540 C C . HIS B 1 304 ? 10.437 -39.410 -20.928 1.000 8.112 300 HIS BBB C 1
ATOM 5541 O O . HIS B 1 304 ? 9.678 -40.328 -20.653 1.000 8.570 300 HIS BBB O 1
ATOM 5548 N N . ALA B 1 305 ? 10.194 -38.145 -20.624 1.000 7.880 301 ALA BBB N 1
ATOM 5549 C CA . ALA B 1 305 ? 8.985 -37.767 -19.871 1.000 6.968 301 ALA BBB CA 1
ATOM 5550 C C . ALA B 1 305 ? 7.762 -37.754 -20.783 1.000 7.205 301 ALA BBB C 1
ATOM 5551 O O . ALA B 1 305 ? 6.639 -37.835 -20.271 1.000 7.809 301 ALA BBB O 1
ATOM 5553 N N . TYR B 1 306 ? 7.962 -37.546 -22.074 1.000 6.740 302 TYR BBB N 1
ATOM 5554 C CA . TYR B 1 306 ? 6.851 -37.454 -23.045 1.000 7.168 302 TYR BBB CA 1
ATOM 5555 C C . TYR B 1 306 ? 5.834 -36.392 -22.621 1.000 7.452 302 TYR BBB C 1
ATOM 5556 O O . TYR B 1 306 ? 4.596 -36.618 -22.623 1.000 7.872 302 TYR BBB O 1
ATOM 5565 N N . TYR B 1 307 ? 6.316 -35.158 -22.483 1.000 7.604 303 TYR BBB N 1
ATOM 5566 C CA . TYR B 1 307 ? 5.411 -33.994 -22.461 1.000 6.886 303 TYR BBB CA 1
ATOM 5567 C C . TYR B 1 307 ? 4.636 -33.924 -23.768 1.000 7.327 303 TYR BBB C 1
ATOM 5568 O O . TYR B 1 307 ? 3.422 -33.760 -23.745 1.000 7.919 303 TYR BBB O 1
ATOM 5577 N N . LYS B 1 308 ? 5.363 -33.980 -24.881 1.000 7.722 304 LYS BBB N 1
ATOM 5578 C CA . LYS B 1 308 ? 4.801 -33.942 -26.254 1.000 7.851 304 LYS BBB CA 1
ATOM 5579 C C . LYS B 1 308 ? 5.620 -34.913 -27.095 1.000 7.771 304 LYS BBB C 1
ATOM 5580 O O . LYS B 1 308 ? 6.733 -35.226 -26.706 1.000 8.535 304 LYS BBB O 1
ATOM 5586 N N . LEU B 1 309 ? 5.066 -35.390 -28.200 1.000 8.325 305 LEU BBB N 1
ATOM 5587 C CA . LEU B 1 309 ? 5.704 -36.400 -29.074 1.000 8.768 305 LEU BBB CA 1
ATOM 5588 C C . LEU B 1 309 ? 6.093 -35.753 -30.397 1.000 8.580 305 LEU BBB C 1
ATOM 5589 O O . LEU B 1 309 ? 5.206 -35.328 -31.162 1.000 9.858 305 LEU BBB O 1
ATOM 5594 N N . TYR B 1 310 ? 7.381 -35.699 -30.647 1.000 8.735 306 TYR BBB N 1
ATOM 5595 C CA . TYR B 1 310 ? 7.920 -35.166 -31.908 1.000 8.705 306 TYR BBB CA 1
ATOM 5596 C C . TYR B 1 310 ? 8.347 -36.290 -32.851 1.000 8.868 306 TYR BBB C 1
ATOM 5597 O O . TYR B 1 310 ? 9.059 -37.227 -32.456 1.000 8.845 306 TYR BBB O 1
ATOM 5606 N N . VAL B 1 311 ? 8.002 -36.111 -34.116 1.000 8.669 307 VAL BBB N 1
ATOM 5607 C CA . VAL B 1 311 ? 8.716 -36.704 -35.262 1.000 8.396 307 VAL BBB CA 1
ATOM 5608 C C . VAL B 1 311 ? 9.038 -35.573 -36.245 1.000 8.401 307 VAL BBB C 1
ATOM 5609 O O . VAL B 1 311 ? 8.622 -34.419 -36.020 1.000 8.646 307 VAL BBB O 1
ATOM 5613 N N . TYR B 1 312 ? 9.777 -35.879 -37.307 1.000 8.521 308 TYR BBB N 1
ATOM 5614 C CA . TYR B 1 312 ? 10.333 -34.826 -38.186 1.000 8.767 308 TYR BBB CA 1
ATOM 5615 C C . TYR B 1 312 ? 10.163 -35.244 -39.635 1.000 9.428 308 TYR BBB C 1
ATOM 5616 O O . TYR B 1 312 ? 10.527 -36.360 -39.970 1.000 10.399 308 TYR BBB O 1
ATOM 5625 N N . VAL B 1 313 ? 9.610 -34.363 -40.467 1.000 9.768 309 VAL BBB N 1
ATOM 5626 C CA . VAL B 1 313 ? 9.517 -34.668 -41.922 1.000 10.051 309 VAL BBB CA 1
ATOM 5627 C C . VAL B 1 313 ? 10.936 -34.676 -42.481 1.000 10.294 309 VAL BBB C 1
ATOM 5628 O O . VAL B 1 313 ? 11.797 -33.895 -42.024 1.000 10.881 309 VAL BBB O 1
ATOM 5632 N N . GLN B 1 314 ? 11.172 -35.537 -43.463 1.000 10.132 310 GLN BBB N 1
ATOM 5633 C CA . GLN B 1 314 ? 12.339 -35.416 -44.369 1.000 12.085 310 GLN BBB CA 1
ATOM 5634 C C . GLN B 1 314 ? 11.912 -34.560 -45.567 1.000 12.280 310 GLN BBB C 1
ATOM 5635 O O . GLN B 1 314 ? 11.311 -35.110 -46.508 1.000 12.595 310 GLN BBB O 1
ATOM 5641 N N . SER B 1 315 ? 12.110 -33.254 -45.484 1.000 12.782 311 SER BBB N 1
ATOM 5642 C CA A SER B 1 315 ? 11.561 -32.276 -46.459 0.500 13.941 311 SER BBB CA 1
ATOM 5643 C CA B SER B 1 315 ? 11.517 -32.305 -46.462 0.500 13.899 311 SER BBB CA 1
ATOM 5644 C C . SER B 1 315 ? 12.003 -32.642 -47.876 1.000 13.928 311 SER BBB C 1
ATOM 5645 O O . SER B 1 315 ? 11.207 -32.499 -48.783 1.000 16.526 311 SER BBB O 1
ATOM 5650 N N . ASP B 1 316 ? 13.242 -33.101 -48.016 1.000 14.599 312 ASP BBB N 1
ATOM 5651 C CA . ASP B 1 316 ? 13.841 -33.412 -49.339 1.000 15.352 312 ASP BBB CA 1
ATOM 5652 C C . ASP B 1 316 ? 13.052 -34.516 -50.035 1.000 16.949 312 ASP BBB C 1
ATOM 5653 O O . ASP B 1 316 ? 13.104 -34.571 -51.283 1.000 18.374 312 ASP BBB O 1
ATOM 5658 N N . ASN B 1 317 ? 12.370 -35.389 -49.288 1.000 13.646 313 ASN BBB N 1
ATOM 5659 C CA . ASN B 1 317 ? 11.704 -36.576 -49.867 1.000 14.088 313 ASN BBB CA 1
ATOM 5660 C C . ASN B 1 317 ? 10.206 -36.344 -50.019 1.000 13.175 313 ASN BBB C 1
ATOM 5661 O O . ASN B 1 317 ? 9.551 -37.227 -50.553 1.000 15.239 313 ASN BBB O 1
ATOM 5666 N N . LEU B 1 318 ? 9.662 -35.196 -49.605 1.000 12.317 314 LEU BBB N 1
ATOM 5667 C CA . LEU B 1 318 ? 8.226 -34.926 -49.842 1.000 13.200 314 LEU BBB CA 1
ATOM 5668 C C . LEU B 1 318 ? 8.041 -34.514 -51.298 1.000 13.303 314 LEU BBB C 1
ATOM 5669 O O . LEU B 1 318 ? 8.847 -33.767 -51.852 1.000 15.601 314 LEU BBB O 1
ATOM 5674 N N . PRO B 1 319 ? 6.944 -34.950 -51.918 1.000 14.559 315 PRO BBB N 1
ATOM 5675 C CA . PRO B 1 319 ? 6.536 -34.393 -53.207 1.000 14.657 315 PRO BBB CA 1
ATOM 5676 C C . PRO B 1 319 ? 6.426 -32.864 -53.110 1.000 14.882 315 PRO BBB C 1
ATOM 5677 O O . PRO B 1 319 ? 6.159 -32.336 -52.028 1.000 13.914 315 PRO BBB O 1
ATOM 5681 N N . LYS B 1 320 ? 6.573 -32.176 -54.245 1.000 15.317 316 LYS BBB N 1
ATOM 5682 C CA . LYS B 1 320 ? 6.539 -30.697 -54.317 1.000 16.177 316 LYS BBB CA 1
ATOM 5683 C C . LYS B 1 320 ? 5.211 -30.148 -53.773 1.000 13.621 316 LYS BBB C 1
ATOM 5684 O O . LYS B 1 320 ? 5.221 -29.054 -53.206 1.000 13.493 316 LYS BBB O 1
ATOM 5690 N N . GLU B 1 321 ? 4.118 -30.876 -53.940 1.000 13.264 317 GLU BBB N 1
ATOM 5691 C CA . GLU B 1 321 ? 2.749 -30.434 -53.573 1.000 14.551 317 GLU BBB CA 1
ATOM 5692 C C . GLU B 1 321 ? 2.518 -30.655 -52.059 1.000 13.360 317 GLU BBB C 1
ATOM 5693 O O . GLU B 1 321 ? 1.469 -30.251 -51.543 1.000 13.679 317 GLU BBB O 1
ATOM 5699 N N . TRP B 1 322 ? 3.509 -31.181 -51.353 1.000 12.540 318 TRP BBB N 1
ATOM 5700 C CA . TRP B 1 322 ? 3.414 -31.488 -49.910 1.000 13.188 318 TRP BBB CA 1
ATOM 5701 C C . TRP B 1 322 ? 4.452 -30.681 -49.139 1.000 13.050 318 TRP BBB C 1
ATOM 5702 O O . TRP B 1 322 ? 5.424 -30.219 -49.712 1.000 13.540 318 TRP BBB O 1
ATOM 5713 N N . SER B 1 323 ? 4.211 -30.540 -47.843 1.000 12.810 319 SER BBB N 1
ATOM 5714 C CA . SER B 1 323 ? 5.083 -29.792 -46.910 1.000 12.439 319 SER BBB CA 1
ATOM 5715 C C . SER B 1 323 ? 4.712 -30.192 -45.488 1.000 11.845 319 SER BBB C 1
ATOM 5716 O O . SER B 1 323 ? 3.634 -30.733 -45.286 1.000 12.750 319 SER BBB O 1
ATOM 5719 N N . ARG B 1 324 ? 5.577 -29.878 -44.537 1.000 11.583 320 ARG BBB N 1
ATOM 5720 C CA . ARG B 1 324 ? 5.272 -30.061 -43.096 1.000 10.889 320 ARG BBB CA 1
ATOM 5721 C C . ARG B 1 324 ? 3.941 -29.360 -42.790 1.000 11.938 320 ARG BBB C 1
ATOM 5722 O O . ARG B 1 324 ? 3.075 -29.979 -42.183 1.000 11.773 320 ARG BBB O 1
ATOM 5730 N N . ASP B 1 325 ? 3.771 -28.117 -43.241 1.000 11.748 321 ASP BBB N 1
ATOM 5731 C CA . ASP B 1 325 ? 2.574 -27.336 -42.874 1.000 12.578 321 ASP BBB CA 1
ATOM 5732 C C . ASP B 1 325 ? 1.342 -27.993 -43.493 1.000 12.288 321 ASP BBB C 1
ATOM 5733 O O . ASP B 1 325 ? 0.305 -28.026 -42.840 1.000 12.948 321 ASP BBB O 1
ATOM 5738 N N . ARG B 1 326 ? 1.434 -28.520 -44.712 1.000 11.856 322 ARG BBB N 1
ATOM 5739 C CA . ARG B 1 326 ? 0.246 -29.184 -45.295 1.000 12.470 322 ARG BBB CA 1
ATOM 5740 C C . ARG B 1 326 ? -0.080 -30.453 -44.499 1.000 11.224 322 ARG BBB C 1
ATOM 5741 O O . ARG B 1 326 ? -1.256 -30.726 -44.264 1.000 13.252 322 ARG BBB O 1
ATOM 5749 N N . ILE B 1 327 ? 0.927 -31.194 -44.051 1.000 11.576 323 ILE BBB N 1
ATOM 5750 C CA . ILE B 1 327 ? 0.681 -32.398 -43.218 1.000 11.280 323 ILE BBB CA 1
ATOM 5751 C C . ILE B 1 327 ? -0.075 -31.982 -41.938 1.000 10.859 323 ILE BBB C 1
ATOM 5752 O O . ILE B 1 327 ? -1.046 -32.663 -41.578 1.000 11.897 323 ILE BBB O 1
ATOM 5757 N N . ILE B 1 328 ? 0.351 -30.910 -41.269 1.000 11.539 324 ILE BBB N 1
ATOM 5758 C CA . ILE B 1 328 ? -0.367 -30.411 -40.062 1.000 12.318 324 ILE BBB CA 1
ATOM 5759 C C . ILE B 1 328 ? -1.829 -30.147 -40.423 1.000 12.946 324 ILE BBB C 1
ATOM 5760 O O . ILE B 1 328 ? -2.720 -30.624 -39.694 1.000 13.127 324 ILE BBB O 1
ATOM 5765 N N . ARG B 1 329 ? -2.075 -29.453 -41.534 1.000 13.759 325 ARG BBB N 1
ATOM 5766 C CA . ARG B 1 329 ? -3.457 -29.088 -41.938 1.000 15.271 325 ARG BBB CA 1
ATOM 5767 C C . ARG B 1 329 ? -4.266 -30.371 -42.177 1.000 14.423 325 ARG BBB C 1
ATOM 5768 O O . ARG B 1 329 ? -5.401 -30.471 -41.687 1.000 15.090 325 ARG BBB O 1
ATOM 5776 N N . GLU B 1 330 ? -3.733 -31.315 -42.939 1.000 14.665 326 GLU BBB N 1
ATOM 5777 C CA . GLU B 1 330 ? -4.461 -32.550 -43.323 1.000 15.388 326 GLU BBB CA 1
ATOM 5778 C C . GLU B 1 330 ? -4.745 -33.407 -42.090 1.000 14.877 326 GLU BBB C 1
ATOM 5779 O O . GLU B 1 330 ? -5.858 -33.967 -41.992 1.000 16.064 326 GLU BBB O 1
ATOM 5785 N N . ILE B 1 331 ? -3.807 -33.509 -41.140 1.000 13.556 327 ILE BBB N 1
ATOM 5786 C CA . ILE B 1 331 ? -4.073 -34.302 -39.914 1.000 13.013 327 ILE BBB CA 1
ATOM 5787 C C . ILE B 1 331 ? -5.154 -33.583 -39.083 1.000 13.173 327 ILE BBB C 1
ATOM 5788 O O . ILE B 1 331 ? -6.085 -34.279 -38.598 1.000 14.644 327 ILE BBB O 1
ATOM 5793 N N . ASN B 1 332 ? -5.061 -32.253 -38.953 1.000 14.380 328 ASN BBB N 1
ATOM 5794 C CA . ASN B 1 332 ? -6.069 -31.448 -38.217 1.000 15.922 328 ASN BBB CA 1
ATOM 5795 C C . ASN B 1 332 ? -7.445 -31.662 -38.869 1.000 16.057 328 ASN BBB C 1
ATOM 5796 O O . ASN B 1 332 ? -8.421 -31.803 -38.132 1.000 17.255 328 ASN BBB O 1
ATOM 5801 N N . ASP B 1 333 ? -7.498 -31.730 -40.194 1.000 16.957 329 ASP BBB N 1
ATOM 5802 C CA . ASP B 1 333 ? -8.785 -31.848 -40.938 1.000 18.949 329 ASP BBB CA 1
ATOM 5803 C C . ASP B 1 333 ? -9.434 -33.205 -40.651 1.000 19.863 329 ASP BBB C 1
ATOM 5804 O O . ASP B 1 333 ? -10.677 -33.308 -40.805 1.000 23.429 329 ASP BBB O 1
ATOM 5809 N N . LEU B 1 334 ? -8.664 -34.207 -40.224 1.000 18.113 330 LEU BBB N 1
ATOM 5810 C CA . LEU B 1 334 ? -9.204 -35.537 -39.843 1.000 18.371 330 LEU BBB CA 1
ATOM 5811 C C . LEU B 1 334 ? -9.610 -35.563 -38.361 1.000 20.056 330 LEU BBB C 1
ATOM 5812 O O . LEU B 1 334 ? -10.009 -36.646 -37.886 1.000 22.532 330 LEU BBB O 1
ATOM 5817 N N . GLY B 1 335 ? -9.511 -34.434 -37.660 1.000 17.747 331 GLY BBB N 1
ATOM 5818 C CA . GLY B 1 335 ? -9.964 -34.299 -36.259 1.000 17.910 331 GLY BBB CA 1
ATOM 5819 C C . GLY B 1 335 ? -8.866 -34.636 -35.259 1.000 16.972 331 GLY BBB C 1
ATOM 5820 O O . GLY B 1 335 ? -9.169 -34.882 -34.095 1.000 18.584 331 GLY BBB O 1
ATOM 5821 N N . VAL B 1 336 ? -7.622 -34.686 -35.706 1.000 15.016 332 VAL BBB N 1
ATOM 5822 C CA . VAL B 1 336 ? -6.484 -35.107 -34.853 1.000 13.149 332 VAL BBB CA 1
ATOM 5823 C C . VAL B 1 336 ? -5.605 -33.891 -34.589 1.000 12.288 332 VAL BBB C 1
ATOM 5824 O O . VAL B 1 336 ? -5.136 -33.216 -35.521 1.000 12.607 332 VAL BBB O 1
ATOM 5828 N N . PRO B 1 337 ? -5.317 -33.573 -33.300 1.000 11.523 333 PRO BBB N 1
ATOM 5829 C CA . PRO B 1 337 ? -4.419 -32.464 -32.994 1.000 12.025 333 PRO BBB CA 1
ATOM 5830 C C . PRO B 1 337 ? -3.023 -32.758 -33.561 1.000 11.755 333 PRO BBB C 1
ATOM 5831 O O . PRO B 1 337 ? -2.554 -33.866 -33.494 1.000 11.371 333 PRO BBB O 1
ATOM 5835 N N . CYS B 1 338 ? -2.404 -31.725 -34.105 1.000 11.717 334 CYS BBB N 1
ATOM 5836 C CA . CYS B 1 338 ? -1.054 -31.802 -34.674 1.000 11.171 334 CYS BBB CA 1
ATOM 5837 C C . CYS B 1 338 ? -0.514 -30.397 -34.792 1.000 11.888 334 CYS BBB C 1
ATOM 5838 O O . CYS B 1 338 ? -1.278 -29.498 -35.145 1.000 11.629 334 CYS BBB O 1
ATOM 5841 N N . PHE B 1 339 ? 0.743 -30.208 -34.400 1.000 10.479 335 PHE BBB N 1
ATOM 5842 C CA . PHE B 1 339 ? 1.343 -28.868 -34.267 1.000 11.023 335 PHE BBB CA 1
ATOM 5843 C C . PHE B 1 339 ? 2.764 -28.866 -34.812 1.000 10.125 335 PHE BBB C 1
ATOM 5844 O O . PHE B 1 339 ? 3.377 -29.916 -34.956 1.000 10.834 335 PHE BBB O 1
ATOM 5852 N N . SER B 1 340 ? 3.279 -27.677 -35.081 1.000 10.293 336 SER BBB N 1
ATOM 5853 C CA . SER B 1 340 ? 4.698 -27.470 -35.448 1.000 10.407 336 SER BBB CA 1
ATOM 5854 C C . SER B 1 340 ? 5.587 -27.502 -34.206 1.000 11.365 336 SER BBB C 1
ATOM 5855 O O . SER B 1 340 ? 6.784 -27.707 -34.362 1.000 13.723 336 SER BBB O 1
ATOM 5858 N N . GLY B 1 341 ? 5.024 -27.341 -33.021 1.000 10.110 337 GLY BBB N 1
ATOM 5859 C CA . GLY B 1 341 ? 5.766 -27.552 -31.764 1.000 11.092 337 GLY BBB CA 1
ATOM 5860 C C . GLY B 1 341 ? 6.502 -26.313 -31.282 1.000 9.536 337 GLY BBB C 1
ATOM 5861 O O . GLY B 1 341 ? 6.108 -25.162 -31.577 1.000 10.490 337 GLY BBB O 1
ATOM 5862 N N . SER B 1 342 ? 7.519 -26.565 -30.483 1.000 9.172 338 SER BBB N 1
ATOM 5863 C CA . SER B 1 342 ? 8.323 -25.532 -29.803 1.000 8.328 338 SER BBB CA 1
ATOM 5864 C C . SER B 1 342 ? 8.771 -24.479 -30.809 1.000 9.524 338 SER BBB C 1
ATOM 5865 O O . SER B 1 342 ? 9.189 -24.829 -31.910 1.000 9.152 338 SER BBB O 1
ATOM 5868 N N . ALA B 1 343 ? 8.803 -23.227 -30.408 1.000 9.148 339 ALA BBB N 1
ATOM 5869 C CA . ALA B 1 343 ? 9.673 -22.262 -31.098 1.000 9.308 339 ALA BBB CA 1
ATOM 5870 C C . ALA B 1 343 ? 11.059 -22.895 -31.201 1.000 8.405 339 ALA BBB C 1
ATOM 5871 O O . ALA B 1 343 ? 11.525 -23.497 -30.228 1.000 9.177 339 ALA BBB O 1
ATOM 5873 N N . SER B 1 344 ? 11.722 -22.753 -32.347 1.000 8.406 340 SER BBB N 1
ATOM 5874 C CA . SER B 1 344 ? 13.034 -23.389 -32.551 1.000 8.364 340 SER BBB CA 1
ATOM 5875 C C . SER B 1 344 ? 14.142 -22.344 -32.658 1.000 8.568 340 SER BBB C 1
ATOM 5876 O O . SER B 1 344 ? 15.296 -22.716 -32.481 1.000 8.509 340 SER BBB O 1
ATOM 5879 N N . GLU B 1 345 ? 13.767 -21.091 -32.891 1.000 8.972 341 GLU BBB N 1
ATOM 5880 C CA . GLU B 1 345 ? 14.709 -19.959 -33.030 1.000 9.261 341 GLU BBB CA 1
ATOM 5881 C C . GLU B 1 345 ? 14.124 -18.784 -32.263 1.000 9.295 341 GLU BBB C 1
ATOM 5882 O O . GLU B 1 345 ? 13.691 -17.802 -32.869 1.000 9.226 341 GLU BBB O 1
ATOM 5888 N N . VAL B 1 346 ? 14.093 -18.897 -30.948 1.000 9.001 342 VAL BBB N 1
ATOM 5889 C CA . VAL B 1 346 ? 13.422 -17.868 -30.118 1.000 8.830 342 VAL BBB CA 1
ATOM 5890 C C . VAL B 1 346 ? 14.075 -16.503 -30.381 1.000 9.280 342 VAL BBB C 1
ATOM 5891 O O . VAL B 1 346 ? 13.397 -15.494 -30.266 1.000 9.320 342 VAL BBB O 1
ATOM 5895 N N . TYR B 1 347 ? 15.363 -16.482 -30.742 1.000 8.901 343 TYR BBB N 1
ATOM 5896 C CA . TYR B 1 347 ? 16.102 -15.224 -31.018 1.000 8.946 343 TYR BBB CA 1
ATOM 5897 C C . TYR B 1 347 ? 15.499 -14.447 -32.186 1.000 9.627 343 TYR BBB C 1
ATOM 5898 O O . TYR B 1 347 ? 15.862 -13.263 -32.291 1.000 9.849 343 TYR BBB O 1
ATOM 5907 N N . LEU B 1 348 ? 14.587 -15.016 -32.990 1.000 9.366 344 LEU BBB N 1
ATOM 5908 C CA . LEU B 1 348 ? 13.906 -14.249 -34.057 1.000 10.840 344 LEU BBB CA 1
ATOM 5909 C C . LEU B 1 348 ? 12.839 -13.319 -33.476 1.000 10.763 344 LEU BBB C 1
ATOM 5910 O O . LEU B 1 348 ? 12.384 -12.436 -34.213 1.000 12.436 344 LEU BBB O 1
ATOM 5915 N N . GLU B 1 349 ? 12.415 -13.485 -32.226 1.000 9.766 345 GLU BBB N 1
ATOM 5916 C CA . GLU B 1 349 ? 11.408 -12.577 -31.626 1.000 9.680 345 GLU BBB CA 1
ATOM 5917 C C . GLU B 1 349 ? 11.932 -11.134 -31.695 1.000 9.804 345 GLU BBB C 1
ATOM 5918 O O . GLU B 1 349 ? 13.150 -10.915 -31.546 1.000 9.643 345 GLU BBB O 1
ATOM 5924 N N . LYS B 1 350 ? 11.026 -10.182 -31.823 1.000 10.408 346 LYS BBB N 1
ATOM 5925 C CA . LYS B 1 350 ? 11.394 -8.744 -31.906 1.000 10.934 346 LYS BBB CA 1
ATOM 5926 C C . LYS B 1 350 ? 12.029 -8.272 -30.595 1.000 10.835 346 LYS BBB C 1
ATOM 5927 O O . LYS B 1 350 ? 12.716 -7.279 -30.626 1.000 10.284 346 LYS BBB O 1
ATOM 5933 N N . ALA B 1 351 ? 11.804 -8.961 -29.474 1.000 9.873 347 ALA BBB N 1
ATOM 5934 C CA . ALA B 1 351 ? 12.472 -8.611 -28.211 1.000 9.534 347 ALA BBB CA 1
ATOM 5935 C C . ALA B 1 351 ? 13.984 -8.522 -28.424 1.000 9.404 347 ALA BBB C 1
ATOM 5936 O O . ALA B 1 351 ? 14.657 -7.769 -27.691 1.000 10.309 347 ALA BBB O 1
ATOM 5938 N N . PHE B 1 352 ? 14.527 -9.299 -29.358 1.000 9.772 348 PHE BBB N 1
ATOM 5939 C CA . PHE B 1 352 ? 15.997 -9.374 -29.568 1.000 11.184 348 PHE BBB CA 1
ATOM 5940 C C . PHE B 1 352 ? 16.482 -8.287 -30.546 1.000 11.720 348 PHE BBB C 1
ATOM 5941 O O . PHE B 1 352 ? 17.687 -8.132 -30.627 1.000 11.971 348 PHE BBB O 1
ATOM 5949 N N . ASP B 1 353 ? 15.578 -7.572 -31.211 1.000 12.737 349 ASP BBB N 1
ATOM 5950 C CA . ASP B 1 353 ? 15.953 -6.454 -32.131 1.000 13.119 349 ASP BBB CA 1
ATOM 5951 C C . ASP B 1 353 ? 16.863 -5.482 -31.381 1.000 16.150 349 ASP BBB C 1
ATOM 5952 O O . ASP B 1 353 ? 16.492 -5.037 -30.288 1.000 16.346 349 ASP BBB O 1
ATOM 5957 N N . ASN B 1 354 ? 18.005 -5.154 -31.983 1.000 17.867 350 ASN BBB N 1
ATOM 5958 C CA . ASN B 1 354 ? 18.912 -4.068 -31.540 1.000 19.730 350 ASN BBB CA 1
ATOM 5959 C C . ASN B 1 354 ? 19.532 -4.381 -30.174 1.000 20.864 350 ASN BBB C 1
ATOM 5960 O O . ASN B 1 354 ? 19.947 -3.438 -29.497 1.000 23.640 350 ASN BBB O 1
ATOM 5965 N N . THR B 1 355 ? 19.611 -5.650 -29.761 1.000 14.013 351 THR BBB N 1
ATOM 5966 C CA . THR B 1 355 ? 20.184 -6.039 -28.458 1.000 14.774 351 THR BBB CA 1
ATOM 5967 C C . THR B 1 355 ? 21.614 -6.532 -28.645 1.000 14.411 351 THR BBB C 1
ATOM 5968 O O . THR B 1 355 ? 22.297 -6.669 -27.644 1.000 15.457 351 THR BBB O 1
ATOM 5972 N N . GLY B 1 356 ? 21.996 -6.890 -29.874 1.000 14.842 352 GLY BBB N 1
ATOM 5973 C CA . GLY B 1 356 ? 23.245 -7.621 -30.129 1.000 15.908 352 GLY BBB CA 1
ATOM 5974 C C . GLY B 1 356 ? 23.208 -9.060 -29.633 1.000 15.424 352 GLY BBB C 1
ATOM 5975 O O . GLY B 1 356 ? 24.253 -9.717 -29.685 1.000 18.407 352 GLY BBB O 1
ATOM 5976 N N . LEU B 1 357 ? 22.043 -9.581 -29.224 1.000 12.814 353 LEU BBB N 1
ATOM 5977 C CA . LEU B 1 357 ? 21.948 -10.964 -28.678 1.000 12.859 353 LEU BBB CA 1
ATOM 5978 C C . LEU B 1 357 ? 21.623 -11.979 -29.776 1.000 12.990 353 LEU BBB C 1
ATOM 5979 O O . LEU B 1 357 ? 21.831 -13.179 -29.555 1.000 13.727 353 LEU BBB O 1
ATOM 5984 N N . ARG B 1 358 ? 21.071 -11.539 -30.902 1.000 12.855 354 ARG BBB N 1
ATOM 5985 C CA . ARG B 1 358 ? 20.691 -12.482 -31.974 1.000 14.704 354 ARG BBB CA 1
ATOM 5986 C C . ARG B 1 358 ? 21.978 -13.026 -32.567 1.000 15.151 354 ARG BBB C 1
ATOM 5987 O O . ARG B 1 358 ? 22.888 -12.245 -32.889 1.000 17.779 354 ARG BBB O 1
ATOM 5995 N N . PRO B 1 359 ? 22.128 -14.355 -32.738 1.000 14.755 355 PRO BBB N 1
ATOM 5996 C CA . PRO B 1 359 ? 23.274 -14.900 -33.457 1.000 15.357 355 PRO BBB CA 1
ATOM 5997 C C . PRO B 1 359 ? 23.365 -14.251 -34.846 1.000 14.337 355 PRO BBB C 1
ATOM 5998 O O . PRO B 1 359 ? 22.338 -13.967 -35.453 1.000 16.905 355 PRO BBB O 1
ATOM 6002 N N . GLU B 1 360 ? 24.589 -14.020 -35.300 1.000 17.251 356 GLU BBB N 1
ATOM 6003 C CA . GLU B 1 360 ? 24.850 -13.325 -36.583 1.000 17.566 356 GLU BBB CA 1
ATOM 6004 C C . GLU B 1 360 ? 24.512 -14.256 -37.746 1.000 16.158 356 GLU BBB C 1
ATOM 6005 O O . GLU B 1 360 ? 24.247 -13.750 -38.845 1.000 16.969 356 GLU BBB O 1
ATOM 6011 N N . ASN B 1 361 ? 24.495 -15.558 -37.499 1.000 15.120 357 ASN BBB N 1
ATOM 6012 C CA . ASN B 1 361 ? 24.049 -16.584 -38.467 1.000 15.059 357 ASN BBB CA 1
ATOM 6013 C C . ASN B 1 361 ? 23.020 -17.459 -37.767 1.000 13.185 357 ASN BBB C 1
ATOM 6014 O O . ASN B 1 361 ? 23.259 -17.839 -36.601 1.000 14.383 357 ASN BBB O 1
ATOM 6019 N N . ARG B 1 362 ? 21.938 -17.766 -38.458 1.000 12.335 358 ARG BBB N 1
ATOM 6020 C CA . ARG B 1 362 ? 20.893 -18.653 -37.905 1.000 11.585 358 ARG BBB CA 1
ATOM 6021 C C . ARG B 1 362 ? 21.526 -20.001 -37.613 1.000 11.516 358 ARG BBB C 1
ATOM 6022 O O . ARG B 1 362 ? 22.363 -20.488 -38.397 1.000 12.444 358 ARG BBB O 1
ATOM 6030 N N A LEU B 1 363 ? 21.159 -20.591 -36.479 0.500 10.959 359 LEU BBB N 1
ATOM 6031 N N B LEU B 1 363 ? 21.169 -20.581 -36.469 0.500 11.066 359 LEU BBB N 1
ATOM 6032 C CA A LEU B 1 363 ? 21.689 -21.894 -36.036 0.500 10.684 359 LEU BBB CA 1
ATOM 6033 C CA B LEU B 1 363 ? 21.669 -21.895 -36.019 0.500 10.826 359 LEU BBB CA 1
ATOM 6034 C C A LEU B 1 363 ? 21.019 -22.982 -36.872 0.500 11.017 359 LEU BBB C 1
ATOM 6035 C C B LEU B 1 363 ? 21.013 -22.971 -36.885 0.500 11.083 359 LEU BBB C 1
ATOM 6036 O O A LEU B 1 363 ? 19.792 -23.094 -36.902 0.500 10.755 359 LEU BBB O 1
ATOM 6037 O O B LEU B 1 363 ? 19.785 -23.069 -36.944 0.500 10.648 359 LEU BBB O 1
ATOM 6046 N N . PRO B 1 364 ? 21.800 -23.723 -37.684 1.000 11.338 360 PRO BBB N 1
ATOM 6047 C CA . PRO B 1 364 ? 21.227 -24.543 -38.748 1.000 10.958 360 PRO BBB CA 1
ATOM 6048 C C . PRO B 1 364 ? 20.355 -25.711 -38.274 1.000 10.412 360 PRO BBB C 1
ATOM 6049 O O . PRO B 1 364 ? 19.334 -25.946 -38.890 1.000 11.137 360 PRO BBB O 1
ATOM 6053 N N . VAL B 1 365 ? 20.743 -26.393 -37.208 1.000 10.378 361 VAL BBB N 1
ATOM 6054 C CA . VAL B 1 365 ? 19.925 -27.549 -36.747 1.000 9.599 361 VAL BBB CA 1
ATOM 6055 C C . VAL B 1 365 ? 18.628 -27.003 -36.151 1.000 9.592 361 VAL BBB C 1
ATOM 6056 O O . VAL B 1 365 ? 17.543 -27.512 -36.499 1.000 9.080 361 VAL BBB O 1
ATOM 6060 N N . ALA B 1 366 ? 18.718 -25.969 -35.329 1.000 9.459 362 ALA BBB N 1
ATOM 6061 C CA . ALA B 1 366 ? 17.529 -25.333 -34.729 1.000 10.294 362 ALA BBB CA 1
ATOM 6062 C C . ALA B 1 366 ? 16.595 -24.869 -35.846 1.000 9.837 362 ALA BBB C 1
ATOM 6063 O O . ALA B 1 366 ? 15.387 -25.079 -35.767 1.000 9.658 362 ALA BBB O 1
ATOM 6065 N N . LYS B 1 367 ? 17.141 -24.244 -36.886 1.000 9.998 363 LYS BBB N 1
ATOM 6066 C CA . LYS B 1 367 ? 16.302 -23.754 -37.996 1.000 10.541 363 LYS BBB CA 1
ATOM 6067 C C . LYS B 1 367 ? 15.621 -24.952 -38.675 1.000 9.568 363 LYS BBB C 1
ATOM 6068 O O . LYS B 1 367 ? 14.414 -24.901 -38.931 1.000 10.347 363 LYS BBB O 1
ATOM 6074 N N . GLN B 1 368 ? 16.381 -26.001 -38.965 1.000 10.169 364 GLN BBB N 1
ATOM 6075 C CA . GLN B 1 368 ? 15.816 -27.210 -39.613 1.000 10.267 364 GLN BBB CA 1
ATOM 6076 C C . GLN B 1 368 ? 14.676 -27.805 -38.766 1.000 9.545 364 GLN BBB C 1
ATOM 6077 O O . GLN B 1 368 ? 13.565 -28.034 -39.319 1.000 10.367 364 GLN BBB O 1
ATOM 6083 N N . LEU B 1 369 ? 14.877 -27.972 -37.453 1.000 9.593 365 LEU BBB N 1
ATOM 6084 C CA . LEU B 1 369 ? 13.833 -28.621 -36.628 1.000 9.453 365 LEU BBB CA 1
ATOM 6085 C C . LEU B 1 369 ? 12.581 -27.735 -36.579 1.000 9.810 365 LEU BBB C 1
ATOM 6086 O O . LEU B 1 369 ? 11.470 -28.257 -36.488 1.000 9.258 365 LEU BBB O 1
ATOM 6091 N N . GLY B 1 370 ? 12.718 -26.415 -36.637 1.000 9.516 366 GLY BBB N 1
ATOM 6092 C CA . GLY B 1 370 ? 11.532 -25.554 -36.695 1.000 10.407 366 GLY BBB CA 1
ATOM 6093 C C . GLY B 1 370 ? 10.720 -25.860 -37.938 1.000 10.091 366 GLY BBB C 1
ATOM 6094 O O . GLY B 1 370 ? 9.498 -25.782 -37.896 1.000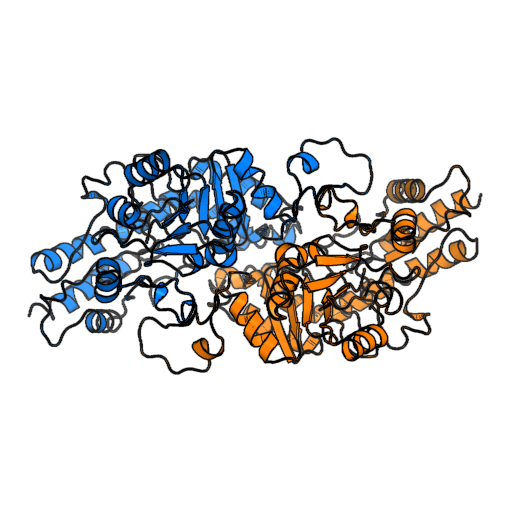 10.602 366 GLY BBB O 1
ATOM 6095 N N . GLU B 1 371 ? 11.402 -26.146 -39.037 1.000 10.517 367 GLU BBB N 1
ATOM 6096 C CA . GLU B 1 371 ? 10.776 -26.390 -40.356 1.000 11.518 367 GLU BBB CA 1
ATOM 6097 C C . GLU B 1 371 ? 10.221 -27.821 -40.458 1.000 10.994 367 GLU BBB C 1
ATOM 6098 O O . GLU B 1 371 ? 9.264 -28.034 -41.232 1.000 10.687 367 GLU BBB O 1
ATOM 6104 N N . THR B 1 372 ? 10.777 -28.783 -39.726 1.000 9.554 368 THR BBB N 1
ATOM 6105 C CA . THR B 1 372 ? 10.477 -30.202 -39.963 1.000 10.049 368 THR BBB CA 1
ATOM 6106 C C . THR B 1 372 ? 9.598 -30.827 -38.871 1.000 9.139 368 THR BBB C 1
ATOM 6107 O O . THR B 1 372 ? 9.056 -31.915 -39.095 1.000 9.453 368 THR BBB O 1
ATOM 6111 N N . SER B 1 373 ? 9.502 -30.208 -37.698 1.000 8.936 369 SER BBB N 1
ATOM 6112 C CA . SER B 1 373 ? 8.824 -30.819 -36.536 1.000 8.512 369 SER BBB CA 1
ATOM 6113 C C . SER B 1 373 ? 7.339 -31.060 -36.835 1.000 8.709 369 SER BBB C 1
ATOM 6114 O O . SER B 1 373 ? 6.636 -30.166 -37.305 1.000 8.670 369 SER BBB O 1
ATOM 6117 N N . LEU B 1 374 ? 6.868 -32.233 -36.428 1.000 8.900 370 LEU BBB N 1
ATOM 6118 C CA . LEU B 1 374 ? 5.451 -32.571 -36.252 1.000 9.659 370 LEU BBB CA 1
ATOM 6119 C C . LEU B 1 374 ? 5.272 -33.036 -34.824 1.000 9.677 370 LEU BBB C 1
ATOM 6120 O O . LEU B 1 374 ? 6.024 -33.921 -34.393 1.000 10.176 370 LEU BBB O 1
ATOM 6125 N N . MET B 1 375 ? 4.349 -32.410 -34.111 1.000 9.045 371 MET BBB N 1
ATOM 6126 C CA . MET B 1 375 ? 4.185 -32.639 -32.670 1.000 9.560 371 MET BBB CA 1
ATOM 6127 C C . MET B 1 375 ? 2.772 -33.144 -32.396 1.000 8.805 371 MET BBB C 1
ATOM 6128 O O . MET B 1 375 ? 1.770 -32.541 -32.856 1.000 10.579 371 MET BBB O 1
ATOM 6133 N N . PHE B 1 376 ? 2.700 -34.226 -31.647 1.000 9.030 372 PHE BBB N 1
ATOM 6134 C CA . PHE B 1 376 ? 1.442 -34.907 -31.285 1.000 8.841 372 PHE BBB CA 1
ATOM 6135 C C . PHE B 1 376 ? 1.259 -34.918 -29.771 1.000 9.177 372 PHE BBB C 1
ATOM 6136 O O . PHE B 1 376 ? 2.250 -34.891 -29.008 1.000 9.214 372 PHE BBB O 1
ATOM 6144 N N . LEU B 1 377 ? 0.014 -35.020 -29.358 1.000 9.331 373 LEU BBB N 1
ATOM 6145 C CA . LEU B 1 377 ? -0.360 -35.114 -27.932 1.000 8.543 373 LEU BBB CA 1
ATOM 6146 C C . LEU B 1 377 ? -0.369 -36.570 -27.458 1.000 9.038 373 LEU BBB C 1
ATOM 6147 O O . LEU B 1 377 ? -0.794 -37.479 -28.215 1.000 10.015 373 LEU BBB O 1
ATOM 6152 N N . VAL B 1 378 ? 0.066 -36.771 -26.216 1.000 8.531 374 VAL BBB N 1
ATOM 6153 C CA . VAL B 1 378 ? 0.214 -38.116 -25.608 1.000 8.510 374 VAL BBB CA 1
ATOM 6154 C C . VAL B 1 378 ? -0.262 -38.096 -24.150 1.000 8.773 374 VAL BBB C 1
ATOM 6155 O O . VAL B 1 378 ? 0.056 -39.030 -23.419 1.000 9.649 374 VAL BBB O 1
ATOM 6159 N N . HIS B 1 379 ? -0.991 -37.072 -23.719 1.000 9.054 375 HIS BBB N 1
ATOM 6160 C CA . HIS B 1 379 ? -1.324 -36.893 -22.280 1.000 8.777 375 HIS BBB CA 1
ATOM 6161 C C . HIS B 1 379 ? -2.214 -38.032 -21.779 1.000 9.684 375 HIS BBB C 1
ATOM 6162 O O . HIS B 1 379 ? -2.872 -38.751 -22.556 1.000 10.178 375 HIS BBB O 1
ATOM 6169 N N . PRO B 1 380 ? -2.227 -38.259 -20.452 1.000 9.592 376 PRO BBB N 1
ATOM 6170 C CA . PRO B 1 380 ? -2.751 -39.514 -19.910 1.000 9.269 376 PRO BBB CA 1
ATOM 6171 C C . PRO B 1 380 ? -4.251 -39.760 -20.087 1.000 10.582 376 PRO BBB C 1
ATOM 6172 O O . PRO B 1 380 ? -4.648 -40.918 -19.979 1.000 11.093 376 PRO BBB O 1
ATOM 6176 N N . THR B 1 381 ? -5.056 -38.744 -20.338 1.000 9.582 377 THR BBB N 1
ATOM 6177 C CA . THR B 1 381 ? -6.526 -38.907 -20.485 1.000 10.931 377 THR BBB CA 1
ATOM 6178 C C . THR B 1 381 ? -6.873 -39.394 -21.891 1.000 11.507 377 THR BBB C 1
ATOM 6179 O O . THR B 1 381 ? -8.068 -39.690 -22.132 1.000 12.010 377 THR BBB O 1
ATOM 6183 N N . LEU B 1 382 ? -5.933 -39.396 -22.830 1.000 10.877 378 LEU BBB N 1
ATOM 6184 C CA . LEU B 1 382 ? -6.264 -39.819 -24.217 1.000 11.049 378 LEU BBB CA 1
ATOM 6185 C C . LEU B 1 382 ? -6.716 -41.285 -24.206 1.000 10.873 378 LEU BBB C 1
ATOM 6186 O O . LEU B 1 382 ? -6.036 -42.128 -23.627 1.000 11.002 378 LEU BBB O 1
ATOM 6191 N N . THR B 1 383 ? -7.821 -41.551 -24.874 1.000 11.918 379 THR BBB N 1
ATOM 6192 C CA . THR B 1 383 ? -8.411 -42.910 -24.918 1.000 13.295 379 THR BBB CA 1
ATOM 6193 C C . THR B 1 383 ? -7.669 -43.759 -25.956 1.000 15.464 379 THR BBB C 1
ATOM 6194 O O . THR B 1 383 ? -7.017 -43.197 -26.864 1.000 13.958 379 THR BBB O 1
ATOM 6198 N N . GLU B 1 384 ? -7.816 -45.071 -25.856 1.000 15.496 380 GLU BBB N 1
ATOM 6199 C CA . GLU B 1 384 ? -7.362 -46.009 -26.915 1.000 17.468 380 GLU BBB CA 1
ATOM 6200 C C . GLU B 1 384 ? -7.883 -45.539 -28.277 1.000 16.413 380 GLU BBB C 1
ATOM 6201 O O . GLU B 1 384 ? -7.074 -45.517 -29.245 1.000 16.628 380 GLU BBB O 1
ATOM 6207 N N . ASP B 1 385 ? -9.152 -45.148 -28.384 1.000 15.729 381 ASP BBB N 1
ATOM 6208 C CA . ASP B 1 385 ? -9.766 -44.716 -29.660 1.000 16.506 381 ASP BBB CA 1
ATOM 6209 C C . ASP B 1 385 ? -9.081 -43.448 -30.176 1.000 14.746 381 ASP BBB C 1
ATOM 6210 O O . ASP B 1 385 ? -8.903 -43.333 -31.393 1.000 15.707 381 ASP BBB O 1
ATOM 6215 N N . GLU B 1 386 ? -8.748 -42.497 -29.300 1.000 13.120 382 GLU BBB N 1
ATOM 6216 C CA . GLU B 1 386 ? -8.093 -41.243 -29.728 1.000 12.650 382 GLU BBB CA 1
ATOM 6217 C C . GLU B 1 386 ? -6.675 -41.549 -30.247 1.000 11.088 382 GLU BBB C 1
ATOM 6218 O O . GLU B 1 386 ? -6.284 -40.921 -31.244 1.000 11.595 382 GLU BBB O 1
ATOM 6224 N N . ILE B 1 387 ? -5.951 -42.448 -29.596 1.000 12.144 383 ILE BBB N 1
ATOM 6225 C CA . ILE B 1 387 ? -4.599 -42.849 -30.077 1.000 12.213 383 ILE BBB CA 1
ATOM 6226 C C . ILE B 1 387 ? -4.783 -43.597 -31.409 1.000 13.845 383 ILE BBB C 1
ATOM 6227 O O . ILE B 1 387 ? -4.003 -43.355 -32.343 1.000 12.726 383 ILE BBB O 1
ATOM 6232 N N . LYS B 1 388 ? -5.829 -44.420 -31.527 1.000 14.096 384 LYS BBB N 1
ATOM 6233 C CA . LYS B 1 388 ? -6.132 -45.109 -32.823 1.000 15.191 384 LYS BBB CA 1
ATOM 6234 C C . LYS B 1 388 ? -6.400 -44.064 -33.907 1.000 13.644 384 LYS BBB C 1
ATOM 6235 O O . LYS B 1 388 ? -5.894 -44.202 -35.041 1.000 13.932 384 LYS BBB O 1
ATOM 6241 N N . GLN B 1 389 ? -7.187 -43.040 -33.612 1.000 13.392 385 GLN BBB N 1
ATOM 6242 C CA . GLN B 1 389 ? -7.487 -41.969 -34.591 1.000 14.000 385 GLN BBB CA 1
ATOM 6243 C C . GLN B 1 389 ? -6.171 -41.317 -35.013 1.000 12.886 385 GLN BBB C 1
ATOM 6244 O O . GLN B 1 389 ? -6.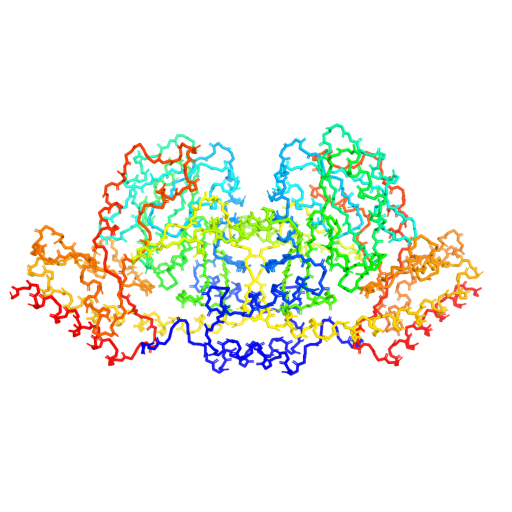020 -40.969 -36.174 1.000 12.919 385 GLN BBB O 1
ATOM 6250 N N . THR B 1 390 ? -5.260 -41.121 -34.068 1.000 12.548 386 THR BBB N 1
ATOM 6251 C CA . THR B 1 390 ? -3.980 -40.441 -34.333 1.000 11.678 386 THR BBB CA 1
ATOM 6252 C C . THR B 1 390 ? -3.208 -41.288 -35.345 1.000 11.933 386 THR BBB C 1
ATOM 6253 O O . THR B 1 390 ? -2.734 -40.740 -36.334 1.000 12.016 386 THR BBB O 1
ATOM 6257 N N . VAL B 1 391 ? -3.114 -42.581 -35.085 1.000 11.936 387 VAL BBB N 1
ATOM 6258 C CA . VAL B 1 391 ? -2.377 -43.542 -35.949 1.000 12.916 387 VAL BBB CA 1
ATOM 6259 C C . VAL B 1 391 ? -3.039 -43.560 -37.326 1.000 13.896 387 VAL BBB C 1
ATOM 6260 O O . VAL B 1 391 ? -2.321 -43.485 -38.338 1.000 12.873 387 VAL BBB O 1
ATOM 6264 N N . GLN B 1 392 ? -4.366 -43.610 -37.375 1.000 13.868 388 GLN BBB N 1
ATOM 6265 C CA . GLN B 1 392 ? -5.096 -43.702 -38.656 1.000 15.129 388 GLN BBB CA 1
ATOM 6266 C C . GLN B 1 392 ? -4.916 -42.420 -39.471 1.000 13.894 388 GLN BBB C 1
ATOM 6267 O O . GLN B 1 392 ? -4.848 -42.502 -40.727 1.000 13.591 388 GLN BBB O 1
ATOM 6273 N N . ALA B 1 393 ? -4.843 -41.257 -38.833 1.000 13.032 389 ALA BBB N 1
ATOM 6274 C CA . ALA B 1 393 ? -4.649 -39.972 -39.544 1.000 13.296 389 ALA BBB CA 1
ATOM 6275 C C . ALA B 1 393 ? -3.228 -39.918 -40.118 1.000 12.025 389 ALA BBB C 1
ATOM 6276 O O . ALA B 1 393 ? -3.047 -39.436 -41.252 1.000 13.105 389 ALA BBB O 1
ATOM 6278 N N . ILE B 1 394 ? -2.227 -40.305 -39.322 1.000 11.762 390 ILE BBB N 1
ATOM 6279 C CA . ILE B 1 394 ? -0.817 -40.387 -39.801 1.000 12.625 390 ILE BBB CA 1
ATOM 6280 C C . ILE B 1 394 ? -0.779 -41.338 -41.010 1.000 12.570 390 ILE BBB C 1
ATOM 6281 O O . ILE B 1 394 ? -0.288 -40.929 -42.077 1.000 12.488 390 ILE BBB O 1
ATOM 6286 N N . ASP B 1 395 ? -1.313 -42.546 -40.873 1.000 12.764 391 ASP BBB N 1
ATOM 6287 C CA . ASP B 1 395 ? -1.263 -43.523 -41.991 1.000 12.859 391 ASP BBB CA 1
ATOM 6288 C C . ASP B 1 395 ? -2.019 -42.956 -43.196 1.000 14.043 391 ASP BBB C 1
ATOM 6289 O O . ASP B 1 395 ? -1.532 -43.133 -44.325 1.000 13.713 391 ASP BBB O 1
ATOM 6294 N N . GLY B 1 396 ? -3.175 -42.324 -42.988 1.000 13.299 392 GLY BBB N 1
ATOM 6295 C CA . GLY B 1 396 ? -3.992 -41.792 -44.101 1.000 13.637 392 GLY BBB CA 1
ATOM 6296 C C . GLY B 1 396 ? -3.242 -40.727 -44.870 1.000 14.643 392 GLY BBB C 1
ATOM 6297 O O . GLY B 1 396 ? -3.182 -40.783 -46.134 1.000 14.892 392 GLY BBB O 1
ATOM 6298 N N . VAL B 1 397 ? -2.689 -39.746 -44.161 1.000 13.357 393 VAL BBB N 1
ATOM 6299 C CA . VAL B 1 397 ? -1.988 -38.601 -44.792 1.000 13.271 393 VAL BBB CA 1
ATOM 6300 C C . VAL B 1 397 ? -0.713 -39.106 -45.478 1.000 13.322 393 VAL BBB C 1
ATOM 6301 O O . VAL B 1 397 ? -0.446 -38.722 -46.631 1.000 12.721 393 VAL BBB O 1
ATOM 6305 N N . PHE B 1 398 ? 0.099 -39.911 -44.815 1.000 11.921 394 PHE BBB N 1
ATOM 6306 C CA . PHE B 1 398 ? 1.376 -40.353 -45.429 1.000 12.295 394 PHE BBB CA 1
ATOM 6307 C C . PHE B 1 398 ? 1.099 -41.351 -46.569 1.000 13.102 394 PHE BBB C 1
ATOM 6308 O O . PHE B 1 398 ? 1.894 -41.362 -47.498 1.000 13.669 394 PHE BBB O 1
ATOM 6316 N N . ALA B 1 399 ? 0.038 -42.156 -46.519 1.000 13.334 395 ALA BBB N 1
ATOM 6317 C CA . ALA B 1 399 ? -0.351 -43.005 -47.679 1.000 14.576 395 ALA BBB CA 1
ATOM 6318 C C . ALA B 1 399 ? -0.729 -42.107 -48.865 1.000 16.300 395 ALA BBB C 1
ATOM 6319 O O . ALA B 1 399 ? -0.401 -42.460 -50.016 1.000 16.834 395 ALA BBB O 1
ATOM 6321 N N . ASN B 1 400 ? -1.336 -40.952 -48.608 1.000 16.934 396 ASN BBB N 1
ATOM 6322 C CA . ASN B 1 400 ? -1.678 -39.966 -49.666 1.000 18.277 396 ASN BBB CA 1
ATOM 6323 C C . ASN B 1 400 ? -0.372 -39.416 -50.250 1.000 18.528 396 ASN BBB C 1
ATOM 6324 O O . ASN B 1 400 ? -0.224 -39.362 -51.484 1.000 19.824 396 ASN BBB O 1
ATOM 6329 N N . ILE B 1 401 ? 0.593 -39.063 -49.408 1.000 15.740 397 ILE BBB N 1
ATOM 6330 C CA . ILE B 1 401 ? 1.938 -38.615 -49.861 1.000 15.832 397 ILE BBB CA 1
ATOM 6331 C C . ILE B 1 401 ? 2.593 -39.705 -50.712 1.000 16.647 397 ILE BBB C 1
ATOM 6332 O O . ILE B 1 401 ? 3.172 -39.365 -51.756 1.000 18.355 397 ILE BBB O 1
ATOM 6337 N N . HIS B 1 402 ? 2.554 -40.952 -50.253 1.000 17.493 398 HIS BBB N 1
ATOM 6338 C CA . HIS B 1 402 ? 3.269 -42.097 -50.873 1.000 17.882 398 HIS BBB CA 1
ATOM 6339 C C . HIS B 1 402 ? 2.660 -42.423 -52.245 1.000 22.616 398 HIS BBB C 1
ATOM 6340 O O . HIS B 1 402 ? 3.418 -42.893 -53.115 1.000 20.800 398 HIS BBB O 1
ATOM 6347 N N . ASN B 1 403 ? 1.360 -42.175 -52.440 1.000 25.647 399 ASN BBB N 1
ATOM 6348 C CA . ASN B 1 403 ? 0.714 -42.248 -53.782 1.000 34.998 399 ASN BBB CA 1
ATOM 6349 C C . ASN B 1 403 ? 0.604 -40.837 -54.367 1.000 37.614 399 ASN BBB C 1
ATOM 6350 O O . ASN B 1 403 ? -0.178 -40.580 -55.281 1.000 40.762 399 ASN BBB O 1
#

B-factor: mean 14.93, std 9.73, range [5.18, 65.31]